Protein AF-A0AAQ3LAB8-F1 (afdb_monomer)

pLDDT: mean 76.79, std 22.67, range [28.64, 98.94]

Nearest PDB structures (foldseek):
  4gkl-assembly1_A  TM=6.215E-01  e=2.698E-09  Thermotoga neapolitana
  4gkl-assembly2_B  TM=5.982E-01  e=5.455E-09  Thermotoga neapolitana
  1qbk-assembly1_B  TM=2.022E-01  e=1.392E+00  Homo sapiens
  8i9v-assembly1_CT  TM=2.672E-01  e=2.960E+00  Thermochaetoides thermophila DSM 1495

Sequence (752 aa):
MKRIILLSISVLFCCATLQLNAELSAEHQEKLEAILEAHFTAIPFDRLNIEKLYHYARDNKIGKRDLKQLKGQWTMQNWKRIWQVRINSIEDTPLESSSDPLIASGKKLPPEFVENDMWIRFYTQNRMGFDEVKFSNDEMAVMNLISSLAYVGGLDELPEQLLPYSNNLPPTQRDLLIARASNWVITTMGPGVGYDKYPGSSVSVWEPLVHSKNPMYRCIALNGISDAIPKHLQHLYTPWPSEEKRSIRDLSAHQKYELYKLYFEEESEPILQALYSCLSNLPISEPLSFLKSEFDRRSNELSIKEIDQIEALQSKVYDPFAPAAAPSETIKISPKLYAIQRLSEKIPGGEARIKNIPNEYKERMRQSKQNASIHLKVSHNQKEPTAAERIDARDFPSIFQAWNPAENLKNESKLKTEARHDLIFHAPDFFGLLWDTKPYGKATGFTKDSLEAGKNRRDNLLELNPNMIILCEIRYRDAHRSFLEEDSDWWWRDDKGQPKVGWEEGDYLLLDFSNPDYRKHVAQRAKAAVDSGVFDGVFLDWWMEDEDRLLLLQEVRAAIGEDALILVNANDRHSPKSASYINGHFMECYRSQGKKDWKRIEDALVWAEAHLREPRINCLETWYAKSREDLSLMRATTTLGLTRSNGYLLFADPNPLPTSDHLHDWYSFWDADLGKPISQGEQRADGSVLREFTKGYAVYNPPGETTTVTFTTPHRRYSNDAIAQTHEIEPLDGDIFIAISEMTKQTNGSAH

Mean predicted aligned error: 17.95 Å

Foldseek 3Di:
DVVVVVLLVVVVCLLVLFADADDDDPVVVVVVLVVVLCDLQPDQPVPPPSVVSVCVCVVVVQDSHHGVVVNVVCDLVVLLVSLVSNLVSDDFAFDPCLVDVCLLQQQEADVLLVVQCLLVPLPPDDDDDPPPRDDDSSLVVLLSSLLVSCQSPNNLCVLVSLLVQLADGSHGPSNSSNLNSLLVSCSPVNRDDQCVPDLDEQLVSLQSQCPGSHVSSVVSSLSNNQSLVVVVVVVPVDDDDDDDHDYPVNDDLVRVCVSLVSLLVHPYPSSVVSSVNSLVPDDDDPSSVVVVVSSLVSLVVVVVVVVVVVVVVVVVVDDVPDDDDDDPDDPDDPVSVVVNVVVLVPDPCSVVVVVPPPVVVVVVVVVVVVVVVVVVVVVVPDDQDALQRLLQPDFPPAAEDEADFADVPVVDDPLLSHLSHQEYEDACVVLQWAFPDPPSLQGLATDPVSLVSSVVSLVSSCVNPVSHAYAHEQDQFKDAPRSDDLQDPQFDADPVRHFDADPPPHRITTTPLLDPVSLLSSLSNQLNVLVSVSHLGYEYEDDDDDDSVLVSLVSNCVSNDDRRAYEYAPALDAHQSCAARHQEYAHAQADDDDQVSLVSSLVSLLNNQVGHDPPHAYEFEYEDPPDLPPVQLQQQQSLSPVQRHSYHTAYAHDPPDPDDPRHHHDDVLRVDRQTAWPDHWDQDPQRKTWTHGPFFIKIHAEADAKDKAFAPAWWQWSVPRDTDRIDIAGHSGITTTGDVVVVVVVVVVVPD

InterPro domains:
  IPR017853 Glycoside hydrolase superfamily [SSF51445] (485-594)

Secondary structure (DSSP, 8-state):
-HHHHHHHHHHHHHHHS--------HHHHHHHHHHHHHHHHHS-GGG--HHHHHHHHHHTT--TTTSHHHHHHS-HHHHHHHHHHHHHTS--PBPGGGGSHHHHTTSS--HHHHTTSTTTTTTS-S---TTS----HHHHHHHHHHHHHHHHH-GGGHHHHHTTTTT-SS-BHHHHHHHHHHHHHHHHH-S-S-TTT--S-HHHHHHHHHT-SSHHHHHHHHHHHHHHHHHHHHGGGS----S----TTTS-HHHHHHHHHGGGG---HHHHHHHHHHHHTS---TTHHHHHHHHHHHHHHHHHHHHHHHHHHHHHH--TTS---------PPPHHHHHHHHHHTTSTTHHHHHTTS-HHHHHHHHHHHHHHHHHHHHHTTSPPPPHHHHHHH--BS-BEEESSPPSS-TTS-HHHHHHTSSEEEE-GGGGT--BSSSSGGG--SB-HHHHHHHHHHHHHHHTT-TT-EEEEE---SEEETTSS-TT-TTB-B-TTSPBPBSSTTTTEEEB-TTSHHHHHHHHHHHHHHHHTTS-SEEEE-S----HHHHHHHHHHHHHH-SSSEEEEE--S---TTTTTT-SEEEEEE---SSHHHHHHHHHHHHHHHHHSPSSP--EEEEE-SS-TT-HHHHHHHHHHHHHH-SSEEEEE--SSSSS-TT-B---GGGG---BSB-SPPEEPTTS-EEEEETTEEEEEE-SSS-EEEEEEEEEEETTT--EEEEEEE-TTEEEEEEEHHHHHHHHHHS--

Organism: NCBI:txid3080537

Solvent-accessible surface area (backbone atoms only — not comparable to full-atom values): 41806 Å² total; per-residue (Å²): 91,72,67,56,54,47,48,56,48,46,54,48,39,64,65,59,73,39,29,51,50,70,90,74,54,69,70,56,50,54,50,52,50,51,54,48,55,51,43,64,73,74,52,66,67,94,61,70,57,59,65,58,57,49,47,52,40,58,77,71,62,63,45,84,54,33,31,33,50,52,68,73,61,64,43,70,66,55,54,52,48,53,46,53,56,44,56,70,70,44,65,76,50,63,37,82,61,37,75,41,69,48,29,25,68,27,50,29,66,53,61,84,75,57,74,69,48,70,77,66,61,70,76,63,88,68,93,71,75,87,70,74,78,84,68,51,71,63,34,50,46,49,32,53,50,52,48,50,46,29,69,74,66,10,52,69,52,47,43,71,72,44,48,84,57,23,59,44,66,48,44,23,47,40,54,52,43,53,42,56,25,50,46,48,45,47,69,72,69,42,82,73,64,47,83,92,79,55,71,65,41,69,57,74,45,32,46,72,30,59,74,28,48,19,40,61,37,28,49,42,24,52,51,56,49,39,60,44,49,64,58,64,58,65,60,70,83,57,96,74,95,75,95,80,66,55,50,83,82,70,48,50,62,64,57,54,42,62,69,50,49,69,56,77,73,59,78,26,64,72,54,46,53,49,51,51,53,47,60,70,71,50,82,92,51,79,60,56,58,58,61,48,52,53,51,54,49,53,53,50,58,50,50,51,56,51,49,55,50,50,51,65,46,49,66,73,72,60,62,95,82,65,81,90,71,82,93,83,76,81,82,74,77,56,69,67,59,57,51,54,52,61,59,50,79,74,44,96,66,42,73,69,58,59,67,75,52,57,66,67,60,54,49,53,50,47,53,51,54,48,53,52,52,47,56,52,52,65,58,69,70,58,80,80,76,50,69,57,56,17,60,73,65,48,54,28,65,38,33,44,34,61,66,39,64,54,63,72,56,77,94,54,57,68,68,58,60,51,29,71,24,44,29,40,42,37,51,51,59,85,47,47,34,40,63,60,36,85,44,56,68,74,30,60,46,60,33,73,72,22,52,56,48,16,36,56,49,40,52,62,28,38,74,71,23,75,37,47,44,39,28,33,44,51,80,56,58,49,44,44,65,72,31,47,64,94,84,45,92,45,46,28,54,46,103,81,71,45,66,32,72,44,54,86,77,76,61,19,28,22,33,26,45,75,39,66,71,46,23,53,46,47,11,40,38,50,22,38,45,39,74,61,68,52,26,54,21,35,30,36,70,85,48,66,95,52,70,42,54,50,51,32,50,50,42,28,40,70,51,50,43,90,84,45,43,30,35,29,28,37,32,63,45,84,53,81,91,51,18,86,71,26,18,23,40,33,20,63,26,84,62,66,91,45,56,71,35,52,51,41,43,50,51,26,47,44,47,47,69,73,56,39,26,83,71,65,53,32,31,47,33,40,40,51,92,86,42,93,81,47,55,46,52,46,30,23,51,48,16,44,42,63,20,55,42,90,40,29,32,40,51,26,47,56,65,98,47,100,62,78,56,45,32,31,61,78,55,75,76,55,72,43,81,31,41,48,75,75,53,73,47,47,74,46,97,89,63,31,31,39,20,44,27,77,35,26,35,34,30,20,27,55,65,72,66,69,44,76,53,74,50,98,56,55,26,30,35,62,88,74,65,51,73,37,39,61,50,80,38,49,46,41,11,36,47,42,35,37,36,53,80,52,54,68,48,53,71,71,64,78,77,123

Structure (mmCIF, N/CA/C/O backbone):
data_AF-A0AAQ3LAB8-F1
#
_entry.id   AF-A0AAQ3LAB8-F1
#
loop_
_atom_site.group_PDB
_atom_site.id
_atom_site.type_symbol
_atom_site.label_atom_id
_atom_site.label_alt_id
_atom_site.label_comp_id
_atom_site.label_asym_id
_atom_site.label_entity_id
_atom_site.label_seq_id
_atom_site.pdbx_PDB_ins_code
_atom_site.Cartn_x
_atom_site.Cartn_y
_atom_site.Cartn_z
_atom_site.occupancy
_atom_site.B_iso_or_equiv
_atom_site.auth_seq_id
_atom_site.auth_comp_id
_atom_site.auth_asym_id
_atom_site.auth_atom_id
_atom_site.pdbx_PDB_model_num
ATOM 1 N N . MET A 1 1 ? 3.909 23.237 6.895 1.00 32.34 1 MET A N 1
ATOM 2 C CA . MET A 1 1 ? 3.310 23.962 8.029 1.00 32.34 1 MET A CA 1
ATOM 3 C C . MET A 1 1 ? 4.299 24.876 8.736 1.00 32.34 1 MET A C 1
ATOM 5 O O . MET A 1 1 ? 4.112 26.084 8.674 1.00 32.34 1 MET A O 1
ATOM 9 N N . LYS A 1 2 ? 5.360 24.360 9.389 1.00 29.30 2 LYS A N 1
ATOM 10 C CA . LYS A 1 2 ? 6.243 25.161 10.274 1.00 29.30 2 LYS A CA 1
ATOM 11 C C . LYS A 1 2 ? 6.790 26.452 9.641 1.00 29.30 2 LYS A C 1
ATOM 13 O O . LYS A 1 2 ? 6.832 27.458 10.333 1.00 29.30 2 LYS A O 1
ATOM 18 N N . ARG A 1 3 ? 7.145 26.465 8.346 1.00 33.16 3 ARG A N 1
ATOM 19 C CA . ARG A 1 3 ? 7.572 27.694 7.638 1.00 33.16 3 ARG A CA 1
ATOM 20 C C . ARG A 1 3 ? 6.446 28.704 7.401 1.00 33.16 3 ARG A C 1
ATOM 22 O O . ARG A 1 3 ? 6.719 29.888 7.496 1.00 33.16 3 ARG A O 1
ATOM 29 N N . ILE A 1 4 ? 5.213 28.266 7.137 1.00 40.53 4 ILE A N 1
ATOM 30 C CA . ILE A 1 4 ? 4.048 29.156 6.970 1.00 40.53 4 ILE A CA 1
ATOM 31 C C . ILE A 1 4 ? 3.659 29.737 8.327 1.00 40.53 4 ILE A C 1
ATOM 33 O O . ILE A 1 4 ? 3.547 30.947 8.460 1.00 40.53 4 ILE A O 1
ATOM 37 N N . ILE A 1 5 ? 3.580 28.891 9.361 1.00 38.50 5 ILE A N 1
ATOM 38 C CA . ILE A 1 5 ? 3.372 29.332 10.744 1.00 38.50 5 ILE A CA 1
ATOM 39 C C . ILE A 1 5 ? 4.480 30.305 11.160 1.00 38.50 5 ILE A C 1
ATOM 41 O O . ILE A 1 5 ? 4.162 31.344 11.718 1.00 38.50 5 ILE A O 1
ATOM 45 N N . LEU A 1 6 ? 5.752 30.045 10.833 1.00 36.25 6 LEU A N 1
ATOM 46 C CA . LEU A 1 6 ? 6.839 31.001 11.063 1.00 36.25 6 LEU A CA 1
ATOM 47 C C . LEU A 1 6 ? 6.711 32.274 10.224 1.00 36.25 6 LEU A C 1
ATOM 49 O O . LEU A 1 6 ? 7.004 33.326 10.762 1.00 36.25 6 LEU A O 1
ATOM 53 N N . LEU A 1 7 ? 6.258 32.235 8.966 1.00 41.66 7 LEU A N 1
ATOM 54 C CA . LEU A 1 7 ? 6.101 33.446 8.153 1.00 41.66 7 LEU A CA 1
ATOM 55 C C . LEU A 1 7 ? 4.943 34.310 8.662 1.00 41.66 7 LEU A C 1
ATOM 57 O O . LEU A 1 7 ? 5.126 35.504 8.872 1.00 41.66 7 LEU A O 1
ATOM 61 N N . SER A 1 8 ? 3.786 33.712 8.956 1.00 39.00 8 SER A N 1
ATOM 62 C CA . SER A 1 8 ? 2.656 34.392 9.592 1.00 39.00 8 SER A CA 1
ATOM 63 C C . SER A 1 8 ? 3.030 34.890 10.989 1.00 39.00 8 SER A C 1
ATOM 65 O O . SER A 1 8 ? 2.736 36.036 11.310 1.00 39.00 8 SER A O 1
ATOM 67 N N . ILE A 1 9 ? 3.756 34.101 11.795 1.00 38.84 9 ILE A N 1
ATOM 68 C CA . ILE A 1 9 ? 4.313 34.549 13.082 1.00 38.84 9 ILE A CA 1
ATOM 69 C C . ILE A 1 9 ? 5.376 35.629 12.886 1.00 38.84 9 ILE A C 1
ATOM 71 O O . ILE A 1 9 ? 5.455 36.479 13.753 1.00 38.84 9 ILE A O 1
ATOM 75 N N . SER A 1 10 ? 6.144 35.673 11.792 1.00 38.91 10 SER A N 1
ATOM 76 C CA . SER A 1 10 ? 7.139 36.719 11.500 1.00 38.91 10 SER A CA 1
ATOM 77 C C . SER A 1 10 ? 6.498 38.021 11.027 1.00 38.91 10 SER A C 1
ATOM 79 O O . SER A 1 10 ? 6.903 39.080 11.495 1.00 38.91 10 SER A O 1
ATOM 81 N N . VAL A 1 11 ? 5.459 37.966 10.189 1.00 44.41 11 VAL A N 1
ATOM 82 C CA . VAL A 1 11 ? 4.622 39.129 9.848 1.00 44.41 11 VAL A CA 1
ATOM 83 C C . VAL A 1 11 ? 3.927 39.637 11.114 1.00 44.41 11 VAL A C 1
ATOM 85 O O . VAL A 1 11 ? 4.039 40.816 11.445 1.00 44.41 11 VAL A O 1
ATOM 88 N N . LEU A 1 12 ? 3.319 38.745 11.904 1.00 43.28 12 LEU A N 1
ATOM 89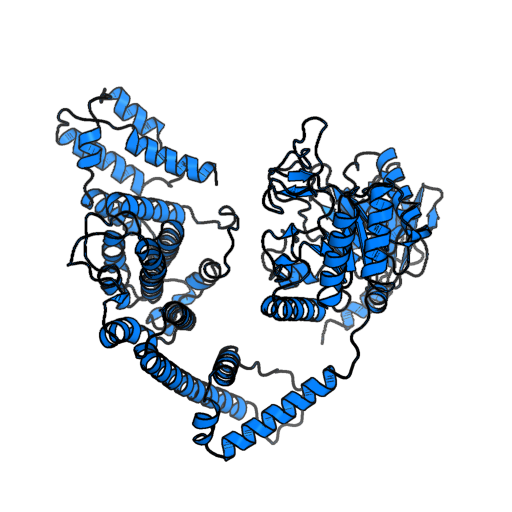 C CA . LEU A 1 12 ? 2.752 39.082 13.211 1.00 43.28 12 LEU A CA 1
ATOM 90 C C . LEU A 1 12 ? 3.822 39.542 14.215 1.00 43.28 12 LEU A C 1
ATOM 92 O O . LEU A 1 12 ? 3.509 40.389 15.041 1.00 43.28 12 LEU A O 1
ATOM 96 N N . PHE A 1 13 ? 5.076 39.079 14.143 1.00 38.94 13 PHE A N 1
ATOM 97 C CA . PHE A 1 13 ? 6.183 39.570 14.974 1.00 38.94 13 PHE A CA 1
ATOM 98 C C . PHE A 1 13 ? 6.560 40.981 14.554 1.00 38.94 13 PHE A C 1
ATOM 100 O O . PHE A 1 13 ? 6.732 41.829 15.422 1.00 38.94 13 PHE A O 1
ATOM 107 N N . CYS A 1 14 ? 6.632 41.279 13.258 1.00 38.91 14 CYS A N 1
ATOM 108 C CA . CYS A 1 14 ? 6.811 42.643 12.774 1.00 38.91 14 CYS A CA 1
ATOM 109 C C . CYS A 1 14 ? 5.654 43.544 13.221 1.00 38.91 14 CYS A C 1
ATOM 111 O O . CYS A 1 14 ? 5.909 44.641 13.699 1.00 38.91 14 CYS A O 1
ATOM 113 N N . CYS A 1 15 ? 4.407 43.069 13.200 1.00 40.59 15 CYS A N 1
ATOM 114 C CA . CYS A 1 15 ? 3.252 43.810 13.719 1.00 40.59 15 CYS A CA 1
ATOM 115 C C . CYS A 1 15 ? 3.149 43.842 15.266 1.00 40.59 15 CYS A C 1
ATOM 117 O O . CYS A 1 15 ? 2.421 44.674 15.809 1.00 40.59 15 CYS A O 1
ATOM 119 N N . ALA A 1 16 ? 3.849 42.969 16.002 1.00 37.81 16 ALA A N 1
ATOM 120 C CA . ALA A 1 16 ? 3.795 42.873 17.471 1.00 37.81 16 ALA A CA 1
ATOM 121 C C . ALA A 1 16 ? 5.036 43.429 18.194 1.00 37.81 16 ALA A C 1
ATOM 123 O O . ALA A 1 16 ? 4.929 43.839 19.349 1.00 37.81 16 ALA A O 1
ATOM 124 N N . THR A 1 17 ? 6.189 43.506 17.525 1.00 39.75 17 THR A N 1
ATOM 125 C CA . THR A 1 17 ? 7.450 44.073 18.054 1.00 39.75 17 THR A CA 1
ATOM 126 C C . THR A 1 17 ? 7.361 45.597 18.236 1.00 39.75 17 THR A C 1
ATOM 128 O O . THR A 1 17 ? 8.194 46.215 18.897 1.00 39.75 17 THR A O 1
ATOM 131 N N . LEU A 1 18 ? 6.305 46.207 17.705 1.00 51.03 18 LEU A N 1
ATOM 132 C CA . LEU A 1 18 ? 6.020 47.634 17.728 1.00 51.03 18 LEU A CA 1
ATOM 133 C C . LEU A 1 18 ? 5.148 47.977 18.995 1.00 51.03 18 LEU A C 1
ATOM 135 O O . LEU A 1 18 ? 3.948 47.699 18.997 1.00 51.03 18 LEU A O 1
ATOM 139 N N . GLN A 1 19 ? 5.739 48.512 20.108 1.00 45.41 19 GLN A N 1
ATOM 140 C CA . GLN A 1 19 ? 5.097 49.044 21.368 1.00 45.41 19 GLN A CA 1
ATOM 141 C C . GLN A 1 19 ? 5.638 50.444 21.898 1.00 45.41 19 GLN A C 1
ATOM 143 O O . GLN A 1 19 ? 6.845 50.554 21.742 1.00 45.41 19 GLN A O 1
ATOM 148 N N . LEU A 1 20 ? 5.064 51.569 22.490 1.00 39.12 20 LEU A N 1
ATOM 149 C CA . LEU A 1 20 ? 3.807 52.308 22.969 1.00 39.12 20 LEU A CA 1
ATOM 150 C C . LEU A 1 20 ? 3.877 53.931 23.040 1.00 39.12 20 LEU A C 1
ATOM 152 O O . LEU A 1 20 ? 3.709 54.486 24.123 1.00 39.12 20 LEU A O 1
ATOM 156 N N . ASN A 1 21 ? 4.129 54.699 21.954 1.00 38.75 21 ASN A N 1
ATOM 157 C CA . ASN A 1 21 ? 4.235 56.198 21.765 1.00 38.75 21 ASN A CA 1
ATOM 158 C C . ASN A 1 21 ? 5.260 57.156 22.459 1.00 38.75 21 ASN A C 1
ATOM 160 O O . ASN A 1 21 ? 5.361 57.220 23.686 1.00 38.75 21 ASN A O 1
ATOM 164 N N . ALA A 1 22 ? 5.797 58.088 21.643 1.00 33.91 22 ALA A N 1
ATOM 165 C CA . ALA A 1 22 ? 5.550 59.547 21.637 1.00 33.91 22 ALA A CA 1
ATOM 166 C C . ALA A 1 22 ? 5.433 60.103 20.179 1.00 33.91 22 ALA A C 1
ATOM 168 O O . ALA A 1 22 ? 5.844 59.458 19.227 1.00 33.91 22 ALA A O 1
ATOM 169 N N . GLU A 1 23 ? 4.812 61.272 19.981 1.00 42.75 23 GLU A N 1
ATOM 170 C CA . GLU A 1 23 ? 4.330 61.807 18.681 1.00 42.75 23 GLU A CA 1
ATOM 171 C C . GLU A 1 23 ? 5.275 61.695 17.456 1.00 42.75 23 GLU A C 1
ATOM 173 O O . GLU A 1 23 ? 6.257 62.428 17.323 1.00 42.75 23 GLU A O 1
ATOM 178 N N . LEU A 1 24 ? 4.887 60.865 16.477 1.00 50.88 24 LEU A N 1
ATOM 179 C CA . LEU A 1 24 ? 5.357 60.966 15.090 1.00 50.88 24 LEU A CA 1
ATOM 180 C C . LEU A 1 24 ? 4.750 62.216 14.434 1.00 50.88 24 LEU A C 1
ATOM 182 O O . LEU A 1 24 ? 3.534 62.408 14.471 1.00 50.88 24 LEU A O 1
ATOM 186 N N . SER A 1 25 ? 5.574 63.044 13.785 1.00 57.88 25 SER A N 1
ATOM 187 C CA . SER A 1 25 ? 5.064 64.132 12.942 1.00 57.88 25 SER A CA 1
ATOM 188 C C . SER A 1 25 ? 4.307 63.575 11.729 1.00 57.88 25 SER A C 1
ATOM 190 O O . SER A 1 25 ? 4.621 62.487 11.243 1.00 57.88 25 SER A O 1
ATOM 192 N N . ALA A 1 26 ? 3.345 64.342 11.198 1.00 55.00 26 ALA A N 1
ATOM 193 C CA . ALA A 1 26 ? 2.552 63.941 10.029 1.00 55.00 26 ALA A CA 1
ATOM 194 C C . ALA A 1 26 ? 3.429 63.507 8.836 1.00 55.00 26 ALA A C 1
ATOM 196 O O . ALA A 1 26 ? 3.139 62.508 8.192 1.00 55.00 26 ALA A O 1
ATOM 197 N N . GLU A 1 27 ? 4.563 64.183 8.631 1.00 59.94 27 GLU A N 1
ATOM 198 C CA . GLU A 1 27 ? 5.592 63.839 7.640 1.00 59.94 27 GLU A CA 1
ATOM 199 C C . GLU A 1 27 ? 6.152 62.410 7.803 1.00 59.94 27 GLU A C 1
ATOM 201 O O . GLU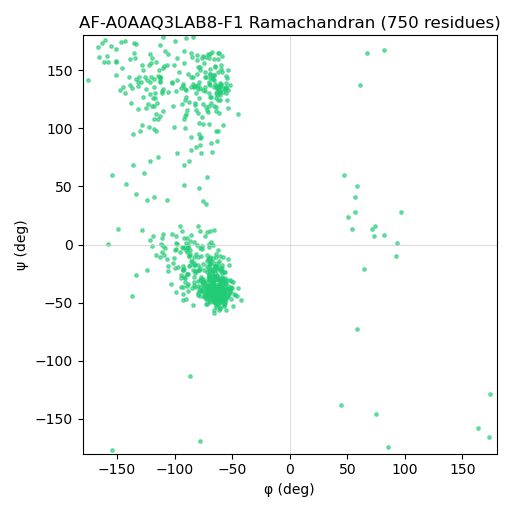 A 1 27 ? 6.402 61.721 6.816 1.00 59.94 27 GLU A O 1
ATOM 206 N N . HIS A 1 28 ? 6.356 61.933 9.037 1.00 60.06 28 HIS A N 1
ATOM 207 C CA . HIS A 1 28 ? 6.815 60.563 9.283 1.00 60.06 28 HIS A CA 1
ATOM 208 C C . HIS A 1 28 ? 5.695 59.537 9.105 1.00 60.06 28 HIS A C 1
ATOM 210 O O . HIS A 1 28 ? 5.972 58.431 8.644 1.00 60.06 28 HIS A O 1
ATOM 216 N N . GLN A 1 29 ? 4.445 59.888 9.426 1.00 57.16 29 GLN A N 1
ATOM 217 C CA . GLN A 1 29 ? 3.300 59.027 9.127 1.00 57.16 29 GLN A CA 1
ATOM 218 C C . GLN A 1 29 ? 3.115 58.884 7.608 1.00 57.16 29 GLN A C 1
ATOM 220 O O . GLN A 1 29 ? 3.073 57.762 7.113 1.00 57.16 29 GLN A O 1
ATOM 225 N N . GLU A 1 30 ? 3.107 59.994 6.868 1.00 61.38 30 GLU A N 1
ATOM 226 C CA . GLU A 1 30 ? 3.024 60.030 5.403 1.00 61.38 30 GLU A CA 1
ATOM 227 C C . GLU A 1 30 ? 4.159 59.222 4.754 1.00 61.38 30 GLU A C 1
ATOM 229 O O . GLU A 1 30 ? 3.914 58.405 3.868 1.00 61.38 30 GLU A O 1
ATOM 234 N N . LYS A 1 31 ? 5.397 59.355 5.251 1.00 63.19 31 LYS A N 1
ATOM 235 C CA . LYS A 1 31 ? 6.537 58.540 4.797 1.00 63.19 31 LYS A CA 1
ATOM 236 C C . LYS A 1 31 ? 6.378 57.052 5.111 1.00 63.19 31 LYS A C 1
ATOM 238 O O . LYS A 1 31 ? 6.758 56.233 4.278 1.00 63.19 31 LYS A O 1
ATOM 243 N N . LEU A 1 32 ? 5.845 56.680 6.276 1.00 58.22 32 LEU A N 1
ATOM 244 C CA . LEU A 1 32 ? 5.632 55.273 6.627 1.00 58.22 32 LEU A CA 1
ATOM 245 C C . LEU A 1 32 ? 4.509 54.652 5.783 1.00 58.22 32 LEU A C 1
ATOM 247 O O . LEU A 1 32 ? 4.671 53.541 5.282 1.00 58.22 32 LEU A O 1
ATOM 251 N N . GLU A 1 33 ? 3.411 55.384 5.574 1.00 60.59 33 GLU A N 1
ATOM 252 C CA . GLU A 1 33 ? 2.327 54.999 4.667 1.00 60.59 33 GLU A CA 1
ATOM 253 C C . GLU A 1 33 ? 2.848 54.836 3.234 1.00 60.59 33 GLU A C 1
ATOM 255 O O . GLU A 1 33 ? 2.652 53.775 2.649 1.00 60.59 33 GLU A O 1
ATOM 260 N N . ALA A 1 34 ? 3.606 55.802 2.705 1.00 63.88 34 ALA A N 1
ATOM 261 C CA . ALA A 1 34 ? 4.193 55.723 1.366 1.00 63.88 34 ALA A CA 1
ATOM 262 C C . ALA A 1 34 ? 5.195 54.562 1.208 1.00 63.88 34 ALA A C 1
ATOM 264 O O . ALA A 1 34 ? 5.213 53.906 0.168 1.00 63.88 34 ALA A O 1
ATOM 265 N N . ILE A 1 35 ? 6.009 54.258 2.230 1.00 61.88 35 ILE A N 1
ATOM 266 C CA . ILE A 1 35 ? 6.920 53.098 2.221 1.00 61.88 35 ILE A CA 1
ATOM 267 C C . ILE A 1 35 ? 6.136 51.782 2.152 1.00 61.88 35 ILE A C 1
ATOM 269 O O . ILE A 1 35 ? 6.531 50.877 1.415 1.00 61.88 35 ILE A O 1
ATOM 273 N N . LEU A 1 36 ? 5.042 51.664 2.907 1.00 58.91 36 LEU A N 1
ATOM 274 C CA . LEU A 1 36 ? 4.205 50.463 2.937 1.00 58.91 36 LEU A CA 1
ATOM 275 C C . LEU A 1 36 ? 3.382 50.312 1.656 1.00 58.91 36 LEU A C 1
ATOM 277 O O . LEU A 1 36 ? 3.360 49.230 1.077 1.00 58.91 36 LEU A O 1
ATOM 281 N N . GLU A 1 37 ? 2.768 51.390 1.173 1.00 59.31 37 GLU A N 1
ATOM 282 C CA . GLU A 1 37 ? 2.007 51.428 -0.079 1.00 59.31 37 GLU A CA 1
ATOM 283 C C . GLU A 1 37 ? 2.910 51.084 -1.276 1.00 59.31 37 GLU A C 1
ATOM 285 O O . GLU A 1 37 ? 2.537 50.255 -2.107 1.00 59.31 37 GLU A O 1
ATOM 290 N N . ALA A 1 38 ? 4.156 51.577 -1.301 1.00 60.06 38 ALA A N 1
ATOM 291 C CA . ALA A 1 38 ? 5.171 51.167 -2.276 1.00 60.06 38 ALA A CA 1
ATOM 292 C C . ALA A 1 38 ? 5.635 49.702 -2.116 1.00 60.06 38 ALA A C 1
ATOM 294 O O . ALA A 1 38 ? 5.969 49.059 -3.108 1.00 60.06 38 ALA A O 1
ATOM 295 N N . HIS A 1 39 ? 5.656 49.137 -0.901 1.00 57.34 39 HIS A N 1
ATOM 296 C CA . HIS A 1 39 ? 5.999 47.719 -0.698 1.00 57.34 39 HIS A CA 1
ATOM 297 C C . HIS A 1 39 ? 4.878 46.783 -1.170 1.00 57.34 39 HIS A C 1
ATOM 299 O O . HIS A 1 39 ? 5.150 45.824 -1.888 1.00 57.34 39 HIS A O 1
ATOM 305 N N . PHE A 1 40 ? 3.625 47.073 -0.802 1.00 54.00 40 PHE A N 1
ATOM 306 C CA . PHE A 1 40 ? 2.458 46.254 -1.150 1.00 54.00 40 PHE A CA 1
ATOM 307 C C . PHE A 1 40 ? 2.059 46.346 -2.633 1.00 54.00 40 PHE A C 1
ATOM 309 O O . PHE A 1 40 ? 1.354 45.462 -3.121 1.00 54.00 40 PHE A O 1
ATOM 316 N N . THR A 1 41 ? 2.505 47.379 -3.355 1.00 53.06 41 THR A N 1
ATOM 317 C CA . THR A 1 41 ? 2.288 47.515 -4.807 1.00 53.06 41 THR A CA 1
ATOM 318 C C . THR A 1 41 ? 3.405 46.919 -5.665 1.00 53.06 41 THR A C 1
ATOM 320 O O . THR A 1 41 ? 3.109 46.443 -6.756 1.00 53.06 41 THR A O 1
ATOM 323 N N . ALA A 1 42 ? 4.667 46.932 -5.213 1.00 48.38 42 ALA A N 1
ATOM 324 C CA . ALA A 1 42 ? 5.816 46.677 -6.093 1.00 48.38 42 ALA A CA 1
ATOM 325 C C . ALA A 1 42 ? 6.577 45.354 -5.866 1.00 48.38 42 ALA A C 1
ATOM 327 O O . ALA A 1 42 ? 7.505 45.070 -6.627 1.00 48.38 42 ALA A O 1
ATOM 328 N N . ILE A 1 43 ? 6.269 44.565 -4.826 1.00 45.41 43 ILE A N 1
ATOM 329 C CA . ILE A 1 43 ? 7.077 43.388 -4.447 1.00 45.41 43 ILE A CA 1
ATOM 330 C C . ILE A 1 43 ? 6.186 42.177 -4.096 1.00 45.41 43 ILE A C 1
ATOM 332 O O . ILE A 1 43 ? 5.241 42.329 -3.321 1.00 45.41 43 ILE A O 1
ATOM 336 N N . PRO A 1 44 ? 6.491 40.959 -4.596 1.00 46.78 44 PRO A N 1
ATOM 337 C CA . PRO A 1 44 ? 5.840 39.730 -4.143 1.00 46.78 44 PRO A CA 1
ATOM 338 C C . PRO A 1 44 ? 6.022 39.467 -2.636 1.00 46.78 44 PRO A C 1
ATOM 340 O O . PRO A 1 44 ? 7.028 39.830 -2.021 1.00 46.78 44 PRO A O 1
ATOM 343 N N . PHE A 1 45 ? 5.023 38.826 -2.024 1.00 41.34 45 PHE A N 1
ATOM 344 C CA . PHE A 1 45 ? 4.885 38.748 -0.561 1.00 41.34 45 PHE A CA 1
ATOM 345 C C . PHE A 1 45 ? 5.936 37.854 0.133 1.00 41.34 45 PHE A C 1
ATOM 347 O O . PHE A 1 45 ? 6.115 37.945 1.347 1.00 41.34 45 PHE A O 1
ATOM 354 N N . ASP A 1 46 ? 6.674 37.029 -0.622 1.00 44.25 46 ASP A N 1
ATOM 355 C CA . ASP A 1 46 ? 7.825 36.250 -0.133 1.00 44.25 46 ASP A CA 1
ATOM 356 C C . ASP A 1 46 ? 8.995 37.144 0.321 1.00 44.25 46 ASP A C 1
ATOM 358 O O . ASP A 1 46 ? 9.854 36.708 1.090 1.00 44.25 46 ASP A O 1
ATOM 362 N N . ARG A 1 47 ? 9.013 38.410 -0.120 1.00 41.78 47 ARG A N 1
ATOM 363 C CA . ARG A 1 47 ? 10.048 39.407 0.182 1.00 41.78 47 ARG A CA 1
ATOM 364 C C . ARG A 1 47 ? 9.519 40.615 0.949 1.00 41.78 47 ARG A C 1
ATOM 366 O O . ARG A 1 47 ? 9.989 41.731 0.718 1.00 41.78 47 ARG A O 1
ATOM 373 N N . LEU A 1 48 ? 8.628 40.407 1.923 1.00 44.69 48 LEU A N 1
ATOM 374 C CA . LEU A 1 48 ? 8.432 41.412 2.972 1.00 44.69 48 LEU A CA 1
ATOM 375 C C . LEU A 1 48 ? 9.784 41.640 3.668 1.00 44.69 48 LEU A C 1
ATOM 377 O O . LEU A 1 48 ? 10.248 40.801 4.441 1.00 44.69 48 LEU A O 1
ATOM 381 N N . ASN A 1 49 ? 10.467 42.742 3.350 1.00 47.03 49 ASN A N 1
ATOM 382 C CA . ASN A 1 49 ? 11.853 42.920 3.762 1.00 47.03 49 ASN A CA 1
ATOM 383 C C . ASN A 1 49 ? 11.916 43.421 5.215 1.00 47.03 49 ASN A C 1
ATOM 385 O O . ASN A 1 49 ? 12.023 44.619 5.493 1.00 47.03 49 ASN A O 1
ATOM 389 N N . ILE A 1 50 ? 11.832 42.460 6.137 1.00 45.25 50 ILE A N 1
ATOM 390 C CA . ILE A 1 50 ? 11.880 42.660 7.589 1.00 45.25 50 ILE A CA 1
ATOM 391 C C . ILE A 1 50 ? 13.138 43.440 7.993 1.00 45.25 50 ILE A C 1
ATOM 393 O O . ILE A 1 50 ? 13.038 44.334 8.830 1.00 45.25 50 ILE A O 1
ATOM 397 N N . GLU A 1 51 ? 14.290 43.185 7.360 1.00 42.00 51 GLU A N 1
ATOM 398 C CA . GLU A 1 51 ? 15.516 43.963 7.585 1.00 42.00 51 GLU A CA 1
ATOM 399 C C . GLU A 1 51 ? 15.345 45.446 7.245 1.00 42.00 51 GLU A C 1
ATOM 401 O O . GLU A 1 51 ? 15.748 46.284 8.041 1.00 42.00 51 GLU A O 1
ATOM 406 N N . LYS A 1 52 ? 14.711 45.816 6.125 1.00 50.59 52 LYS A N 1
ATOM 407 C CA . LYS A 1 52 ? 14.481 47.227 5.763 1.00 50.59 52 LYS A CA 1
ATOM 408 C C . LYS A 1 52 ? 13.532 47.930 6.731 1.00 50.59 52 LYS A C 1
ATOM 410 O O . LYS A 1 52 ? 13.814 49.062 7.116 1.00 50.59 52 LYS A O 1
ATOM 415 N N . LEU A 1 53 ? 12.455 47.271 7.163 1.00 48.72 53 LEU A N 1
ATOM 416 C CA . LEU A 1 53 ? 11.553 47.802 8.196 1.00 48.72 53 LEU A CA 1
ATOM 417 C C . LEU A 1 53 ? 12.271 47.958 9.548 1.00 48.72 53 LEU A C 1
ATOM 419 O O . LEU A 1 53 ? 12.142 48.988 10.211 1.00 48.72 53 LEU A O 1
ATOM 423 N N . TYR A 1 54 ? 13.086 46.972 9.924 1.00 47.19 54 TYR A N 1
ATOM 424 C CA . TYR A 1 54 ? 13.894 46.984 11.142 1.00 47.19 54 TYR A CA 1
ATOM 425 C C . TYR A 1 54 ? 14.999 48.051 11.106 1.00 47.19 54 TYR A C 1
ATOM 427 O O . TYR A 1 54 ? 15.186 48.771 12.084 1.00 47.19 54 TYR A O 1
ATOM 435 N N . HIS A 1 55 ? 15.694 48.211 9.978 1.00 52.78 55 HIS A N 1
ATOM 436 C CA . HIS A 1 55 ? 16.681 49.266 9.758 1.00 52.78 55 HIS A CA 1
ATOM 437 C C . HIS A 1 55 ? 16.031 50.648 9.779 1.00 52.78 55 HIS A C 1
ATOM 439 O O . HIS A 1 55 ? 16.523 51.510 10.494 1.00 52.78 55 HIS A O 1
ATOM 445 N N . TYR A 1 56 ? 14.888 50.853 9.116 1.00 57.69 56 TYR A N 1
ATOM 446 C CA . TYR A 1 56 ? 14.168 52.128 9.184 1.00 57.69 56 TYR A CA 1
ATOM 447 C C . TYR A 1 56 ? 13.776 52.489 10.627 1.00 57.69 56 TYR A C 1
ATOM 449 O O . TYR A 1 56 ? 14.027 53.611 11.066 1.00 57.69 56 TYR A O 1
ATOM 457 N N . ALA A 1 57 ? 13.231 51.543 11.401 1.00 54.41 57 ALA A N 1
ATOM 458 C CA . ALA A 1 57 ? 12.888 51.774 12.806 1.00 54.41 57 ALA A CA 1
ATOM 459 C C . ALA A 1 57 ? 14.127 52.039 13.689 1.00 54.41 57 ALA A C 1
ATOM 461 O O . ALA A 1 57 ? 14.104 52.938 14.532 1.00 54.41 57 ALA A O 1
ATOM 462 N N . ARG A 1 58 ? 15.223 51.297 13.470 1.00 54.59 58 ARG A N 1
ATOM 463 C CA . ARG A 1 58 ? 16.514 51.459 14.164 1.00 54.59 58 ARG A CA 1
ATOM 464 C C . ARG A 1 58 ? 17.151 52.819 13.874 1.00 54.59 58 ARG A C 1
ATOM 466 O O . ARG A 1 58 ? 17.576 53.505 14.801 1.00 54.59 58 ARG A O 1
ATOM 473 N N . ASP A 1 59 ? 17.212 53.203 12.605 1.00 61.62 59 ASP A N 1
ATOM 474 C CA . ASP A 1 59 ? 17.969 54.364 12.129 1.00 61.62 59 ASP A CA 1
ATOM 475 C C . ASP A 1 59 ? 17.233 55.677 12.443 1.00 61.62 59 ASP A C 1
ATOM 477 O O . ASP A 1 59 ? 17.872 56.672 12.784 1.00 61.62 59 ASP A O 1
ATOM 481 N N . ASN A 1 60 ? 15.895 55.644 12.488 1.00 59.12 60 ASN A N 1
ATOM 482 C CA . ASN A 1 60 ? 15.056 56.722 13.028 1.00 59.12 60 ASN A CA 1
ATOM 483 C C . ASN A 1 60 ? 14.851 56.637 14.561 1.00 59.12 60 ASN A C 1
ATOM 485 O O . ASN A 1 60 ? 14.076 57.408 15.121 1.00 59.12 60 ASN A O 1
ATOM 489 N N . LYS A 1 61 ? 15.562 55.734 15.257 1.00 58.38 61 LYS A N 1
ATOM 490 C CA . LYS A 1 61 ? 15.598 55.588 16.731 1.00 58.38 61 LYS A CA 1
ATOM 491 C C . LYS A 1 61 ? 14.236 55.369 17.409 1.00 58.38 61 LYS A C 1
ATOM 493 O O . LYS A 1 61 ? 14.074 55.712 18.581 1.00 58.38 61 LYS A O 1
ATOM 498 N N . ILE A 1 62 ? 13.272 54.779 16.707 1.00 52.97 62 ILE A N 1
ATOM 499 C CA . ILE A 1 62 ? 11.902 54.630 17.207 1.00 52.97 62 ILE A CA 1
ATOM 500 C C . ILE A 1 62 ? 11.891 53.589 18.341 1.00 52.97 62 ILE A C 1
ATOM 502 O O . ILE A 1 62 ? 12.234 52.421 18.149 1.00 52.97 62 ILE A O 1
ATOM 506 N N . GLY A 1 63 ? 11.589 54.030 19.563 1.00 47.59 63 GLY A N 1
ATOM 507 C CA . GLY A 1 63 ? 11.898 53.276 20.780 1.00 47.59 63 GLY A CA 1
ATOM 508 C C . GLY A 1 63 ? 10.994 52.068 21.065 1.00 47.59 63 GLY A C 1
ATOM 509 O O . GLY A 1 63 ? 9.846 51.993 20.642 1.00 47.59 63 GLY A O 1
ATOM 510 N N . LYS A 1 64 ? 11.457 51.161 21.940 1.00 42.47 64 LYS A N 1
ATOM 511 C CA . LYS A 1 64 ? 10.619 50.100 22.552 1.00 42.47 64 LYS A CA 1
ATOM 512 C C . LYS A 1 64 ? 9.488 50.623 23.450 1.00 42.47 64 LYS A C 1
ATOM 514 O O . LYS A 1 64 ? 8.648 49.836 23.885 1.00 42.47 64 LYS A O 1
ATOM 519 N N . ARG A 1 65 ? 9.499 51.921 23.774 1.00 39.31 65 ARG A N 1
ATOM 520 C CA . ARG A 1 65 ? 8.352 52.608 24.367 1.00 39.31 65 ARG A CA 1
ATOM 521 C C . ARG A 1 65 ? 7.460 53.254 23.308 1.00 39.31 65 ARG A C 1
ATOM 523 O O . ARG A 1 65 ? 6.411 53.686 23.704 1.00 39.31 65 ARG A O 1
ATOM 530 N N . ASP A 1 66 ? 7.727 53.244 22.003 1.00 44.44 66 ASP A N 1
ATOM 531 C CA . ASP A 1 66 ? 7.177 54.230 21.046 1.00 44.44 66 ASP A CA 1
ATOM 532 C C . ASP A 1 66 ? 6.093 53.766 20.029 1.00 44.44 66 ASP A C 1
ATOM 534 O O . ASP A 1 66 ? 5.405 54.544 19.391 1.00 44.44 66 ASP A O 1
ATOM 538 N N . LEU A 1 67 ? 5.826 52.476 19.916 1.00 47.28 67 LEU A N 1
ATOM 539 C CA . LEU A 1 67 ? 5.182 51.855 18.756 1.00 47.28 67 LEU A CA 1
ATOM 540 C C . LEU A 1 67 ? 3.794 51.124 18.962 1.00 47.28 67 LEU A C 1
ATOM 542 O O . LEU A 1 67 ? 3.321 50.478 18.036 1.00 47.28 67 LEU A O 1
ATOM 546 N N . LYS A 1 68 ? 3.107 51.175 20.131 1.00 39.72 68 LYS A N 1
ATOM 547 C CA . LYS A 1 68 ? 1.820 50.438 20.481 1.00 39.72 68 LYS A CA 1
ATOM 548 C C . LYS A 1 68 ? 0.564 51.289 20.531 1.00 39.72 68 LYS A C 1
ATOM 550 O O . LYS A 1 68 ? -0.522 50.715 20.522 1.00 39.72 68 LYS A O 1
ATOM 555 N N . GLN A 1 69 ? 0.679 52.613 20.520 1.00 40.44 69 GLN A N 1
ATOM 556 C CA . GLN A 1 69 ? -0.478 53.414 20.128 1.00 40.44 69 GLN A CA 1
ATOM 557 C C . GLN A 1 69 ? -0.745 53.185 18.629 1.00 40.44 69 GLN A C 1
ATOM 559 O O . GLN A 1 69 ? -1.889 52.927 18.284 1.00 40.44 69 GLN A O 1
ATOM 564 N N . LEU A 1 70 ? 0.296 53.008 17.794 1.00 42.38 70 LEU A N 1
ATOM 565 C CA . LEU A 1 70 ? 0.162 52.535 16.403 1.00 42.38 70 LEU A CA 1
ATOM 566 C C . LEU A 1 70 ? -0.621 51.216 16.256 1.00 42.38 70 LEU A C 1
ATOM 568 O O . LEU A 1 70 ? -1.495 51.143 15.401 1.00 42.38 70 LEU A O 1
ATOM 572 N N . LYS A 1 71 ? -0.416 50.199 17.111 1.00 40.22 71 LYS A N 1
ATOM 573 C CA . LYS A 1 71 ? -1.235 48.961 17.081 1.00 40.22 71 LYS A CA 1
ATOM 574 C C . LYS A 1 71 ? -2.727 49.206 17.398 1.00 40.22 71 LYS A C 1
ATOM 576 O O . LYS A 1 71 ? -3.564 48.393 17.026 1.00 40.22 71 LYS A O 1
ATOM 581 N N . GLY A 1 72 ? -3.061 50.312 18.068 1.00 42.41 72 GLY A N 1
ATOM 582 C CA . GLY A 1 72 ? -4.435 50.791 18.275 1.00 42.41 72 GLY A CA 1
ATOM 583 C C . GLY A 1 72 ? -4.887 51.895 17.304 1.00 42.41 72 GLY A C 1
ATOM 584 O O . GLY A 1 72 ? -6.039 52.310 17.371 1.00 42.41 72 GLY A O 1
ATOM 585 N N . GLN A 1 73 ? -4.001 52.378 16.426 1.00 43.31 73 GLN A N 1
ATOM 586 C CA . GLN A 1 73 ? -4.242 53.451 15.448 1.00 43.31 73 GLN A CA 1
ATOM 587 C C . GLN A 1 73 ? -4.138 52.971 13.993 1.00 43.31 73 GLN A C 1
ATOM 589 O O . GLN A 1 73 ? -4.550 53.691 13.089 1.00 43.31 73 GLN A O 1
ATOM 594 N N . TRP A 1 74 ? -3.676 51.741 13.751 1.00 54.91 74 TRP A N 1
ATOM 595 C CA . TRP A 1 74 ? -4.036 50.979 12.557 1.00 54.91 74 TRP A CA 1
ATOM 596 C C . TRP A 1 74 ? -5.514 50.621 12.649 1.00 54.91 74 TRP A C 1
ATOM 598 O O . TRP A 1 74 ? -5.906 49.530 13.065 1.00 54.91 74 TRP A O 1
ATOM 608 N N . THR A 1 75 ? -6.335 51.610 12.308 1.00 65.88 75 THR A N 1
ATOM 609 C CA . THR A 1 75 ? -7.776 51.470 12.179 1.00 65.88 75 THR A CA 1
ATOM 610 C C . THR A 1 75 ? -8.097 50.411 11.131 1.00 65.88 75 THR A C 1
ATOM 612 O O . THR A 1 75 ? -7.289 50.093 10.253 1.00 65.88 75 THR A O 1
ATOM 615 N N . MET A 1 76 ? -9.332 49.916 11.169 1.00 68.56 76 MET A N 1
ATOM 616 C CA . MET A 1 76 ? -9.871 49.099 10.086 1.00 68.56 76 MET A CA 1
ATOM 617 C C . MET A 1 76 ? -9.681 49.785 8.717 1.00 68.56 76 MET A C 1
ATOM 619 O O . MET A 1 76 ? -9.309 49.129 7.753 1.00 68.56 76 MET A O 1
ATOM 623 N N . GLN A 1 77 ? -9.799 51.117 8.643 1.00 74.38 77 GLN A N 1
ATOM 624 C CA . GLN A 1 77 ? -9.600 51.898 7.413 1.00 74.38 77 GLN A CA 1
ATOM 625 C C . GLN A 1 77 ? -8.206 51.708 6.785 1.00 74.38 77 GLN A C 1
ATOM 627 O O . GLN A 1 77 ? -8.108 51.660 5.561 1.00 74.38 77 GLN A O 1
ATOM 632 N N . ASN A 1 78 ? -7.142 51.534 7.580 1.00 76.06 78 ASN A N 1
ATOM 633 C CA . ASN A 1 78 ? -5.796 51.283 7.045 1.00 76.06 78 ASN A CA 1
ATOM 634 C C . ASN A 1 78 ? -5.710 49.903 6.376 1.00 76.06 78 ASN A C 1
ATOM 636 O O . ASN A 1 78 ? -5.159 49.778 5.282 1.00 76.06 78 ASN A O 1
ATOM 640 N N . TRP A 1 79 ? -6.311 48.876 6.984 1.00 75.75 79 TRP A N 1
ATOM 641 C CA . TRP A 1 79 ? -6.401 47.549 6.371 1.00 75.75 79 TRP A CA 1
ATOM 642 C C . TRP A 1 79 ? -7.339 47.532 5.159 1.00 75.75 79 TRP A C 1
ATOM 644 O O . TRP A 1 79 ? -6.985 46.922 4.154 1.00 75.75 79 TRP A O 1
ATOM 654 N N . LYS A 1 80 ? -8.460 48.268 5.191 1.00 78.94 80 LYS A N 1
ATOM 655 C CA . LYS A 1 80 ? -9.346 48.478 4.030 1.00 78.94 80 LYS A CA 1
ATOM 656 C C . LYS A 1 80 ? -8.627 49.211 2.879 1.00 78.94 80 LYS A C 1
ATOM 658 O O . LYS A 1 80 ? -8.809 48.841 1.724 1.00 78.94 80 LYS A O 1
ATOM 663 N N . ARG A 1 81 ? -7.729 50.172 3.158 1.00 79.19 81 ARG A N 1
ATOM 664 C CA . ARG A 1 81 ? -6.863 50.809 2.137 1.00 79.19 81 ARG A CA 1
ATOM 665 C C . ARG A 1 81 ? -5.854 49.824 1.546 1.00 79.19 81 ARG A C 1
ATOM 667 O O . ARG A 1 81 ? -5.746 49.752 0.327 1.00 79.19 81 ARG A O 1
ATOM 674 N N . ILE A 1 82 ? -5.150 49.041 2.369 1.00 78.06 82 ILE A N 1
ATOM 675 C CA . ILE A 1 82 ? -4.186 48.034 1.879 1.00 78.06 82 ILE A CA 1
ATOM 676 C C . ILE A 1 82 ? -4.902 46.944 1.066 1.00 78.06 82 ILE A C 1
ATOM 678 O O . ILE A 1 82 ? -4.403 46.552 0.013 1.00 78.06 82 ILE A O 1
ATOM 682 N N . TRP A 1 83 ? -6.092 46.512 1.498 1.00 83.75 83 TRP A N 1
ATOM 683 C CA . TRP A 1 83 ? -7.000 45.653 0.731 1.00 83.75 83 TRP A CA 1
ATOM 684 C C . TRP A 1 83 ? -7.327 46.258 -0.632 1.00 83.75 83 TRP A C 1
ATOM 686 O O . TRP A 1 83 ? -7.020 45.646 -1.651 1.00 83.75 83 TRP A O 1
ATOM 696 N N . GLN A 1 84 ? -7.852 47.484 -0.671 1.00 83.69 84 GLN A N 1
ATOM 697 C CA . GLN A 1 84 ? -8.213 48.145 -1.923 1.00 83.69 84 GLN A CA 1
ATOM 698 C C . GLN A 1 84 ? -7.013 48.294 -2.871 1.00 83.69 84 GLN A C 1
ATOM 700 O O . GLN A 1 84 ? -7.129 47.983 -4.052 1.00 83.69 84 GLN A O 1
ATOM 705 N N . VAL A 1 85 ? -5.851 48.720 -2.366 1.00 83.38 85 VAL A N 1
ATOM 706 C CA . VAL A 1 85 ? -4.621 48.878 -3.161 1.00 83.38 85 VAL A CA 1
ATOM 707 C C . VAL A 1 85 ? -4.128 47.535 -3.705 1.00 83.38 85 VAL A C 1
ATOM 709 O O . VAL A 1 85 ? -3.804 47.439 -4.889 1.00 83.38 85 VAL A O 1
ATOM 712 N N . ARG A 1 86 ? -4.087 46.487 -2.872 1.00 83.69 86 ARG A N 1
ATOM 713 C CA . ARG A 1 86 ? -3.574 45.168 -3.269 1.00 83.69 86 ARG A CA 1
ATOM 714 C C . ARG A 1 86 ? -4.526 44.423 -4.198 1.00 83.69 86 ARG A C 1
ATOM 716 O O . ARG A 1 86 ? -4.056 43.760 -5.112 1.00 83.69 86 ARG A O 1
ATOM 723 N N . ILE A 1 87 ? -5.836 44.528 -3.999 1.00 85.75 87 ILE A N 1
ATOM 724 C CA . ILE A 1 87 ? -6.813 43.911 -4.900 1.00 85.75 87 ILE A CA 1
ATOM 725 C C . ILE A 1 87 ? -6.862 44.649 -6.243 1.00 85.75 87 ILE A C 1
ATOM 727 O O . ILE A 1 87 ? -6.876 44.001 -7.288 1.00 85.75 87 ILE A O 1
ATOM 731 N N . ASN A 1 88 ? -6.777 45.983 -6.248 1.00 86.12 88 ASN A N 1
ATOM 732 C CA . ASN A 1 88 ? -6.718 46.758 -7.490 1.00 86.12 88 ASN A CA 1
ATOM 733 C C . ASN A 1 88 ? -5.435 46.504 -8.307 1.00 86.12 88 ASN A C 1
ATOM 735 O O . ASN A 1 88 ? -5.444 46.769 -9.507 1.00 86.12 88 ASN A O 1
ATOM 739 N N . SER A 1 89 ? -4.352 45.996 -7.697 1.00 83.81 89 SER A N 1
ATOM 740 C CA . SER A 1 89 ? -3.128 45.600 -8.417 1.00 83.81 89 SER A CA 1
ATOM 741 C C . SER A 1 89 ? -3.139 44.164 -8.958 1.00 83.81 89 SER A C 1
ATOM 743 O O . SER A 1 89 ? -2.215 43.788 -9.674 1.00 83.81 89 SER A O 1
ATOM 745 N N . ILE A 1 90 ? -4.180 43.375 -8.668 1.00 85.94 90 ILE A N 1
ATOM 746 C CA . ILE A 1 90 ? -4.424 42.081 -9.321 1.00 85.94 90 ILE A CA 1
ATOM 747 C C . ILE A 1 90 ? -5.062 42.332 -10.691 1.00 85.94 90 ILE A C 1
ATOM 749 O O . ILE A 1 90 ? -5.963 43.169 -10.811 1.00 85.94 90 ILE A O 1
ATOM 753 N N . GLU A 1 91 ? -4.610 41.603 -11.712 1.00 85.50 91 GLU A N 1
ATOM 754 C CA . GLU A 1 91 ? -5.144 41.689 -13.074 1.00 85.50 91 GLU A CA 1
ATOM 755 C C . GLU A 1 91 ? -6.624 41.268 -13.138 1.00 85.50 91 GLU A C 1
ATOM 757 O O . GLU A 1 91 ? -7.042 40.284 -12.527 1.00 85.50 91 GLU A O 1
ATOM 762 N N . ASP A 1 92 ? -7.425 42.043 -13.871 1.00 92.25 92 ASP A N 1
ATOM 763 C CA . ASP A 1 92 ? -8.892 41.946 -13.901 1.00 92.25 92 ASP A CA 1
ATOM 764 C C . ASP A 1 92 ? -9.405 41.317 -15.207 1.00 92.25 92 ASP A C 1
ATOM 766 O O . ASP A 1 92 ? -10.388 41.752 -15.806 1.00 92.25 92 ASP A O 1
ATOM 770 N N . THR A 1 93 ? -8.676 40.321 -15.704 1.00 94.88 93 THR A N 1
ATOM 771 C CA . THR A 1 93 ? -9.019 39.575 -16.917 1.00 94.88 93 THR A CA 1
ATOM 772 C C . THR A 1 93 ? -10.194 38.627 -16.656 1.00 94.88 93 THR A C 1
ATOM 774 O O . THR A 1 93 ? -10.201 37.946 -15.629 1.00 94.88 93 THR A O 1
ATOM 777 N N . PRO A 1 94 ? -11.198 38.541 -17.553 1.00 96.06 94 PRO A N 1
ATOM 778 C CA . PRO A 1 94 ? -12.243 37.521 -17.466 1.00 96.06 94 PRO A CA 1
ATOM 779 C C . PRO A 1 94 ? -11.655 36.105 -17.423 1.00 96.06 94 PRO A C 1
ATOM 781 O O . PRO A 1 94 ? -10.660 35.833 -18.094 1.00 96.06 94 PRO A O 1
ATOM 784 N N . LEU A 1 95 ? -12.291 35.205 -16.668 1.00 94.56 95 LEU A N 1
ATOM 785 C CA . LEU A 1 95 ? -11.944 33.779 -16.660 1.00 94.56 95 LEU A CA 1
ATOM 786 C C . LEU A 1 95 ? -12.099 33.149 -18.054 1.00 94.56 95 LEU A C 1
ATOM 788 O O . LEU A 1 95 ? -12.918 33.597 -18.858 1.00 94.56 95 LEU A O 1
ATOM 792 N N . GLU A 1 96 ? -11.368 32.070 -18.333 1.00 92.75 96 GLU A N 1
ATOM 793 C CA . GLU A 1 96 ? -11.477 31.351 -19.611 1.00 92.75 96 GLU A CA 1
ATOM 794 C C . GLU A 1 96 ? -12.883 30.749 -19.785 1.00 92.75 96 GLU A C 1
ATOM 796 O O . GLU A 1 96 ? -13.502 30.859 -20.851 1.00 92.75 96 GLU A O 1
ATOM 801 N N . SER A 1 97 ? -13.459 30.227 -18.697 1.00 91.81 97 SER A N 1
ATOM 802 C CA . SER A 1 97 ? -14.839 29.738 -18.667 1.00 91.81 97 SER A CA 1
ATOM 803 C C . SER A 1 97 ? -15.910 30.829 -18.770 1.00 91.81 97 SER A C 1
ATOM 805 O O . SER A 1 97 ? -17.057 30.514 -19.088 1.00 91.81 97 SER A O 1
ATOM 807 N N . SER A 1 98 ? -15.567 32.114 -18.611 1.00 94.12 98 SER A N 1
ATOM 808 C CA . SER A 1 98 ? -16.490 33.235 -18.866 1.00 94.12 98 SER A CA 1
ATOM 809 C C . SER A 1 98 ? -16.842 33.411 -20.354 1.00 94.12 98 SER A C 1
ATOM 811 O O . SER A 1 98 ? -17.604 34.308 -20.711 1.00 94.12 98 SER A O 1
ATOM 813 N N . SER A 1 99 ? -16.326 32.541 -21.227 1.00 91.75 99 SER A N 1
ATOM 814 C CA . SER A 1 99 ? -16.844 32.309 -22.579 1.00 91.75 99 SER A CA 1
ATOM 815 C C . SER A 1 99 ? -18.210 31.593 -22.602 1.00 91.75 99 SER A C 1
ATOM 817 O O . SER A 1 99 ? -18.959 31.749 -23.568 1.00 91.75 99 SER A O 1
ATOM 819 N N . ASP A 1 100 ? -18.583 30.860 -21.544 1.00 90.31 100 ASP A N 1
ATOM 820 C CA . ASP A 1 100 ? -19.920 30.280 -21.355 1.00 90.31 100 ASP A CA 1
ATOM 821 C C . ASP A 1 100 ? -20.926 31.382 -20.953 1.00 90.31 100 ASP A C 1
ATOM 823 O O . ASP A 1 100 ? -20.762 32.003 -19.895 1.00 90.31 100 ASP A O 1
ATOM 827 N N . PRO A 1 101 ? -22.013 31.614 -21.720 1.00 89.56 101 PRO A N 1
ATOM 828 C CA . PRO A 1 101 ? -23.023 32.622 -21.391 1.00 89.56 101 PRO A CA 1
ATOM 829 C C . PRO A 1 101 ? -23.657 32.464 -19.998 1.00 89.56 101 PRO A C 1
ATOM 831 O O . PRO A 1 101 ? -24.060 33.458 -19.389 1.00 89.56 101 PRO A O 1
ATOM 834 N N . LEU A 1 102 ? -23.745 31.244 -19.458 1.00 85.69 102 LEU A N 1
ATOM 835 C CA . LEU A 1 102 ? -24.285 30.991 -18.120 1.00 85.69 102 LEU A CA 1
ATOM 836 C C . LEU A 1 102 ? -23.304 31.419 -17.021 1.00 85.69 102 LEU A C 1
ATOM 838 O O . LEU A 1 102 ? -23.740 31.949 -16.000 1.00 85.69 102 LEU A O 1
ATOM 842 N N . ILE A 1 103 ? -21.997 31.260 -17.242 1.00 87.38 103 ILE A N 1
ATOM 843 C CA . ILE A 1 103 ? -20.948 31.725 -16.321 1.00 87.38 103 ILE A CA 1
ATOM 844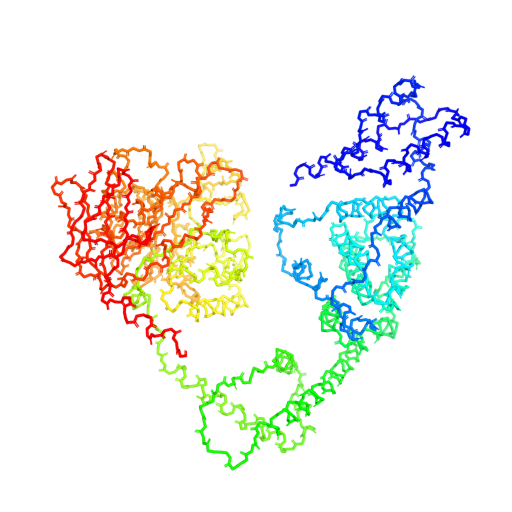 C C . ILE A 1 103 ? -20.815 33.250 -16.426 1.00 87.38 103 ILE A C 1
ATOM 846 O O . ILE A 1 103 ? -20.874 33.944 -15.411 1.00 87.38 103 ILE A O 1
ATOM 850 N N . ALA A 1 104 ? -20.785 33.791 -17.648 1.00 90.25 104 ALA A N 1
ATOM 851 C CA . ALA A 1 104 ? -20.767 35.231 -17.910 1.00 90.25 104 ALA A CA 1
ATOM 852 C C . ALA A 1 104 ? -21.970 35.979 -17.302 1.00 90.25 104 ALA A C 1
ATOM 854 O O . ALA A 1 104 ? -21.831 37.115 -16.859 1.00 90.25 104 ALA A O 1
ATOM 855 N N . SER A 1 105 ? -23.147 35.343 -17.251 1.00 90.50 105 SER A N 1
ATOM 856 C CA . SER A 1 105 ? -24.356 35.883 -16.605 1.00 90.50 105 SER A CA 1
ATOM 857 C C . SER A 1 105 ? -24.499 35.555 -15.108 1.00 90.50 105 SER A C 1
ATOM 859 O O . SER A 1 105 ? -25.478 35.969 -14.489 1.00 90.50 105 SER A O 1
ATOM 861 N N . GLY A 1 106 ? -23.552 34.819 -14.516 1.00 86.31 106 GLY A N 1
ATOM 862 C CA . GLY A 1 106 ? -23.553 34.470 -13.092 1.00 86.31 106 GLY A CA 1
ATOM 863 C C . GLY A 1 106 ? -24.573 33.406 -12.664 1.00 86.31 106 GLY A C 1
ATOM 864 O O . GLY A 1 106 ? -24.839 33.272 -11.469 1.00 86.31 106 GLY A O 1
ATOM 865 N N . LYS A 1 107 ? -25.140 32.649 -13.611 1.00 84.94 107 LYS A N 1
ATOM 866 C CA . LYS A 1 107 ? -26.086 31.534 -13.384 1.00 84.94 107 LYS A CA 1
ATOM 867 C C . LYS A 1 107 ? -25.399 30.207 -13.039 1.00 84.94 107 LYS A C 1
ATOM 869 O O . LYS A 1 107 ? -26.004 29.331 -12.427 1.00 84.94 107 LYS A O 1
ATOM 874 N N . LYS A 1 108 ? -24.141 30.051 -13.454 1.00 84.56 108 LYS A N 1
ATOM 875 C CA . LYS A 1 108 ? -23.331 28.833 -13.329 1.00 84.56 108 LYS A CA 1
ATOM 876 C C . LYS A 1 108 ? -21.979 29.183 -12.706 1.00 84.56 108 LYS A C 1
ATOM 878 O O . LYS A 1 108 ? -21.411 30.223 -13.032 1.00 84.56 108 LYS A O 1
ATOM 883 N N . LEU A 1 109 ? -21.471 28.337 -11.808 1.00 86.88 109 LEU A N 1
ATOM 884 C CA . LEU A 1 109 ? -20.125 28.510 -11.249 1.00 86.88 109 LEU A CA 1
ATOM 885 C C . LEU A 1 109 ? -19.035 28.297 -12.320 1.00 86.88 109 LEU A C 1
ATOM 887 O O . LEU A 1 109 ? -19.172 27.375 -13.129 1.00 86.88 109 LEU A O 1
ATOM 891 N N . PRO A 1 110 ? -17.935 29.072 -12.282 1.00 89.81 110 PRO A N 1
ATOM 892 C CA . PRO A 1 110 ? -16.723 28.756 -13.033 1.00 89.81 110 PRO A CA 1
ATOM 893 C C . PRO A 1 110 ? -16.142 27.393 -12.604 1.00 89.81 110 PRO A C 1
ATOM 895 O O . PRO A 1 110 ? -15.989 27.177 -11.395 1.00 89.81 110 PRO A O 1
ATOM 898 N N . PRO A 1 111 ? -15.793 26.470 -13.525 1.00 86.75 111 PRO A N 1
ATOM 899 C CA . PRO A 1 111 ? -15.077 25.239 -13.184 1.00 86.75 111 PRO A CA 1
ATOM 900 C C . PRO A 1 111 ? -13.758 25.516 -12.450 1.00 86.75 111 PRO A C 1
ATOM 902 O O . PRO A 1 111 ? -13.438 24.799 -11.508 1.00 86.75 111 PRO A O 1
ATOM 905 N N . GLU A 1 112 ? -13.070 26.623 -12.747 1.00 90.12 112 GLU A N 1
ATOM 906 C CA . GLU A 1 112 ? -11.823 27.044 -12.091 1.00 90.12 112 GLU A CA 1
ATOM 907 C C . GLU A 1 112 ? -11.982 27.274 -10.568 1.00 90.12 112 GLU A C 1
ATOM 909 O O . GLU A 1 112 ? -11.006 27.235 -9.814 1.00 90.12 112 GLU A O 1
ATOM 914 N N . PHE A 1 113 ? -13.214 27.493 -10.090 1.00 85.56 113 PHE A N 1
ATOM 915 C CA . PHE A 1 113 ? -13.554 27.586 -8.664 1.00 85.56 113 PHE A CA 1
ATOM 916 C C . PHE A 1 113 ? -13.906 26.226 -8.033 1.00 85.56 113 PHE A C 1
ATOM 918 O O . PHE A 1 113 ? -13.752 26.051 -6.823 1.00 85.56 113 PHE A O 1
ATOM 925 N N . VAL A 1 114 ? -14.375 25.267 -8.838 1.00 79.31 114 VAL A N 1
ATOM 926 C CA . VAL A 1 114 ? -14.864 23.947 -8.399 1.00 79.31 114 VAL A CA 1
ATOM 927 C C . VAL A 1 114 ? -13.750 22.896 -8.421 1.00 79.31 114 VAL A C 1
ATOM 929 O O . VAL A 1 114 ? -13.604 22.137 -7.466 1.00 79.31 114 VAL A O 1
ATOM 932 N N . GLU A 1 115 ? -12.925 22.884 -9.470 1.00 70.25 115 GLU A N 1
ATOM 933 C CA . GLU A 1 115 ? -11.856 21.899 -9.707 1.00 70.25 115 GLU A CA 1
ATOM 934 C C . GLU A 1 115 ? -10.714 21.964 -8.682 1.00 70.25 115 GLU A C 1
ATOM 936 O O . GLU A 1 115 ? -9.938 21.023 -8.551 1.00 70.25 115 GLU A O 1
ATOM 941 N N . ASN A 1 116 ? -10.608 23.049 -7.908 1.00 59.53 116 ASN A N 1
ATOM 942 C CA . ASN A 1 116 ? -9.515 23.251 -6.953 1.00 59.53 116 ASN A CA 1
ATOM 943 C C . ASN A 1 116 ? -9.654 22.451 -5.636 1.00 59.53 116 ASN A C 1
ATOM 945 O O . ASN A 1 116 ? -8.919 22.718 -4.687 1.00 59.53 116 ASN A O 1
ATOM 949 N N . ASP A 1 117 ? -10.587 21.494 -5.571 1.00 52.44 117 ASP A N 1
ATOM 950 C CA . ASP A 1 117 ? -10.749 20.431 -4.555 1.00 52.44 117 ASP A CA 1
ATOM 951 C C . ASP A 1 117 ? -11.074 20.887 -3.107 1.00 52.44 117 ASP A C 1
ATOM 953 O O . ASP A 1 117 ? -11.697 20.159 -2.330 1.00 52.44 117 ASP A O 1
ATOM 957 N N . MET A 1 118 ? -10.772 22.142 -2.747 1.00 54.50 118 MET A N 1
ATOM 958 C CA . MET A 1 118 ? -11.072 22.765 -1.447 1.00 54.50 118 MET A CA 1
ATOM 959 C C . MET A 1 118 ? -12.561 22.732 -1.067 1.00 54.50 118 MET A C 1
ATOM 961 O O . MET A 1 118 ? -12.886 22.809 0.116 1.00 54.50 118 MET A O 1
ATOM 965 N N . TRP A 1 119 ? -13.462 22.632 -2.049 1.00 53.75 119 TRP A N 1
ATOM 966 C CA . TRP A 1 119 ? -14.907 22.539 -1.820 1.00 53.75 119 TRP A CA 1
ATOM 967 C C . TRP A 1 119 ? -15.360 21.141 -1.379 1.00 53.75 119 TRP A C 1
ATOM 969 O O . TRP A 1 119 ? -16.243 21.022 -0.532 1.00 53.75 119 TRP A O 1
ATOM 979 N N . ILE A 1 120 ? -14.742 20.086 -1.916 1.00 48.78 120 ILE A N 1
ATOM 980 C CA . ILE A 1 120 ? -15.099 18.692 -1.615 1.00 48.78 120 ILE A CA 1
ATOM 981 C C . ILE A 1 120 ? -14.503 18.274 -0.262 1.00 48.78 120 ILE A C 1
ATOM 983 O O . ILE A 1 120 ? -15.175 17.636 0.552 1.00 48.78 120 ILE A O 1
ATOM 987 N N . ARG A 1 121 ? -13.267 18.706 0.028 1.00 50.22 121 ARG A N 1
ATOM 988 C CA . ARG A 1 121 ? -12.505 18.326 1.235 1.00 50.22 121 ARG A CA 1
ATOM 989 C C . ARG A 1 121 ? -13.109 18.787 2.578 1.00 50.22 121 ARG A C 1
ATOM 991 O O . ARG A 1 121 ? -12.616 18.361 3.618 1.00 50.22 121 ARG A O 1
ATOM 998 N N . PHE A 1 122 ? -14.156 19.622 2.603 1.00 47.69 122 PHE A N 1
ATOM 999 C CA . PHE A 1 122 ? -14.710 20.171 3.856 1.00 47.69 122 PHE A CA 1
ATOM 1000 C C . PHE A 1 122 ? -15.559 19.176 4.676 1.00 47.69 122 PHE A C 1
ATOM 1002 O O . PHE A 1 122 ? -15.590 19.272 5.902 1.00 47.69 122 PHE A O 1
ATOM 1009 N N . TYR A 1 123 ? -16.232 18.207 4.038 1.00 45.31 123 TYR A N 1
ATOM 1010 C CA . TYR A 1 123 ? -17.159 17.294 4.737 1.00 45.31 123 TYR A CA 1
ATOM 1011 C C . TYR A 1 123 ? -16.590 15.897 5.040 1.00 45.31 123 TYR A C 1
ATOM 1013 O O . TYR A 1 123 ? -17.110 15.202 5.914 1.00 45.31 123 TYR A O 1
ATOM 1021 N N . THR A 1 124 ? -15.488 15.492 4.404 1.00 38.75 124 THR A N 1
ATOM 1022 C CA . THR A 1 124 ? -14.726 14.292 4.790 1.00 38.75 124 THR A CA 1
ATOM 1023 C C . THR A 1 124 ? -13.855 14.597 6.012 1.00 38.75 124 THR A C 1
ATOM 1025 O O . THR A 1 124 ? -12.692 14.973 5.878 1.00 38.75 124 THR A O 1
ATOM 1028 N N . GLN A 1 125 ? -14.423 14.471 7.215 1.00 37.44 125 GLN A N 1
ATOM 1029 C CA . GLN A 1 125 ? -13.731 14.790 8.468 1.00 37.44 125 GLN A CA 1
ATOM 1030 C C . GLN A 1 125 ? -12.500 13.902 8.722 1.00 37.44 125 GLN A C 1
ATOM 1032 O O . GLN A 1 125 ? -12.615 12.830 9.310 1.00 37.44 125 GLN A O 1
ATOM 1037 N N . ASN A 1 126 ? -11.308 14.398 8.381 1.00 34.31 126 ASN A N 1
ATOM 1038 C CA . ASN A 1 126 ? -10.083 14.152 9.144 1.00 34.31 126 ASN A CA 1
ATOM 1039 C C . ASN A 1 126 ? -8.992 15.183 8.810 1.00 34.31 126 ASN A C 1
ATOM 1041 O O . ASN A 1 126 ? -9.003 15.814 7.755 1.00 34.31 126 ASN A O 1
ATOM 1045 N N . ARG A 1 127 ? -8.044 15.379 9.736 1.00 41.25 127 ARG A N 1
ATOM 1046 C CA . ARG A 1 127 ? -6.950 16.360 9.604 1.00 41.25 127 ARG A CA 1
ATOM 1047 C C . ARG A 1 127 ? -5.846 15.857 8.663 1.00 41.25 127 ARG A C 1
ATOM 1049 O O . ARG A 1 127 ? -4.805 15.406 9.132 1.00 41.25 127 ARG A O 1
ATOM 1056 N N . MET A 1 128 ? -6.061 15.953 7.353 1.00 35.22 128 MET A N 1
ATOM 1057 C CA . MET A 1 128 ? -4.991 15.768 6.362 1.00 35.22 128 MET A CA 1
ATOM 1058 C C . MET A 1 128 ? -4.024 16.969 6.342 1.00 35.22 128 MET A C 1
ATOM 1060 O O . MET A 1 128 ? -4.322 18.039 6.881 1.00 35.22 128 MET A O 1
ATOM 1064 N N . GLY A 1 129 ? -2.827 16.778 5.782 1.00 41.03 129 GLY A N 1
ATOM 1065 C CA . GLY A 1 129 ? -1.726 17.739 5.879 1.00 41.03 129 GLY A CA 1
ATOM 1066 C C . GLY A 1 129 ? -1.962 19.038 5.099 1.00 41.03 129 GLY A C 1
ATOM 1067 O O . GLY A 1 129 ? -2.159 19.024 3.889 1.00 41.03 129 GLY A O 1
ATOM 1068 N N . PHE A 1 130 ? -1.829 20.188 5.769 1.00 46.69 130 PHE A N 1
ATOM 1069 C CA . PHE A 1 130 ? -1.935 21.535 5.174 1.00 46.69 130 PHE A CA 1
ATOM 1070 C C . PHE A 1 130 ? -0.820 21.897 4.156 1.00 46.69 130 PHE A C 1
ATOM 1072 O O . PHE A 1 130 ? -0.649 23.071 3.836 1.00 46.69 130 PHE A O 1
ATOM 1079 N N . ASP A 1 131 ? -0.020 20.936 3.690 1.00 45.31 131 ASP A N 1
ATOM 1080 C CA . ASP A 1 131 ? 1.178 21.161 2.865 1.00 45.31 131 ASP A CA 1
ATOM 1081 C C . ASP A 1 131 ? 1.018 20.743 1.386 1.00 45.31 131 ASP A C 1
ATOM 1083 O O . ASP A 1 131 ? 1.917 20.989 0.584 1.00 45.31 131 ASP A O 1
ATOM 1087 N N . GLU A 1 132 ? -0.129 20.170 0.998 1.00 47.12 132 GLU A N 1
ATOM 1088 C CA . GLU A 1 132 ? -0.410 19.740 -0.386 1.00 47.12 132 GLU A CA 1
ATOM 1089 C C . GLU A 1 132 ? -0.893 20.870 -1.313 1.00 47.12 132 GLU A C 1
ATOM 1091 O O . GLU A 1 132 ? -0.566 20.886 -2.503 1.00 47.12 132 GLU A O 1
ATOM 1096 N N . VAL A 1 133 ? -1.695 21.812 -0.799 1.00 54.19 133 VAL A N 1
ATOM 1097 C CA . VAL A 1 133 ? -2.375 22.818 -1.633 1.00 54.19 133 VAL A CA 1
ATOM 1098 C C . VAL A 1 133 ? -1.404 23.935 -2.018 1.00 54.19 133 VAL A C 1
ATOM 1100 O O . VAL A 1 133 ? -1.075 24.813 -1.218 1.00 54.19 133 VAL A O 1
ATOM 1103 N N . LYS A 1 134 ? -0.952 23.915 -3.275 1.00 61.47 134 LYS A N 1
ATOM 1104 C CA . LYS A 1 134 ? -0.107 24.965 -3.855 1.00 61.47 134 LYS A CA 1
ATOM 1105 C C . LYS A 1 134 ? -0.941 26.181 -4.251 1.00 61.47 134 LYS A C 1
ATOM 1107 O O . LYS A 1 134 ? -1.467 26.247 -5.358 1.00 61.47 134 LYS A O 1
ATOM 1112 N N . PHE A 1 135 ? -1.005 27.151 -3.350 1.00 70.25 135 PHE A N 1
ATOM 1113 C CA . PHE A 1 135 ? -1.515 28.486 -3.646 1.00 70.25 135 PHE A CA 1
ATOM 1114 C C . PHE A 1 135 ? -0.520 29.294 -4.491 1.00 70.25 135 PHE A C 1
ATOM 1116 O O . PHE A 1 135 ? 0.698 29.147 -4.344 1.00 70.25 135 PHE A O 1
ATOM 1123 N N . SER A 1 136 ? -1.024 30.182 -5.349 1.00 79.12 136 SER A N 1
ATOM 1124 C CA . SER A 1 136 ? -0.184 31.168 -6.044 1.00 79.12 136 SER A CA 1
ATOM 1125 C C . SER A 1 136 ? 0.371 32.230 -5.077 1.00 79.12 136 SER A C 1
ATOM 1127 O O . SER A 1 136 ? -0.129 32.411 -3.964 1.00 79.12 136 SER A O 1
ATOM 1129 N N . ASN A 1 137 ? 1.399 32.980 -5.494 1.00 76.88 137 ASN A N 1
ATOM 1130 C CA . ASN A 1 137 ? 1.938 34.081 -4.681 1.00 76.88 137 ASN A CA 1
ATOM 1131 C C . ASN A 1 137 ? 0.887 35.172 -4.404 1.00 76.88 137 ASN A C 1
ATOM 1133 O O . ASN A 1 137 ? 0.901 35.788 -3.335 1.00 76.88 137 ASN A O 1
ATOM 1137 N N . ASP A 1 138 ? -0.033 35.399 -5.344 1.00 77.94 138 ASP A N 1
ATOM 1138 C CA . ASP A 1 138 ? -1.118 36.363 -5.188 1.00 77.94 138 ASP A CA 1
ATOM 1139 C C . ASP A 1 138 ? -2.238 35.810 -4.298 1.00 77.94 138 ASP A C 1
ATOM 1141 O O . ASP A 1 138 ? -2.702 36.531 -3.417 1.00 77.94 138 ASP A O 1
ATOM 1145 N N . GLU A 1 139 ? -2.577 34.520 -4.409 1.00 76.75 139 GLU A N 1
ATOM 1146 C CA . GLU A 1 139 ? -3.483 33.831 -3.473 1.00 76.75 139 GLU A CA 1
ATOM 1147 C C . GLU A 1 139 ? -2.961 33.931 -2.040 1.00 76.75 139 GLU A C 1
ATOM 1149 O O . GLU A 1 139 ? -3.668 34.431 -1.170 1.00 76.75 139 GLU A O 1
ATOM 1154 N N . MET A 1 140 ? -1.696 33.569 -1.800 1.00 76.38 140 MET A N 1
ATOM 1155 C CA . MET A 1 140 ? -1.066 33.681 -0.480 1.00 76.38 140 MET A CA 1
ATOM 1156 C C . MET A 1 140 ? -1.069 35.120 0.052 1.00 76.38 140 MET A C 1
ATOM 1158 O O . MET A 1 140 ? -1.299 35.337 1.244 1.00 76.38 140 MET A O 1
ATOM 1162 N N . ALA A 1 141 ? -0.840 36.121 -0.803 1.00 77.81 141 ALA A N 1
ATOM 1163 C CA . ALA A 1 141 ? -0.903 37.527 -0.406 1.00 77.81 141 ALA A CA 1
ATOM 1164 C C . ALA A 1 141 ? -2.327 37.947 0.005 1.00 77.81 141 ALA A C 1
ATOM 1166 O O . ALA A 1 141 ? -2.499 38.604 1.033 1.00 77.81 141 ALA A O 1
ATOM 1167 N N . VAL A 1 142 ? -3.344 37.542 -0.763 1.00 82.50 142 VAL A N 1
ATOM 1168 C CA . VAL A 1 142 ? -4.760 37.818 -0.475 1.00 82.50 142 VAL A CA 1
ATOM 1169 C C . VAL A 1 142 ? -5.215 37.068 0.783 1.00 82.50 142 VAL A C 1
ATOM 1171 O O . VAL A 1 142 ? -5.815 37.678 1.662 1.00 82.50 142 VAL A O 1
ATOM 1174 N N . MET A 1 143 ? -4.857 35.791 0.949 1.00 80.62 143 MET A N 1
ATOM 1175 C CA . MET A 1 143 ? -5.151 34.986 2.145 1.00 80.62 143 MET A CA 1
ATOM 1176 C C . MET A 1 143 ? -4.550 35.601 3.414 1.00 80.62 143 MET A C 1
ATOM 1178 O O . MET A 1 143 ? -5.244 35.717 4.425 1.00 80.62 143 MET A O 1
ATOM 1182 N N . ASN A 1 144 ? -3.287 36.043 3.373 1.00 77.44 144 ASN A N 1
ATOM 1183 C CA . ASN A 1 144 ? -2.638 36.732 4.496 1.00 77.44 144 ASN A CA 1
ATOM 1184 C C . ASN A 1 144 ? -3.361 38.041 4.860 1.00 77.44 144 ASN A C 1
ATOM 1186 O O . ASN A 1 144 ? -3.529 38.356 6.043 1.00 77.44 144 ASN A O 1
ATOM 1190 N N . LEU A 1 145 ? -3.810 38.792 3.851 1.00 79.88 145 LEU A N 1
ATOM 1191 C CA . LEU A 1 145 ? -4.498 40.071 4.021 1.00 79.88 145 LEU A CA 1
ATOM 1192 C C . LEU A 1 145 ? -5.924 39.899 4.571 1.00 79.88 145 LEU A C 1
ATOM 1194 O O . LEU A 1 145 ? -6.293 40.594 5.517 1.00 79.88 145 LEU A O 1
ATOM 1198 N N . ILE A 1 146 ? -6.679 38.913 4.077 1.00 80.19 146 ILE A N 1
ATOM 1199 C CA . ILE A 1 146 ? -7.987 38.516 4.628 1.00 80.19 146 ILE A CA 1
ATOM 1200 C C . ILE A 1 146 ? -7.830 37.998 6.063 1.00 80.19 146 ILE A C 1
ATOM 1202 O O . ILE A 1 146 ? -8.603 38.386 6.934 1.00 80.19 146 ILE A O 1
ATOM 1206 N N . SER A 1 147 ? -6.798 37.196 6.349 1.00 75.31 147 SER A N 1
ATOM 1207 C CA . SER A 1 147 ? -6.509 36.720 7.713 1.00 75.31 147 SER A CA 1
ATOM 1208 C C . SER A 1 147 ? -6.186 37.874 8.671 1.00 75.31 147 SER A C 1
ATOM 1210 O O . SER A 1 147 ? -6.582 37.849 9.834 1.00 75.31 147 SER A O 1
ATOM 1212 N N . SER A 1 148 ? -5.505 38.919 8.189 1.00 76.81 148 SER A N 1
ATOM 1213 C CA . SER A 1 148 ? -5.219 40.130 8.971 1.00 76.81 148 SER A CA 1
ATOM 1214 C C . SER A 1 148 ? -6.462 40.995 9.200 1.00 76.81 148 SER A C 1
ATOM 1216 O O . SER A 1 148 ? -6.683 41.434 10.328 1.00 76.81 148 SER A O 1
ATOM 1218 N N . LEU A 1 149 ? -7.314 41.177 8.184 1.00 73.12 149 LEU A N 1
ATOM 1219 C CA . LEU A 1 149 ? -8.632 41.812 8.326 1.00 73.12 149 LEU A CA 1
ATOM 1220 C C . LEU A 1 149 ? -9.486 41.074 9.370 1.00 73.12 149 LEU A C 1
ATOM 1222 O O . LEU A 1 149 ? -9.923 41.683 10.346 1.00 73.12 149 LEU A O 1
ATOM 1226 N N . ALA A 1 150 ? -9.630 39.755 9.214 1.00 71.25 150 ALA A N 1
ATOM 1227 C CA . ALA A 1 150 ? -10.365 38.866 10.112 1.00 71.25 150 ALA A CA 1
ATOM 1228 C C . ALA A 1 150 ? -9.867 38.926 11.566 1.00 71.25 150 ALA A C 1
ATOM 1230 O O . ALA A 1 150 ? -10.665 38.882 12.499 1.00 71.25 150 ALA A O 1
ATOM 1231 N N . TYR A 1 151 ? -8.553 39.050 11.773 1.00 69.81 151 TYR A N 1
ATOM 1232 C CA . TYR A 1 151 ? -7.949 39.137 13.105 1.00 69.81 151 TYR A CA 1
ATOM 1233 C C . TYR A 1 151 ? -8.111 40.520 13.767 1.00 69.81 151 TYR A C 1
ATOM 1235 O O . TYR A 1 151 ? -8.122 40.619 14.994 1.00 69.81 151 TYR A O 1
ATOM 1243 N N . VAL A 1 152 ? -8.217 41.601 12.984 1.00 69.50 152 VAL A N 1
ATOM 1244 C CA . VAL A 1 152 ? -8.290 42.984 13.499 1.00 69.50 152 VAL A CA 1
ATOM 1245 C C . VAL A 1 152 ? -9.732 43.479 13.653 1.00 69.50 152 VAL A C 1
ATOM 1247 O O . VAL A 1 152 ? -10.028 44.201 14.607 1.00 69.50 152 VAL A O 1
ATOM 1250 N N . GLY A 1 153 ? -10.624 43.097 12.738 1.00 66.94 153 GLY A N 1
ATOM 1251 C CA . GLY A 1 153 ? -12.043 43.465 12.752 1.00 66.94 153 GLY A CA 1
ATOM 1252 C C . GLY A 1 153 ? -12.984 42.419 13.348 1.00 66.94 153 GLY A C 1
ATOM 1253 O O . GLY A 1 153 ? -14.103 42.759 13.721 1.00 66.94 153 GLY A O 1
ATOM 1254 N N . GLY A 1 154 ? -12.540 41.163 13.436 1.00 72.88 154 GLY A N 1
ATOM 1255 C CA . GLY A 1 154 ? -13.443 40.019 13.324 1.00 72.88 154 GLY A CA 1
ATOM 1256 C C . GLY A 1 154 ? -13.729 39.706 11.848 1.00 72.88 154 GLY A C 1
ATOM 1257 O O . GLY A 1 154 ? -13.431 40.502 10.955 1.00 72.88 154 GLY A O 1
ATOM 1258 N N . LEU A 1 155 ? -14.324 38.543 11.571 1.00 70.81 155 LEU A N 1
ATOM 1259 C CA . LEU A 1 155 ? -14.752 38.189 10.208 1.00 70.81 155 LEU A CA 1
ATOM 1260 C C . LEU A 1 155 ? -15.973 38.988 9.733 1.00 70.81 155 LEU A C 1
ATOM 1262 O O . LEU A 1 155 ? -16.287 38.957 8.548 1.00 70.81 155 LEU A O 1
ATOM 1266 N N . ASP A 1 156 ? -16.613 39.744 10.625 1.00 71.69 156 ASP A N 1
ATOM 1267 C CA . ASP A 1 156 ? -17.803 40.542 10.327 1.00 71.69 156 ASP A CA 1
ATOM 1268 C C . ASP A 1 156 ? -17.518 41.719 9.367 1.00 71.69 156 ASP A C 1
ATOM 1270 O O . ASP A 1 156 ? -18.401 42.205 8.667 1.00 71.69 156 ASP A O 1
ATOM 1274 N N . GLU A 1 157 ? -16.261 42.151 9.264 1.00 79.56 157 GLU A N 1
ATOM 1275 C CA . GLU A 1 157 ? -15.831 43.190 8.315 1.00 79.56 157 GLU A CA 1
ATOM 1276 C C . GLU A 1 157 ? -15.563 42.622 6.904 1.00 79.56 157 GLU A C 1
ATOM 1278 O O . GLU A 1 157 ? -15.494 43.376 5.930 1.00 79.56 157 GLU A O 1
ATOM 1283 N N . LEU A 1 158 ? -15.414 41.296 6.758 1.00 83.06 158 LEU A N 1
ATOM 1284 C CA . LEU A 1 158 ? -15.042 40.667 5.486 1.00 83.06 158 LEU A CA 1
ATOM 1285 C C . LEU A 1 158 ? -16.140 40.786 4.410 1.00 83.06 158 LEU A C 1
ATOM 1287 O O . LEU A 1 158 ? -15.793 41.157 3.288 1.00 83.06 158 LEU A O 1
ATOM 1291 N N . PRO A 1 159 ? -17.442 40.562 4.683 1.00 87.38 159 PRO A N 1
ATOM 1292 C CA . PRO A 1 159 ? -18.479 40.722 3.662 1.00 87.38 159 PRO A CA 1
ATOM 1293 C C . PRO A 1 159 ? -18.541 42.126 3.054 1.00 87.38 159 PRO A C 1
ATOM 1295 O O . PRO A 1 159 ? -18.696 42.250 1.840 1.00 87.38 159 PRO A O 1
ATOM 1298 N N . GLU A 1 160 ? -18.322 43.177 3.853 1.00 86.88 160 GLU A N 1
ATOM 1299 C CA . GLU A 1 160 ? -18.231 44.559 3.359 1.00 86.88 160 GLU A CA 1
ATOM 1300 C C . GLU A 1 160 ? -17.054 44.737 2.383 1.00 86.88 160 GLU A C 1
ATOM 1302 O O . GLU A 1 160 ? -17.171 45.445 1.387 1.00 86.88 160 GLU A O 1
ATOM 1307 N N . GLN A 1 161 ? -15.927 44.059 2.633 1.00 87.88 161 GLN A N 1
ATOM 1308 C CA . GLN A 1 161 ? -14.739 44.106 1.773 1.00 87.88 161 GLN A CA 1
ATOM 1309 C C . GLN A 1 161 ? -14.847 43.256 0.501 1.00 87.88 161 GLN A C 1
ATOM 1311 O O . GLN A 1 161 ? -14.128 43.516 -0.465 1.00 87.88 161 GLN A O 1
ATOM 1316 N N . LEU A 1 162 ? -15.753 42.278 0.474 1.00 91.00 162 LEU A N 1
ATOM 1317 C CA . LEU A 1 162 ? -16.037 41.435 -0.691 1.00 91.00 162 LEU A CA 1
ATOM 1318 C C . LEU A 1 162 ? -17.161 41.998 -1.575 1.00 91.00 162 LEU A C 1
ATOM 1320 O O . LEU A 1 162 ? -17.148 41.787 -2.790 1.00 91.00 162 LEU A O 1
ATOM 1324 N N . LEU A 1 163 ? -18.109 42.737 -0.989 1.00 91.81 163 LEU A N 1
ATOM 1325 C CA . LEU A 1 163 ? -19.289 43.282 -1.666 1.00 91.81 163 LEU A CA 1
ATOM 1326 C C . LEU A 1 163 ? -18.985 44.076 -2.962 1.00 91.81 163 LEU A C 1
ATOM 1328 O O . LEU A 1 163 ? -19.723 43.856 -3.929 1.00 91.81 163 LEU A O 1
ATOM 1332 N N . PRO A 1 164 ? -17.918 44.909 -3.057 1.00 94.00 164 PRO A N 1
ATOM 1333 C CA . PRO A 1 164 ? -17.580 45.637 -4.287 1.00 94.00 164 PRO A CA 1
ATOM 1334 C C . PRO A 1 164 ? -17.295 44.736 -5.494 1.00 94.00 164 PRO A C 1
ATOM 1336 O O . PRO A 1 164 ? -17.611 45.114 -6.616 1.00 94.00 164 PRO A O 1
ATOM 1339 N N . TYR A 1 165 ? -16.741 43.544 -5.261 1.00 92.44 165 TYR A N 1
ATOM 1340 C CA . TYR A 1 165 ? -16.353 42.583 -6.304 1.00 92.44 165 TYR A CA 1
ATOM 1341 C C . TYR A 1 165 ? -17.452 41.553 -6.576 1.00 92.44 165 TYR A C 1
ATOM 1343 O O . TYR A 1 165 ? -17.593 41.038 -7.678 1.00 92.44 165 TYR A O 1
ATOM 1351 N N . SER A 1 166 ? -18.300 41.288 -5.581 1.00 93.25 166 SER A N 1
ATOM 1352 C CA . SER A 1 166 ? -19.325 40.238 -5.631 1.00 93.25 166 SER A CA 1
ATOM 1353 C C . SER A 1 166 ? -20.385 40.388 -6.737 1.00 93.25 166 SER A C 1
ATOM 1355 O O . SER A 1 166 ? -21.168 39.473 -6.996 1.00 93.25 166 SER A O 1
ATOM 1357 N N . ASN A 1 167 ? -20.420 41.536 -7.417 1.00 94.25 167 ASN A N 1
ATOM 1358 C CA . ASN A 1 167 ? -21.336 41.817 -8.520 1.00 94.25 167 ASN A CA 1
ATOM 1359 C C . ASN A 1 167 ? -20.656 41.914 -9.897 1.00 94.25 167 ASN A C 1
ATOM 1361 O O . ASN A 1 167 ? -21.342 42.212 -10.879 1.00 94.25 167 ASN A O 1
ATOM 1365 N N . ASN A 1 168 ? -19.352 41.630 -9.974 1.00 93.75 168 ASN A N 1
ATOM 1366 C CA . ASN A 1 168 ? -18.589 41.549 -11.215 1.00 93.75 168 ASN A CA 1
ATOM 1367 C C . ASN A 1 168 ? -19.098 40.394 -12.088 1.00 93.75 168 ASN A C 1
ATOM 1369 O O . ASN A 1 168 ? -19.193 39.253 -11.634 1.00 93.75 168 ASN A O 1
ATOM 1373 N N . LEU A 1 169 ? -19.443 40.714 -13.336 1.00 92.50 169 LEU A N 1
ATOM 1374 C CA . LEU A 1 169 ? -19.838 39.773 -14.381 1.00 92.50 169 LEU A CA 1
ATOM 1375 C C . LEU A 1 169 ? -19.382 40.322 -15.751 1.00 92.50 169 LEU A C 1
ATOM 1377 O O . LEU A 1 169 ? -19.663 41.493 -16.028 1.00 92.50 169 LEU A O 1
ATOM 1381 N N . PRO A 1 170 ? -18.740 39.519 -16.623 1.00 95.50 170 PRO A N 1
ATOM 1382 C CA . PRO A 1 170 ? -18.296 38.141 -16.387 1.00 95.50 170 PRO A CA 1
ATOM 1383 C C . PRO A 1 170 ? -17.298 38.027 -15.218 1.00 95.50 170 PRO A C 1
ATOM 1385 O O . PRO A 1 170 ? -16.563 38.983 -14.976 1.00 95.50 170 PRO A O 1
ATOM 1388 N N . PRO A 1 171 ? -17.249 36.885 -14.503 1.00 95.00 171 PRO A N 1
ATOM 1389 C CA . PRO A 1 171 ? -16.255 36.659 -13.457 1.00 95.00 171 PRO A CA 1
ATOM 1390 C C . PRO A 1 171 ? -14.818 36.825 -13.967 1.00 95.00 171 PRO A C 1
ATOM 1392 O O . PRO A 1 171 ? -14.493 36.359 -15.069 1.00 95.00 171 PRO A O 1
ATOM 1395 N N . THR A 1 172 ? -13.963 37.456 -13.157 1.00 95.88 172 THR A N 1
ATOM 1396 C CA . THR A 1 172 ? -12.545 37.705 -13.473 1.00 95.88 172 THR A CA 1
ATOM 1397 C C . THR A 1 172 ? -11.583 36.841 -12.655 1.00 95.88 172 THR A C 1
ATOM 1399 O O . THR A 1 172 ? -11.948 36.234 -11.644 1.00 95.88 172 THR A O 1
ATOM 1402 N N . GLN A 1 173 ? -10.317 36.795 -13.071 1.00 92.19 173 GLN A N 1
ATOM 1403 C CA . GLN A 1 173 ? -9.248 36.131 -12.326 1.00 92.19 173 GLN A CA 1
ATOM 1404 C C . GLN A 1 173 ? -9.078 36.750 -10.931 1.00 92.19 173 GLN A C 1
ATOM 1406 O O . GLN A 1 173 ? -8.889 36.024 -9.956 1.00 92.19 173 GLN A O 1
ATOM 1411 N N . ARG A 1 174 ? -9.241 38.075 -10.800 1.00 94.25 174 ARG A N 1
ATOM 1412 C CA . ARG A 1 174 ? -9.314 38.762 -9.503 1.00 94.25 174 ARG A CA 1
ATOM 1413 C C . ARG A 1 174 ? -10.445 38.208 -8.632 1.00 94.25 174 ARG A C 1
ATOM 1415 O O . ARG A 1 174 ? -10.192 37.895 -7.468 1.00 94.25 174 ARG A O 1
ATOM 1422 N N . ASP A 1 175 ? -11.653 38.051 -9.176 1.00 94.25 175 ASP A N 1
ATOM 1423 C CA . ASP A 1 175 ? -12.790 37.490 -8.433 1.00 94.25 175 ASP A CA 1
ATOM 1424 C C . ASP A 1 175 ? -12.488 36.069 -7.929 1.00 94.25 175 ASP A C 1
ATOM 1426 O O . ASP A 1 175 ? -12.739 35.753 -6.766 1.00 94.25 175 ASP A O 1
ATOM 1430 N N . LEU A 1 176 ? -11.906 35.217 -8.782 1.00 92.00 176 LEU A N 1
ATOM 1431 C CA . LEU A 1 176 ? -11.536 33.838 -8.444 1.00 92.00 176 LEU A CA 1
ATOM 1432 C C . LEU A 1 176 ? -10.487 33.776 -7.321 1.00 92.00 176 LEU A C 1
ATOM 1434 O O . LEU A 1 176 ? -10.628 32.987 -6.381 1.00 92.00 176 LEU A O 1
ATOM 1438 N N . LEU A 1 177 ? -9.457 34.625 -7.399 1.00 90.06 177 LEU A N 1
ATOM 1439 C CA . LEU A 1 177 ? -8.396 34.746 -6.394 1.00 90.06 177 LEU A CA 1
ATOM 1440 C C . LEU A 1 177 ? -8.964 35.193 -5.038 1.00 90.06 177 LEU A C 1
ATOM 1442 O O . LEU A 1 177 ? -8.693 34.562 -4.012 1.00 90.06 177 LEU A O 1
ATOM 1446 N N . ILE A 1 178 ? -9.806 36.234 -5.033 1.00 91.38 178 ILE A N 1
ATOM 1447 C CA . ILE A 1 178 ? -10.528 36.705 -3.842 1.00 91.38 178 ILE A CA 1
ATOM 1448 C C . ILE A 1 178 ? -11.405 35.590 -3.267 1.00 91.38 178 ILE A C 1
ATOM 1450 O O . ILE A 1 178 ? -11.400 35.362 -2.054 1.00 91.38 178 ILE A O 1
ATOM 1454 N N . ALA A 1 179 ? -12.159 34.895 -4.119 1.00 89.81 179 ALA A N 1
ATOM 1455 C CA . ALA A 1 179 ? -13.139 33.910 -3.695 1.00 89.81 179 ALA A CA 1
ATOM 1456 C C . ALA A 1 179 ? -12.492 32.674 -3.058 1.00 89.81 179 ALA A C 1
ATOM 1458 O O . ALA A 1 179 ? -12.893 32.265 -1.964 1.00 89.81 179 ALA A O 1
ATOM 1459 N N . ARG A 1 180 ? -11.450 32.115 -3.689 1.00 87.12 180 ARG A N 1
ATOM 1460 C CA . ARG A 1 180 ? -10.690 30.974 -3.150 1.00 87.12 180 ARG A CA 1
ATOM 1461 C C . ARG A 1 180 ? -9.979 31.342 -1.842 1.00 87.12 180 ARG A C 1
ATOM 1463 O O . ARG A 1 180 ? -10.078 30.585 -0.875 1.00 87.12 180 ARG A O 1
ATOM 1470 N N . ALA A 1 181 ? -9.363 32.524 -1.763 1.00 85.75 181 ALA A N 1
ATOM 1471 C CA . ALA A 1 181 ? -8.720 33.008 -0.541 1.00 85.75 181 ALA A CA 1
ATOM 1472 C C . ALA A 1 181 ? -9.714 33.230 0.617 1.00 85.75 181 ALA A C 1
ATOM 1474 O O . ALA A 1 181 ? -9.455 32.809 1.745 1.00 85.75 181 ALA A O 1
ATOM 1475 N N . SER A 1 182 ? -10.872 33.837 0.341 1.00 86.56 182 SER A N 1
ATOM 1476 C CA . SER A 1 182 ? -11.931 34.071 1.338 1.00 86.56 182 SER A CA 1
ATOM 1477 C C . SER A 1 182 ? -12.493 32.760 1.878 1.00 86.56 182 SER A C 1
ATOM 1479 O O . SER A 1 182 ? -12.589 32.582 3.092 1.00 86.56 182 SER A O 1
ATOM 1481 N N . ASN A 1 183 ? -12.803 31.815 0.984 1.00 83.75 183 ASN A N 1
ATOM 1482 C CA . ASN A 1 183 ? -13.314 30.500 1.357 1.00 83.75 183 ASN A CA 1
ATOM 1483 C C . ASN A 1 183 ? -12.327 29.741 2.259 1.00 83.75 183 ASN A C 1
ATOM 1485 O O . ASN A 1 183 ? -12.739 29.140 3.252 1.00 83.75 183 ASN A O 1
ATOM 1489 N N . TRP A 1 184 ? -11.022 29.819 1.968 1.00 81.62 184 TRP A N 1
ATOM 1490 C CA . TRP A 1 184 ? -9.986 29.213 2.805 1.00 81.62 184 TRP A CA 1
ATOM 1491 C C . TRP A 1 184 ? -9.884 29.855 4.195 1.00 81.62 184 TRP A C 1
ATOM 1493 O O . TRP A 1 184 ? -9.782 29.127 5.183 1.00 81.62 184 TRP A O 1
ATOM 1503 N N . VAL A 1 185 ? -9.946 31.190 4.312 1.00 78.12 185 VAL A N 1
ATOM 1504 C CA . VAL A 1 185 ? -9.863 31.856 5.629 1.00 78.12 185 VAL A CA 1
ATOM 1505 C C . VAL A 1 185 ? -11.091 31.542 6.487 1.00 78.12 185 VAL A C 1
ATOM 1507 O O . VAL A 1 185 ? -10.931 31.200 7.659 1.00 78.12 185 VAL A O 1
ATOM 1510 N N . ILE A 1 186 ? -12.296 31.574 5.905 1.00 78.38 186 ILE A N 1
ATOM 1511 C CA . ILE A 1 186 ? -13.537 31.166 6.587 1.00 78.38 186 ILE A CA 1
ATOM 1512 C C . ILE A 1 186 ? -13.417 29.719 7.076 1.00 78.38 186 ILE A C 1
ATOM 1514 O O . ILE A 1 186 ? -13.662 29.452 8.247 1.00 78.38 186 ILE A O 1
ATOM 1518 N N . THR A 1 187 ? -12.957 28.808 6.214 1.00 70.56 187 THR A N 1
ATOM 1519 C CA . THR A 1 187 ? -12.749 27.386 6.540 1.00 70.56 187 THR A CA 1
ATOM 1520 C C . THR A 1 187 ? -11.724 27.177 7.661 1.00 70.56 187 THR A C 1
ATOM 1522 O O . THR A 1 187 ? -11.927 26.344 8.543 1.00 70.56 187 THR A O 1
ATOM 1525 N N . THR A 1 188 ? -10.613 27.917 7.635 1.00 70.62 188 THR A N 1
ATOM 1526 C CA . THR A 1 188 ? -9.442 27.649 8.490 1.00 70.62 188 THR A CA 1
ATOM 1527 C C . THR A 1 188 ? -9.522 28.345 9.847 1.00 70.62 188 THR A C 1
ATOM 1529 O O . THR A 1 188 ? -9.143 27.758 10.859 1.00 70.62 188 THR A O 1
ATOM 1532 N N . MET A 1 189 ? -10.010 29.588 9.892 1.00 66.81 189 MET A N 1
ATOM 1533 C CA . MET A 1 189 ? -10.184 30.335 11.144 1.00 66.81 189 MET A CA 1
ATOM 1534 C C . MET A 1 189 ? -11.563 30.079 11.770 1.00 66.81 189 MET A C 1
ATOM 1536 O O . MET A 1 189 ? -11.685 30.004 12.994 1.00 66.81 189 MET A O 1
ATOM 1540 N N . GLY A 1 190 ? -12.601 29.919 10.945 1.00 65.44 190 GLY A N 1
ATOM 1541 C CA . GLY A 1 190 ? -13.998 29.958 11.375 1.00 65.44 190 GLY A CA 1
ATOM 1542 C C . GLY A 1 190 ? -14.446 31.348 11.854 1.00 65.44 190 GLY A C 1
ATOM 1543 O O . GLY A 1 190 ? -13.608 32.195 12.162 1.00 65.44 190 GLY A O 1
ATOM 1544 N N . PRO A 1 191 ? -15.762 31.604 11.975 1.00 57.34 191 PRO A N 1
ATOM 1545 C CA . PRO A 1 191 ? -16.350 32.931 12.204 1.00 57.34 191 PRO A CA 1
ATOM 1546 C C . PRO A 1 191 ? -16.198 33.464 13.647 1.00 57.34 191 PRO A C 1
ATOM 1548 O O . PRO A 1 191 ? -17.121 34.066 14.186 1.00 57.34 191 PRO A O 1
ATOM 1551 N N . GLY A 1 192 ? -15.067 33.223 14.322 1.00 48.88 192 GLY A N 1
ATOM 1552 C CA . GLY A 1 192 ? -14.964 33.348 15.780 1.00 48.88 192 GLY A CA 1
ATOM 1553 C C . GLY A 1 192 ? -13.723 34.047 16.337 1.00 48.88 192 GLY A C 1
ATOM 1554 O O . GLY A 1 192 ? -12.961 33.404 17.051 1.00 48.88 192 GLY A O 1
ATOM 1555 N N . VAL A 1 193 ? -13.576 35.364 16.127 1.00 43.56 193 VAL A N 1
ATOM 1556 C CA . VAL A 1 193 ? -12.716 36.227 16.979 1.00 43.56 193 VAL A CA 1
ATOM 1557 C C . VAL A 1 193 ? -13.334 37.628 17.209 1.00 43.56 193 VAL A C 1
ATOM 1559 O O . VAL A 1 193 ? -12.693 38.645 16.965 1.00 43.56 193 VAL A O 1
ATOM 1562 N N . GLY A 1 194 ? -14.598 37.712 17.656 1.00 46.41 194 GLY A N 1
ATOM 1563 C CA . GLY A 1 194 ? -15.281 39.019 17.813 1.00 46.41 194 GLY A CA 1
ATOM 1564 C C . GLY A 1 194 ? -16.472 39.117 18.784 1.00 46.41 194 GLY A C 1
ATOM 1565 O O . GLY A 1 194 ? -17.034 40.202 18.932 1.00 46.41 194 GLY A O 1
ATOM 1566 N N . TYR A 1 195 ? -16.849 38.030 19.468 1.00 49.34 195 TYR A N 1
ATOM 1567 C CA . TYR A 1 195 ? -18.155 37.874 20.141 1.00 49.34 195 TYR A CA 1
ATOM 1568 C C . TYR A 1 195 ? -18.524 38.910 21.225 1.00 49.34 195 TYR A C 1
ATOM 1570 O O . TYR A 1 195 ? -19.703 39.037 21.560 1.00 49.34 195 TYR A O 1
ATOM 1578 N N . ASP A 1 196 ? -17.556 39.661 21.754 1.00 51.19 196 ASP A N 1
ATOM 1579 C CA . ASP A 1 196 ? -17.786 40.688 22.780 1.00 51.19 196 ASP A CA 1
ATOM 1580 C C . ASP A 1 196 ? -18.172 42.067 22.207 1.00 51.19 196 ASP A C 1
ATOM 1582 O O . ASP A 1 196 ? -18.612 42.936 22.960 1.00 51.19 196 ASP A O 1
ATOM 1586 N N . LYS A 1 197 ? -17.994 42.305 20.896 1.00 49.62 197 LYS A N 1
ATOM 1587 C CA . LYS A 1 197 ? -18.196 43.631 20.273 1.00 49.62 197 LYS A CA 1
ATOM 1588 C C . LYS A 1 197 ? -19.494 43.798 19.488 1.00 49.62 197 LYS A C 1
ATOM 1590 O O . LYS A 1 197 ? -20.034 44.901 19.485 1.00 49.62 197 LYS A O 1
ATOM 1595 N N . TYR A 1 198 ? -19.991 42.747 18.836 1.00 51.44 198 TYR A N 1
ATOM 1596 C CA . TYR A 1 198 ? -21.139 42.843 17.930 1.00 51.44 198 TYR A CA 1
ATOM 1597 C C . TYR A 1 198 ? -22.203 41.777 18.252 1.00 51.44 198 TYR A C 1
ATOM 1599 O O . TYR A 1 198 ? -22.094 40.645 17.794 1.00 51.44 198 TYR A O 1
ATOM 1607 N N . PRO A 1 199 ? -23.266 42.117 19.013 1.00 46.31 199 PRO A N 1
ATOM 1608 C CA . PRO A 1 199 ? -24.373 41.199 19.329 1.00 46.31 199 PRO A CA 1
ATOM 1609 C C . PRO A 1 199 ? -25.329 40.884 18.157 1.00 46.31 199 PRO A C 1
ATOM 1611 O O . PRO A 1 199 ? -26.412 40.340 18.379 1.00 46.31 199 PRO A O 1
ATOM 1614 N N . GLY A 1 200 ? -24.972 41.262 16.926 1.00 51.44 200 GLY A N 1
ATOM 1615 C CA . GLY A 1 200 ? -25.759 40.992 15.723 1.00 51.44 200 GLY A CA 1
ATOM 1616 C C . GLY A 1 200 ? -25.589 39.552 15.240 1.00 51.44 200 GLY A C 1
ATOM 1617 O O . GLY A 1 200 ? -24.538 38.943 15.417 1.00 51.44 200 GLY A O 1
ATOM 1618 N N . SER A 1 201 ? -26.620 38.993 14.608 1.00 55.66 201 SER A N 1
ATOM 1619 C CA . SER A 1 201 ? -26.539 37.656 14.014 1.00 55.66 201 SER A CA 1
ATOM 1620 C C . SER A 1 201 ? -25.522 37.624 12.871 1.00 55.66 201 SER A C 1
ATOM 1622 O O . SER A 1 201 ? -25.644 38.416 11.939 1.00 55.66 201 SER A O 1
ATOM 1624 N N . SER A 1 202 ? -24.604 36.653 12.865 1.00 61.69 202 SER A N 1
ATOM 1625 C CA . SER A 1 202 ? -23.641 36.445 11.765 1.00 61.69 202 SER A CA 1
ATOM 1626 C C . SER A 1 202 ? -24.306 36.384 10.380 1.00 61.69 202 SER A C 1
ATOM 1628 O O . SER A 1 202 ? -23.744 36.846 9.394 1.00 61.69 202 SER A O 1
ATOM 1630 N N . VAL A 1 203 ? -25.545 35.886 10.312 1.00 65.00 203 VAL A N 1
ATOM 1631 C CA . VAL A 1 203 ? -26.399 35.872 9.114 1.00 65.00 203 VAL A CA 1
ATOM 1632 C C . VAL A 1 203 ? -26.486 37.237 8.421 1.00 65.00 203 VAL A C 1
ATOM 1634 O O . VAL A 1 203 ? -26.202 37.318 7.231 1.00 65.00 203 VAL A O 1
ATOM 1637 N N . SER A 1 204 ? -26.831 38.306 9.148 1.00 69.44 204 SER A N 1
ATOM 1638 C CA . SER A 1 204 ? -27.017 39.651 8.570 1.00 69.44 204 SER A CA 1
ATOM 1639 C C . SER A 1 204 ? -25.707 40.304 8.121 1.00 69.44 204 SER A C 1
ATOM 1641 O O . SER A 1 204 ? -25.721 41.313 7.424 1.00 69.44 204 SER A O 1
ATOM 1643 N N . VAL A 1 205 ? -24.566 39.728 8.508 1.00 73.69 205 VAL A N 1
ATOM 1644 C CA . VAL A 1 205 ? -23.246 40.141 8.025 1.00 73.69 205 VAL A CA 1
ATOM 1645 C C . VAL A 1 205 ? -22.973 39.544 6.641 1.00 73.69 205 VAL A C 1
ATOM 1647 O O . VAL A 1 205 ? -22.487 40.240 5.756 1.00 73.69 205 VAL A O 1
ATOM 1650 N N . TRP A 1 206 ? -23.334 38.275 6.421 1.00 82.44 206 TRP A N 1
ATOM 1651 C CA . TRP A 1 206 ? -23.190 37.598 5.124 1.00 82.44 206 TRP A CA 1
ATOM 1652 C C . TRP A 1 206 ? -24.332 37.902 4.139 1.00 82.44 206 TRP A C 1
ATOM 1654 O O . TRP A 1 206 ? -24.154 37.719 2.937 1.00 82.44 206 TRP A O 1
ATOM 1664 N N . GLU A 1 207 ? -25.473 38.408 4.617 1.00 81.88 207 GLU A N 1
ATOM 1665 C CA . GLU A 1 207 ? -26.666 38.770 3.831 1.00 81.88 207 GLU A CA 1
ATOM 1666 C C . GLU A 1 207 ? -26.383 39.611 2.563 1.00 81.88 207 GLU A C 1
ATOM 1668 O O . GLU A 1 207 ? -26.882 39.232 1.501 1.00 81.88 207 GLU A O 1
ATOM 1673 N N . PRO A 1 208 ? -25.521 40.653 2.565 1.00 85.44 208 PRO A N 1
ATOM 1674 C CA . PRO A 1 208 ? -25.182 41.388 1.341 1.00 85.44 208 PRO A CA 1
ATOM 1675 C C . PRO A 1 208 ? -24.543 40.517 0.249 1.00 85.44 208 PRO A C 1
ATOM 1677 O O . PRO A 1 208 ? -24.722 40.795 -0.935 1.00 85.44 208 PRO A O 1
ATOM 1680 N N . LEU A 1 209 ? -23.830 39.449 0.631 1.00 86.94 209 LEU A N 1
ATOM 1681 C CA . LEU A 1 209 ? -23.216 38.509 -0.308 1.00 86.94 209 LEU A CA 1
ATOM 1682 C C . LEU A 1 209 ? -24.162 37.383 -0.757 1.00 86.94 209 LEU A C 1
ATOM 1684 O O . LEU A 1 209 ? -23.919 36.783 -1.804 1.00 86.94 209 LEU A O 1
ATOM 1688 N N . VAL A 1 210 ? -25.263 37.126 -0.045 1.00 84.50 210 VAL A N 1
ATOM 1689 C CA . VAL A 1 210 ? -26.324 36.202 -0.498 1.00 84.50 210 VAL A CA 1
ATOM 1690 C C . VAL A 1 210 ? -26.908 36.671 -1.840 1.00 84.50 210 VAL A C 1
ATOM 1692 O O . VAL A 1 210 ? -27.188 35.866 -2.724 1.00 84.50 210 VAL A O 1
ATOM 1695 N N . HIS A 1 211 ? -27.032 37.990 -2.016 1.00 85.31 211 HIS A N 1
ATOM 1696 C CA . HIS A 1 211 ? -27.596 38.634 -3.206 1.00 85.31 211 HIS A CA 1
ATOM 1697 C C . HIS A 1 211 ? -26.572 38.942 -4.321 1.00 85.31 211 HIS A C 1
ATOM 1699 O O . HIS A 1 211 ? -26.923 39.583 -5.314 1.00 85.31 211 HIS A O 1
ATOM 1705 N N . SER A 1 212 ? -25.318 38.501 -4.176 1.00 90.31 212 SER A N 1
ATOM 1706 C CA . SER A 1 212 ? -24.234 38.707 -5.152 1.00 90.31 212 SER A CA 1
ATOM 1707 C C . SER A 1 212 ? -24.602 38.201 -6.546 1.00 90.31 212 SER A C 1
ATOM 1709 O O . SER A 1 212 ? -25.039 37.060 -6.680 1.00 90.31 212 SER A O 1
ATOM 1711 N N . LYS A 1 213 ? -24.346 38.966 -7.615 1.00 91.50 213 LYS A N 1
ATOM 1712 C CA . LYS A 1 213 ? -24.505 38.452 -8.993 1.00 91.50 213 LYS A CA 1
ATOM 1713 C C . LYS A 1 213 ? -23.474 37.383 -9.366 1.00 91.50 213 LYS A C 1
ATOM 1715 O O . LYS A 1 213 ? -23.798 36.490 -10.146 1.00 91.50 213 LYS A O 1
ATOM 1720 N N . ASN A 1 214 ? -22.266 37.439 -8.807 1.00 92.75 214 ASN A N 1
ATOM 1721 C CA . ASN A 1 214 ? -21.227 36.444 -9.048 1.00 92.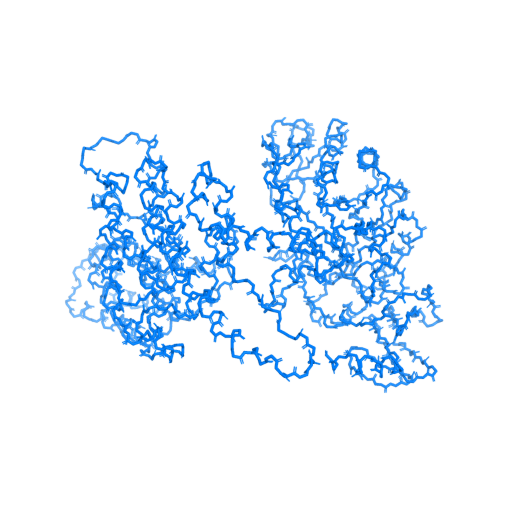75 214 ASN A CA 1
ATOM 1722 C C . ASN A 1 214 ? -21.448 35.210 -8.134 1.00 92.75 214 ASN A C 1
ATOM 1724 O O . ASN A 1 214 ? -21.433 35.350 -6.904 1.00 92.75 214 ASN A O 1
ATOM 1728 N N . PRO A 1 215 ? -21.651 33.998 -8.693 1.00 89.00 215 PRO A N 1
ATOM 1729 C CA . PRO A 1 215 ? -22.021 32.804 -7.927 1.00 89.00 215 PRO A CA 1
ATOM 1730 C C . PRO A 1 215 ? -20.937 32.347 -6.943 1.00 89.00 215 PRO A C 1
ATOM 1732 O O . PRO A 1 215 ? -21.261 31.743 -5.922 1.00 89.00 215 PRO A O 1
ATOM 1735 N N . MET A 1 216 ? -19.662 32.682 -7.181 1.00 92.06 216 MET A N 1
ATOM 1736 C CA . MET A 1 216 ? -18.583 32.352 -6.244 1.00 92.06 216 MET A CA 1
ATOM 1737 C C . MET A 1 216 ? -18.797 33.028 -4.882 1.00 92.06 216 MET A C 1
ATOM 1739 O O . MET A 1 216 ? -18.566 32.414 -3.845 1.00 92.06 216 MET A O 1
ATOM 1743 N N . TYR A 1 217 ? -19.324 34.256 -4.860 1.00 91.94 217 TYR A N 1
ATOM 1744 C CA . TYR A 1 217 ? -19.578 34.998 -3.621 1.00 91.94 217 TYR A CA 1
ATOM 1745 C C . TYR A 1 217 ? -20.842 34.528 -2.896 1.00 91.94 217 TYR A C 1
ATOM 1747 O O . TYR A 1 217 ? -20.859 34.501 -1.665 1.00 91.94 217 TYR A O 1
ATOM 1755 N N . ARG A 1 218 ? -21.848 34.046 -3.640 1.00 89.31 218 ARG A N 1
ATOM 1756 C CA . ARG A 1 218 ? -23.000 33.322 -3.075 1.00 89.31 218 ARG A CA 1
ATOM 1757 C C . ARG A 1 218 ? -22.549 32.022 -2.386 1.00 89.31 218 ARG A C 1
ATOM 1759 O O . ARG A 1 218 ? -22.965 31.737 -1.266 1.00 89.31 218 ARG A O 1
ATOM 1766 N N . CYS A 1 219 ? -21.603 31.294 -2.988 1.00 84.75 219 CYS A N 1
ATOM 1767 C CA . CYS A 1 219 ? -20.914 30.151 -2.371 1.00 84.75 219 CYS A CA 1
ATOM 1768 C C . CYS A 1 219 ? -20.193 30.513 -1.055 1.00 84.75 219 CYS A C 1
ATOM 1770 O O . CYS A 1 219 ? -20.340 29.807 -0.057 1.00 84.75 219 CYS A O 1
ATOM 1772 N N . ILE A 1 220 ? -19.428 31.612 -1.032 1.00 86.25 220 ILE A N 1
ATOM 1773 C CA . ILE A 1 220 ? -18.721 32.090 0.173 1.00 86.25 220 ILE A CA 1
ATOM 1774 C C . ILE A 1 220 ? -19.722 32.434 1.287 1.00 86.25 220 ILE A C 1
ATOM 1776 O O . ILE A 1 220 ? -19.507 32.057 2.440 1.00 86.25 220 ILE A O 1
ATOM 1780 N N . ALA A 1 221 ? -20.828 33.105 0.948 1.00 86.00 221 ALA A N 1
ATOM 1781 C CA . ALA A 1 221 ? -21.879 33.463 1.898 1.00 86.00 221 ALA A CA 1
ATOM 1782 C C . ALA A 1 221 ? -22.531 32.226 2.539 1.00 86.00 221 ALA A C 1
ATOM 1784 O O . ALA A 1 221 ? -22.684 32.194 3.761 1.00 86.00 221 ALA A O 1
ATOM 1785 N N . LEU A 1 222 ? -22.836 31.180 1.757 1.00 83.25 222 LEU A N 1
ATOM 1786 C CA . LEU A 1 222 ? -23.301 29.896 2.302 1.00 83.25 222 LEU A CA 1
ATOM 1787 C C . LEU A 1 222 ? -22.307 29.306 3.304 1.00 83.25 222 LEU A C 1
ATOM 1789 O O . LEU A 1 222 ? -22.719 28.914 4.392 1.00 83.25 222 LEU A O 1
ATOM 1793 N N . ASN A 1 223 ? -21.012 29.275 2.986 1.00 78.25 223 ASN A N 1
ATOM 1794 C CA . ASN A 1 223 ? -20.011 28.678 3.876 1.00 78.25 223 ASN A CA 1
ATOM 1795 C C . ASN A 1 223 ? -19.794 29.500 5.159 1.00 78.25 223 ASN A C 1
ATOM 1797 O O . ASN A 1 223 ? -19.692 28.916 6.240 1.00 78.25 223 ASN A O 1
ATOM 1801 N N . GLY A 1 224 ? -19.817 30.835 5.073 1.00 78.81 224 GLY A N 1
ATOM 1802 C CA . GLY A 1 224 ? -19.778 31.729 6.237 1.00 78.81 224 GLY A CA 1
ATOM 1803 C C . GLY A 1 224 ? -20.994 31.578 7.161 1.00 78.81 224 GLY A C 1
ATOM 1804 O O . GLY A 1 224 ? -20.847 31.569 8.385 1.00 78.81 224 GLY A O 1
ATOM 1805 N N . ILE A 1 225 ? -22.188 31.383 6.590 1.00 76.94 225 ILE A N 1
ATOM 1806 C CA . ILE A 1 225 ? -23.417 31.069 7.338 1.00 76.94 225 ILE A CA 1
ATOM 1807 C C . ILE A 1 225 ? -23.357 29.645 7.922 1.00 76.94 225 ILE A C 1
ATOM 1809 O O . ILE A 1 225 ? -23.776 29.436 9.062 1.00 76.94 225 ILE A O 1
ATOM 1813 N N . SER A 1 226 ? -22.810 28.678 7.177 1.00 71.19 226 SER A N 1
ATOM 1814 C CA . SER A 1 226 ? -22.742 27.265 7.564 1.00 71.19 226 SER A CA 1
ATOM 1815 C C . SER A 1 226 ? -21.846 27.035 8.781 1.00 71.19 226 SER A C 1
ATOM 1817 O O . SER A 1 226 ? -22.327 26.540 9.797 1.00 71.19 226 SER A O 1
ATOM 1819 N N . ASP A 1 227 ? -20.575 27.453 8.752 1.00 67.62 227 ASP A N 1
ATOM 1820 C CA . ASP A 1 227 ? -19.638 27.202 9.864 1.00 67.62 227 ASP A CA 1
ATOM 1821 C C . ASP A 1 227 ? -19.981 28.009 11.139 1.00 67.62 227 ASP A C 1
ATOM 1823 O O . ASP A 1 227 ? -19.598 27.640 12.255 1.00 67.62 227 ASP A O 1
ATOM 1827 N N . ALA A 1 228 ? -20.798 29.062 11.015 1.00 63.34 228 ALA A N 1
ATOM 1828 C CA . ALA A 1 228 ? -21.363 29.764 12.166 1.00 63.34 228 ALA A CA 1
ATOM 1829 C C . ALA A 1 228 ? -22.386 28.912 12.942 1.00 63.34 228 ALA A C 1
ATOM 1831 O O . ALA A 1 228 ? -22.505 29.071 14.162 1.00 63.34 228 ALA A O 1
ATOM 1832 N N . ILE A 1 229 ? -23.100 27.991 12.276 1.00 58.47 229 ILE A N 1
ATOM 1833 C CA . ILE A 1 229 ? -24.143 27.165 12.899 1.00 58.47 229 ILE A CA 1
ATOM 1834 C C . ILE A 1 229 ? -23.546 26.212 13.958 1.00 58.47 229 ILE A C 1
ATOM 1836 O O . ILE A 1 229 ? -23.931 26.363 15.120 1.00 58.47 229 ILE A O 1
ATOM 1840 N N . PRO A 1 230 ? -22.601 25.286 13.659 1.00 53.66 230 PRO A N 1
ATOM 1841 C CA . PRO A 1 230 ? -22.078 24.329 14.643 1.00 53.66 230 PRO A CA 1
ATOM 1842 C C . PRO A 1 230 ? -21.437 24.979 15.872 1.00 53.66 230 PRO A C 1
ATOM 1844 O O . PRO A 1 230 ? -21.633 24.513 16.997 1.00 53.66 230 PRO A O 1
ATOM 1847 N N . LYS A 1 231 ? -20.699 26.078 15.682 1.00 55.75 231 LYS A N 1
ATOM 1848 C CA . LYS A 1 231 ? -19.953 26.751 16.759 1.00 55.75 231 LYS A CA 1
ATOM 1849 C C . LYS A 1 231 ? -20.895 27.460 17.738 1.00 55.75 231 LYS A C 1
ATOM 1851 O O . LYS A 1 231 ? -20.698 27.371 18.949 1.00 55.75 231 LYS A O 1
ATOM 1856 N N . HIS A 1 232 ? -22.008 28.016 17.249 1.00 48.09 232 HIS A N 1
ATOM 1857 C CA . HIS A 1 232 ? -23.118 28.454 18.104 1.00 48.09 232 HIS A CA 1
ATOM 1858 C C . HIS A 1 232 ? -23.812 27.306 18.864 1.00 48.09 232 HIS A C 1
ATOM 1860 O O . HIS A 1 232 ? -24.488 27.574 19.854 1.00 48.09 232 HIS A O 1
ATOM 1866 N N . LEU A 1 233 ? -23.666 26.038 18.452 1.00 44.94 233 LEU A N 1
ATOM 1867 C CA . LEU A 1 233 ? -24.254 24.905 19.180 1.00 44.94 233 LEU A CA 1
ATOM 1868 C C . LEU A 1 233 ? -23.377 24.446 20.352 1.00 44.94 233 LEU A C 1
ATOM 1870 O O . LEU A 1 233 ? -23.914 24.055 21.386 1.00 44.94 233 LEU A O 1
ATOM 1874 N N . GLN A 1 234 ? -22.048 24.511 20.218 1.00 47.91 234 GLN A N 1
ATOM 1875 C CA . GLN A 1 234 ? -21.118 24.072 21.268 1.00 47.91 234 GLN A CA 1
ATOM 1876 C C . GLN A 1 234 ? -21.146 24.976 22.509 1.00 47.91 234 GLN A C 1
ATOM 1878 O O . GLN A 1 234 ? -21.085 24.477 23.632 1.00 47.91 234 GLN A O 1
ATOM 1883 N N . HIS A 1 235 ? -21.300 26.292 22.337 1.00 46.56 235 HIS A N 1
ATOM 1884 C CA . HIS A 1 235 ? -21.306 27.243 23.456 1.00 46.56 235 HIS A CA 1
ATOM 1885 C C . HIS A 1 235 ? -22.608 27.264 24.284 1.00 46.56 235 HIS A C 1
ATOM 1887 O O . HIS A 1 235 ? -22.658 27.932 25.313 1.00 46.56 235 HIS A O 1
ATOM 1893 N N . LEU A 1 236 ? -23.644 26.505 23.900 1.00 42.91 236 LEU A N 1
ATOM 1894 C CA . LEU A 1 236 ? -24.924 26.441 24.627 1.00 42.91 236 LEU A CA 1
ATOM 1895 C C . LEU A 1 236 ? -24.899 25.573 25.900 1.00 42.91 236 LEU A C 1
ATOM 1897 O O . LEU A 1 236 ? -25.899 25.518 26.612 1.00 42.91 236 LEU A O 1
ATOM 1901 N N . TYR A 1 237 ? -23.776 24.919 26.212 1.00 44.56 237 TYR A N 1
ATOM 1902 C CA . TYR A 1 237 ? -23.605 24.144 27.450 1.00 44.56 237 TYR A CA 1
ATOM 1903 C C . TYR A 1 237 ? -23.039 24.958 28.629 1.00 44.56 237 TYR A C 1
ATOM 1905 O O . TYR A 1 237 ? -22.878 24.412 29.721 1.00 44.56 237 TYR A O 1
ATOM 1913 N N . THR A 1 238 ? -22.786 26.260 28.451 1.00 39.47 238 THR A N 1
ATOM 1914 C CA . THR A 1 238 ? -22.329 27.167 29.517 1.00 39.47 238 THR A CA 1
ATOM 1915 C C . THR A 1 238 ? -23.361 28.281 29.742 1.00 39.47 238 THR A C 1
ATOM 1917 O O . THR A 1 238 ? -23.616 29.052 28.815 1.00 39.47 238 THR A O 1
ATOM 1920 N N . PRO A 1 239 ? -23.967 28.418 30.938 1.00 40.47 239 PRO A N 1
ATOM 1921 C CA . PRO A 1 239 ? -25.013 29.413 31.170 1.00 40.47 239 PRO A CA 1
ATOM 1922 C C . PRO A 1 239 ? -24.442 30.840 31.206 1.00 40.47 239 PRO A C 1
ATOM 1924 O O . PRO A 1 239 ? -23.682 31.191 32.108 1.00 40.47 239 PRO A O 1
ATOM 1927 N N . TRP A 1 240 ? -24.848 31.673 30.244 1.00 41.94 240 TRP A N 1
ATOM 1928 C CA . TRP A 1 240 ? -24.503 33.097 30.160 1.00 41.94 240 TRP A CA 1
ATOM 1929 C C . TRP A 1 240 ? -25.732 33.989 30.417 1.00 41.94 240 TRP A C 1
ATOM 1931 O O . TRP A 1 240 ? -26.771 33.762 29.797 1.00 41.94 240 TRP A O 1
ATOM 1941 N N . PRO A 1 241 ? -25.641 35.024 31.275 1.00 46.16 241 PRO A N 1
ATOM 1942 C CA . PRO A 1 241 ? -26.758 35.925 31.552 1.00 46.16 241 PRO A CA 1
ATOM 1943 C C . PRO A 1 241 ? -26.772 37.156 30.623 1.00 46.16 241 PRO A C 1
ATOM 1945 O O . PRO A 1 241 ? -25.945 38.057 30.762 1.00 46.16 241 PRO A O 1
ATOM 1948 N N . SER A 1 242 ? -27.711 37.221 29.674 1.00 46.41 242 SER A N 1
ATOM 1949 C CA . SER A 1 242 ? -28.254 38.463 29.069 1.00 46.41 242 SER A CA 1
ATOM 1950 C C . SER A 1 242 ? -29.394 38.129 28.095 1.00 46.41 242 SER A C 1
ATOM 1952 O O . SER A 1 242 ? -29.308 37.144 27.369 1.00 46.41 242 SER A O 1
ATOM 1954 N N . GLU A 1 243 ? -30.455 38.942 28.065 1.00 44.94 243 GLU A N 1
ATOM 1955 C CA . GLU A 1 243 ? -31.719 38.606 27.375 1.00 44.94 243 GLU A CA 1
ATOM 1956 C C . GLU A 1 243 ? -31.806 39.061 25.899 1.00 44.94 243 GLU A C 1
ATOM 1958 O O . GLU A 1 243 ? -32.782 38.753 25.221 1.00 44.94 243 GLU A O 1
ATOM 1963 N N . GLU A 1 244 ? -30.788 39.749 25.364 1.00 47.25 244 GLU A N 1
ATOM 1964 C CA . GLU A 1 244 ? -30.797 40.298 23.994 1.00 47.25 244 GLU A CA 1
ATOM 1965 C C . GLU A 1 244 ? -29.646 39.773 23.116 1.00 47.25 244 GLU A C 1
ATOM 1967 O O . GLU A 1 244 ? -28.713 40.498 22.772 1.00 47.25 244 GLU A O 1
ATOM 1972 N N . LYS A 1 245 ? -29.714 38.497 22.713 1.00 45.22 245 LYS A N 1
ATOM 1973 C CA . LYS A 1 245 ? -28.870 37.930 21.642 1.00 45.22 245 LYS A CA 1
ATOM 1974 C C . LYS A 1 245 ? -29.716 37.027 20.744 1.00 45.22 245 LYS A C 1
ATOM 1976 O O . LYS A 1 245 ? -30.309 36.077 21.238 1.00 45.22 245 LYS A O 1
ATOM 1981 N N . ARG A 1 246 ? -29.780 37.319 19.437 1.00 48.91 246 ARG A N 1
ATOM 1982 C CA . ARG A 1 246 ? -30.514 36.504 18.448 1.00 48.91 246 ARG A CA 1
ATOM 1983 C C . ARG A 1 246 ? -29.554 35.606 17.672 1.00 48.91 246 ARG A C 1
ATOM 1985 O O . ARG A 1 246 ? -28.899 36.046 16.729 1.00 48.91 246 ARG A O 1
ATOM 1992 N N . SER A 1 247 ? -29.501 34.339 18.057 1.00 55.66 247 SER A N 1
ATOM 1993 C CA . SER A 1 247 ? -28.870 33.264 17.296 1.00 55.66 247 SER A CA 1
ATOM 1994 C C . SER A 1 247 ? -29.620 33.012 15.983 1.00 55.66 247 SER A C 1
ATOM 1996 O O . SER A 1 247 ? -30.820 33.269 15.870 1.00 55.66 247 SER A O 1
ATOM 1998 N N . ILE A 1 248 ? -28.960 32.374 15.011 1.00 54.09 248 ILE A N 1
ATOM 1999 C CA . ILE A 1 248 ? -29.654 31.770 13.862 1.00 54.09 248 ILE A CA 1
ATOM 2000 C C . ILE A 1 248 ? -30.712 30.741 14.306 1.00 54.09 248 ILE A C 1
ATOM 2002 O O . ILE A 1 248 ? -31.686 30.515 13.591 1.00 54.09 248 ILE A O 1
ATOM 2006 N N . ARG A 1 249 ? -30.594 30.154 15.510 1.00 51.50 249 ARG A N 1
ATOM 2007 C CA . ARG A 1 249 ? -31.666 29.336 16.105 1.00 51.50 249 ARG A CA 1
ATOM 2008 C C . ARG A 1 249 ? -32.960 30.124 16.316 1.00 51.50 249 ARG A C 1
ATOM 2010 O O . ARG A 1 249 ? -34.019 29.563 16.042 1.00 51.50 249 ARG A O 1
ATOM 2017 N N . ASP A 1 250 ? -32.864 31.397 16.684 1.00 56.72 250 ASP A N 1
ATOM 2018 C CA . ASP A 1 250 ? -33.987 32.239 17.119 1.00 56.72 250 ASP A CA 1
ATOM 2019 C C . ASP A 1 250 ? -34.690 32.944 15.947 1.00 56.72 250 ASP A C 1
ATOM 2021 O O . ASP A 1 250 ? -35.784 33.487 16.103 1.00 56.72 250 ASP A O 1
ATOM 2025 N N . LEU A 1 251 ? -34.104 32.891 14.744 1.00 60.31 251 LEU A N 1
ATOM 2026 C CA . LEU A 1 251 ? -34.821 33.216 13.512 1.00 60.31 251 LEU A CA 1
ATOM 2027 C C . LEU A 1 251 ? -36.011 32.265 13.335 1.00 60.31 251 LEU A C 1
ATOM 2029 O O . LEU A 1 251 ? -35.877 31.041 13.430 1.00 60.31 251 LEU A O 1
ATOM 2033 N N . SER A 1 252 ? -37.178 32.816 13.019 1.00 64.50 252 SER A N 1
ATOM 2034 C CA . SER A 1 252 ? -38.373 32.021 12.733 1.00 64.50 252 SER A CA 1
ATOM 2035 C C . SER A 1 252 ? -38.190 31.104 11.515 1.00 64.50 252 SER A C 1
ATOM 2037 O O . SER A 1 252 ? -37.304 31.295 10.679 1.00 64.50 252 SER A O 1
ATOM 2039 N N . ALA A 1 253 ? -39.098 30.133 11.386 1.00 59.91 253 ALA A N 1
ATOM 2040 C CA . ALA A 1 253 ? -39.277 29.305 10.193 1.00 59.91 253 ALA A CA 1
ATOM 2041 C C . ALA A 1 253 ? -39.196 30.113 8.887 1.00 59.91 253 ALA A C 1
ATOM 2043 O O . ALA A 1 253 ? -38.472 29.754 7.962 1.00 59.91 253 ALA A O 1
ATOM 2044 N N . HIS A 1 254 ? -39.923 31.230 8.854 1.00 62.31 254 HIS A N 1
ATOM 2045 C CA . HIS A 1 254 ? -40.055 32.091 7.690 1.00 62.31 254 HIS A CA 1
ATOM 2046 C C . HIS A 1 254 ? -38.780 32.898 7.415 1.00 62.31 254 HIS A C 1
ATOM 2048 O O . HIS A 1 254 ? -38.374 32.990 6.266 1.00 62.31 254 HIS A O 1
ATOM 2054 N N . GLN A 1 255 ? -38.090 33.400 8.444 1.00 65.00 255 GLN A N 1
ATOM 2055 C CA . GLN A 1 255 ? -36.816 34.114 8.265 1.00 65.00 255 GLN A CA 1
ATOM 2056 C C . GLN A 1 255 ? -35.696 33.187 7.773 1.00 65.00 255 GLN A C 1
ATOM 2058 O O . GLN A 1 255 ? -34.933 33.566 6.890 1.00 65.00 255 GLN A O 1
ATOM 2063 N N . LYS A 1 256 ? -35.632 31.949 8.283 1.00 67.94 256 LYS A N 1
ATOM 2064 C CA . LYS A 1 256 ? -34.744 30.907 7.738 1.00 67.94 256 LYS A CA 1
ATOM 2065 C C . LYS A 1 256 ? -35.115 30.564 6.296 1.00 67.94 256 LYS A C 1
ATOM 2067 O O . LYS A 1 256 ? -34.225 30.406 5.469 1.00 67.94 256 LYS A O 1
ATOM 2072 N N . TYR A 1 257 ? -36.411 30.466 5.991 1.00 68.12 257 TYR A N 1
ATOM 2073 C CA . TYR A 1 257 ? -36.878 30.234 4.628 1.00 68.12 257 TYR A CA 1
ATOM 2074 C C . TYR A 1 257 ? -36.454 31.363 3.687 1.00 68.12 257 TYR A C 1
ATOM 2076 O O . TYR A 1 257 ? -35.761 31.064 2.730 1.00 68.12 257 TYR A O 1
ATOM 2084 N N . GLU A 1 258 ? -36.782 32.630 3.959 1.00 65.19 258 GLU A N 1
ATOM 2085 C CA . GLU A 1 258 ? -36.448 33.759 3.071 1.00 65.19 258 GLU A CA 1
ATOM 2086 C C . GLU A 1 258 ? -34.929 33.937 2.879 1.00 65.19 258 GLU A C 1
ATOM 2088 O O . GLU A 1 258 ? -34.502 34.216 1.762 1.00 65.19 258 GLU A O 1
ATOM 2093 N N . LEU A 1 259 ? -34.106 33.672 3.906 1.00 68.00 259 LEU A N 1
ATOM 2094 C CA . LEU A 1 259 ? -32.640 33.637 3.781 1.00 68.00 259 LEU A CA 1
ATOM 2095 C C . LEU A 1 259 ? -32.163 32.575 2.776 1.00 68.00 259 LEU A C 1
ATOM 2097 O O . LEU A 1 259 ? -31.311 32.846 1.933 1.00 68.00 259 LEU A O 1
ATOM 2101 N N . TYR A 1 260 ? -32.693 31.351 2.871 1.00 71.62 260 TYR A N 1
ATOM 2102 C CA . TYR A 1 260 ? -32.275 30.242 2.008 1.00 71.62 260 TYR A CA 1
ATOM 2103 C C . TYR A 1 260 ? -32.987 30.225 0.643 1.00 71.62 260 TYR A C 1
ATOM 2105 O O . TYR A 1 260 ? -32.452 29.666 -0.311 1.00 71.62 260 TYR A O 1
ATOM 2113 N N . LYS A 1 261 ? -34.158 30.868 0.527 1.00 72.00 261 LYS A N 1
ATOM 2114 C CA . LYS A 1 261 ? -35.043 30.964 -0.652 1.00 72.00 261 LYS A CA 1
ATOM 2115 C C . LYS A 1 261 ? -34.293 31.282 -1.940 1.00 72.00 261 LYS A C 1
ATOM 2117 O O . LYS A 1 261 ? -34.514 30.639 -2.960 1.00 72.00 261 LYS A O 1
ATOM 2122 N N . LEU A 1 262 ? -33.379 32.241 -1.843 1.00 64.81 262 LEU A N 1
ATOM 2123 C CA . LEU A 1 262 ? -32.580 32.790 -2.937 1.00 64.81 262 LEU A CA 1
ATOM 2124 C C . LEU A 1 262 ? -31.676 31.724 -3.583 1.00 64.81 262 LEU A C 1
ATOM 2126 O O . LEU A 1 262 ? -31.457 31.751 -4.789 1.00 64.81 262 LEU A O 1
ATOM 2130 N N . TYR A 1 263 ? -31.231 30.732 -2.808 1.00 72.00 263 TYR A N 1
ATOM 2131 C CA . TYR A 1 263 ? -30.414 29.619 -3.294 1.00 72.00 263 TYR A CA 1
ATOM 2132 C C . TYR A 1 263 ? -31.237 28.464 -3.893 1.00 72.00 263 TYR A C 1
ATOM 2134 O O . TYR A 1 263 ? -30.679 27.628 -4.595 1.00 72.00 263 TYR A O 1
ATOM 2142 N N . PHE A 1 264 ? -32.559 28.408 -3.680 1.00 65.75 264 PHE A N 1
ATOM 2143 C CA . PHE A 1 264 ? -33.445 27.469 -4.396 1.00 65.75 264 PHE A CA 1
ATOM 2144 C C . PHE A 1 264 ? -33.825 27.968 -5.804 1.00 65.75 264 PHE A C 1
ATOM 2146 O O . PHE A 1 264 ? -34.578 27.309 -6.527 1.00 65.75 264 PHE A O 1
ATOM 2153 N N . GLU A 1 265 ? -33.335 29.145 -6.198 1.00 64.94 265 GLU A N 1
ATOM 2154 C CA . GLU A 1 265 ? -33.477 29.713 -7.544 1.00 64.94 265 GLU A CA 1
ATOM 2155 C C . GLU A 1 265 ? -32.217 29.489 -8.401 1.00 64.94 265 GLU A C 1
ATOM 2157 O O . GLU A 1 265 ? -32.178 29.901 -9.557 1.00 64.94 265 GLU A O 1
ATOM 2162 N N . GLU A 1 266 ? -31.205 28.812 -7.850 1.00 72.88 266 GLU A N 1
ATOM 2163 C CA . GLU A 1 266 ? -29.915 28.577 -8.496 1.00 72.88 266 GLU A CA 1
ATOM 2164 C C . GLU A 1 266 ? -29.931 27.403 -9.476 1.00 72.88 266 GLU A C 1
ATOM 2166 O O . GLU A 1 266 ? -30.415 26.311 -9.178 1.00 72.88 266 GLU A O 1
ATOM 2171 N N . GLU A 1 267 ? -29.303 27.614 -10.632 1.00 67.25 267 GLU A N 1
ATOM 2172 C CA . GLU A 1 267 ? -29.073 26.586 -11.658 1.00 67.25 267 GLU A CA 1
ATOM 2173 C C . GLU A 1 267 ? -27.731 25.844 -11.437 1.00 67.25 267 GLU A C 1
ATOM 2175 O O . GLU A 1 267 ? -27.421 24.880 -12.136 1.00 67.25 267 GLU A O 1
ATOM 2180 N N . SER A 1 268 ? -26.937 26.271 -10.446 1.00 69.00 268 SER A N 1
ATOM 2181 C CA . SER A 1 268 ? -25.587 25.776 -10.151 1.00 69.00 268 SER A CA 1
ATOM 2182 C C . SER A 1 268 ? -25.587 24.612 -9.148 1.00 69.00 268 SER A C 1
ATOM 2184 O O . SER A 1 268 ? -25.838 24.800 -7.955 1.00 69.00 268 SER A O 1
ATOM 2186 N N . GLU A 1 269 ? -25.256 23.401 -9.608 1.00 67.19 269 GLU A N 1
ATOM 2187 C CA . GLU A 1 269 ? -25.287 22.185 -8.779 1.00 67.19 269 GLU A CA 1
ATOM 2188 C C . GLU A 1 269 ? -24.455 22.267 -7.477 1.00 67.19 269 GLU A C 1
ATOM 2190 O O . GLU A 1 269 ? -25.015 21.936 -6.428 1.00 67.19 269 GLU A O 1
ATOM 2195 N N . PRO A 1 270 ? -23.194 22.753 -7.452 1.00 64.94 270 PRO A N 1
ATOM 2196 C CA . PRO A 1 270 ? -22.434 22.835 -6.201 1.00 64.94 270 PRO A CA 1
ATOM 2197 C C . PRO A 1 270 ? -23.074 23.770 -5.163 1.00 64.94 270 PRO A C 1
ATOM 2199 O O . PRO A 1 270 ? -22.961 23.524 -3.965 1.00 64.94 270 PRO A O 1
ATOM 2202 N N . ILE A 1 271 ? -23.810 24.802 -5.600 1.00 69.31 271 ILE A N 1
ATOM 2203 C CA . ILE A 1 271 ? -24.547 25.708 -4.702 1.00 69.31 271 ILE A CA 1
ATOM 2204 C C . ILE A 1 271 ? -25.758 24.990 -4.095 1.00 69.31 271 ILE A C 1
ATOM 2206 O O . ILE A 1 271 ? -26.016 25.121 -2.899 1.00 69.31 271 ILE A O 1
ATOM 2210 N N . LEU A 1 272 ? -26.453 24.156 -4.874 1.00 72.44 272 LEU A N 1
ATOM 2211 C CA . LEU A 1 272 ? -27.545 23.315 -4.374 1.00 72.44 272 LEU A CA 1
ATOM 2212 C C . LEU A 1 272 ? -27.041 22.218 -3.414 1.00 72.44 272 LEU A C 1
ATOM 2214 O O . LEU A 1 272 ? -27.689 21.951 -2.401 1.00 72.44 272 LEU A O 1
ATOM 2218 N N . GLN A 1 273 ? -25.871 21.624 -3.675 1.00 64.00 273 GLN A N 1
ATOM 2219 C CA . GLN A 1 273 ? -25.220 20.667 -2.767 1.00 64.00 273 GLN A CA 1
ATOM 2220 C C . GLN A 1 273 ? -24.752 21.343 -1.459 1.00 64.00 273 GLN A C 1
ATOM 2222 O O . GLN A 1 273 ? -24.950 20.799 -0.366 1.00 64.00 273 GLN A O 1
ATOM 2227 N N . ALA A 1 274 ? -24.205 22.560 -1.542 1.00 64.25 274 ALA A N 1
ATOM 2228 C CA . ALA A 1 274 ? -23.854 23.381 -0.384 1.00 64.25 274 ALA A CA 1
ATOM 2229 C C . ALA A 1 274 ? -25.087 23.725 0.465 1.00 64.25 274 ALA A C 1
ATOM 2231 O O . ALA A 1 274 ? -25.095 23.496 1.676 1.00 64.25 274 ALA A O 1
ATOM 2232 N N . LEU A 1 275 ? -26.156 24.204 -0.176 1.00 71.81 275 LEU A N 1
ATOM 2233 C CA . LEU A 1 275 ? -27.440 24.520 0.448 1.00 71.81 275 LEU A CA 1
ATOM 2234 C C . LEU A 1 275 ? -28.039 23.298 1.158 1.00 71.81 275 LEU A C 1
ATOM 2236 O O . LEU A 1 275 ? -28.418 23.387 2.326 1.00 71.81 275 LEU A O 1
ATOM 2240 N N . TYR A 1 276 ? -28.070 22.141 0.489 1.00 65.00 276 TYR A N 1
ATOM 2241 C CA . TYR A 1 276 ? -28.513 20.875 1.076 1.00 65.00 276 TYR A CA 1
ATOM 2242 C C . TYR A 1 276 ? -27.709 20.514 2.335 1.00 65.00 276 TYR A C 1
ATOM 2244 O O . TYR A 1 276 ? -28.287 20.100 3.344 1.00 65.00 276 TYR A O 1
ATOM 2252 N N . SER A 1 277 ? -26.392 20.722 2.308 1.00 61.50 277 SER A N 1
ATOM 2253 C CA . SER A 1 277 ? -25.500 20.456 3.444 1.00 61.50 277 SER A CA 1
ATOM 2254 C C . SER A 1 277 ? -25.746 21.422 4.611 1.00 61.50 277 SER A C 1
ATOM 2256 O O . SER A 1 277 ? -25.814 20.991 5.762 1.00 61.50 277 SER A O 1
ATOM 2258 N N . CYS A 1 278 ? -25.980 22.710 4.334 1.00 64.56 278 CYS A N 1
ATOM 2259 C CA . CYS A 1 278 ? -26.369 23.702 5.344 1.00 64.56 278 CYS A CA 1
ATOM 2260 C C . CYS A 1 278 ? -27.695 23.317 6.023 1.00 64.56 278 CYS A C 1
ATOM 2262 O O . CYS A 1 278 ? -27.792 23.292 7.250 1.00 64.56 278 CYS A O 1
ATOM 2264 N N . LEU A 1 279 ? -28.708 22.963 5.225 1.00 66.38 279 LEU A N 1
ATOM 2265 C CA . LEU A 1 279 ? -30.043 22.591 5.704 1.00 66.38 279 LEU A CA 1
ATOM 2266 C C . LEU A 1 279 ? -30.043 21.271 6.488 1.00 66.38 279 LEU A C 1
ATOM 2268 O O . LEU A 1 279 ? -30.770 21.152 7.472 1.00 66.38 279 LEU A O 1
ATOM 2272 N N . SER A 1 280 ? -29.209 20.305 6.093 1.00 60.94 280 SER A N 1
ATOM 2273 C CA . SER A 1 280 ? -29.078 19.004 6.768 1.00 60.94 280 SER A CA 1
ATOM 2274 C C . SER A 1 280 ? -28.464 19.106 8.169 1.00 60.94 280 SER A C 1
ATOM 2276 O O . SER A 1 280 ? -28.724 18.250 9.011 1.00 60.94 280 SER A O 1
ATOM 2278 N N . ASN A 1 281 ? -27.688 20.162 8.440 1.00 56.47 281 ASN A N 1
ATOM 2279 C CA . ASN A 1 281 ? -27.079 20.430 9.747 1.00 56.47 281 ASN A CA 1
ATOM 2280 C C . ASN A 1 281 ? -27.977 21.255 10.696 1.00 56.47 281 ASN A C 1
ATOM 2282 O O . ASN A 1 281 ? -27.598 21.512 11.842 1.00 56.47 281 ASN A O 1
ATOM 2286 N N . LEU A 1 282 ? -29.172 21.675 10.260 1.00 57.28 282 LEU A N 1
ATOM 2287 C CA . LEU A 1 282 ? -30.130 22.367 11.125 1.00 57.28 282 LEU A CA 1
ATOM 2288 C C . LEU A 1 282 ? -30.897 21.362 12.010 1.00 57.28 282 LEU A C 1
ATOM 2290 O O . LEU A 1 282 ? -31.414 20.367 11.501 1.00 57.28 282 LEU A O 1
ATOM 2294 N N . PRO A 1 283 ? -31.040 21.614 13.328 1.00 55.81 283 PRO A N 1
ATOM 2295 C CA . PRO A 1 283 ? -31.769 20.714 14.217 1.00 55.81 283 PRO A CA 1
ATOM 2296 C C . PRO A 1 283 ? -33.247 20.613 13.815 1.00 55.81 283 PRO A C 1
ATOM 2298 O O . PRO A 1 283 ? -33.937 21.625 13.653 1.00 55.81 283 PRO A O 1
ATOM 2301 N N . ILE A 1 284 ? -33.726 19.374 13.668 1.00 49.00 284 ILE A N 1
ATOM 2302 C CA . ILE A 1 284 ? -35.049 19.075 13.117 1.00 49.00 284 ILE A CA 1
ATOM 2303 C C . ILE A 1 284 ? -36.148 19.633 14.026 1.00 49.00 284 ILE A C 1
ATOM 2305 O O . ILE A 1 284 ? -36.362 19.184 15.148 1.00 49.00 284 ILE A O 1
ATOM 2309 N N . SER A 1 285 ? -36.883 20.593 13.479 1.00 50.81 285 SER A N 1
ATOM 2310 C CA . SER A 1 285 ? -38.161 21.094 13.977 1.00 50.81 285 SER A CA 1
ATOM 2311 C C . SER A 1 285 ? -39.118 21.202 12.785 1.00 50.81 285 SER A C 1
ATOM 2313 O O . SER A 1 285 ? -38.669 21.246 11.635 1.00 50.81 285 SER A O 1
ATOM 2315 N N . GLU A 1 286 ? -40.429 21.247 13.038 1.00 45.03 286 GLU A N 1
ATOM 2316 C CA . GLU A 1 286 ? -41.475 21.251 11.996 1.00 45.03 286 GLU A CA 1
ATOM 2317 C C . GLU A 1 286 ? -41.224 22.199 10.796 1.00 45.03 286 GLU A C 1
ATOM 2319 O O . GLU A 1 286 ? -41.487 21.770 9.666 1.00 45.03 286 GLU A O 1
ATOM 2324 N N . PRO A 1 287 ? -40.647 23.414 10.959 1.00 47.41 287 PRO A N 1
ATOM 2325 C CA . PRO A 1 287 ? -40.286 24.310 9.853 1.00 47.41 287 PRO A CA 1
ATOM 2326 C C . PRO A 1 287 ? -39.495 23.702 8.686 1.00 47.41 287 PRO A C 1
ATOM 2328 O O . PRO A 1 287 ? -39.666 24.132 7.544 1.00 47.41 287 PRO A O 1
ATOM 2331 N N . LEU A 1 288 ? -38.643 22.701 8.935 1.00 51.69 288 LEU A N 1
ATOM 2332 C CA . LEU A 1 288 ? -37.827 22.072 7.888 1.00 51.69 288 LEU A CA 1
ATOM 2333 C C . LEU A 1 288 ? -38.657 21.252 6.886 1.00 51.69 288 LEU A C 1
ATOM 2335 O O . LEU A 1 288 ? -38.213 21.039 5.759 1.00 51.69 288 LEU A O 1
ATOM 2339 N N . SER A 1 289 ? -39.873 20.833 7.255 1.00 53.25 289 SER A N 1
ATOM 2340 C CA . SER A 1 289 ? -40.763 20.069 6.369 1.00 53.25 289 SER A CA 1
ATOM 2341 C C . SER A 1 289 ? -41.209 20.864 5.133 1.00 53.25 289 SER A C 1
ATOM 2343 O O . SER A 1 289 ? -41.266 20.307 4.036 1.00 53.25 289 SER A O 1
ATOM 2345 N N . PHE A 1 290 ? -41.457 22.169 5.291 1.00 54.12 290 PHE A N 1
ATOM 2346 C CA . PHE A 1 290 ? -41.865 23.065 4.207 1.00 54.12 290 PHE A CA 1
ATOM 2347 C C . PHE A 1 290 ? -40.705 23.353 3.244 1.00 54.12 290 PHE A C 1
ATOM 2349 O O . PHE A 1 290 ? -40.834 23.108 2.045 1.00 54.12 290 PHE A O 1
ATOM 2356 N N . LEU A 1 291 ? -39.552 23.771 3.786 1.00 51.56 291 LEU A N 1
ATOM 2357 C CA . LEU A 1 291 ? -38.300 23.972 3.038 1.00 51.56 291 LEU A CA 1
ATOM 2358 C C . LEU A 1 291 ? -37.945 22.745 2.187 1.00 51.56 291 LEU A C 1
ATOM 2360 O O . LEU A 1 291 ? -37.675 22.869 0.994 1.00 51.56 291 LEU A O 1
ATOM 2364 N N . LYS A 1 292 ? -38.026 21.552 2.787 1.00 57.22 292 LYS A N 1
ATOM 2365 C CA . LYS A 1 292 ? -37.801 20.286 2.087 1.00 57.22 292 LYS A CA 1
ATOM 2366 C C . LYS A 1 292 ? -38.818 20.050 0.968 1.00 57.22 292 LYS A C 1
ATOM 2368 O O . LYS A 1 292 ? -38.419 19.692 -0.129 1.00 57.22 292 LYS A O 1
ATOM 2373 N N . SER A 1 293 ? -40.107 20.307 1.201 1.00 56.81 293 SER A N 1
ATOM 2374 C CA . SER A 1 293 ? -41.139 20.093 0.175 1.00 56.81 293 SER A CA 1
ATOM 2375 C C . SER A 1 293 ? -41.017 21.006 -1.054 1.00 56.81 293 SER A C 1
ATOM 2377 O O . SER A 1 293 ? -41.378 20.584 -2.150 1.00 56.81 293 SER A O 1
ATOM 2379 N N . GLU A 1 294 ? -40.476 22.219 -0.901 1.00 55.38 294 GLU A N 1
ATOM 2380 C CA . GLU A 1 294 ? -40.232 23.142 -2.021 1.00 55.38 294 GLU A CA 1
ATOM 2381 C C . GLU A 1 294 ? -38.945 22.784 -2.791 1.00 55.38 294 GLU A C 1
ATOM 2383 O O . GLU A 1 294 ? -38.930 22.848 -4.022 1.00 55.38 294 GLU A O 1
ATOM 2388 N N . PHE A 1 295 ? -37.902 22.308 -2.094 1.00 53.72 295 PHE A N 1
ATOM 2389 C CA . PHE A 1 295 ? -36.733 21.679 -2.726 1.00 53.72 295 PHE A CA 1
ATOM 2390 C C . PHE A 1 295 ? -37.140 20.445 -3.539 1.00 53.72 295 PHE A C 1
ATOM 2392 O O . PHE A 1 295 ? -36.812 20.353 -4.721 1.00 53.72 295 PHE A O 1
ATOM 2399 N N . ASP A 1 296 ? -37.922 19.541 -2.936 1.00 56.94 296 ASP A N 1
ATOM 2400 C CA . ASP A 1 296 ? -38.475 18.362 -3.605 1.00 56.94 296 ASP A CA 1
ATOM 2401 C C . ASP A 1 296 ? -39.270 18.786 -4.858 1.00 56.94 296 ASP A C 1
ATOM 2403 O O . ASP A 1 296 ? -39.095 18.199 -5.927 1.00 56.94 296 ASP A O 1
ATOM 2407 N N . ARG A 1 297 ? -40.108 19.835 -4.778 1.00 66.19 297 ARG A N 1
ATOM 2408 C CA . ARG A 1 297 ? -40.889 20.345 -5.922 1.00 66.19 297 ARG A CA 1
ATOM 2409 C C . ARG A 1 297 ? -39.993 20.815 -7.072 1.00 66.19 297 ARG A C 1
ATOM 2411 O O . ARG A 1 297 ? -40.144 20.321 -8.189 1.00 66.19 297 ARG A O 1
ATOM 2418 N N . ARG A 1 298 ? -39.039 21.720 -6.817 1.00 55.34 298 ARG A N 1
ATOM 2419 C CA . ARG A 1 298 ? -38.143 22.243 -7.868 1.00 55.34 298 ARG A CA 1
ATOM 2420 C C . ARG A 1 298 ? -37.190 21.184 -8.420 1.00 55.34 298 ARG A C 1
ATOM 2422 O O . ARG A 1 298 ? -36.915 21.183 -9.615 1.00 55.34 298 ARG A O 1
ATOM 2429 N N . SER A 1 299 ? -36.740 20.245 -7.587 1.00 51.66 299 SER A N 1
ATOM 2430 C CA . SER A 1 299 ? -35.929 19.101 -8.016 1.00 51.66 299 SER A CA 1
ATOM 2431 C C . SER A 1 299 ? -36.678 18.222 -9.031 1.00 51.66 299 SER A C 1
ATOM 2433 O O . SER A 1 299 ? -36.119 17.865 -10.071 1.00 51.66 299 SER A O 1
ATOM 2435 N N . ASN A 1 300 ? -37.972 17.962 -8.803 1.00 53.22 300 ASN A N 1
ATOM 2436 C CA . ASN A 1 300 ? -38.830 17.271 -9.771 1.00 53.22 300 ASN A CA 1
ATOM 2437 C C . ASN A 1 300 ? -39.060 18.102 -11.052 1.00 53.22 300 ASN A C 1
ATOM 2439 O O . ASN A 1 300 ? -38.987 17.555 -12.149 1.00 53.22 300 ASN A O 1
ATOM 2443 N N . GLU A 1 301 ? -39.288 19.415 -10.948 1.00 52.19 301 GLU A N 1
ATOM 2444 C CA . GLU A 1 301 ? -39.510 20.294 -12.114 1.00 52.19 301 GLU A CA 1
ATOM 2445 C C . GLU A 1 301 ? -38.268 20.455 -13.008 1.00 52.19 301 GLU A C 1
ATOM 2447 O O . GLU A 1 301 ? -38.397 20.544 -14.231 1.00 52.19 301 GLU A O 1
ATOM 2452 N N . LEU A 1 302 ? -37.064 20.442 -12.426 1.00 47.25 302 LEU A N 1
ATOM 2453 C CA . LEU A 1 302 ? -35.805 20.363 -13.175 1.00 47.25 302 LEU A CA 1
ATOM 2454 C C . LEU A 1 302 ? -35.637 18.989 -13.838 1.00 47.25 302 LEU A C 1
ATOM 2456 O O . LEU A 1 302 ? -35.343 18.926 -15.029 1.00 47.25 302 LEU A O 1
ATOM 2460 N N . SER A 1 303 ? -35.914 17.908 -13.101 1.00 50.91 303 SER A N 1
ATOM 2461 C CA . SER A 1 303 ? -35.808 16.536 -13.617 1.00 50.91 303 SER A CA 1
ATOM 2462 C C . SER A 1 303 ? -36.713 16.290 -14.827 1.00 50.91 303 SER A C 1
ATOM 2464 O O . SER A 1 303 ? -36.303 15.611 -15.762 1.00 50.91 303 SER A O 1
ATOM 2466 N N . ILE A 1 304 ? -37.924 16.863 -14.845 1.00 49.56 304 ILE A N 1
ATOM 2467 C CA . ILE A 1 304 ? -38.841 16.771 -15.993 1.00 49.56 304 ILE A CA 1
ATOM 2468 C C . ILE A 1 304 ? -38.230 17.446 -17.229 1.00 49.56 304 ILE A C 1
ATOM 2470 O O . ILE A 1 304 ? -38.138 16.810 -18.272 1.00 49.56 304 ILE A O 1
ATOM 2474 N N . LYS A 1 305 ? -37.709 18.676 -17.104 1.00 50.06 305 LYS A N 1
ATOM 2475 C CA . LYS A 1 305 ? -37.048 19.374 -18.225 1.00 50.06 305 LYS A CA 1
ATOM 2476 C C . LYS A 1 305 ? -35.815 18.635 -18.749 1.00 50.06 305 LYS A C 1
ATOM 2478 O O . LYS A 1 305 ? -35.530 18.695 -19.941 1.00 50.06 305 LYS A O 1
ATOM 2483 N N . GLU A 1 306 ? -35.067 17.971 -17.873 1.00 46.91 306 GLU A N 1
ATOM 2484 C CA . GLU A 1 306 ? -33.894 17.180 -18.260 1.00 46.91 306 GLU A CA 1
ATOM 2485 C C . GLU A 1 306 ? -34.297 15.867 -18.950 1.00 46.91 306 GLU A C 1
ATOM 2487 O O . GLU A 1 306 ? -33.645 15.466 -19.911 1.00 46.91 306 GLU A O 1
ATOM 2492 N N . ILE A 1 307 ? -35.412 15.245 -18.549 1.00 45.28 307 ILE A N 1
ATOM 2493 C CA . ILE A 1 307 ? -36.024 14.118 -19.274 1.00 45.28 307 ILE A CA 1
ATOM 2494 C C . ILE A 1 307 ? -36.504 14.569 -20.662 1.00 45.28 307 ILE A C 1
ATOM 2496 O O . ILE A 1 307 ? -36.127 13.941 -21.648 1.00 45.28 307 ILE A O 1
ATOM 2500 N N . ASP A 1 308 ? -37.228 15.690 -20.764 1.00 49.59 308 ASP A N 1
ATOM 2501 C CA . ASP A 1 308 ? -37.680 16.256 -22.045 1.00 49.59 308 ASP A CA 1
ATOM 2502 C C . ASP A 1 308 ? -36.492 16.531 -22.994 1.00 49.59 308 ASP A C 1
ATOM 2504 O O . ASP A 1 308 ? -36.574 16.298 -24.201 1.00 49.59 308 ASP A O 1
ATOM 2508 N N . GLN A 1 309 ? -35.355 16.997 -22.459 1.00 47.66 309 GLN A N 1
ATOM 2509 C CA . GLN A 1 309 ? -34.123 17.209 -23.229 1.00 47.66 309 GLN A CA 1
ATOM 2510 C C . GLN A 1 309 ? -33.451 15.900 -23.664 1.00 47.66 309 GLN A C 1
ATOM 2512 O O . GLN A 1 309 ? -32.953 15.825 -24.787 1.00 47.66 309 GLN A O 1
ATOM 2517 N N . ILE A 1 310 ? -33.455 14.863 -22.821 1.00 43.47 310 ILE A N 1
ATOM 2518 C CA . ILE A 1 310 ? -32.940 13.532 -23.173 1.00 43.47 310 ILE A CA 1
ATOM 2519 C C . ILE A 1 310 ? -33.818 12.887 -24.256 1.00 43.47 310 ILE A C 1
ATOM 2521 O O . ILE A 1 310 ? -33.280 12.358 -25.228 1.00 43.47 310 ILE A O 1
ATOM 2525 N N . GLU A 1 311 ? -35.146 12.997 -24.177 1.00 46.69 311 GLU A N 1
ATOM 2526 C CA . GLU A 1 311 ? -36.054 12.523 -25.234 1.00 46.69 311 GLU A CA 1
ATOM 2527 C C . GLU A 1 311 ? -35.899 13.347 -26.534 1.00 46.69 311 GLU A C 1
ATOM 2529 O O . GLU A 1 311 ? -35.905 12.786 -27.634 1.00 46.69 311 GLU A O 1
ATOM 2534 N N . ALA A 1 312 ? -35.635 14.658 -26.443 1.00 49.31 312 ALA A N 1
ATOM 2535 C CA . ALA A 1 312 ? -35.297 15.524 -27.584 1.00 49.31 312 ALA A CA 1
ATOM 2536 C C . ALA A 1 312 ? -33.898 15.269 -28.197 1.00 49.31 312 ALA A C 1
ATOM 2538 O O . ALA A 1 312 ? -33.595 15.780 -29.282 1.00 49.31 312 ALA A O 1
ATOM 2539 N N . LEU A 1 313 ? -33.042 14.497 -27.520 1.00 42.88 313 LEU A N 1
ATOM 2540 C CA . LEU A 1 313 ? -31.790 13.958 -28.060 1.00 42.88 313 LEU A CA 1
ATOM 2541 C C . LEU A 1 313 ? -32.015 12.563 -28.658 1.00 42.88 313 LEU A C 1
ATOM 2543 O O . LEU A 1 313 ? -31.660 12.337 -29.812 1.00 42.88 313 LEU A O 1
ATOM 2547 N N . GLN A 1 314 ? -32.690 11.659 -27.941 1.00 43.19 314 GLN A N 1
ATOM 2548 C CA . GLN A 1 314 ? -33.020 10.310 -28.425 1.00 43.19 314 GLN A CA 1
ATOM 2549 C C . GLN A 1 314 ? -33.822 10.343 -29.736 1.00 43.19 314 GLN A C 1
ATOM 2551 O O . GLN A 1 314 ? -33.496 9.623 -30.676 1.00 43.19 314 GLN A O 1
ATOM 2556 N N . SER A 1 315 ? -34.802 11.242 -29.855 1.00 47.53 315 SER A N 1
ATOM 2557 C CA . SER A 1 315 ? -35.592 11.439 -31.084 1.00 47.53 315 SER A CA 1
ATOM 2558 C C . SER A 1 315 ? -34.802 11.993 -32.282 1.00 47.53 315 SER A C 1
ATOM 2560 O O . SER A 1 315 ? -35.302 11.942 -33.403 1.00 47.53 315 SER A O 1
ATOM 2562 N N . LYS A 1 316 ? -33.566 12.479 -32.086 1.00 44.66 316 LYS A N 1
ATOM 2563 C CA . LYS A 1 316 ? -32.629 12.831 -33.173 1.00 44.66 316 LYS A CA 1
ATOM 2564 C C . LYS A 1 316 ? -31.687 11.688 -33.552 1.00 44.66 316 LYS A C 1
ATOM 2566 O O . LYS A 1 316 ? -31.134 11.709 -34.645 1.00 44.66 316 LYS A O 1
ATOM 2571 N N . VAL A 1 317 ? -31.492 10.723 -32.654 1.00 43.84 317 VAL A N 1
ATOM 2572 C CA . VAL A 1 317 ? -30.657 9.529 -32.867 1.00 43.84 317 VAL A CA 1
ATOM 2573 C C . VAL A 1 317 ? -31.471 8.387 -33.493 1.00 43.84 317 VAL A C 1
ATOM 2575 O O . VAL A 1 317 ? -30.916 7.539 -34.185 1.00 43.84 317 VAL A O 1
ATOM 2578 N N . TYR A 1 318 ? -32.792 8.369 -33.289 1.00 37.47 318 TYR A N 1
ATOM 2579 C CA . TYR A 1 318 ? -33.664 7.263 -33.688 1.00 37.47 318 TYR A CA 1
ATOM 2580 C C . TYR A 1 318 ? -34.390 7.496 -35.029 1.00 37.47 318 TYR A C 1
ATOM 2582 O O . TYR A 1 318 ? -35.584 7.796 -35.057 1.00 37.47 318 TYR A O 1
ATOM 2590 N N . ASP A 1 319 ? -33.688 7.304 -36.152 1.00 46.16 319 ASP A N 1
ATOM 2591 C CA . ASP A 1 319 ? -34.345 7.032 -37.443 1.00 46.16 319 ASP A CA 1
ATOM 2592 C C . ASP A 1 319 ? -34.759 5.544 -37.490 1.00 46.16 319 ASP A C 1
ATOM 2594 O O . ASP A 1 319 ? -33.883 4.672 -37.528 1.00 46.16 319 ASP A O 1
ATOM 2598 N N . PRO A 1 320 ? -36.066 5.211 -37.502 1.00 40.34 320 PRO A N 1
ATOM 2599 C CA . PRO A 1 320 ? -36.537 3.826 -37.487 1.00 40.34 320 PRO A CA 1
ATOM 2600 C C . PRO A 1 320 ? -36.278 3.047 -38.793 1.00 40.34 320 PRO A C 1
ATOM 2602 O O . PRO A 1 320 ? -36.659 1.879 -38.873 1.00 40.34 320 PRO A O 1
ATOM 2605 N N . PHE A 1 321 ? -35.654 3.654 -39.810 1.00 42.53 321 PHE A N 1
ATOM 2606 C CA . PHE A 1 321 ? -35.305 3.006 -41.081 1.00 42.53 321 PHE A CA 1
ATOM 2607 C C . PHE A 1 321 ? -33.793 2.819 -41.306 1.00 42.53 321 PHE A C 1
ATOM 2609 O O . PHE A 1 321 ? -33.400 2.245 -42.326 1.00 42.53 321 PHE A O 1
ATOM 2616 N N . ALA A 1 322 ? -32.937 3.240 -40.369 1.00 39.28 322 ALA A N 1
ATOM 2617 C CA . ALA A 1 322 ? -31.498 2.997 -40.450 1.00 39.28 322 ALA A CA 1
ATOM 2618 C C . ALA A 1 322 ? -31.150 1.513 -40.159 1.00 39.28 322 ALA A C 1
ATOM 2620 O O . ALA A 1 322 ? -31.621 0.956 -39.163 1.00 39.28 322 ALA A O 1
ATOM 2621 N N . PRO A 1 323 ? -30.322 0.839 -40.985 1.00 37.53 323 PRO A N 1
ATOM 2622 C CA . PRO A 1 323 ? -29.890 -0.532 -40.715 1.00 37.53 323 PRO A CA 1
ATOM 2623 C C . PRO A 1 323 ? -28.933 -0.590 -39.513 1.00 37.53 323 PRO A C 1
ATOM 2625 O O . PRO A 1 323 ? -28.108 0.300 -39.318 1.00 37.53 323 PRO A O 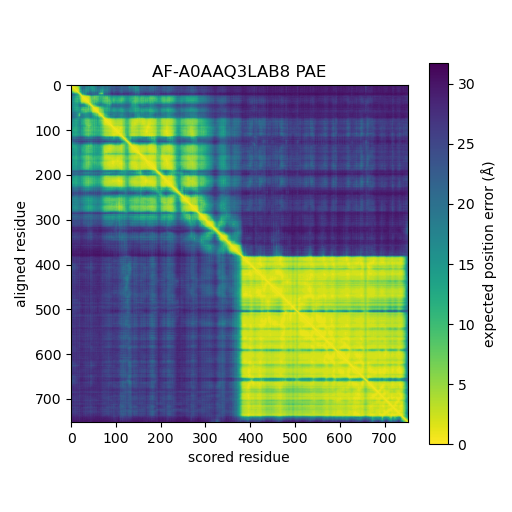1
ATOM 2628 N N . ALA A 1 324 ? -29.040 -1.654 -38.714 1.00 40.66 324 ALA A N 1
ATOM 2629 C CA . ALA A 1 324 ? -28.414 -1.740 -37.396 1.00 40.66 324 ALA A CA 1
ATOM 2630 C C . ALA A 1 324 ? -26.872 -1.653 -37.417 1.00 40.66 324 ALA A C 1
ATOM 2632 O O . ALA A 1 324 ? -26.188 -2.583 -37.850 1.00 40.66 324 ALA A O 1
ATOM 2633 N N . ALA A 1 325 ? -26.344 -0.562 -36.858 1.00 35.03 325 ALA A N 1
ATOM 2634 C CA . ALA A 1 325 ? -24.971 -0.454 -36.369 1.00 35.03 325 ALA A CA 1
ATOM 2635 C C . ALA A 1 325 ? -24.897 -0.828 -34.871 1.00 35.03 325 ALA A C 1
ATOM 2637 O O . ALA A 1 325 ? -25.923 -0.947 -34.198 1.00 35.03 325 ALA A O 1
ATOM 2638 N N . ALA A 1 326 ? -23.687 -1.040 -34.347 1.00 38.81 326 ALA A N 1
ATOM 2639 C CA . ALA A 1 326 ? -23.482 -1.454 -32.957 1.00 38.81 326 ALA A CA 1
ATOM 2640 C C . ALA A 1 326 ? -23.838 -0.337 -31.942 1.00 38.81 326 ALA A C 1
ATOM 2642 O O . ALA A 1 326 ? -23.615 0.840 -32.229 1.00 38.81 326 ALA A O 1
ATOM 2643 N N . PRO A 1 327 ? -24.356 -0.676 -30.744 1.00 37.75 327 PRO A N 1
ATOM 2644 C CA . PRO A 1 327 ? -24.725 0.308 -29.726 1.00 37.75 327 PRO A CA 1
ATOM 2645 C C . PRO A 1 327 ? -23.486 0.834 -28.978 1.00 37.75 327 PRO A C 1
ATOM 2647 O O . PRO A 1 327 ? -23.065 0.251 -27.982 1.00 37.75 327 PRO A O 1
ATOM 2650 N N . SER A 1 328 ? -22.903 1.938 -29.454 1.00 36.19 328 SER A N 1
ATOM 2651 C CA . SER A 1 328 ? -21.666 2.520 -28.901 1.00 36.19 328 SER A CA 1
ATOM 2652 C C . SER A 1 328 ? -21.859 3.688 -27.920 1.00 36.19 328 SER A C 1
ATOM 2654 O O . SER A 1 328 ? -20.870 4.217 -27.422 1.00 36.19 328 SER A O 1
ATOM 2656 N N . GLU A 1 329 ? -23.096 4.101 -27.616 1.00 35.12 329 GLU A N 1
ATOM 2657 C CA . GLU A 1 329 ? -23.374 5.158 -26.628 1.00 35.12 329 GLU A CA 1
ATOM 2658 C C . GLU A 1 329 ? -24.170 4.632 -25.427 1.00 35.12 329 GLU A C 1
ATOM 2660 O O . GLU A 1 329 ? -25.399 4.540 -25.430 1.00 35.12 329 GLU A O 1
ATOM 2665 N N . THR A 1 330 ? -23.450 4.319 -24.349 1.00 34.75 330 THR A N 1
ATOM 2666 C CA . THR A 1 330 ? -24.042 4.011 -23.045 1.00 34.75 330 THR A CA 1
ATOM 2667 C C . THR A 1 330 ? -24.636 5.284 -22.442 1.00 34.75 330 THR A C 1
ATOM 2669 O O . THR A 1 330 ? -23.903 6.122 -21.912 1.00 34.75 330 THR A O 1
ATOM 2672 N N . ILE A 1 331 ? -25.965 5.433 -22.488 1.00 36.81 331 ILE A N 1
ATOM 2673 C CA . ILE A 1 331 ? -26.667 6.573 -21.876 1.00 36.81 331 ILE A CA 1
ATOM 2674 C C . ILE A 1 331 ? -26.460 6.536 -20.355 1.00 36.81 331 ILE A C 1
ATOM 2676 O O . ILE A 1 331 ? -27.151 5.820 -19.627 1.00 36.81 331 ILE A O 1
ATOM 2680 N N . LYS A 1 332 ? -25.493 7.319 -19.866 1.00 36.25 332 LYS A N 1
ATOM 2681 C CA . LYS A 1 332 ? -25.226 7.478 -18.434 1.00 36.25 332 LYS A CA 1
ATOM 2682 C C . LYS A 1 332 ? -26.431 8.139 -17.770 1.00 36.25 332 LYS A C 1
ATOM 2684 O O . LYS A 1 332 ? -26.766 9.282 -18.075 1.00 36.25 332 LYS A O 1
ATOM 2689 N N . ILE A 1 333 ? -27.058 7.435 -16.827 1.00 36.28 333 ILE A N 1
ATOM 2690 C CA . ILE A 1 333 ? -28.059 8.033 -15.937 1.00 36.28 333 ILE A CA 1
ATOM 2691 C C . ILE A 1 333 ? -27.364 9.155 -15.160 1.00 36.28 333 ILE A C 1
ATOM 2693 O O . ILE A 1 333 ? -26.343 8.918 -14.514 1.00 36.28 333 ILE A O 1
ATOM 2697 N N . SER A 1 334 ? -27.906 10.373 -15.227 1.00 40.47 334 SER A N 1
ATOM 2698 C CA . SER A 1 334 ? -27.350 11.516 -14.499 1.00 40.47 334 SER A CA 1
ATOM 2699 C C . SER A 1 334 ? -27.260 11.206 -12.993 1.00 40.47 334 SER A C 1
ATOM 2701 O O . SER A 1 334 ? -28.258 10.744 -12.424 1.00 40.47 334 SER A O 1
ATOM 2703 N N . PRO A 1 335 ? -26.130 11.489 -12.308 1.00 38.31 335 PRO A N 1
ATOM 2704 C CA . PRO A 1 335 ? -25.998 11.301 -10.857 1.00 38.31 335 PRO A CA 1
ATOM 2705 C C . PRO A 1 335 ? -27.128 11.964 -10.053 1.00 38.31 335 PRO A C 1
ATOM 2707 O O . PRO A 1 335 ? -27.572 11.436 -9.033 1.00 38.31 335 PRO A O 1
ATOM 2710 N N . LYS A 1 336 ? -27.665 13.068 -10.583 1.00 40.41 336 LYS A N 1
ATOM 2711 C CA . LYS A 1 336 ? -28.837 13.806 -10.098 1.00 40.41 336 LYS A CA 1
ATOM 2712 C C . LYS A 1 336 ? -30.082 12.917 -9.945 1.00 40.41 336 LYS A C 1
ATOM 2714 O O . LYS A 1 336 ? -30.732 12.941 -8.903 1.00 40.41 336 LYS A O 1
ATOM 2719 N N . LEU A 1 337 ? -30.370 12.064 -10.933 1.00 39.28 337 LEU A N 1
ATOM 2720 C CA . LEU A 1 337 ? -31.491 11.110 -10.910 1.00 39.28 337 LEU A CA 1
ATOM 2721 C C . LEU A 1 337 ? -31.291 10.017 -9.845 1.00 39.28 337 LEU A C 1
ATOM 2723 O O . LEU A 1 337 ? -32.224 9.675 -9.117 1.00 39.28 337 LEU A O 1
ATOM 2727 N N . TYR A 1 338 ? -30.063 9.510 -9.706 1.00 39.69 338 TYR A N 1
ATOM 2728 C CA . TYR A 1 338 ? -29.712 8.507 -8.695 1.00 39.69 338 TYR A CA 1
ATOM 2729 C C . TYR A 1 338 ? -29.813 9.064 -7.262 1.00 39.69 338 TYR A C 1
ATOM 2731 O O . TYR A 1 338 ? -30.347 8.395 -6.371 1.00 39.69 338 TYR A O 1
ATOM 2739 N N . ALA A 1 339 ? -29.394 10.317 -7.048 1.00 40.31 339 ALA A N 1
ATOM 2740 C CA . ALA A 1 339 ? -29.563 11.025 -5.779 1.00 40.31 339 ALA A CA 1
ATOM 2741 C C . ALA A 1 339 ? -31.049 11.210 -5.413 1.00 40.31 339 ALA A C 1
ATOM 2743 O O . ALA A 1 339 ? -31.454 10.882 -4.295 1.00 40.31 339 ALA A O 1
ATOM 2744 N N . ILE A 1 340 ? -31.881 11.654 -6.363 1.00 41.62 340 ILE A N 1
ATOM 2745 C CA . ILE A 1 340 ? -33.331 11.835 -6.172 1.00 41.62 340 ILE A CA 1
ATOM 2746 C C . ILE A 1 340 ? -34.022 10.503 -5.833 1.00 41.62 340 ILE A C 1
ATOM 2748 O O . ILE A 1 340 ? -34.850 10.452 -4.919 1.00 41.62 340 ILE A O 1
ATOM 2752 N N . GLN A 1 341 ? -33.641 9.396 -6.481 1.00 43.34 341 GLN A N 1
ATOM 2753 C CA . GLN A 1 341 ? -34.185 8.080 -6.136 1.00 43.34 341 GLN A CA 1
ATOM 2754 C C . GLN A 1 341 ? -33.796 7.657 -4.706 1.00 43.34 341 GLN A C 1
ATOM 2756 O O . GLN A 1 341 ? -34.684 7.320 -3.915 1.00 43.34 341 GLN A O 1
ATOM 2761 N N . ARG A 1 342 ? -32.504 7.735 -4.340 1.00 43.16 342 ARG A N 1
ATOM 2762 C CA . ARG A 1 342 ? -32.001 7.408 -2.985 1.00 43.16 342 ARG A CA 1
ATOM 2763 C C . ARG A 1 342 ? -32.650 8.267 -1.885 1.00 43.16 342 ARG A C 1
ATOM 2765 O O . ARG A 1 342 ? -32.815 7.775 -0.769 1.00 43.16 342 ARG A O 1
ATOM 2772 N N . LEU A 1 343 ? -33.040 9.511 -2.184 1.00 40.34 343 LEU A N 1
ATOM 2773 C CA . LEU A 1 343 ? -33.792 10.385 -1.271 1.00 40.34 343 LEU A CA 1
ATOM 2774 C C . LEU A 1 343 ? -35.223 9.882 -1.018 1.00 40.34 343 LEU A C 1
ATOM 2776 O O . LEU A 1 343 ? -35.701 9.954 0.114 1.00 40.34 343 LEU A O 1
ATOM 2780 N N . SER A 1 344 ? -35.900 9.350 -2.040 1.00 41.00 344 SER A N 1
ATOM 2781 C CA . SER A 1 344 ? -37.298 8.902 -1.936 1.00 41.00 344 SER A CA 1
ATOM 2782 C C . SER A 1 344 ? -37.483 7.619 -1.111 1.00 41.00 344 SER A C 1
ATOM 2784 O O . SER A 1 344 ? -38.455 7.501 -0.364 1.00 41.00 344 SER A O 1
ATOM 2786 N N . GLU A 1 345 ? -36.537 6.677 -1.197 1.00 40.38 345 GLU A N 1
ATOM 2787 C CA . GLU A 1 345 ? -36.637 5.348 -0.571 1.00 40.38 345 GLU A CA 1
ATOM 2788 C C . GLU A 1 345 ? -36.301 5.358 0.941 1.00 40.38 345 GLU A C 1
ATOM 2790 O O . GLU A 1 345 ? -36.577 4.382 1.636 1.00 40.38 345 GLU A O 1
ATOM 2795 N N . LYS A 1 346 ? -35.753 6.460 1.485 1.00 36.38 346 LYS A N 1
ATOM 2796 C CA . LYS A 1 346 ? -35.306 6.578 2.894 1.00 36.38 346 LYS A CA 1
ATOM 2797 C C . LYS A 1 346 ? -36.253 7.358 3.831 1.00 36.38 346 LYS A C 1
ATOM 2799 O O . LYS A 1 346 ? -35.866 7.658 4.959 1.00 36.38 346 LYS A O 1
ATOM 2804 N N . ILE A 1 347 ? -37.473 7.713 3.407 1.00 37.97 347 ILE A N 1
ATOM 2805 C CA . ILE A 1 347 ? -38.379 8.598 4.176 1.00 37.97 347 ILE A CA 1
ATOM 2806 C C . ILE A 1 347 ? -39.697 7.888 4.558 1.00 37.97 347 ILE A C 1
ATOM 2808 O O . ILE A 1 347 ? -40.425 7.438 3.666 1.00 37.97 347 ILE A O 1
ATOM 2812 N N . PRO A 1 348 ? -40.082 7.851 5.854 1.00 31.47 348 PRO A N 1
ATOM 2813 C CA . PRO A 1 348 ? -41.392 7.361 6.282 1.00 31.47 348 PRO A CA 1
ATOM 2814 C C . PRO A 1 348 ? -42.543 8.087 5.570 1.00 31.47 348 PRO A C 1
ATOM 2816 O O . PRO A 1 348 ? -42.646 9.312 5.614 1.00 31.47 348 PRO A O 1
ATOM 2819 N N . GLY A 1 349 ? -43.418 7.325 4.909 1.00 45.31 349 GLY A N 1
ATOM 2820 C CA . GLY A 1 349 ? -44.561 7.857 4.157 1.00 45.31 349 GLY A CA 1
ATOM 2821 C C . GLY A 1 349 ? -44.320 8.120 2.663 1.00 45.31 349 GLY A C 1
ATOM 2822 O O . GLY A 1 349 ? -45.261 8.534 1.984 1.00 45.31 349 GLY A O 1
ATOM 2823 N N . GLY A 1 350 ? -43.130 7.837 2.112 1.00 41.12 350 GLY A N 1
ATOM 2824 C CA . GLY A 1 350 ? -42.848 7.985 0.672 1.00 41.12 350 GLY A CA 1
ATOM 2825 C C . GLY A 1 350 ? -43.864 7.272 -0.239 1.00 41.12 350 GLY A C 1
ATOM 2826 O O . GLY A 1 350 ? -44.351 7.852 -1.213 1.00 41.12 350 GLY A O 1
ATOM 2827 N N . GLU A 1 351 ? -44.299 6.067 0.145 1.00 45.91 351 GLU A N 1
ATOM 2828 C CA . GLU A 1 351 ? -45.326 5.282 -0.563 1.00 45.91 351 GLU A CA 1
ATOM 2829 C C . GLU A 1 351 ? -46.660 6.023 -0.755 1.00 45.91 351 GLU A C 1
ATOM 2831 O O . GLU A 1 351 ? -47.354 5.818 -1.754 1.00 45.91 351 GLU A O 1
ATOM 2836 N N . ALA A 1 352 ? -47.031 6.911 0.175 1.00 43.28 352 ALA A N 1
ATOM 2837 C CA . ALA A 1 352 ? -48.269 7.678 0.079 1.00 43.28 352 ALA A CA 1
ATOM 2838 C C . ALA A 1 352 ? -48.210 8.736 -1.034 1.00 43.28 352 ALA A C 1
ATOM 2840 O O . ALA A 1 352 ? -49.238 9.022 -1.646 1.00 43.28 352 ALA A O 1
ATOM 2841 N N . ARG A 1 353 ? -47.021 9.278 -1.340 1.00 44.16 353 ARG A N 1
ATOM 2842 C CA . ARG A 1 353 ? -46.820 10.267 -2.415 1.00 44.16 353 ARG A CA 1
ATOM 2843 C C . ARG A 1 353 ? -46.664 9.614 -3.790 1.00 44.16 353 ARG A C 1
ATOM 2845 O O . ARG A 1 353 ? -47.190 10.149 -4.764 1.00 44.16 353 ARG A O 1
ATOM 2852 N N . ILE A 1 354 ? -46.081 8.411 -3.861 1.00 45.25 354 ILE A N 1
ATOM 2853 C CA . ILE A 1 354 ? -46.021 7.600 -5.096 1.00 45.25 354 ILE A CA 1
ATOM 2854 C C . ILE A 1 354 ? -47.422 7.384 -5.700 1.00 45.25 354 ILE A C 1
ATOM 2856 O O . ILE A 1 354 ? -47.560 7.317 -6.921 1.00 45.25 354 ILE A O 1
ATOM 2860 N N . LYS A 1 355 ? -48.488 7.336 -4.884 1.00 43.44 355 LYS A N 1
ATOM 2861 C CA . LYS A 1 355 ? -49.873 7.157 -5.363 1.00 43.44 355 LYS A CA 1
ATOM 2862 C C . LYS A 1 355 ? -50.318 8.194 -6.403 1.00 43.44 355 LYS A C 1
ATOM 2864 O O . LYS A 1 355 ? -51.054 7.801 -7.309 1.00 43.44 355 LYS A O 1
ATOM 2869 N N . ASN A 1 356 ? -49.837 9.438 -6.335 1.00 46.34 356 ASN A N 1
ATOM 2870 C CA . ASN A 1 356 ? -50.259 10.524 -7.232 1.00 46.34 356 ASN A CA 1
ATOM 2871 C C . ASN A 1 356 ? -49.526 10.554 -8.586 1.00 46.34 356 ASN A C 1
ATOM 2873 O O . ASN A 1 356 ? -49.955 11.268 -9.488 1.00 46.34 356 ASN A O 1
ATOM 2877 N N . ILE A 1 357 ? -48.457 9.771 -8.762 1.00 47.66 357 ILE A N 1
ATOM 2878 C CA . ILE A 1 357 ? -47.788 9.608 -10.063 1.00 47.66 357 ILE A CA 1
ATOM 2879 C C . ILE A 1 357 ? -48.772 8.930 -11.039 1.00 47.66 357 ILE A C 1
ATOM 2881 O O . ILE A 1 357 ? -49.401 7.949 -10.636 1.00 47.66 357 ILE A O 1
ATOM 2885 N N . PRO A 1 358 ? -48.930 9.364 -12.305 1.00 64.00 358 PRO A N 1
ATOM 2886 C CA . PRO A 1 358 ? -49.789 8.675 -13.271 1.00 64.00 358 PRO A CA 1
ATOM 2887 C C . PRO A 1 358 ? -49.467 7.175 -13.361 1.00 64.00 358 PRO A C 1
ATOM 2889 O O . PRO A 1 358 ? -48.299 6.786 -13.360 1.00 64.00 358 PRO A O 1
ATOM 2892 N N . ASN A 1 359 ? -50.486 6.309 -13.419 1.00 50.44 359 ASN A N 1
ATOM 2893 C CA . ASN A 1 359 ? -50.274 4.850 -13.371 1.00 50.44 359 ASN A CA 1
ATOM 2894 C C . ASN A 1 359 ? -49.377 4.340 -14.512 1.00 50.44 359 ASN A C 1
ATOM 2896 O O . ASN A 1 359 ? -48.617 3.401 -14.314 1.00 50.44 359 ASN A O 1
ATOM 2900 N N . GLU A 1 360 ? -49.397 5.008 -15.664 1.00 51.12 360 GLU A N 1
ATOM 2901 C CA . GLU A 1 360 ? -48.481 4.742 -16.771 1.00 51.12 360 GLU A CA 1
ATOM 2902 C C . GLU A 1 360 ? -47.005 4.946 -16.384 1.00 51.12 360 GLU A C 1
ATOM 2904 O O . GLU A 1 360 ? -46.182 4.069 -16.635 1.00 51.12 360 GLU A O 1
ATOM 2909 N N . TYR A 1 361 ? -46.666 6.033 -15.681 1.00 44.06 361 TYR A N 1
ATOM 2910 C CA . TYR A 1 361 ? -45.319 6.232 -15.131 1.00 44.06 361 TYR A CA 1
ATOM 2911 C C . TYR A 1 361 ? -44.980 5.200 -14.047 1.00 44.06 361 TYR A C 1
ATOM 2913 O O . TYR A 1 361 ? -43.833 4.760 -13.970 1.00 44.06 361 TYR A O 1
ATOM 2921 N N . LYS A 1 362 ? -45.958 4.756 -13.240 1.00 51.38 362 LYS A N 1
ATOM 2922 C CA . LYS A 1 362 ? -45.739 3.660 -12.278 1.00 51.38 362 LYS A CA 1
ATOM 2923 C C . LYS A 1 362 ? -45.350 2.356 -12.982 1.00 51.38 362 LYS A C 1
ATOM 2925 O O . LYS A 1 362 ? -44.423 1.691 -12.527 1.00 51.38 362 LYS A O 1
ATOM 2930 N N . GLU A 1 363 ? -46.011 2.000 -14.085 1.00 49.78 363 GLU A N 1
ATOM 2931 C CA . GLU A 1 363 ? -45.680 0.783 -14.840 1.00 49.78 363 GLU A CA 1
ATOM 2932 C C . GLU A 1 363 ? -44.397 0.920 -15.666 1.00 49.78 363 GLU A C 1
ATOM 2934 O O . GLU A 1 363 ? -43.591 -0.008 -15.670 1.00 49.78 363 GLU A O 1
ATOM 2939 N N . ARG A 1 364 ? -44.117 2.087 -16.264 1.00 54.62 364 ARG A N 1
ATOM 2940 C CA . ARG A 1 364 ? -42.817 2.366 -16.907 1.00 54.62 364 ARG A CA 1
ATOM 2941 C C . ARG A 1 364 ? -41.660 2.246 -15.900 1.00 54.62 364 ARG A C 1
ATOM 2943 O O . ARG A 1 364 ? -40.651 1.608 -16.198 1.00 54.62 364 ARG A O 1
ATOM 2950 N N . MET A 1 365 ? -41.824 2.754 -14.672 1.00 47.31 365 MET A N 1
ATOM 2951 C CA . MET A 1 365 ? -40.853 2.545 -13.586 1.00 47.31 365 MET A CA 1
ATOM 2952 C C . MET A 1 365 ? -40.758 1.079 -13.140 1.00 47.31 365 MET A C 1
ATOM 2954 O O . MET A 1 365 ? -39.657 0.615 -12.853 1.00 47.31 365 MET A O 1
ATOM 2958 N N . ARG A 1 366 ? -41.867 0.325 -13.100 1.00 54.75 366 ARG A N 1
ATOM 2959 C CA . ARG A 1 366 ? -41.844 -1.119 -12.798 1.00 54.75 366 ARG A CA 1
ATOM 2960 C C . ARG A 1 366 ? -41.087 -1.906 -13.861 1.00 54.75 366 ARG A C 1
ATOM 2962 O O . ARG A 1 366 ? -40.209 -2.677 -13.495 1.00 54.75 366 ARG A O 1
ATOM 2969 N N . GLN A 1 367 ? -41.351 -1.664 -15.144 1.00 48.78 367 GLN A N 1
ATOM 2970 C CA . GLN A 1 367 ? -40.632 -2.293 -16.255 1.00 48.78 367 GLN A CA 1
ATOM 2971 C C . GLN A 1 367 ? -39.143 -1.924 -16.248 1.00 48.78 367 GLN A C 1
ATOM 2973 O O . GLN A 1 367 ? -38.302 -2.809 -16.368 1.00 48.78 367 GLN A O 1
ATOM 2978 N N . SER A 1 368 ? -38.796 -0.656 -16.005 1.00 49.50 368 SER A N 1
ATOM 2979 C CA . SER A 1 368 ? -37.398 -0.232 -15.846 1.00 49.50 368 SER A CA 1
ATOM 2980 C C . SER A 1 368 ? -36.713 -0.932 -14.660 1.00 49.50 368 SER A C 1
ATOM 2982 O O . SER A 1 368 ? -35.658 -1.543 -14.828 1.00 49.50 368 SER A O 1
ATOM 2984 N N . LYS A 1 369 ? -37.352 -0.972 -13.479 1.00 44.00 369 LYS A N 1
ATOM 2985 C CA . LYS A 1 369 ? -36.837 -1.674 -12.285 1.00 44.00 369 LYS A CA 1
ATOM 2986 C C . LYS A 1 369 ? -36.754 -3.194 -12.495 1.00 44.00 369 LYS A C 1
ATOM 2988 O O . LYS A 1 369 ? -35.862 -3.833 -11.944 1.00 44.00 369 LYS A O 1
ATOM 2993 N N . GLN A 1 370 ? -37.624 -3.770 -13.325 1.00 42.22 370 GLN A N 1
ATOM 2994 C CA . GLN A 1 370 ? -37.603 -5.183 -13.706 1.00 42.22 370 GLN A CA 1
ATOM 2995 C C . GLN A 1 370 ? -36.464 -5.490 -14.692 1.00 42.22 370 GLN A C 1
ATOM 2997 O O . GLN A 1 370 ? -35.727 -6.443 -14.460 1.00 42.22 370 GLN A O 1
ATOM 3002 N N . ASN A 1 371 ? -36.240 -4.654 -15.708 1.00 42.88 371 ASN A N 1
ATOM 3003 C CA . ASN A 1 371 ? -35.133 -4.793 -16.662 1.00 42.88 371 ASN A CA 1
ATOM 3004 C C . ASN A 1 371 ? -33.766 -4.568 -15.991 1.00 42.88 371 ASN A C 1
ATOM 3006 O O . ASN A 1 371 ? -32.850 -5.370 -16.171 1.00 42.88 371 ASN A O 1
ATOM 3010 N N . ALA A 1 372 ? -33.644 -3.547 -15.138 1.00 41.09 372 ALA A N 1
ATOM 3011 C CA . ALA A 1 372 ? -32.454 -3.322 -14.318 1.00 41.09 372 ALA A CA 1
ATOM 3012 C C . ALA A 1 372 ? -32.209 -4.486 -13.340 1.00 41.09 372 ALA A C 1
ATOM 3014 O O . ALA A 1 372 ? -31.079 -4.951 -13.202 1.00 41.09 372 ALA A O 1
ATOM 3015 N N . SER A 1 373 ? -33.264 -5.027 -12.713 1.00 34.66 373 SER A N 1
ATOM 3016 C CA . SER A 1 373 ? -33.144 -6.219 -11.865 1.00 34.66 373 SER A CA 1
ATOM 3017 C C . SER A 1 373 ? -32.795 -7.484 -12.656 1.00 34.66 373 SER A C 1
ATOM 3019 O O . SER A 1 373 ? -32.164 -8.365 -12.082 1.00 34.66 373 SER A O 1
ATOM 3021 N N . ILE A 1 374 ? -33.167 -7.592 -13.935 1.00 38.16 374 ILE A N 1
ATOM 3022 C CA . ILE A 1 374 ? -32.746 -8.692 -14.813 1.00 38.16 374 ILE A CA 1
ATOM 3023 C C . ILE A 1 374 ? -31.252 -8.569 -15.128 1.00 38.16 374 ILE A C 1
ATOM 3025 O O . ILE A 1 374 ? -30.532 -9.536 -14.902 1.00 38.16 374 ILE A O 1
ATOM 3029 N N . HIS A 1 375 ? -30.752 -7.395 -15.534 1.00 37.16 375 HIS A N 1
ATOM 3030 C CA . HIS A 1 375 ? -29.310 -7.202 -15.750 1.00 37.16 375 HIS A CA 1
ATOM 3031 C C . HIS A 1 375 ? -28.483 -7.447 -14.475 1.00 37.16 375 HIS A C 1
ATOM 3033 O O . HIS A 1 375 ? -27.508 -8.194 -14.525 1.00 37.16 375 HIS A O 1
ATOM 3039 N N . LEU A 1 376 ? -28.913 -6.927 -13.319 1.00 39.59 376 LEU A N 1
ATOM 3040 C CA . LEU A 1 376 ? -28.248 -7.186 -12.032 1.00 39.59 376 LEU A CA 1
ATOM 3041 C C . LEU A 1 376 ? -28.298 -8.666 -11.615 1.00 39.59 376 LEU A C 1
ATOM 3043 O O . LEU A 1 376 ? -27.337 -9.169 -11.044 1.00 39.59 376 LEU A O 1
ATOM 3047 N N . LYS A 1 377 ? -29.380 -9.396 -11.918 1.00 31.78 377 LYS A N 1
ATOM 3048 C CA . LYS A 1 377 ? -29.465 -10.846 -11.651 1.00 31.78 377 LYS A CA 1
ATOM 3049 C C . LYS A 1 377 ? -28.644 -11.698 -12.614 1.00 31.78 377 LYS A C 1
ATOM 3051 O O . LYS A 1 377 ? -28.309 -12.822 -12.258 1.00 31.78 377 LYS A O 1
ATOM 3056 N N . VAL A 1 378 ? -28.324 -11.193 -13.804 1.00 39.91 378 VAL A N 1
ATOM 3057 C CA . VAL A 1 378 ? -27.416 -11.874 -14.737 1.00 39.91 378 VAL A CA 1
ATOM 3058 C C . VAL A 1 378 ? -25.961 -11.758 -14.267 1.00 39.91 378 VAL A C 1
ATOM 3060 O O . VAL A 1 378 ? -25.235 -12.738 -14.397 1.00 39.91 378 VAL A O 1
ATOM 3063 N N . SER A 1 379 ? -25.548 -10.646 -13.638 1.00 41.19 379 SER A N 1
ATOM 3064 C CA . SER A 1 379 ? -24.215 -10.552 -13.011 1.00 41.19 379 SER A CA 1
ATOM 3065 C C . SER A 1 379 ? -24.132 -11.272 -11.656 1.00 41.19 379 SER A C 1
ATOM 3067 O O . SER A 1 379 ? -23.206 -12.046 -11.437 1.00 41.19 379 SER A O 1
ATOM 3069 N N . HIS A 1 380 ? -25.129 -11.120 -10.776 1.00 41.53 380 HIS A N 1
ATOM 3070 C CA . HIS A 1 380 ? -25.140 -11.726 -9.428 1.00 41.53 380 HIS A CA 1
ATOM 3071 C C . HIS A 1 380 ? -25.230 -13.266 -9.388 1.00 41.53 380 HIS A C 1
ATOM 3073 O O . HIS A 1 380 ? -25.258 -13.846 -8.304 1.00 41.53 380 HIS A O 1
ATOM 3079 N N . ASN A 1 381 ? -25.302 -13.942 -10.538 1.00 41.34 381 ASN A N 1
ATOM 3080 C CA . ASN A 1 381 ? -25.341 -15.406 -10.613 1.00 41.34 381 ASN A CA 1
ATOM 3081 C C . ASN A 1 381 ? -23.955 -16.052 -10.806 1.00 41.34 381 ASN A C 1
ATOM 3083 O O . ASN A 1 381 ? -23.861 -17.279 -10.841 1.00 41.34 381 ASN A O 1
ATOM 3087 N N . GLN A 1 382 ? -22.884 -15.259 -10.920 1.00 60.00 382 GLN A N 1
ATOM 3088 C CA . GLN A 1 382 ? -21.516 -15.752 -10.769 1.00 60.00 382 GLN A CA 1
ATOM 3089 C C . GLN A 1 382 ? -21.092 -15.631 -9.300 1.00 60.00 382 GLN A C 1
ATOM 3091 O O . GLN A 1 382 ? -21.197 -14.567 -8.695 1.00 60.00 382 GLN A O 1
ATOM 3096 N N . LYS A 1 383 ? -20.624 -16.742 -8.718 1.00 83.50 383 LYS A N 1
ATOM 3097 C CA . LYS A 1 383 ? -19.962 -16.749 -7.406 1.00 83.50 383 LYS A CA 1
ATOM 3098 C C . LYS A 1 383 ? -18.680 -15.919 -7.521 1.00 83.50 383 LYS A C 1
ATOM 3100 O O . LYS A 1 383 ? -17.906 -16.149 -8.447 1.00 83.50 383 LYS A O 1
ATOM 3105 N N . GLU A 1 384 ? -18.447 -15.011 -6.577 1.00 87.00 384 GLU A N 1
ATOM 3106 C CA . GLU A 1 384 ? -17.196 -14.251 -6.515 1.00 87.00 384 GLU A CA 1
ATOM 3107 C C . GLU A 1 384 ? -15.975 -15.201 -6.432 1.00 87.00 384 GLU A C 1
ATOM 3109 O O . GLU A 1 384 ? -16.011 -16.170 -5.654 1.00 87.00 384 GLU A O 1
ATOM 3114 N N . PRO A 1 385 ? -14.903 -14.954 -7.209 1.00 94.44 385 PRO A N 1
ATOM 3115 C CA . PRO A 1 385 ? -13.646 -15.684 -7.089 1.00 94.44 385 PRO A CA 1
ATOM 3116 C C . PRO A 1 385 ? -13.029 -15.579 -5.686 1.00 94.44 385 PRO A C 1
ATOM 3118 O O . PRO A 1 385 ? -12.865 -14.496 -5.117 1.00 94.44 385 PRO A O 1
ATOM 3121 N N . THR A 1 386 ? -12.638 -16.722 -5.126 1.00 96.19 386 THR A N 1
ATOM 3122 C CA . THR A 1 386 ? -11.898 -16.789 -3.856 1.00 96.19 386 THR A CA 1
ATOM 3123 C C . THR A 1 386 ? -10.547 -16.085 -3.956 1.00 96.19 386 THR A C 1
ATOM 3125 O O . THR A 1 386 ? -10.036 -15.834 -5.046 1.00 96.19 386 THR A O 1
ATOM 3128 N N . ALA A 1 387 ? -9.930 -15.802 -2.807 1.00 97.12 387 ALA A N 1
ATOM 3129 C CA . ALA A 1 387 ? -8.587 -15.231 -2.764 1.00 97.12 387 ALA A CA 1
ATOM 3130 C C . ALA A 1 387 ? -7.561 -16.092 -3.530 1.00 97.12 387 ALA A C 1
ATOM 3132 O O . ALA A 1 387 ? -6.746 -15.547 -4.262 1.00 97.12 387 ALA A O 1
ATOM 3133 N N . ALA A 1 388 ? -7.649 -17.426 -3.441 1.00 97.56 388 ALA A N 1
ATOM 3134 C CA . ALA A 1 388 ? -6.809 -18.337 -4.222 1.00 97.56 388 ALA A CA 1
ATOM 3135 C C . ALA A 1 388 ? -7.056 -18.208 -5.738 1.00 97.56 388 ALA A C 1
ATOM 3137 O O . ALA A 1 388 ? -6.109 -18.046 -6.502 1.00 97.56 388 ALA A O 1
ATOM 3138 N N . GLU A 1 389 ? -8.324 -18.198 -6.168 1.00 97.75 389 GLU A N 1
ATOM 3139 C CA . GLU A 1 389 ? -8.689 -18.023 -7.583 1.00 97.75 389 GLU A CA 1
ATOM 3140 C C . GLU A 1 389 ? -8.205 -16.664 -8.134 1.00 97.75 389 GLU A C 1
ATOM 3142 O O . GLU A 1 389 ? -7.734 -16.608 -9.266 1.00 97.75 389 GLU A O 1
ATOM 3147 N N . ARG A 1 390 ? -8.244 -15.586 -7.333 1.00 98.00 390 ARG A N 1
ATOM 3148 C CA . ARG A 1 390 ? -7.712 -14.252 -7.686 1.00 98.00 390 ARG A CA 1
ATOM 3149 C C . ARG A 1 390 ? -6.182 -14.203 -7.750 1.00 98.00 390 ARG A C 1
ATOM 3151 O O . ARG A 1 390 ? -5.628 -13.645 -8.696 1.00 98.00 390 ARG A O 1
ATOM 3158 N N . ILE A 1 391 ? -5.503 -14.841 -6.794 1.00 98.19 391 ILE A N 1
ATOM 3159 C CA . ILE A 1 391 ? -4.041 -15.002 -6.780 1.00 98.19 391 ILE A CA 1
ATOM 3160 C C . ILE A 1 391 ? -3.575 -15.704 -8.064 1.00 98.19 391 ILE A C 1
ATOM 3162 O O . ILE A 1 391 ? -2.700 -15.176 -8.752 1.00 98.19 391 ILE A O 1
ATOM 3166 N N . ASP A 1 392 ? -4.187 -16.830 -8.434 1.00 96.88 392 ASP A N 1
ATOM 3167 C CA . ASP A 1 392 ? -3.837 -17.570 -9.656 1.00 96.88 392 ASP A CA 1
ATOM 3168 C C . ASP A 1 392 ? -4.253 -16.820 -10.942 1.00 96.88 392 ASP A C 1
ATOM 3170 O O . ASP A 1 392 ? -3.628 -16.971 -12.001 1.00 96.88 392 ASP A O 1
ATOM 3174 N N . ALA A 1 393 ? -5.283 -15.970 -10.873 1.00 96.50 393 ALA A N 1
ATOM 3175 C CA . ALA A 1 393 ? -5.798 -15.202 -12.005 1.00 96.50 393 ALA A CA 1
ATOM 3176 C C . ALA A 1 393 ? -4.987 -13.940 -12.365 1.00 96.50 393 ALA A C 1
ATOM 3178 O O . ALA A 1 393 ? -5.061 -13.528 -13.526 1.00 96.50 393 ALA A O 1
ATOM 3179 N N . ARG A 1 394 ? -4.123 -13.397 -11.494 1.00 96.19 394 ARG A N 1
ATOM 3180 C CA . ARG A 1 394 ? -3.290 -12.212 -11.816 1.00 96.19 394 ARG A CA 1
ATOM 3181 C C . ARG A 1 394 ? -2.129 -12.481 -12.780 1.00 96.19 394 ARG A C 1
ATOM 3183 O O . ARG A 1 394 ? -1.539 -13.563 -12.764 1.00 96.19 394 ARG A O 1
ATOM 3190 N N . ASP A 1 395 ? -1.828 -11.514 -13.639 1.00 96.62 395 ASP A N 1
ATOM 3191 C CA . ASP A 1 395 ? -0.625 -11.510 -14.485 1.00 96.62 395 ASP A CA 1
ATOM 3192 C C . ASP A 1 395 ? 0.540 -10.810 -13.750 1.00 96.62 395 ASP A C 1
ATOM 3194 O O . ASP A 1 395 ? 0.389 -10.382 -12.607 1.00 96.62 395 ASP A O 1
ATOM 3198 N N . PHE A 1 396 ? 1.725 -10.761 -14.364 1.00 98.31 396 PHE A N 1
ATOM 3199 C CA . PHE A 1 396 ? 2.941 -10.199 -13.764 1.00 98.31 396 PHE A CA 1
ATOM 3200 C C . PHE A 1 396 ? 3.529 -9.056 -14.617 1.00 98.31 396 PHE A C 1
ATOM 3202 O O . PHE A 1 396 ? 3.359 -9.100 -15.840 1.00 98.31 396 PHE A O 1
ATOM 3209 N N . PRO A 1 397 ? 4.286 -8.100 -14.023 1.00 98.38 397 PRO A N 1
ATOM 3210 C CA . PRO A 1 397 ? 4.580 -7.929 -12.592 1.00 98.38 397 PRO A CA 1
ATOM 3211 C C . PRO A 1 397 ? 3.356 -7.663 -11.715 1.00 98.38 397 PRO A C 1
ATOM 3213 O O . PRO A 1 397 ? 2.398 -7.043 -12.152 1.00 98.38 397 PRO A O 1
ATOM 3216 N N . SER A 1 398 ? 3.420 -8.128 -10.466 1.00 98.25 398 SER A N 1
ATOM 3217 C CA . SER A 1 398 ? 2.347 -7.979 -9.481 1.00 98.25 398 SER A CA 1
ATOM 3218 C C . SER A 1 398 ? 2.846 -7.103 -8.331 1.00 98.25 398 SER A C 1
ATOM 3220 O O . SER A 1 398 ? 3.878 -7.403 -7.726 1.00 98.25 398 SER A O 1
ATOM 3222 N N . ILE A 1 399 ? 2.171 -5.984 -8.068 1.00 98.56 399 ILE A N 1
ATOM 3223 C CA . ILE A 1 399 ? 2.648 -4.905 -7.178 1.00 98.56 399 ILE A CA 1
ATOM 3224 C C . ILE A 1 399 ? 1.739 -4.814 -5.945 1.00 98.56 399 ILE A C 1
ATOM 3226 O O . ILE A 1 399 ? 0.532 -5.025 -6.068 1.00 98.56 399 ILE A O 1
ATOM 3230 N N . PHE A 1 400 ? 2.281 -4.496 -4.764 1.00 98.75 400 PHE A N 1
ATOM 3231 C CA . PHE A 1 400 ? 1.483 -4.291 -3.542 1.00 98.75 400 PHE A CA 1
ATOM 3232 C C . PHE A 1 400 ? 1.619 -2.885 -2.952 1.00 98.75 400 PHE A C 1
ATOM 3234 O O . PHE A 1 400 ? 2.580 -2.175 -3.232 1.00 98.75 400 PHE A O 1
ATOM 3241 N N . GLN A 1 401 ? 0.651 -2.496 -2.120 1.00 98.06 401 GLN A N 1
ATOM 3242 C CA . GLN A 1 401 ? 0.668 -1.253 -1.349 1.00 98.06 401 GLN A CA 1
ATOM 3243 C C . GLN A 1 401 ? 0.860 -1.560 0.143 1.00 98.06 401 GLN A C 1
ATOM 3245 O O . GLN A 1 401 ? -0.022 -2.148 0.780 1.00 98.06 401 GLN A O 1
ATOM 3250 N N . ALA A 1 402 ? 1.992 -1.132 0.704 1.00 96.12 402 ALA A N 1
ATOM 3251 C CA . ALA A 1 402 ? 2.241 -1.127 2.142 1.00 96.12 402 ALA A CA 1
ATOM 3252 C C . ALA A 1 402 ? 1.686 0.175 2.741 1.00 96.12 402 ALA A C 1
ATOM 3254 O O . ALA A 1 402 ? 2.356 1.203 2.745 1.00 96.12 402 ALA A O 1
ATOM 3255 N N . TRP A 1 403 ? 0.435 0.148 3.209 1.00 94.88 403 TRP A N 1
ATOM 3256 C CA . TRP A 1 403 ? -0.328 1.312 3.684 1.00 94.88 403 TRP A CA 1
ATOM 3257 C C . TRP A 1 403 ? -0.517 2.451 2.659 1.00 94.88 403 TRP A C 1
ATOM 3259 O O . TRP A 1 403 ? -1.632 2.658 2.175 1.00 94.88 403 TRP A O 1
ATOM 3269 N N . ASN A 1 404 ? 0.524 3.221 2.335 1.00 93.44 404 ASN A N 1
ATOM 3270 C CA . ASN A 1 404 ? 0.417 4.485 1.602 1.00 93.44 404 ASN A CA 1
ATOM 3271 C C . ASN A 1 404 ? 0.415 4.299 0.067 1.00 93.44 404 ASN A C 1
ATOM 3273 O O . ASN A 1 404 ? 1.070 3.393 -0.439 1.00 93.44 404 ASN A O 1
ATOM 3277 N N . PRO A 1 405 ? -0.344 5.113 -0.695 1.00 91.94 405 PRO A N 1
ATOM 3278 C CA . PRO A 1 405 ? -0.472 4.976 -2.149 1.00 91.94 405 PRO A CA 1
ATOM 3279 C C . PRO A 1 405 ? 0.654 5.674 -2.927 1.00 91.94 405 PRO A C 1
ATOM 3281 O O . PRO A 1 405 ? 1.276 6.613 -2.433 1.00 91.94 405 PRO A O 1
ATOM 3284 N N . ALA A 1 406 ? 0.828 5.277 -4.192 1.00 95.25 406 ALA A N 1
ATOM 3285 C CA . ALA A 1 406 ? 1.804 5.873 -5.104 1.00 95.25 406 ALA A CA 1
ATOM 3286 C C . ALA A 1 406 ? 1.551 7.378 -5.344 1.00 95.25 406 ALA A C 1
ATOM 3288 O O . ALA A 1 406 ? 0.448 7.783 -5.726 1.00 95.25 406 ALA A O 1
ATOM 3289 N N . GLU A 1 407 ? 2.577 8.216 -5.172 1.00 93.44 407 GLU A N 1
ATOM 3290 C CA . GLU A 1 407 ? 2.423 9.678 -5.153 1.00 93.44 407 GLU A CA 1
ATOM 3291 C C . GLU A 1 407 ? 2.542 10.364 -6.519 1.00 93.44 407 GLU A C 1
ATOM 3293 O O . GLU A 1 407 ? 2.024 11.470 -6.693 1.00 93.44 407 GLU A O 1
ATOM 3298 N N . ASN A 1 408 ? 3.239 9.778 -7.495 1.00 95.56 408 ASN A N 1
ATOM 3299 C CA . ASN A 1 408 ? 3.454 10.412 -8.803 1.00 95.56 408 ASN A CA 1
ATOM 3300 C C . ASN A 1 408 ? 2.184 10.489 -9.680 1.00 95.56 408 ASN A C 1
ATOM 3302 O O . ASN A 1 408 ? 2.099 11.355 -10.554 1.00 95.56 408 ASN A O 1
ATOM 3306 N N . LEU A 1 409 ? 1.163 9.666 -9.413 1.00 94.12 409 LEU A N 1
ATOM 3307 C CA . LEU A 1 409 ? -0.089 9.556 -10.182 1.00 94.12 409 LEU A CA 1
ATOM 3308 C C . LEU A 1 409 ? -1.116 10.672 -9.876 1.00 94.12 409 LEU A C 1
ATOM 3310 O O . LEU A 1 409 ? -2.299 10.425 -9.661 1.00 94.12 409 LEU A O 1
ATOM 3314 N N . LYS A 1 410 ? -0.678 11.935 -9.890 1.00 88.31 410 LYS A N 1
ATOM 3315 C CA . LYS A 1 410 ? -1.439 13.107 -9.391 1.00 88.31 410 LYS A CA 1
ATOM 3316 C C . LYS A 1 410 ? -2.682 13.484 -10.205 1.00 88.31 410 LYS A C 1
ATOM 3318 O O . LYS A 1 410 ? -3.514 14.241 -9.719 1.00 88.31 410 LYS A O 1
ATOM 3323 N N . ASN A 1 411 ? -2.811 12.940 -11.415 1.00 92.81 411 ASN A N 1
ATOM 3324 C CA . ASN A 1 411 ? -3.973 13.120 -12.291 1.00 92.81 411 ASN A CA 1
ATOM 3325 C C . ASN A 1 411 ? -4.956 11.930 -12.212 1.00 92.81 411 ASN A C 1
ATOM 3327 O O . ASN A 1 411 ? -5.875 11.838 -13.024 1.00 92.81 411 ASN A O 1
ATOM 3331 N N . GLU A 1 412 ? -4.744 10.991 -11.286 1.00 93.12 412 GLU A N 1
ATOM 3332 C CA . GLU A 1 412 ? -5.549 9.782 -11.125 1.00 93.12 412 GLU A CA 1
ATOM 3333 C C . GLU A 1 412 ? -6.330 9.803 -9.800 1.00 93.12 412 GLU A C 1
ATOM 3335 O O . GLU A 1 412 ? -5.866 10.312 -8.781 1.00 93.12 412 GLU A O 1
ATOM 3340 N N . SER A 1 413 ? -7.555 9.271 -9.808 1.00 95.44 413 SER A N 1
ATOM 3341 C CA . SER A 1 413 ? -8.381 9.196 -8.602 1.00 95.44 413 SER A CA 1
ATOM 3342 C C . SER A 1 413 ? -7.815 8.168 -7.621 1.00 95.44 413 SER A C 1
ATOM 3344 O O . SER A 1 413 ? -7.454 7.063 -8.022 1.00 95.44 413 SER A O 1
ATOM 3346 N N . LYS A 1 414 ? -7.806 8.490 -6.316 1.00 93.25 414 LYS A N 1
ATOM 3347 C CA . LYS A 1 414 ? -7.221 7.635 -5.261 1.00 93.25 414 LYS A CA 1
ATOM 3348 C C . LYS A 1 414 ? -7.660 6.167 -5.350 1.00 93.25 414 LYS A C 1
ATOM 3350 O O . LYS A 1 414 ? -6.819 5.291 -5.239 1.00 93.25 414 LYS A O 1
ATOM 3355 N N . LEU A 1 415 ? -8.944 5.908 -5.617 1.00 96.25 415 LEU A N 1
ATOM 3356 C CA . LEU A 1 415 ? -9.493 4.554 -5.790 1.00 96.25 415 LEU A CA 1
ATOM 3357 C C . LEU A 1 415 ? -8.807 3.767 -6.924 1.00 96.25 415 LEU A C 1
ATOM 3359 O O . LEU A 1 415 ? -8.559 2.574 -6.783 1.00 96.25 415 LEU A O 1
ATOM 3363 N N . LYS A 1 416 ? -8.494 4.425 -8.046 1.00 97.38 416 LYS A N 1
ATOM 3364 C CA . LYS A 1 416 ? -7.821 3.793 -9.184 1.00 97.38 416 LYS A CA 1
ATOM 3365 C C . LYS A 1 416 ? -6.321 3.628 -8.918 1.00 97.38 416 LYS A C 1
ATOM 3367 O O . LYS A 1 416 ? -5.792 2.555 -9.186 1.00 97.38 416 LYS A O 1
ATOM 3372 N N . THR A 1 417 ? -5.678 4.619 -8.293 1.00 97.00 417 THR A N 1
ATOM 3373 C CA . THR A 1 417 ? -4.293 4.510 -7.799 1.00 97.00 417 THR A CA 1
ATOM 3374 C C . THR A 1 417 ? -4.130 3.342 -6.821 1.00 97.00 417 THR A C 1
ATOM 3376 O O . THR A 1 417 ? -3.146 2.617 -6.897 1.00 97.00 417 THR A O 1
ATOM 3379 N N . GLU A 1 418 ? -5.105 3.121 -5.935 1.00 97.44 418 GLU A N 1
ATOM 3380 C CA . GLU A 1 418 ? -5.162 1.953 -5.049 1.00 97.44 418 GLU A CA 1
ATOM 3381 C C . GLU A 1 418 ? -5.321 0.657 -5.860 1.00 97.44 418 GLU A C 1
ATOM 3383 O O . GLU A 1 418 ? -4.485 -0.234 -5.740 1.00 97.44 418 GLU A O 1
ATOM 3388 N N . ALA A 1 419 ? -6.325 0.571 -6.740 1.00 98.00 419 ALA A N 1
ATOM 3389 C CA . ALA A 1 419 ? -6.624 -0.633 -7.525 1.00 98.00 419 ALA A CA 1
ATOM 3390 C C . ALA A 1 419 ? -5.508 -1.086 -8.493 1.00 98.00 419 ALA A C 1
ATOM 3392 O O . ALA A 1 419 ? -5.522 -2.232 -8.935 1.00 98.00 419 ALA A O 1
ATOM 3393 N N . ARG A 1 420 ? -4.514 -0.241 -8.803 1.00 97.62 420 ARG A N 1
ATOM 3394 C CA . ARG A 1 420 ? -3.297 -0.662 -9.531 1.00 97.62 420 ARG A CA 1
ATOM 3395 C C . ARG A 1 420 ? -2.494 -1.753 -8.819 1.00 97.62 420 ARG A C 1
ATOM 3397 O O . ARG A 1 420 ? -1.719 -2.446 -9.468 1.00 97.62 420 ARG A O 1
ATOM 3404 N N . HIS A 1 421 ? -2.648 -1.882 -7.506 1.00 98.56 421 HIS A N 1
ATOM 3405 C CA . HIS A 1 421 ? -1.953 -2.881 -6.706 1.00 98.56 421 HIS A CA 1
ATOM 3406 C C . HIS A 1 421 ? -2.803 -4.152 -6.621 1.00 98.56 421 HIS A C 1
ATOM 3408 O O . HIS A 1 421 ? -3.993 -4.089 -6.318 1.00 98.56 421 HIS A O 1
ATOM 3414 N N . ASP A 1 422 ? -2.187 -5.314 -6.824 1.00 98.69 422 ASP A N 1
ATOM 3415 C CA . ASP A 1 422 ? -2.847 -6.617 -6.685 1.00 98.69 422 ASP A CA 1
ATOM 3416 C C . ASP A 1 422 ? -2.933 -7.082 -5.222 1.00 98.69 422 ASP A C 1
ATOM 3418 O O . ASP A 1 422 ? -3.577 -8.089 -4.928 1.00 98.69 422 ASP A O 1
ATOM 3422 N N . LEU A 1 423 ? -2.280 -6.381 -4.292 1.00 98.88 423 LEU A N 1
ATOM 3423 C CA . LEU A 1 423 ? -2.434 -6.595 -2.856 1.00 98.88 423 LEU A CA 1
ATOM 3424 C C . LEU A 1 423 ? -2.328 -5.270 -2.095 1.00 98.88 423 LEU A C 1
ATOM 3426 O O . LEU A 1 423 ? -1.424 -4.477 -2.347 1.00 98.88 423 LEU A O 1
ATOM 3430 N N . ILE A 1 424 ? -3.217 -5.037 -1.128 1.00 98.56 424 ILE A N 1
ATOM 3431 C CA . ILE A 1 424 ? -3.104 -3.927 -0.167 1.00 98.56 424 ILE A CA 1
ATOM 3432 C C . ILE A 1 424 ? -3.315 -4.447 1.252 1.00 98.56 424 ILE A C 1
ATOM 3434 O O . ILE A 1 424 ? -4.269 -5.183 1.516 1.00 98.56 424 ILE A O 1
ATOM 3438 N N . PHE A 1 425 ? -2.475 -3.990 2.183 1.00 98.50 425 PHE A N 1
ATOM 3439 C CA . PHE A 1 425 ? -2.746 -4.075 3.617 1.00 98.50 425 PHE A CA 1
ATOM 3440 C C . PHE A 1 425 ? -2.831 -2.683 4.257 1.00 98.50 425 PHE A C 1
ATOM 3442 O O . PHE A 1 425 ? -2.024 -1.799 3.971 1.00 98.50 425 PHE A O 1
ATOM 3449 N N . HIS A 1 426 ? -3.834 -2.481 5.118 1.00 97.69 426 HIS A N 1
ATOM 3450 C CA . HIS A 1 426 ? -4.004 -1.258 5.914 1.00 97.69 426 HIS A CA 1
ATOM 3451 C C . HIS A 1 426 ? -4.894 -1.521 7.143 1.00 97.69 426 HIS A C 1
ATOM 3453 O O . HIS A 1 426 ? -5.662 -2.486 7.182 1.00 97.69 426 HIS A O 1
ATOM 3459 N N . ALA A 1 427 ? -4.843 -0.633 8.138 1.00 96.44 427 ALA A N 1
ATOM 3460 C CA . ALA A 1 427 ? -5.854 -0.522 9.192 1.00 96.44 427 ALA A CA 1
ATOM 3461 C C . ALA A 1 427 ? -7.299 -0.350 8.639 1.00 96.44 427 ALA A C 1
ATOM 3463 O O . ALA A 1 427 ? -7.472 0.239 7.565 1.00 96.44 427 ALA A O 1
ATOM 3464 N N . PRO A 1 428 ? -8.347 -0.818 9.358 1.00 97.38 428 PRO A N 1
ATOM 3465 C CA . PRO A 1 428 ? -9.724 -0.903 8.842 1.00 97.38 428 PRO A CA 1
ATOM 3466 C C . PRO A 1 428 ? -10.352 0.404 8.342 1.00 97.38 428 PRO A C 1
ATOM 3468 O O . PRO A 1 428 ? -11.182 0.391 7.432 1.00 97.38 428 PRO A O 1
ATOM 3471 N N . ASP A 1 429 ? -9.983 1.535 8.934 1.00 96.12 429 ASP A N 1
ATOM 3472 C CA . ASP A 1 429 ? -10.574 2.845 8.671 1.00 96.12 429 ASP A CA 1
ATOM 3473 C C . ASP A 1 429 ? -10.215 3.394 7.282 1.00 96.12 429 ASP A C 1
ATOM 3475 O O . ASP A 1 429 ? -11.029 4.090 6.674 1.00 96.12 429 ASP A O 1
ATOM 3479 N N . PHE A 1 430 ? -9.085 2.972 6.703 1.00 96.12 430 PHE A N 1
ATOM 3480 C CA . PHE A 1 430 ? -8.766 3.207 5.288 1.00 96.12 430 PHE A CA 1
ATOM 3481 C C . PHE A 1 430 ? -9.781 2.560 4.339 1.00 96.12 430 PHE A C 1
ATOM 3483 O O . PHE A 1 430 ? -10.030 3.079 3.249 1.00 96.12 430 PHE A O 1
ATOM 3490 N N . PHE A 1 431 ? -10.399 1.452 4.752 1.00 96.94 431 PHE A N 1
ATOM 3491 C CA . PHE A 1 431 ? -11.491 0.790 4.038 1.00 96.94 431 PHE A CA 1
ATOM 3492 C C . PHE A 1 431 ? -12.874 1.288 4.486 1.00 96.94 431 PHE A C 1
ATOM 3494 O O . PHE A 1 431 ? -13.886 0.794 4.007 1.00 96.94 431 PHE A O 1
ATOM 3501 N N . GLY A 1 432 ? -12.945 2.301 5.357 1.00 96.12 432 GLY A N 1
ATOM 3502 C CA . GLY A 1 432 ? -14.195 2.879 5.855 1.00 96.12 432 GLY A CA 1
ATOM 3503 C C . GLY A 1 432 ? -14.848 2.104 7.004 1.00 96.12 432 GLY A C 1
ATOM 3504 O O . GLY A 1 432 ? -15.963 2.448 7.393 1.00 96.12 432 GLY A O 1
ATOM 3505 N N . LEU A 1 433 ? -14.178 1.089 7.561 1.00 97.75 433 LEU A N 1
ATOM 3506 C CA . LEU A 1 433 ? -14.657 0.323 8.714 1.00 97.75 433 LEU A CA 1
ATOM 3507 C C . LEU A 1 433 ? -14.326 1.030 10.033 1.00 97.75 433 LEU A C 1
ATOM 3509 O O . LEU A 1 433 ? -13.208 1.495 10.246 1.00 97.75 433 LEU A O 1
ATOM 3513 N N . LEU A 1 434 ? -15.290 1.070 10.954 1.00 97.81 434 LEU A N 1
ATOM 3514 C CA . LEU A 1 434 ? -15.150 1.730 12.254 1.00 97.81 434 LEU A CA 1
ATOM 3515 C C . LEU A 1 434 ? -15.418 0.734 13.379 1.00 97.81 434 LEU A C 1
ATOM 3517 O O . LEU A 1 434 ? -16.510 0.169 13.450 1.00 97.81 434 LEU A O 1
ATOM 3521 N N . TRP A 1 435 ? -14.433 0.535 14.259 1.00 97.62 435 TRP A N 1
ATOM 3522 C CA . TRP A 1 435 ? -14.549 -0.309 15.453 1.00 97.62 435 TRP A CA 1
ATOM 3523 C C . TRP A 1 435 ? -15.730 0.129 16.338 1.00 97.62 435 TRP A C 1
ATOM 3525 O O . TRP A 1 435 ? -15.931 1.322 16.573 1.00 97.62 435 TRP A O 1
ATOM 3535 N N . ASP A 1 436 ? -16.509 -0.839 16.826 1.00 97.25 436 ASP A N 1
ATOM 3536 C CA . ASP A 1 436 ? -17.781 -0.605 17.528 1.00 97.25 436 ASP A CA 1
ATOM 3537 C C . ASP A 1 436 ? -17.654 0.019 18.929 1.00 97.25 436 ASP A C 1
ATOM 3539 O O . ASP A 1 436 ? -18.549 0.737 19.377 1.00 97.25 436 ASP A O 1
ATOM 3543 N N . THR A 1 437 ? -16.534 -0.228 19.604 1.00 96.81 437 THR A N 1
ATOM 3544 C CA . THR A 1 437 ? -16.320 0.075 21.023 1.00 96.81 437 THR A CA 1
ATOM 3545 C C . THR A 1 437 ? -15.141 1.027 21.200 1.00 96.81 437 THR A C 1
ATOM 3547 O O . THR A 1 437 ? -14.140 0.925 20.490 1.00 96.81 437 THR A O 1
ATOM 3550 N N . LYS A 1 438 ? -15.225 1.942 22.175 1.00 94.12 438 LYS A N 1
ATOM 3551 C CA . LYS A 1 438 ? -14.100 2.793 22.599 1.00 94.12 438 LYS A CA 1
ATOM 3552 C C . LYS A 1 438 ? -13.654 2.434 24.027 1.00 94.12 438 LYS A C 1
ATOM 3554 O O . LYS A 1 438 ? -14.535 2.216 24.855 1.00 94.12 438 LYS A O 1
ATOM 3559 N N . PRO A 1 439 ? -12.338 2.429 24.319 1.00 95.38 439 PRO A N 1
ATOM 3560 C CA . PRO A 1 439 ? -11.229 2.694 23.394 1.00 95.38 439 PRO A CA 1
ATOM 3561 C C . PRO A 1 439 ? -11.065 1.558 22.363 1.00 95.38 439 PRO A C 1
ATOM 3563 O O . PRO A 1 439 ? -11.461 0.420 22.607 1.00 95.38 439 PRO A O 1
ATOM 3566 N N . TYR A 1 440 ? -10.560 1.874 21.162 1.00 94.62 440 TYR A N 1
ATOM 3567 C CA . TYR A 1 440 ? -10.683 0.970 20.002 1.00 94.62 440 TYR A CA 1
ATOM 3568 C C . TYR A 1 440 ? -9.971 -0.382 20.170 1.00 94.62 440 TYR A C 1
ATOM 3570 O O . TYR A 1 440 ? -10.331 -1.340 19.487 1.00 94.62 440 TYR A O 1
ATOM 3578 N N . GLY A 1 441 ? -9.008 -0.492 21.086 1.00 95.88 441 GLY A N 1
ATOM 3579 C CA . GLY A 1 441 ? -8.337 -1.731 21.477 1.00 95.88 441 GLY A CA 1
ATOM 3580 C C . GLY A 1 441 ? -9.155 -2.658 22.380 1.00 95.88 441 GLY A C 1
ATOM 3581 O O . GLY A 1 441 ? -8.667 -3.732 22.698 1.00 95.88 441 GLY A O 1
ATOM 3582 N N . LYS A 1 442 ? -10.384 -2.285 22.773 1.00 97.06 442 LYS A N 1
ATOM 3583 C CA . LYS A 1 442 ? -11.368 -3.179 23.419 1.00 97.06 442 LYS A CA 1
ATOM 3584 C C . LYS A 1 442 ? -12.452 -3.695 22.460 1.00 97.06 442 LYS A C 1
ATOM 3586 O O . LYS A 1 442 ? -13.186 -4.615 22.811 1.00 97.06 442 LYS A O 1
ATOM 3591 N N . ALA A 1 443 ? -12.559 -3.130 21.255 1.00 97.25 443 ALA A N 1
ATOM 3592 C CA . ALA A 1 443 ? -13.563 -3.522 20.264 1.00 97.25 443 ALA A CA 1
ATOM 3593 C C . ALA A 1 443 ? -13.369 -4.949 19.731 1.00 97.25 443 ALA A C 1
ATOM 3595 O O . ALA A 1 443 ? -12.245 -5.380 19.480 1.00 97.25 443 ALA A O 1
ATOM 3596 N N . THR A 1 444 ? -14.477 -5.659 19.517 1.00 96.69 444 THR A N 1
ATOM 3597 C CA . THR A 1 444 ? -14.501 -7.016 18.929 1.00 96.69 444 THR A CA 1
ATOM 3598 C C . THR A 1 444 ? -15.344 -7.100 17.654 1.00 96.69 444 THR A C 1
ATOM 3600 O O . THR A 1 444 ? -15.466 -8.175 17.077 1.00 96.69 444 THR A O 1
ATOM 3603 N N . GLY A 1 445 ? -15.879 -5.972 17.179 1.00 97.88 445 GLY A N 1
ATOM 3604 C CA . GLY A 1 445 ? -16.633 -5.865 15.935 1.00 97.88 445 GLY A CA 1
ATOM 3605 C C . GLY A 1 445 ? -16.585 -4.456 15.337 1.00 97.88 445 GLY A C 1
ATOM 3606 O O . GLY A 1 445 ? -15.917 -3.549 15.846 1.00 97.88 445 GLY A O 1
ATOM 3607 N N . PHE A 1 446 ? -17.304 -4.275 14.230 1.00 98.50 446 PHE A N 1
ATOM 3608 C CA . PHE A 1 446 ? -17.428 -2.999 13.525 1.00 98.50 446 PHE A CA 1
ATOM 3609 C C . PHE A 1 446 ? -18.856 -2.459 13.606 1.00 98.50 446 PHE A C 1
ATOM 3611 O O . PHE A 1 446 ? -19.829 -3.216 13.638 1.00 98.50 446 PHE A O 1
ATOM 3618 N N . THR A 1 447 ? -18.999 -1.134 13.587 1.00 97.56 447 THR A N 1
ATOM 3619 C CA . THR A 1 447 ? -20.312 -0.483 13.525 1.00 97.56 447 THR A CA 1
ATOM 3620 C C . THR A 1 447 ? -21.055 -0.896 12.252 1.00 97.56 447 THR A C 1
ATOM 3622 O O . THR A 1 447 ? -20.471 -0.961 11.167 1.00 97.56 447 THR A O 1
ATOM 3625 N N . LYS A 1 448 ? -22.363 -1.152 12.377 1.00 94.69 448 LYS A N 1
ATOM 3626 C CA . LYS A 1 448 ? -23.195 -1.694 11.291 1.00 94.69 448 LYS A CA 1
ATOM 3627 C C . LYS A 1 448 ? -23.103 -0.880 9.996 1.00 94.69 448 LYS A C 1
ATOM 3629 O O . LYS A 1 448 ? -22.961 -1.459 8.925 1.00 94.69 448 LYS A O 1
ATOM 3634 N N . ASP A 1 449 ? -23.157 0.442 10.102 1.00 93.06 449 ASP A N 1
ATOM 3635 C CA . ASP A 1 449 ? -23.170 1.333 8.938 1.00 93.06 449 ASP A CA 1
ATOM 3636 C C . ASP A 1 449 ? -21.806 1.333 8.219 1.00 93.06 449 ASP A C 1
ATOM 3638 O O . ASP A 1 449 ? -21.739 1.414 6.993 1.00 93.06 449 ASP A O 1
ATOM 3642 N N . SER A 1 450 ? -20.714 1.138 8.969 1.00 97.69 450 SER A N 1
ATOM 3643 C CA . SER A 1 450 ? -19.365 1.012 8.407 1.00 97.69 450 SER A CA 1
ATOM 3644 C C . SER A 1 450 ? -19.150 -0.298 7.635 1.00 97.69 450 SER A C 1
ATOM 3646 O O . SER A 1 450 ? -18.382 -0.317 6.678 1.00 97.69 450 SER A O 1
ATOM 3648 N N . LEU A 1 451 ? -19.878 -1.376 7.970 1.00 97.81 451 LEU A N 1
ATOM 3649 C CA . LEU A 1 451 ? -19.839 -2.637 7.213 1.00 97.81 451 LEU A CA 1
ATOM 3650 C C . LEU A 1 451 ? -20.431 -2.486 5.801 1.00 97.81 451 LEU A C 1
ATOM 3652 O O . LEU A 1 451 ? -19.928 -3.106 4.866 1.00 97.81 451 LEU A O 1
ATOM 3656 N N . GLU A 1 452 ? -21.471 -1.660 5.619 1.00 95.00 452 GLU A N 1
ATOM 3657 C CA . GLU A 1 452 ? -21.991 -1.338 4.279 1.00 95.00 452 GLU A CA 1
ATOM 3658 C C . GLU A 1 452 ? -20.978 -0.476 3.508 1.00 95.00 452 GLU A C 1
ATOM 3660 O O . GLU A 1 452 ? -20.689 -0.756 2.345 1.00 95.00 452 GLU A O 1
ATOM 3665 N N . ALA A 1 453 ? -20.375 0.530 4.153 1.00 94.31 453 ALA A N 1
ATOM 3666 C CA . ALA A 1 453 ? -19.351 1.374 3.532 1.00 94.31 453 ALA A CA 1
ATOM 3667 C C . ALA A 1 453 ? -18.118 0.571 3.070 1.00 94.31 453 ALA A C 1
ATOM 3669 O O . ALA A 1 453 ? -17.674 0.739 1.933 1.00 94.31 453 ALA A O 1
ATOM 3670 N N . GLY A 1 454 ? -17.612 -0.337 3.912 1.00 97.94 454 GLY A N 1
ATOM 3671 C CA . GLY A 1 454 ? -16.450 -1.170 3.600 1.00 97.94 454 GLY A CA 1
ATOM 3672 C C . GLY A 1 454 ? -16.685 -2.152 2.457 1.00 97.94 454 GLY A C 1
ATOM 3673 O O . GLY A 1 454 ? -15.815 -2.298 1.601 1.00 97.94 454 GLY A O 1
ATOM 3674 N N . LYS A 1 455 ? -17.878 -2.756 2.372 1.00 97.88 455 LYS A N 1
ATOM 3675 C CA . LYS A 1 455 ? -18.241 -3.619 1.235 1.00 97.88 455 LYS A CA 1
ATOM 3676 C C . LYS A 1 455 ? -18.296 -2.839 -0.066 1.00 97.88 455 LYS A C 1
ATOM 3678 O O . LYS A 1 455 ? -17.551 -3.165 -0.976 1.00 97.88 455 LYS A O 1
ATOM 3683 N N . ASN A 1 456 ? -19.031 -1.724 -0.102 1.00 96.81 456 ASN A N 1
ATOM 3684 C CA . ASN A 1 456 ? -19.054 -0.861 -1.287 1.00 96.81 456 ASN A CA 1
ATOM 3685 C C . ASN A 1 456 ? -17.635 -0.416 -1.708 1.00 96.81 456 ASN A C 1
ATOM 3687 O O . ASN A 1 456 ? -17.353 -0.312 -2.897 1.00 96.81 456 ASN A O 1
ATOM 3691 N N . ARG A 1 457 ? -16.720 -0.162 -0.758 1.00 97.25 457 ARG A N 1
ATOM 3692 C CA . ARG A 1 457 ? -15.325 0.196 -1.068 1.00 97.25 457 ARG A CA 1
ATOM 3693 C C . ARG A 1 457 ? -14.510 -0.974 -1.630 1.00 97.25 457 ARG A C 1
ATOM 3695 O O . ARG A 1 457 ? -13.727 -0.737 -2.543 1.00 97.25 457 ARG A O 1
ATOM 3702 N N . ARG A 1 458 ? -14.704 -2.198 -1.131 1.00 98.12 458 ARG A N 1
ATOM 3703 C CA . ARG A 1 458 ? -14.133 -3.428 -1.707 1.00 98.12 458 ARG A CA 1
ATOM 3704 C C . ARG A 1 458 ? -14.671 -3.689 -3.110 1.00 98.12 458 ARG A C 1
ATOM 3706 O O . ARG A 1 458 ? -13.883 -3.905 -4.021 1.00 98.12 458 ARG A O 1
ATOM 3713 N N . ASP A 1 459 ? -15.982 -3.613 -3.292 1.00 97.75 459 ASP A N 1
ATOM 3714 C CA . ASP A 1 459 ? -16.642 -3.898 -4.568 1.00 97.75 459 ASP A CA 1
ATOM 3715 C C . ASP A 1 459 ? -16.169 -2.909 -5.654 1.00 97.75 459 ASP A C 1
ATOM 3717 O O . ASP A 1 459 ? -15.776 -3.322 -6.742 1.00 97.75 459 ASP A O 1
ATOM 3721 N N . ASN A 1 460 ? -16.066 -1.616 -5.314 1.00 97.81 460 ASN A N 1
ATOM 3722 C CA . ASN A 1 460 ? -15.499 -0.572 -6.180 1.00 97.81 460 ASN A CA 1
ATOM 3723 C C . ASN A 1 460 ? -14.002 -0.770 -6.512 1.00 97.81 460 ASN A C 1
ATOM 3725 O O . ASN A 1 460 ? -13.530 -0.254 -7.523 1.00 97.81 460 ASN A O 1
ATOM 3729 N N . LEU A 1 461 ? -13.232 -1.448 -5.651 1.00 98.25 461 LEU A N 1
ATOM 3730 C CA . LEU A 1 461 ? -11.833 -1.799 -5.922 1.00 98.25 461 LEU A CA 1
ATOM 3731 C C . LEU A 1 461 ? -11.749 -3.026 -6.844 1.00 98.25 461 LEU A C 1
ATOM 3733 O O . LEU A 1 461 ? -10.988 -3.008 -7.808 1.00 98.25 461 LEU A O 1
ATOM 3737 N N . LEU A 1 462 ? -12.572 -4.050 -6.601 1.00 97.69 462 LEU A N 1
ATOM 3738 C CA . LEU A 1 462 ? -12.618 -5.277 -7.405 1.00 97.69 462 LEU A CA 1
ATOM 3739 C C . LEU A 1 462 ? -13.242 -5.074 -8.797 1.00 97.69 462 LEU A C 1
ATOM 3741 O O . LEU A 1 462 ? -12.913 -5.818 -9.716 1.00 97.69 462 LEU A O 1
ATOM 3745 N N . GLU A 1 463 ? -14.079 -4.051 -8.998 1.00 97.50 463 GLU A N 1
ATOM 3746 C CA . GLU A 1 463 ? -14.511 -3.620 -10.340 1.00 97.50 463 GLU A CA 1
ATOM 3747 C C . GLU A 1 463 ? -13.335 -3.075 -11.180 1.00 97.50 463 GLU A C 1
ATOM 3749 O O . GLU A 1 463 ? -13.334 -3.210 -12.403 1.00 97.50 463 GLU A O 1
ATOM 3754 N N . LEU A 1 464 ? -12.315 -2.494 -10.533 1.00 97.94 464 LEU A N 1
ATOM 3755 C CA . LEU A 1 464 ? -11.128 -1.935 -11.191 1.00 97.94 464 LEU A CA 1
ATOM 3756 C C . LEU A 1 464 ? -9.968 -2.938 -11.297 1.00 97.94 464 LEU A C 1
ATOM 3758 O O . LEU A 1 464 ? -9.273 -2.947 -12.311 1.00 97.94 464 LEU A O 1
ATOM 3762 N N . ASN A 1 465 ? -9.773 -3.788 -10.286 1.00 98.12 465 ASN A N 1
ATOM 3763 C CA . ASN A 1 465 ? -8.845 -4.918 -10.319 1.00 98.12 465 ASN A CA 1
ATOM 3764 C C . ASN A 1 465 ? -9.503 -6.174 -9.715 1.00 98.12 465 ASN A C 1
ATOM 3766 O O . ASN A 1 465 ? -9.427 -6.393 -8.502 1.00 98.12 465 ASN A O 1
ATOM 3770 N N . PRO A 1 466 ? -10.099 -7.045 -10.552 1.00 97.62 466 PRO A N 1
ATOM 3771 C CA . PRO A 1 466 ? -10.757 -8.271 -10.100 1.00 97.62 466 PRO A CA 1
ATOM 3772 C C . PRO A 1 466 ? -9.849 -9.279 -9.384 1.00 97.62 466 PRO A C 1
ATOM 3774 O O . PRO A 1 466 ? -10.369 -10.202 -8.765 1.00 97.62 466 PRO A O 1
ATOM 3777 N N . ASN A 1 467 ? -8.521 -9.133 -9.465 1.00 98.00 467 ASN A N 1
ATOM 3778 C CA . ASN A 1 467 ? -7.546 -10.042 -8.854 1.00 98.00 467 ASN A CA 1
ATOM 3779 C C . ASN A 1 467 ? -6.968 -9.515 -7.526 1.00 98.00 467 ASN A C 1
ATOM 3781 O O . ASN A 1 467 ? -6.204 -10.221 -6.867 1.00 98.00 467 ASN A O 1
ATOM 3785 N N . MET A 1 468 ? -7.326 -8.292 -7.133 1.00 98.38 468 MET A N 1
ATOM 3786 C CA . MET A 1 468 ? -6.793 -7.609 -5.956 1.00 98.38 468 MET A CA 1
ATOM 3787 C C . MET A 1 468 ? -7.098 -8.361 -4.655 1.00 98.38 468 MET A C 1
ATOM 3789 O O . MET A 1 468 ? -8.229 -8.791 -4.432 1.00 98.38 468 MET A O 1
ATOM 3793 N N . ILE A 1 469 ? -6.103 -8.467 -3.773 1.00 98.81 469 ILE A N 1
ATOM 3794 C CA . ILE A 1 469 ? -6.192 -9.057 -2.432 1.00 98.81 469 ILE A CA 1
ATOM 3795 C C . ILE A 1 469 ? -6.182 -7.955 -1.368 1.00 98.81 469 ILE A C 1
ATOM 3797 O O . ILE A 1 469 ? -5.322 -7.075 -1.376 1.00 98.81 469 ILE A O 1
ATOM 3801 N N . ILE A 1 470 ? -7.122 -8.004 -0.423 1.00 98.81 470 ILE A N 1
ATOM 3802 C CA . ILE A 1 470 ? -7.291 -6.960 0.598 1.00 98.81 470 ILE A CA 1
ATOM 3803 C C . ILE A 1 470 ? -7.113 -7.548 2.001 1.00 98.81 470 ILE A C 1
ATOM 3805 O O . ILE A 1 470 ? -7.876 -8.421 2.417 1.00 98.81 470 ILE A O 1
ATOM 3809 N N . LEU A 1 471 ? -6.129 -7.053 2.757 1.00 98.94 471 LEU A N 1
ATOM 3810 C CA . LEU A 1 471 ? -5.796 -7.533 4.104 1.00 98.94 471 LEU A CA 1
ATOM 3811 C C . LEU A 1 471 ? -5.974 -6.445 5.171 1.00 98.94 471 LEU A C 1
ATOM 3813 O O . LEU A 1 471 ? -5.632 -5.279 4.969 1.00 98.94 471 LEU A O 1
ATOM 3817 N N . CYS A 1 472 ? -6.453 -6.844 6.348 1.00 98.75 472 CYS A N 1
ATOM 3818 C CA . CYS A 1 472 ? -6.588 -5.954 7.500 1.00 98.75 472 CYS A CA 1
ATOM 3819 C C . CYS A 1 472 ? -5.335 -5.979 8.382 1.00 98.75 472 CYS A C 1
ATOM 3821 O O . CYS A 1 472 ? -4.990 -7.033 8.915 1.00 98.75 472 CYS A O 1
ATOM 3823 N N . GLU A 1 473 ? -4.715 -4.829 8.646 1.00 98.38 473 GLU A N 1
ATOM 3824 C CA . GLU A 1 473 ? -3.755 -4.693 9.752 1.00 98.38 473 GLU A CA 1
ATOM 3825 C C . GLU A 1 473 ? -4.468 -4.963 11.089 1.00 98.38 473 GLU A C 1
ATOM 3827 O O . GLU A 1 473 ? -5.461 -4.304 11.418 1.00 98.38 473 GLU A O 1
ATOM 3832 N N . ILE A 1 474 ? -3.959 -5.910 11.882 1.00 98.31 474 ILE A N 1
ATOM 3833 C CA . ILE A 1 474 ? -4.429 -6.161 13.250 1.00 98.31 474 ILE A CA 1
ATOM 3834 C C . ILE A 1 474 ? -3.303 -5.829 14.233 1.00 98.31 474 ILE A C 1
ATOM 3836 O O . ILE A 1 474 ? -2.324 -6.565 14.362 1.00 98.31 474 ILE A O 1
ATOM 3840 N N . ARG A 1 475 ? -3.457 -4.721 14.969 1.00 96.19 475 ARG A N 1
ATOM 3841 C CA . ARG A 1 475 ? -2.490 -4.312 16.000 1.00 96.19 475 ARG A CA 1
ATOM 3842 C C . ARG A 1 475 ? -2.456 -5.297 17.161 1.00 96.19 475 ARG A C 1
ATOM 3844 O O . ARG A 1 475 ? -3.461 -5.473 17.851 1.00 96.19 475 ARG A O 1
ATOM 3851 N N . TYR A 1 476 ? -1.275 -5.879 17.371 1.00 97.38 476 TYR A N 1
ATOM 3852 C CA . TYR A 1 476 ? -0.987 -6.805 18.468 1.00 97.38 476 TYR A CA 1
ATOM 3853 C C . TYR A 1 476 ? 0.327 -6.513 19.222 1.00 97.38 476 TYR A C 1
ATOM 3855 O O . TYR A 1 476 ? 0.449 -6.897 20.380 1.00 97.38 476 TYR A O 1
ATOM 3863 N N . ARG A 1 477 ? 1.322 -5.873 18.583 1.00 96.06 477 ARG A N 1
ATOM 3864 C CA . ARG A 1 477 ? 2.628 -5.565 19.199 1.00 96.06 477 ARG A CA 1
ATOM 3865 C C . ARG A 1 477 ? 2.584 -4.278 20.012 1.00 96.06 477 ARG A C 1
ATOM 3867 O O . ARG A 1 477 ? 3.028 -4.268 21.154 1.00 96.06 477 ARG A O 1
ATOM 3874 N N . ASP A 1 478 ? 2.104 -3.196 19.410 1.00 94.75 478 ASP A N 1
ATOM 3875 C CA . ASP A 1 478 ? 2.033 -1.873 20.021 1.00 94.75 478 ASP A CA 1
ATOM 3876 C C . ASP A 1 478 ? 0.985 -0.967 19.367 1.00 94.75 478 ASP A C 1
ATOM 3878 O O . ASP A 1 478 ? 0.563 -1.134 18.216 1.00 94.75 478 ASP A O 1
ATOM 3882 N N . ALA A 1 479 ? 0.545 0.016 20.147 1.00 94.50 479 ALA A N 1
ATOM 3883 C CA . ALA A 1 479 ? -0.384 1.045 19.714 1.00 94.50 479 ALA A CA 1
ATOM 3884 C C . ALA A 1 479 ? -0.150 2.349 20.488 1.00 94.50 479 ALA A C 1
ATOM 3886 O O . ALA A 1 479 ? 0.366 2.340 21.606 1.00 94.50 479 ALA A O 1
ATOM 3887 N N . HIS A 1 480 ? -0.570 3.468 19.896 1.00 93.44 480 HIS A N 1
ATOM 3888 C CA . HIS A 1 480 ? -0.621 4.762 20.570 1.00 93.44 480 HIS A CA 1
ATOM 3889 C C . HIS A 1 480 ? -1.432 4.661 21.873 1.00 93.44 480 HIS A C 1
ATOM 3891 O O . HIS A 1 480 ? -2.464 3.982 21.915 1.00 93.44 480 HIS A O 1
ATOM 3897 N N . ARG A 1 481 ? -1.019 5.387 22.920 1.00 92.25 481 ARG A N 1
ATOM 3898 C CA . ARG A 1 481 ? -1.595 5.313 24.282 1.00 92.25 481 ARG A CA 1
ATOM 3899 C C . ARG A 1 481 ? -3.118 5.496 24.416 1.00 92.25 481 ARG A C 1
ATOM 3901 O O . ARG A 1 481 ? -3.659 5.215 25.475 1.00 92.25 481 ARG A O 1
ATOM 3908 N N . SER A 1 482 ? -3.826 5.951 23.378 1.00 93.38 482 SER A N 1
ATOM 3909 C CA . SER A 1 482 ? -5.299 6.027 23.345 1.00 93.38 482 SER A CA 1
ATOM 3910 C C . SER A 1 482 ? -6.006 4.743 22.875 1.00 93.38 482 SER A C 1
ATOM 3912 O O . SER A 1 482 ? -7.223 4.755 22.679 1.00 93.38 482 SER A O 1
ATOM 3914 N N . PHE A 1 483 ? -5.268 3.667 22.591 1.00 95.69 483 PHE A N 1
ATOM 3915 C CA . PHE A 1 483 ? -5.825 2.400 22.103 1.00 95.69 483 PHE A CA 1
ATOM 3916 C C . PHE A 1 483 ? -6.510 1.590 23.211 1.00 95.69 483 PHE A C 1
ATOM 3918 O O . PHE A 1 483 ? -7.507 0.925 22.942 1.00 95.69 483 PHE A O 1
ATOM 3925 N N . LEU A 1 484 ? -6.032 1.702 24.451 1.00 96.94 484 LEU A N 1
ATOM 3926 C CA . LEU A 1 484 ? -6.610 1.107 25.659 1.00 96.94 484 LEU A CA 1
ATOM 3927 C C . LEU A 1 484 ? -6.664 2.154 26.780 1.00 96.94 484 LEU A C 1
ATOM 3929 O O . LEU A 1 484 ? -6.118 3.249 26.656 1.00 96.94 484 LEU A O 1
ATOM 3933 N N . GLU A 1 485 ? -7.298 1.797 27.888 1.00 95.62 485 GLU A N 1
ATOM 3934 C CA . GLU A 1 485 ? -7.222 2.493 29.168 1.00 95.62 485 GLU A CA 1
ATOM 3935 C C . GLU A 1 485 ? -5.799 2.391 29.758 1.00 95.62 485 GLU A C 1
ATOM 3937 O O . GLU A 1 485 ? -5.110 1.389 29.567 1.00 95.62 485 GLU A O 1
ATOM 3942 N N . GLU A 1 486 ? -5.327 3.424 30.463 1.00 92.94 486 GLU A N 1
ATOM 3943 C CA . GLU A 1 486 ? -3.931 3.531 30.942 1.00 92.94 486 GLU A CA 1
ATOM 3944 C C . GLU A 1 486 ? -3.557 2.465 31.997 1.00 92.94 486 GLU A C 1
ATOM 3946 O O . GLU A 1 486 ? -2.404 2.034 32.110 1.00 92.94 486 GLU A O 1
ATOM 3951 N N . ASP A 1 487 ? -4.554 1.983 32.734 1.00 94.06 487 ASP A N 1
ATOM 3952 C CA . ASP A 1 487 ? -4.477 0.928 33.742 1.00 94.06 487 ASP A CA 1
ATOM 3953 C C . ASP A 1 487 ? -4.649 -0.493 33.175 1.00 94.06 487 ASP A C 1
ATOM 3955 O O . ASP A 1 487 ? -4.332 -1.450 33.872 1.00 94.06 487 ASP A O 1
ATOM 3959 N N . SER A 1 488 ? -5.044 -0.659 31.905 1.00 96.44 488 SER A N 1
ATOM 3960 C CA . SER A 1 488 ? -5.330 -1.972 31.301 1.00 96.44 488 SER A CA 1
ATOM 3961 C C . SER A 1 488 ? -4.172 -2.982 31.441 1.00 96.44 488 SER A C 1
ATOM 3963 O O . SER A 1 488 ? -3.029 -2.690 31.074 1.00 96.44 488 SER A O 1
ATOM 3965 N N . ASP A 1 489 ? -4.496 -4.215 31.855 1.00 96.12 489 ASP A N 1
ATOM 3966 C CA . ASP A 1 489 ? -3.591 -5.381 32.006 1.00 96.12 489 ASP A CA 1
ATOM 3967 C C . ASP A 1 489 ? -3.066 -5.963 30.672 1.00 96.12 489 ASP A C 1
ATOM 3969 O O . ASP A 1 489 ? -2.519 -7.064 30.614 1.00 96.12 489 ASP A O 1
ATOM 3973 N N . TRP A 1 490 ? -3.281 -5.239 29.574 1.00 97.88 490 TRP A N 1
ATOM 3974 C CA . TRP A 1 490 ? -2.837 -5.591 28.220 1.00 97.88 490 TRP A CA 1
ATOM 3975 C C . TRP A 1 490 ? -1.719 -4.669 27.717 1.00 97.88 490 TRP A C 1
ATOM 3977 O O . TRP A 1 490 ? -1.226 -4.865 26.612 1.00 97.88 490 TRP A O 1
ATOM 3987 N N . TRP A 1 491 ? -1.302 -3.671 28.503 1.00 97.62 491 TRP A N 1
ATOM 3988 C CA . TRP A 1 491 ? -0.037 -2.972 28.276 1.00 97.62 491 TRP A CA 1
ATOM 3989 C C . TRP A 1 491 ? 1.105 -3.792 28.873 1.00 97.62 491 TRP A C 1
ATOM 3991 O O . TRP A 1 491 ? 1.048 -4.162 30.047 1.00 97.62 491 TRP A O 1
ATOM 4001 N N . TRP A 1 492 ? 2.169 -4.034 28.108 1.00 97.06 492 TRP A N 1
ATOM 4002 C CA . TRP A 1 492 ? 3.317 -4.778 28.612 1.00 97.06 492 TRP A CA 1
ATOM 4003 C C . TRP A 1 492 ? 4.152 -3.892 29.533 1.00 97.06 492 TRP A C 1
ATOM 4005 O O . TRP A 1 492 ? 4.803 -2.946 29.087 1.00 97.06 492 TRP A O 1
ATOM 4015 N N . ARG A 1 493 ? 4.134 -4.188 30.833 1.00 96.25 493 ARG A N 1
ATOM 4016 C CA . ARG A 1 493 ? 4.790 -3.365 31.858 1.00 96.25 493 ARG A CA 1
ATOM 4017 C C . ARG A 1 493 ? 6.232 -3.806 32.145 1.00 96.25 493 ARG A C 1
ATOM 4019 O O . ARG A 1 493 ? 6.619 -4.943 31.857 1.00 96.25 493 ARG A O 1
ATOM 4026 N N . ASP A 1 494 ? 7.045 -2.880 32.651 1.00 94.56 494 ASP A N 1
ATOM 4027 C CA . ASP A 1 494 ? 8.374 -3.129 33.225 1.00 94.56 494 ASP A CA 1
ATOM 4028 C C . ASP A 1 494 ? 8.289 -3.551 34.706 1.00 94.56 494 ASP A C 1
ATOM 4030 O O . ASP A 1 494 ? 7.211 -3.569 35.305 1.00 94.56 494 ASP A O 1
ATOM 4034 N N . ASP A 1 495 ? 9.439 -3.836 35.323 1.00 94.81 495 ASP A N 1
ATOM 4035 C CA . ASP A 1 495 ? 9.550 -4.227 36.741 1.00 94.81 495 ASP A CA 1
ATOM 4036 C C . ASP A 1 495 ? 9.067 -3.139 37.734 1.00 94.81 495 ASP A C 1
ATOM 4038 O O . ASP A 1 495 ? 9.034 -3.363 38.945 1.00 94.81 495 ASP A O 1
ATOM 4042 N N . LYS A 1 496 ? 8.700 -1.945 37.244 1.00 94.00 496 LYS A N 1
ATOM 4043 C CA . LYS A 1 496 ? 8.149 -0.806 38.000 1.00 94.00 496 LYS A CA 1
ATOM 4044 C C . LYS A 1 496 ? 6.668 -0.556 37.672 1.00 94.00 496 LYS A C 1
ATOM 4046 O O . LYS A 1 496 ? 6.117 0.479 38.057 1.00 94.00 496 LYS A O 1
ATOM 4051 N N . GLY A 1 497 ? 6.024 -1.462 36.933 1.00 93.62 497 GLY A N 1
ATOM 4052 C CA . GLY A 1 497 ? 4.625 -1.356 36.512 1.00 93.62 497 GLY A CA 1
ATOM 4053 C C . GLY A 1 497 ? 4.359 -0.329 35.403 1.00 93.62 497 GLY A C 1
ATOM 4054 O O . GLY A 1 497 ? 3.193 -0.068 35.089 1.00 93.62 497 GLY A O 1
ATOM 4055 N N . GLN A 1 498 ? 5.396 0.264 34.805 1.00 92.44 498 GLN A N 1
ATOM 4056 C CA . GLN A 1 498 ? 5.241 1.267 33.749 1.00 92.44 498 GLN A CA 1
ATOM 4057 C C . GLN A 1 498 ? 5.100 0.582 32.385 1.00 92.44 498 GLN A C 1
ATOM 4059 O O . GLN A 1 498 ? 5.864 -0.346 32.115 1.00 92.44 498 GLN A O 1
ATOM 4064 N N . PRO A 1 499 ? 4.167 1.002 31.508 1.00 93.81 499 PRO A N 1
ATOM 4065 C CA . PRO A 1 499 ? 4.105 0.500 30.138 1.00 93.81 499 PRO A CA 1
ATOM 4066 C C . PRO A 1 499 ? 5.443 0.698 29.417 1.00 93.81 499 PRO A C 1
ATOM 4068 O O . PRO A 1 499 ? 6.014 1.790 29.434 1.00 93.81 499 PRO A O 1
ATOM 4071 N N . LYS A 1 500 ? 5.950 -0.358 28.782 1.00 94.94 500 LYS A N 1
ATOM 4072 C CA . LYS A 1 500 ? 7.154 -0.297 2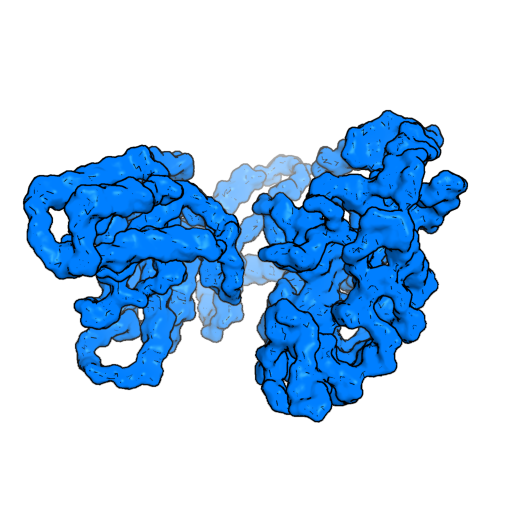7.950 1.00 94.94 500 LYS A CA 1
ATOM 4073 C C . LYS A 1 500 ? 6.852 0.498 26.680 1.00 94.94 500 LYS A C 1
ATOM 4075 O O . LYS A 1 500 ? 5.814 0.291 26.054 1.00 94.94 500 LYS A O 1
ATOM 4080 N N . VAL A 1 501 ? 7.777 1.367 26.283 1.00 91.88 501 VAL A N 1
ATOM 4081 C CA . VAL A 1 501 ? 7.720 2.063 24.988 1.00 91.88 501 VAL A CA 1
ATOM 4082 C C . VAL A 1 501 ? 7.817 1.030 23.860 1.00 91.88 501 VAL A C 1
ATOM 4084 O O . VAL A 1 501 ? 8.617 0.096 23.946 1.00 91.88 501 VAL A O 1
ATOM 4087 N N . GLY A 1 502 ? 6.965 1.177 22.843 1.00 87.94 502 GLY A N 1
ATOM 4088 C CA . GLY A 1 502 ? 7.017 0.414 21.596 1.00 87.94 502 GLY A CA 1
ATOM 4089 C C . GLY A 1 502 ? 7.955 1.100 20.611 1.00 87.94 502 GLY A C 1
ATOM 4090 O O . GLY A 1 502 ? 9.157 1.199 20.853 1.00 87.94 502 GLY A O 1
ATOM 4091 N N . TRP A 1 503 ? 7.408 1.612 19.513 1.00 78.44 503 TRP A N 1
ATOM 4092 C CA . TRP A 1 503 ? 8.077 2.661 18.743 1.00 78.44 503 TRP A CA 1
ATOM 4093 C C . TRP A 1 503 ? 8.293 3.936 19.584 1.00 78.44 503 TRP A C 1
ATOM 4095 O O . TRP A 1 503 ? 7.359 4.445 20.204 1.00 78.44 503 TRP A O 1
ATOM 4105 N N . GLU A 1 504 ? 9.520 4.474 19.589 1.00 64.94 504 GLU A N 1
ATOM 4106 C CA . GLU A 1 504 ? 9.842 5.746 20.267 1.00 64.94 504 GLU A CA 1
ATOM 4107 C C . GLU A 1 504 ? 9.166 6.955 19.592 1.00 64.94 504 GLU A C 1
ATOM 4109 O O . GLU A 1 504 ? 8.918 7.982 20.227 1.00 64.94 504 GLU A O 1
ATOM 4114 N N . GLU A 1 505 ? 8.833 6.832 18.307 1.00 64.69 505 GLU A N 1
ATOM 4115 C CA . GLU A 1 505 ? 8.182 7.871 17.519 1.00 64.69 505 GLU A CA 1
ATOM 4116 C C . GLU A 1 505 ? 6.651 7.743 17.611 1.00 64.69 505 GLU A C 1
ATOM 4118 O O . GLU A 1 505 ? 6.055 6.797 17.105 1.00 64.69 505 GLU A O 1
ATOM 4123 N N . GLY A 1 506 ? 5.995 8.721 18.250 1.00 65.81 506 GLY A N 1
ATOM 4124 C CA . GLY A 1 506 ? 4.529 8.849 18.248 1.00 65.81 506 GLY A CA 1
ATOM 4125 C C . GLY A 1 506 ? 3.777 8.266 19.454 1.00 65.81 506 GLY A C 1
ATOM 4126 O O . GLY A 1 506 ? 2.612 7.902 19.304 1.00 65.81 506 GLY A O 1
ATOM 4127 N N . ASP A 1 507 ? 4.398 8.200 20.637 1.00 83.06 507 ASP A N 1
ATOM 4128 C CA . ASP A 1 507 ? 3.773 7.768 21.905 1.00 83.06 507 ASP A CA 1
ATOM 4129 C C . ASP A 1 507 ? 3.139 6.353 21.849 1.00 83.06 507 ASP A C 1
ATOM 4131 O O . ASP A 1 507 ? 2.046 6.107 22.382 1.00 83.06 507 ASP A O 1
ATOM 4135 N N . TYR A 1 508 ? 3.831 5.410 21.195 1.00 90.88 508 TYR A N 1
ATOM 4136 C CA . TYR A 1 508 ? 3.447 3.997 21.126 1.00 90.88 508 TYR A CA 1
ATOM 4137 C C . TYR A 1 508 ? 3.928 3.214 22.352 1.00 90.88 508 TYR A C 1
ATOM 4139 O O . TYR A 1 508 ? 5.061 3.354 22.814 1.00 90.88 508 TYR A O 1
ATOM 4147 N N . LEU A 1 509 ? 3.061 2.340 22.864 1.00 94.94 509 LEU A N 1
ATOM 4148 C CA . LEU A 1 509 ? 3.324 1.480 24.018 1.00 94.94 509 LEU A CA 1
ATOM 4149 C C . LEU A 1 509 ? 3.160 0.008 23.620 1.00 94.94 509 LEU A C 1
ATOM 4151 O O . LEU A 1 509 ? 2.232 -0.334 22.881 1.00 94.94 509 LEU A O 1
ATOM 4155 N N . LEU A 1 510 ? 4.045 -0.859 24.121 1.00 96.31 510 LEU A N 1
ATOM 4156 C CA . LEU A 1 510 ? 3.975 -2.301 23.882 1.00 96.31 510 LEU A CA 1
ATOM 4157 C C . LEU A 1 510 ? 2.715 -2.902 24.509 1.00 96.31 510 LEU A C 1
ATOM 4159 O O . LEU A 1 510 ? 2.355 -2.616 25.653 1.00 96.31 510 LEU A O 1
ATOM 4163 N N . LEU A 1 511 ? 2.092 -3.796 23.755 1.00 97.50 511 LEU A N 1
ATOM 4164 C CA . LEU A 1 511 ? 0.944 -4.598 24.142 1.00 97.50 511 LEU A CA 1
ATOM 4165 C C . LEU A 1 511 ? 1.435 -5.987 24.573 1.00 97.50 511 LEU A C 1
ATOM 4167 O O . LEU A 1 511 ? 2.387 -6.531 24.009 1.00 97.50 511 LEU A O 1
ATOM 4171 N N . ASP A 1 512 ? 0.824 -6.545 25.613 1.00 97.44 512 ASP A N 1
ATOM 4172 C CA . ASP A 1 512 ? 1.283 -7.783 26.239 1.00 97.44 512 ASP A CA 1
ATOM 4173 C C . ASP A 1 512 ? 0.722 -9.018 25.526 1.00 97.44 512 ASP A C 1
ATOM 4175 O O . ASP A 1 512 ? -0.253 -9.630 25.959 1.00 97.44 512 ASP A O 1
ATOM 4179 N N . PHE A 1 513 ? 1.352 -9.412 24.420 1.00 96.00 513 PHE A N 1
ATOM 4180 C CA . PHE A 1 513 ? 1.017 -10.652 23.713 1.00 96.00 513 PHE A CA 1
ATOM 4181 C C . PHE A 1 513 ? 1.426 -11.935 24.469 1.00 96.00 513 PHE A C 1
ATOM 4183 O O . PHE A 1 513 ? 1.077 -13.027 24.013 1.00 96.00 513 PHE A O 1
ATOM 4190 N N . SER A 1 514 ? 2.069 -11.839 25.645 1.00 96.62 514 SER A N 1
ATOM 4191 C CA . SER A 1 514 ? 2.205 -12.980 26.566 1.00 96.62 514 SER A CA 1
ATOM 4192 C C . SER A 1 514 ? 0.927 -13.244 27.377 1.00 96.62 514 SER A C 1
ATOM 4194 O O . SER A 1 514 ? 0.666 -14.378 27.788 1.00 96.62 514 SER A O 1
ATOM 4196 N N . ASN A 1 515 ? 0.064 -12.232 27.524 1.00 98.12 515 ASN A N 1
ATOM 4197 C CA . ASN A 1 515 ? -1.236 -12.356 28.176 1.00 98.12 515 ASN A CA 1
ATOM 4198 C C . ASN A 1 515 ? -2.230 -13.146 27.282 1.00 98.12 515 ASN A C 1
ATOM 4200 O O . ASN A 1 515 ? -2.578 -12.684 26.188 1.00 98.12 515 ASN A O 1
ATOM 4204 N N . PRO A 1 516 ? -2.743 -14.314 27.726 1.00 98.25 516 PRO A N 1
ATOM 4205 C CA . PRO A 1 516 ? -3.620 -15.160 26.913 1.00 98.25 516 PRO A CA 1
ATOM 4206 C C . PRO A 1 516 ? -4.980 -14.518 26.606 1.00 98.25 516 PRO A C 1
ATOM 4208 O O . PRO A 1 516 ? -5.521 -14.733 25.523 1.00 98.25 516 PRO A O 1
ATOM 4211 N N . ASP A 1 517 ? -5.535 -13.697 27.503 1.00 98.38 517 ASP A N 1
ATOM 4212 C CA . ASP A 1 517 ? -6.797 -13.000 27.221 1.00 98.38 517 ASP A CA 1
ATOM 4213 C C . ASP A 1 517 ? -6.604 -11.902 26.165 1.00 98.38 517 ASP A C 1
ATOM 4215 O O . ASP A 1 517 ? -7.515 -11.639 25.374 1.00 98.38 517 ASP A O 1
ATOM 4219 N N . TYR A 1 518 ? -5.407 -11.309 26.086 1.00 98.44 518 TYR A N 1
ATOM 4220 C CA . TYR A 1 518 ? -5.078 -10.362 25.026 1.00 98.44 518 TYR A CA 1
ATOM 4221 C C . TYR A 1 518 ? -4.860 -11.051 23.669 1.00 98.44 518 TYR A C 1
ATOM 4223 O O . TYR A 1 518 ? -5.410 -10.591 22.667 1.00 98.44 518 TYR A O 1
ATOM 4231 N N . ARG A 1 519 ? -4.154 -12.191 23.616 1.00 98.62 519 ARG A N 1
ATOM 4232 C CA . ARG A 1 519 ? -4.031 -12.995 22.380 1.00 98.62 519 ARG A CA 1
ATOM 4233 C C . ARG A 1 519 ? -5.392 -13.405 21.824 1.00 98.62 519 ARG A C 1
ATOM 4235 O O . ARG A 1 519 ? -5.681 -13.176 20.648 1.00 98.62 519 ARG A O 1
ATOM 4242 N N . LYS A 1 520 ? -6.270 -13.895 22.695 1.00 98.69 520 LYS A N 1
ATOM 4243 C CA . LYS A 1 520 ? -7.647 -14.259 22.359 1.00 98.69 520 LYS A CA 1
ATOM 4244 C C . LYS A 1 520 ? -8.455 -13.066 21.852 1.00 98.69 520 LYS A C 1
ATOM 4246 O O . LYS A 1 520 ? -9.256 -13.216 20.930 1.00 98.69 520 LYS A O 1
ATOM 4251 N N . HIS A 1 521 ? -8.231 -11.876 22.408 1.00 98.62 521 HIS A N 1
ATOM 4252 C CA . HIS A 1 521 ? -8.827 -10.643 21.902 1.00 98.62 521 HIS A CA 1
ATOM 4253 C C . HIS A 1 521 ? -8.296 -10.276 20.503 1.00 98.62 521 HIS A C 1
ATOM 4255 O O . HIS A 1 521 ? -9.088 -9.985 19.610 1.00 98.62 521 HIS A O 1
ATOM 4261 N N . VAL A 1 522 ? -6.984 -10.363 20.259 1.00 98.75 522 VAL A N 1
ATOM 4262 C CA . VAL A 1 522 ? -6.382 -10.171 18.922 1.00 98.75 522 VAL A CA 1
ATOM 4263 C C . VAL A 1 522 ? -6.976 -11.153 17.902 1.00 98.75 522 VAL A C 1
ATOM 4265 O O . VAL A 1 522 ? -7.361 -10.740 16.806 1.00 98.75 522 VAL A O 1
ATOM 4268 N N . ALA A 1 523 ? -7.154 -12.420 18.277 1.00 98.88 523 ALA A N 1
ATOM 4269 C CA . ALA A 1 523 ? -7.812 -13.431 17.450 1.00 98.88 523 ALA A CA 1
ATOM 4270 C C . ALA A 1 523 ? -9.289 -13.099 17.151 1.00 98.88 523 ALA A C 1
ATOM 4272 O O . ALA A 1 523 ? -9.740 -13.257 16.016 1.00 98.88 523 ALA A O 1
ATOM 4273 N N . GLN A 1 524 ? -10.038 -12.562 18.122 1.00 98.75 524 GLN A N 1
ATOM 4274 C CA . GLN A 1 524 ? -11.406 -12.068 17.904 1.00 98.75 524 GLN A CA 1
ATOM 4275 C C . GLN A 1 524 ? -11.453 -10.882 16.928 1.00 98.75 524 GLN A C 1
ATOM 4277 O O . GLN A 1 524 ? -12.328 -10.845 16.065 1.00 98.75 524 GLN A O 1
ATOM 4282 N N . ARG A 1 525 ? -10.500 -9.944 17.005 1.00 98.69 525 ARG A N 1
ATOM 4283 C CA . ARG A 1 525 ? -10.388 -8.816 16.058 1.00 98.69 525 ARG A CA 1
ATOM 4284 C C . ARG A 1 525 ? -10.062 -9.286 14.643 1.00 98.69 525 ARG A C 1
ATOM 4286 O O . ARG A 1 525 ? -10.668 -8.803 13.690 1.00 98.69 525 ARG A O 1
ATOM 4293 N N . ALA A 1 526 ? -9.140 -10.239 14.511 1.00 98.88 526 ALA A N 1
ATOM 4294 C CA . ALA A 1 526 ? -8.804 -10.860 13.233 1.00 98.88 526 ALA A CA 1
ATOM 4295 C C . ALA A 1 526 ? -10.020 -11.582 12.628 1.00 98.88 526 ALA A C 1
ATOM 4297 O O . ALA A 1 526 ? -10.314 -11.412 11.445 1.00 98.88 526 ALA A O 1
ATOM 4298 N N . LYS A 1 527 ? -10.792 -12.303 13.455 1.00 98.81 527 LYS A N 1
ATOM 4299 C CA . LYS A 1 527 ? -12.066 -12.891 13.032 1.00 98.81 527 LYS A CA 1
ATOM 4300 C C . LYS A 1 527 ? -13.070 -11.832 12.581 1.00 98.81 527 LYS A C 1
ATOM 4302 O O . LYS A 1 527 ? -13.658 -11.998 11.522 1.00 98.81 527 LYS A O 1
ATOM 4307 N N . ALA A 1 528 ? -13.241 -10.740 13.324 1.00 98.75 528 ALA A N 1
ATOM 4308 C CA . ALA A 1 528 ? -14.158 -9.665 12.946 1.00 98.75 528 ALA A CA 1
ATOM 4309 C C . ALA A 1 528 ? -13.789 -9.003 11.606 1.00 98.75 528 ALA A C 1
ATOM 4311 O O . ALA A 1 528 ? -14.682 -8.626 10.846 1.00 98.75 528 ALA A O 1
ATOM 4312 N N . ALA A 1 529 ? -12.492 -8.895 11.290 1.00 98.75 529 ALA A N 1
ATOM 4313 C CA . ALA A 1 529 ? -12.021 -8.447 9.982 1.00 98.75 529 ALA A CA 1
ATOM 4314 C C . ALA A 1 529 ? -12.453 -9.407 8.862 1.00 98.75 529 ALA A C 1
ATOM 4316 O O . ALA A 1 529 ? -13.088 -8.967 7.907 1.00 98.75 529 ALA A O 1
ATOM 4317 N N . VAL A 1 530 ? -12.203 -10.710 8.992 1.00 98.75 530 VAL A N 1
ATOM 4318 C CA . VAL A 1 530 ? -12.591 -11.699 7.966 1.00 98.75 530 VAL A CA 1
ATOM 4319 C C . VAL A 1 530 ? -14.119 -11.839 7.859 1.00 98.75 530 VAL A C 1
ATOM 4321 O O . VAL A 1 530 ? -14.676 -11.718 6.769 1.00 98.75 530 VAL A O 1
ATOM 4324 N N . ASP A 1 531 ? -14.827 -11.970 8.985 1.00 98.50 531 ASP A N 1
ATOM 4325 C CA . ASP A 1 531 ? -16.296 -12.074 9.049 1.00 98.50 531 ASP A CA 1
ATOM 4326 C C . ASP A 1 531 ? -17.013 -10.826 8.497 1.00 98.50 531 ASP A C 1
ATOM 4328 O O . ASP A 1 531 ? -18.191 -10.896 8.132 1.00 98.50 531 ASP A O 1
ATOM 4332 N N . SER A 1 532 ? -16.326 -9.679 8.399 1.00 98.38 532 SER A N 1
ATOM 4333 C CA . SER A 1 532 ? -16.881 -8.488 7.749 1.00 98.38 532 SER A CA 1
ATOM 4334 C C . SER A 1 532 ? -17.180 -8.721 6.265 1.00 98.38 532 SER A C 1
ATOM 4336 O O . SER A 1 532 ? -18.102 -8.101 5.740 1.00 98.38 532 SER A O 1
ATOM 4338 N N . GLY A 1 533 ? -16.437 -9.604 5.586 1.00 97.62 533 GLY A N 1
ATOM 4339 C CA . GLY A 1 533 ? -16.459 -9.764 4.128 1.00 97.62 533 GLY A CA 1
ATOM 4340 C C . GLY A 1 533 ? -15.812 -8.607 3.354 1.00 97.62 533 GLY A C 1
ATOM 4341 O O . GLY A 1 533 ? -16.027 -8.498 2.153 1.00 97.62 533 GLY A O 1
ATOM 4342 N N . VAL A 1 534 ? -15.067 -7.722 4.028 1.00 98.50 534 VAL A N 1
ATOM 4343 C CA . VAL A 1 534 ? -14.262 -6.651 3.405 1.00 98.50 534 VAL A CA 1
ATOM 4344 C C . VAL A 1 534 ? -12.817 -7.109 3.155 1.00 98.50 534 VAL A C 1
ATOM 4346 O O . VAL A 1 534 ? -12.134 -6.563 2.293 1.00 98.50 534 VAL A O 1
ATOM 4349 N N . PHE A 1 535 ? -12.362 -8.133 3.880 1.00 98.75 535 PHE A N 1
ATOM 4350 C CA . PHE A 1 535 ? -10.982 -8.605 3.863 1.00 98.75 535 PHE A CA 1
ATOM 4351 C C . PHE A 1 535 ? -10.882 -10.083 3.503 1.00 98.75 535 PHE A C 1
ATOM 4353 O O . PHE A 1 535 ? -11.657 -10.908 3.982 1.00 98.75 535 PHE A O 1
ATOM 4360 N N . ASP A 1 536 ? -9.853 -10.404 2.730 1.00 98.81 536 ASP A N 1
ATOM 4361 C CA . ASP A 1 536 ? -9.471 -11.762 2.346 1.00 98.81 536 ASP A CA 1
ATOM 4362 C C . ASP A 1 536 ? -8.536 -12.413 3.391 1.00 98.81 536 ASP A C 1
ATOM 4364 O O . ASP A 1 536 ? -8.221 -13.602 3.323 1.00 98.81 536 ASP A O 1
ATOM 4368 N N . GLY A 1 537 ? -8.079 -11.628 4.371 1.00 98.81 537 GLY A N 1
ATOM 4369 C CA . GLY A 1 537 ? -7.166 -12.056 5.422 1.00 98.81 537 GLY A CA 1
ATOM 4370 C C . GLY A 1 537 ? -6.686 -10.912 6.315 1.00 98.81 537 GLY A C 1
ATOM 4371 O O . GLY A 1 537 ? -7.237 -9.807 6.309 1.00 98.81 537 GLY A O 1
ATOM 4372 N N . VAL A 1 538 ? -5.637 -11.178 7.090 1.00 98.88 538 VAL A N 1
ATOM 4373 C CA . VAL A 1 538 ? -5.048 -10.232 8.048 1.00 98.88 538 VAL A CA 1
ATOM 4374 C C . VAL A 1 538 ? -3.539 -10.080 7.867 1.00 98.88 538 VAL A C 1
ATOM 4376 O O . VAL A 1 538 ? -2.850 -10.982 7.389 1.00 98.88 538 VAL A O 1
ATOM 4379 N N . PHE A 1 539 ? -3.033 -8.928 8.291 1.00 98.88 539 PHE A N 1
ATOM 4380 C CA . PHE A 1 539 ? -1.622 -8.584 8.348 1.00 98.88 539 PHE A CA 1
ATOM 4381 C C . PHE A 1 539 ? -1.195 -8.331 9.803 1.00 98.88 539 PHE A C 1
ATOM 4383 O O . PHE A 1 539 ? -1.856 -7.583 10.533 1.00 98.88 539 PHE A O 1
ATOM 4390 N N . LEU A 1 540 ? -0.095 -8.964 10.222 1.00 98.62 540 LEU A N 1
ATOM 4391 C CA . LEU A 1 540 ? 0.507 -8.832 11.552 1.00 98.62 540 LEU A CA 1
ATOM 4392 C C . LEU A 1 540 ? 1.923 -8.252 11.435 1.00 98.62 540 LEU A C 1
ATOM 4394 O O . LEU A 1 540 ? 2.861 -8.920 10.996 1.00 98.62 540 LEU A O 1
ATOM 4398 N N . ASP A 1 541 ? 2.078 -6.999 11.845 1.00 95.81 541 ASP A N 1
ATOM 4399 C CA . ASP A 1 541 ? 3.333 -6.260 11.709 1.00 95.81 541 ASP A CA 1
ATOM 4400 C C . ASP A 1 541 ? 4.410 -6.664 12.751 1.00 95.81 541 ASP A C 1
ATOM 4402 O O . ASP A 1 541 ? 4.118 -7.259 13.790 1.00 95.81 541 ASP A O 1
ATOM 4406 N N . TRP A 1 542 ? 5.681 -6.358 12.479 1.00 93.38 542 TRP A N 1
ATOM 4407 C CA . TRP A 1 542 ? 6.843 -6.612 13.344 1.00 93.38 542 TRP A CA 1
ATOM 4408 C C . TRP A 1 542 ? 6.927 -8.035 13.939 1.00 93.38 542 TRP A C 1
ATOM 4410 O O . TRP A 1 542 ? 6.945 -8.244 15.162 1.00 93.38 542 TRP A O 1
ATOM 4420 N N . TRP A 1 543 ? 6.994 -9.032 13.055 1.00 96.94 543 TRP A N 1
ATOM 4421 C CA . TRP A 1 543 ? 7.036 -10.457 13.386 1.00 96.94 543 TRP A CA 1
ATOM 4422 C C . TRP A 1 543 ? 8.436 -10.971 13.744 1.00 96.94 543 TRP A C 1
ATOM 4424 O O . TRP A 1 543 ? 9.423 -10.721 13.047 1.00 96.94 543 TRP A O 1
ATOM 4434 N N . MET A 1 544 ? 8.515 -11.763 14.814 1.00 94.25 544 MET A N 1
ATOM 4435 C CA . MET A 1 544 ? 9.713 -12.483 15.250 1.00 94.25 544 MET A CA 1
ATOM 4436 C C . MET A 1 544 ? 9.302 -13.825 15.879 1.00 94.25 544 MET A C 1
ATOM 4438 O O . MET A 1 544 ? 8.199 -13.952 16.399 1.00 94.25 544 MET A O 1
ATOM 4442 N N . GLU A 1 545 ? 10.162 -14.843 15.827 1.00 91.94 545 GLU A N 1
ATOM 4443 C CA . GLU A 1 545 ? 9.813 -16.201 16.278 1.00 91.94 545 GLU A CA 1
ATOM 4444 C C . GLU A 1 545 ? 10.052 -16.464 17.777 1.00 91.94 545 GLU A C 1
ATOM 4446 O O . GLU A 1 545 ? 10.929 -17.252 18.160 1.00 91.94 545 GLU A O 1
ATOM 4451 N N . ASP A 1 546 ? 9.222 -15.868 18.628 1.00 95.81 546 ASP A N 1
ATOM 4452 C CA . ASP A 1 546 ? 9.100 -16.210 20.052 1.00 95.81 546 ASP A CA 1
ATOM 4453 C C . ASP A 1 546 ? 7.887 -17.128 20.344 1.00 95.81 546 ASP A C 1
ATOM 4455 O O . ASP A 1 546 ? 7.153 -17.524 19.436 1.00 95.81 546 ASP A O 1
ATOM 4459 N N . GLU A 1 547 ? 7.744 -17.573 21.596 1.00 96.94 547 GLU A N 1
ATOM 4460 C CA . GLU A 1 547 ? 6.701 -18.527 22.011 1.00 96.94 547 GLU A CA 1
ATOM 4461 C C . GLU A 1 547 ? 5.319 -17.865 22.113 1.00 96.94 547 GLU A C 1
ATOM 4463 O O . GLU A 1 547 ? 4.333 -18.415 21.623 1.00 96.94 547 GLU A O 1
ATOM 4468 N N . ASP A 1 548 ? 5.251 -16.646 22.651 1.00 97.56 548 ASP A N 1
ATOM 4469 C CA . ASP A 1 548 ? 4.006 -15.897 22.826 1.00 97.56 548 ASP A CA 1
ATOM 4470 C C . ASP A 1 548 ? 3.397 -15.455 21.489 1.00 97.56 548 ASP A C 1
ATOM 4472 O O . ASP A 1 548 ? 2.187 -15.582 21.280 1.00 97.56 548 ASP A O 1
ATOM 4476 N N . ARG A 1 549 ? 4.226 -15.019 20.532 1.00 97.69 549 ARG A N 1
ATOM 4477 C CA . ARG A 1 549 ? 3.809 -14.774 19.143 1.00 97.69 549 ARG A CA 1
ATOM 4478 C C . ARG A 1 549 ? 3.348 -16.046 18.444 1.00 97.69 549 ARG A C 1
ATOM 4480 O O . ARG A 1 549 ? 2.355 -16.002 17.723 1.00 97.69 549 ARG A O 1
ATOM 4487 N N . LEU A 1 550 ? 4.017 -17.181 18.652 1.00 98.50 550 LEU A N 1
ATOM 4488 C CA . LEU A 1 550 ? 3.579 -18.446 18.058 1.00 98.50 550 LEU A CA 1
ATOM 4489 C C . LEU A 1 550 ? 2.198 -18.867 18.589 1.00 98.50 550 LEU A C 1
ATOM 4491 O O . LEU A 1 550 ? 1.351 -19.283 17.799 1.00 98.50 550 LEU A O 1
ATOM 4495 N N . LEU A 1 551 ? 1.946 -18.699 19.891 1.00 98.56 551 LEU A N 1
ATOM 4496 C CA . LEU A 1 551 ? 0.623 -18.905 20.488 1.00 98.56 551 LEU A CA 1
ATOM 4497 C C . LEU A 1 551 ? -0.411 -17.921 19.915 1.00 98.56 551 LEU A C 1
ATOM 4499 O O . LEU A 1 551 ? -1.499 -18.339 19.529 1.00 98.56 551 LEU A O 1
ATOM 4503 N N . LEU A 1 552 ? -0.061 -16.639 19.760 1.00 98.75 552 LEU A N 1
ATOM 4504 C CA . LEU A 1 552 ? -0.946 -15.626 19.167 1.00 98.75 552 LEU A CA 1
ATOM 4505 C C . LEU A 1 552 ? -1.338 -15.984 17.732 1.00 98.75 552 LEU A C 1
ATOM 4507 O O . LEU A 1 552 ? -2.508 -15.898 17.370 1.00 98.75 552 LEU A O 1
ATOM 4511 N N . LEU A 1 553 ? -0.377 -16.422 16.922 1.00 98.75 553 LEU A N 1
ATOM 4512 C CA . LEU A 1 553 ? -0.598 -16.851 15.544 1.00 98.75 553 LEU A CA 1
ATOM 4513 C C . LEU A 1 553 ? -1.482 -18.105 15.459 1.00 98.75 553 LEU A C 1
ATOM 4515 O O . LEU A 1 553 ? -2.334 -18.192 14.575 1.00 98.75 553 LEU A O 1
ATOM 4519 N N . GLN A 1 554 ? -1.323 -19.048 16.391 1.00 98.69 554 GLN A N 1
ATOM 4520 C CA . GLN A 1 554 ? -2.193 -20.222 16.508 1.00 98.69 554 GLN A CA 1
ATOM 4521 C C . GLN A 1 554 ? -3.627 -19.827 16.888 1.00 98.69 554 GLN A C 1
ATOM 4523 O O . GLN A 1 554 ? -4.572 -20.295 16.252 1.00 98.69 554 GLN A O 1
ATOM 4528 N N . GLU A 1 555 ? -3.801 -18.930 17.862 1.00 98.81 555 GLU A N 1
ATOM 4529 C CA . GLU A 1 555 ? -5.112 -18.401 18.260 1.00 98.81 555 GLU A CA 1
ATOM 4530 C C . GLU A 1 555 ? -5.784 -17.623 17.109 1.00 98.81 555 GLU A C 1
ATOM 4532 O O . GLU A 1 555 ? -6.961 -17.850 16.821 1.00 98.81 555 GLU A O 1
ATOM 4537 N N . VAL A 1 556 ? -5.038 -16.776 16.386 1.00 98.88 556 VAL A N 1
ATOM 4538 C CA . VAL A 1 556 ? -5.521 -16.048 15.197 1.00 98.88 556 VAL A CA 1
ATOM 4539 C C . VAL A 1 556 ? -5.941 -17.014 14.087 1.00 98.88 556 VAL A C 1
ATOM 4541 O O . VAL A 1 556 ? -7.067 -16.909 13.599 1.00 98.88 556 VAL A O 1
ATOM 4544 N N . ARG A 1 557 ? -5.093 -17.985 13.708 1.00 98.69 557 ARG A N 1
ATOM 4545 C CA . ARG A 1 557 ? -5.419 -18.978 12.666 1.00 98.69 557 ARG A CA 1
ATOM 4546 C C . ARG A 1 557 ? -6.655 -19.798 13.042 1.00 98.69 557 ARG A C 1
ATOM 4548 O O . ARG A 1 557 ? -7.540 -19.968 12.209 1.00 98.69 557 ARG A O 1
ATOM 4555 N N . ALA A 1 558 ? -6.765 -20.236 14.296 1.00 98.75 558 ALA A N 1
ATOM 4556 C CA . ALA A 1 558 ? -7.934 -20.968 14.785 1.00 98.75 558 ALA A CA 1
ATOM 4557 C C . ALA A 1 558 ? -9.233 -20.136 14.761 1.00 98.75 558 ALA A C 1
ATOM 4559 O O . ALA A 1 558 ? -10.316 -20.704 14.622 1.00 98.75 558 ALA A O 1
ATOM 4560 N N . ALA A 1 559 ? -9.147 -18.805 14.877 1.00 98.81 559 ALA A N 1
ATOM 4561 C CA . ALA A 1 559 ? -10.304 -17.912 14.841 1.00 98.81 559 ALA A CA 1
ATOM 4562 C C . ALA A 1 559 ? -10.743 -17.519 13.415 1.00 98.81 559 ALA A C 1
ATOM 4564 O O . ALA A 1 559 ? -11.947 -17.423 13.162 1.00 98.81 559 ALA A O 1
ATOM 4565 N N . ILE A 1 560 ? -9.802 -17.304 12.486 1.00 98.62 560 ILE A N 1
ATOM 4566 C CA . ILE A 1 560 ? -10.116 -16.933 11.090 1.00 98.62 560 ILE A CA 1
ATOM 4567 C C . ILE A 1 560 ? -10.335 -18.139 10.162 1.00 98.62 560 ILE A C 1
ATOM 4569 O O . ILE A 1 560 ? -10.944 -17.990 9.106 1.00 98.62 560 ILE A O 1
ATOM 4573 N N . GLY A 1 561 ? -9.875 -19.329 10.556 1.00 98.12 561 GLY A N 1
ATOM 4574 C CA . GLY A 1 561 ? -10.007 -20.561 9.780 1.00 98.12 561 GLY A CA 1
ATOM 4575 C C . GLY A 1 561 ? -8.905 -20.770 8.737 1.00 98.12 561 GLY A C 1
ATOM 4576 O O . GLY A 1 561 ? -7.917 -20.041 8.663 1.00 98.12 561 GLY A O 1
ATOM 4577 N N . GLU A 1 562 ? -9.071 -21.816 7.931 1.00 97.19 562 GLU A N 1
ATOM 4578 C CA . GLU A 1 562 ? -8.032 -22.337 7.032 1.00 97.19 562 GLU A CA 1
ATOM 4579 C C . GLU A 1 562 ? -7.915 -21.584 5.693 1.00 97.19 562 GLU A C 1
ATOM 4581 O O . GLU A 1 562 ? -6.847 -21.618 5.078 1.00 97.19 562 GLU A O 1
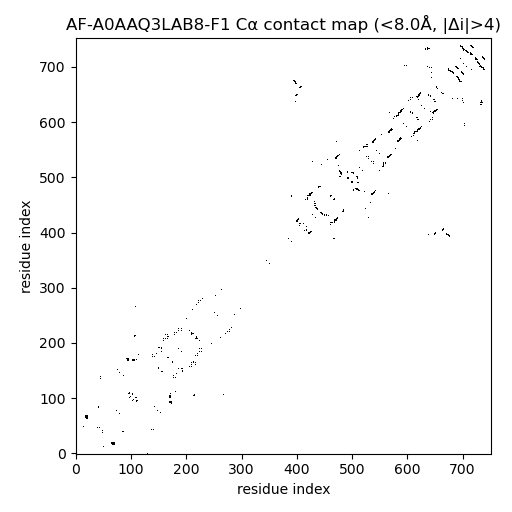ATOM 4586 N N . ASP A 1 563 ? -8.977 -20.896 5.264 1.00 96.81 563 ASP A N 1
ATOM 4587 C CA . ASP A 1 563 ? -9.072 -20.269 3.934 1.00 96.81 563 ASP A CA 1
ATOM 4588 C C . ASP A 1 563 ? -8.600 -18.803 3.914 1.00 96.81 563 ASP A C 1
ATOM 4590 O O . ASP A 1 563 ? -8.137 -18.309 2.887 1.00 96.81 563 ASP A O 1
ATOM 4594 N N . ALA A 1 564 ? -8.716 -18.097 5.044 1.00 98.62 564 ALA A N 1
ATOM 4595 C CA . ALA A 1 564 ? -8.328 -16.693 5.159 1.00 98.62 564 ALA A CA 1
ATOM 4596 C C . ALA A 1 564 ? -6.800 -16.528 5.178 1.00 98.62 564 ALA A C 1
ATOM 4598 O O . ALA A 1 564 ? -6.076 -17.342 5.757 1.00 98.62 564 ALA A O 1
ATOM 4599 N N . LEU A 1 565 ? -6.288 -15.461 4.572 1.00 98.88 565 LEU A N 1
ATOM 4600 C CA . LEU A 1 565 ? -4.845 -15.251 4.443 1.00 98.88 565 LEU A CA 1
ATOM 4601 C C . LEU A 1 565 ? -4.232 -14.667 5.729 1.00 98.88 565 LEU A C 1
ATOM 4603 O O . LEU A 1 565 ? -4.860 -13.863 6.419 1.00 98.88 565 LEU A O 1
ATOM 4607 N N . ILE A 1 566 ? -2.983 -15.033 6.036 1.00 98.94 566 ILE A N 1
ATOM 4608 C CA . ILE A 1 566 ? -2.163 -14.335 7.044 1.00 98.94 566 ILE A CA 1
ATOM 4609 C C . ILE A 1 566 ? -0.836 -13.905 6.415 1.00 98.94 566 ILE A C 1
ATOM 4611 O O . ILE A 1 566 ? -0.032 -14.752 6.019 1.00 98.94 566 ILE A O 1
ATOM 4615 N N . LEU A 1 567 ? -0.603 -12.595 6.374 1.00 98.94 567 LEU A N 1
ATOM 4616 C CA . LEU A 1 567 ? 0.673 -11.959 6.043 1.00 98.94 567 LEU A CA 1
ATOM 4617 C C . LEU A 1 567 ? 1.348 -11.495 7.343 1.00 98.94 567 LEU A C 1
ATOM 4619 O O . LEU A 1 567 ? 0.671 -10.975 8.231 1.00 98.94 567 LEU A O 1
ATOM 4623 N N . VAL A 1 568 ? 2.667 -11.644 7.470 1.00 98.75 568 VAL A N 1
ATOM 4624 C CA . VAL A 1 568 ? 3.410 -11.135 8.641 1.00 98.75 568 VAL A CA 1
ATOM 4625 C C . VAL A 1 568 ? 4.649 -10.352 8.214 1.00 98.75 568 VAL A C 1
ATOM 4627 O O . VAL A 1 568 ? 5.337 -10.775 7.287 1.00 98.75 568 VAL A O 1
ATOM 4630 N N . ASN A 1 569 ? 4.970 -9.229 8.867 1.00 98.19 569 ASN A N 1
ATOM 4631 C CA . ASN A 1 569 ? 6.214 -8.501 8.574 1.00 98.19 569 ASN A CA 1
ATOM 4632 C C . ASN A 1 569 ? 7.408 -9.217 9.216 1.00 98.19 569 ASN A C 1
ATOM 4634 O O . ASN A 1 569 ? 7.744 -8.989 10.379 1.00 98.19 569 ASN A O 1
ATOM 4638 N N . ALA A 1 570 ? 8.046 -10.106 8.462 1.00 96.88 570 ALA A N 1
ATOM 4639 C CA . ALA A 1 570 ? 9.247 -10.806 8.900 1.00 96.88 570 ALA A CA 1
ATOM 4640 C C . ALA A 1 570 ? 10.533 -10.026 8.572 1.00 96.88 570 ALA A C 1
ATOM 4642 O O . ALA A 1 570 ? 11.619 -10.498 8.914 1.00 96.88 570 ALA A O 1
ATOM 4643 N N . ASN A 1 571 ? 10.444 -8.868 7.904 1.00 95.88 571 ASN A N 1
ATOM 4644 C CA . ASN A 1 571 ? 11.548 -8.285 7.142 1.00 95.88 571 ASN A CA 1
ATOM 4645 C C . ASN A 1 571 ? 12.236 -9.384 6.293 1.00 95.88 571 ASN A C 1
ATOM 4647 O O . ASN A 1 571 ? 11.608 -10.282 5.737 1.00 95.88 571 ASN A O 1
ATOM 4651 N N . ASP A 1 572 ? 13.561 -9.360 6.257 1.00 94.44 572 ASP A N 1
ATOM 4652 C CA . ASP A 1 572 ? 14.453 -10.296 5.584 1.00 94.44 572 ASP A CA 1
ATOM 4653 C C . ASP A 1 572 ? 14.902 -11.453 6.519 1.00 94.44 572 ASP A C 1
ATOM 4655 O O . ASP A 1 572 ? 16.098 -11.732 6.676 1.00 94.44 572 ASP A O 1
ATOM 4659 N N . ARG A 1 573 ? 13.926 -12.114 7.176 1.00 95.50 573 ARG A N 1
ATOM 4660 C CA . ARG A 1 573 ? 14.098 -13.261 8.105 1.00 95.50 573 ARG A CA 1
ATOM 4661 C C . ARG A 1 573 ? 13.328 -14.516 7.650 1.00 95.50 573 ARG A C 1
ATOM 4663 O O . ARG A 1 573 ? 12.412 -14.446 6.837 1.00 95.50 573 ARG A O 1
ATOM 4670 N N . HIS A 1 574 ? 13.679 -15.675 8.215 1.00 97.12 574 HIS A N 1
ATOM 4671 C CA . HIS A 1 574 ? 12.909 -16.925 8.087 1.00 97.12 574 HIS A CA 1
ATOM 4672 C C . HIS A 1 574 ? 11.978 -17.100 9.300 1.00 97.12 574 HIS A C 1
ATOM 4674 O O . HIS A 1 574 ? 12.369 -16.738 10.411 1.00 97.12 574 HIS A O 1
ATOM 4680 N N . SER A 1 575 ? 10.812 -17.731 9.111 1.00 97.56 575 SER A N 1
ATOM 4681 C CA . SER A 1 575 ? 9.823 -17.981 10.181 1.00 97.56 575 SER A CA 1
ATOM 4682 C C . SER A 1 575 ? 9.411 -19.469 10.279 1.00 97.56 575 SER A C 1
ATOM 4684 O O . SER A 1 575 ? 8.252 -19.811 10.026 1.00 97.56 575 SER A O 1
ATOM 4686 N N . PRO A 1 576 ? 10.345 -20.400 10.567 1.00 97.88 576 PRO A N 1
ATOM 4687 C CA . PRO A 1 576 ? 10.094 -21.841 10.472 1.00 97.88 576 PRO A CA 1
ATOM 4688 C C . PRO A 1 576 ? 9.062 -22.412 11.457 1.00 97.88 576 PRO A C 1
ATOM 4690 O O . PRO A 1 576 ? 8.418 -23.400 11.109 1.00 97.88 576 PRO A O 1
ATOM 4693 N N . LYS A 1 577 ? 8.860 -21.834 12.650 1.00 98.06 577 LYS A N 1
ATOM 4694 C CA . LYS A 1 577 ? 7.765 -22.249 13.556 1.00 98.06 577 LYS A CA 1
ATOM 4695 C C . LYS A 1 577 ? 6.404 -21.731 13.074 1.00 98.06 577 LYS A C 1
ATOM 4697 O O . LYS A 1 577 ? 5.383 -22.386 13.269 1.00 98.06 577 LYS A O 1
ATOM 4702 N N . SER A 1 578 ? 6.397 -20.553 12.454 1.00 98.38 578 SER A N 1
ATOM 4703 C CA . SER A 1 578 ? 5.210 -19.852 11.953 1.00 98.38 578 SER A CA 1
ATOM 4704 C C . SER A 1 578 ? 4.707 -20.413 10.617 1.00 98.38 578 SER A C 1
ATOM 4706 O O . SER A 1 578 ? 3.541 -20.228 10.273 1.00 98.38 578 SER A O 1
ATOM 4708 N N . ALA A 1 579 ? 5.578 -21.098 9.868 1.00 98.12 579 ALA A N 1
ATOM 4709 C CA . ALA A 1 579 ? 5.417 -21.410 8.447 1.00 98.12 579 ALA A CA 1
ATOM 4710 C C . ALA A 1 579 ? 4.088 -22.082 8.055 1.00 98.12 579 ALA A C 1
ATOM 4712 O O . ALA A 1 579 ? 3.481 -21.708 7.055 1.00 98.12 579 ALA A O 1
ATOM 4713 N N . SER A 1 580 ? 3.593 -23.028 8.859 1.00 97.62 580 SER A N 1
ATOM 4714 C CA . SER A 1 580 ? 2.334 -23.744 8.592 1.00 97.62 580 SER A CA 1
ATOM 4715 C C . SER A 1 580 ? 1.068 -22.899 8.794 1.00 97.62 580 SER A C 1
ATOM 4717 O O . SER A 1 580 ? -0.017 -23.302 8.372 1.00 97.62 580 SER A O 1
ATOM 4719 N N . TYR A 1 581 ? 1.190 -21.742 9.450 1.00 98.62 581 TYR A N 1
ATOM 4720 C CA . TYR A 1 581 ? 0.075 -20.868 9.816 1.00 98.62 581 TYR A CA 1
ATOM 4721 C C . TYR A 1 581 ? -0.016 -19.607 8.942 1.00 98.62 581 TYR A C 1
ATOM 4723 O O . TYR A 1 581 ? -1.087 -19.001 8.898 1.00 98.62 581 TYR A O 1
ATOM 4731 N N . ILE A 1 582 ? 1.060 -19.218 8.243 1.00 98.62 582 ILE A N 1
ATOM 4732 C CA . ILE A 1 582 ? 1.151 -17.972 7.458 1.00 98.62 582 ILE A CA 1
ATOM 4733 C C . ILE A 1 582 ? 1.243 -18.235 5.952 1.00 98.62 582 ILE A C 1
ATOM 4735 O O . ILE A 1 582 ? 1.887 -19.184 5.511 1.00 98.62 582 ILE A O 1
ATOM 4739 N N . ASN A 1 583 ? 0.612 -17.361 5.172 1.00 98.81 583 ASN A N 1
ATOM 4740 C CA . ASN A 1 583 ? 0.574 -17.398 3.711 1.00 98.81 583 ASN A CA 1
ATOM 4741 C C . ASN A 1 583 ? 1.686 -16.553 3.067 1.00 98.81 583 ASN A C 1
ATOM 4743 O O . ASN A 1 583 ? 1.999 -16.736 1.895 1.00 98.81 583 ASN A O 1
ATOM 4747 N N . GLY A 1 584 ? 2.301 -15.625 3.801 1.00 98.62 584 GLY A N 1
ATOM 4748 C CA . GLY A 1 584 ? 3.406 -14.834 3.267 1.00 98.62 584 GLY A CA 1
ATOM 4749 C C . GLY A 1 584 ? 4.198 -14.075 4.323 1.00 98.62 584 GLY A C 1
ATOM 4750 O O . GLY A 1 584 ? 3.714 -13.815 5.428 1.00 98.62 584 GLY A O 1
ATOM 4751 N N . HIS A 1 585 ? 5.404 -13.669 3.941 1.00 98.69 585 HIS A N 1
ATOM 4752 C CA . HIS A 1 585 ? 6.126 -12.573 4.576 1.00 98.69 585 HIS A CA 1
ATOM 4753 C C . HIS A 1 585 ? 5.876 -11.265 3.820 1.00 98.69 585 HIS A C 1
ATOM 4755 O O . HIS A 1 585 ? 6.027 -11.224 2.600 1.00 98.69 585 HIS A O 1
ATOM 4761 N N . PHE A 1 586 ? 5.595 -10.183 4.543 1.00 98.69 586 PHE A N 1
ATOM 4762 C CA . PHE A 1 586 ? 6.032 -8.859 4.111 1.00 98.69 586 PHE A CA 1
ATOM 4763 C C . PHE A 1 586 ? 7.515 -8.735 4.470 1.00 98.69 586 PHE A C 1
ATOM 4765 O O . PHE A 1 586 ? 7.922 -9.018 5.602 1.00 98.69 586 PHE A O 1
ATOM 4772 N N . MET A 1 587 ? 8.321 -8.399 3.469 1.00 97.94 587 MET A N 1
ATOM 4773 C CA . MET A 1 587 ? 9.771 -8.331 3.545 1.00 97.94 587 MET A CA 1
ATOM 4774 C C . MET A 1 587 ? 10.218 -6.882 3.353 1.00 97.94 587 MET A C 1
ATOM 4776 O O . MET A 1 587 ? 10.720 -6.517 2.297 1.00 97.94 587 MET A O 1
ATOM 4780 N N . GLU A 1 588 ? 10.032 -6.069 4.390 1.00 94.38 588 GLU A N 1
ATOM 4781 C CA . GLU A 1 588 ? 10.598 -4.722 4.545 1.00 94.38 588 GLU A CA 1
ATOM 4782 C C . GLU A 1 588 ? 12.141 -4.814 4.600 1.00 94.38 588 GLU A C 1
ATOM 4784 O O . GLU A 1 588 ? 12.740 -5.022 5.666 1.00 94.38 588 GLU A O 1
ATOM 4789 N N . CYS A 1 589 ? 12.811 -4.753 3.441 1.00 94.38 589 CYS A N 1
ATOM 4790 C CA . CYS A 1 589 ? 14.258 -4.979 3.321 1.00 94.38 589 CYS A CA 1
ATOM 4791 C C . CYS A 1 589 ? 15.064 -3.676 3.432 1.00 94.38 589 CYS A C 1
ATOM 4793 O O . CYS A 1 589 ? 15.740 -3.239 2.497 1.00 94.38 589 CYS A O 1
ATOM 4795 N N . TYR A 1 590 ? 15.052 -3.105 4.637 1.00 86.31 590 TYR A N 1
ATOM 4796 C CA . TYR A 1 590 ? 15.771 -1.888 5.039 1.00 86.31 590 TYR A CA 1
ATOM 4797 C C . TYR A 1 590 ? 17.301 -1.908 4.864 1.00 86.31 590 TYR A C 1
ATOM 4799 O O . TYR A 1 590 ? 17.980 -0.889 5.004 1.00 86.31 590 TYR A O 1
ATOM 4807 N N . ARG A 1 591 ? 17.877 -3.079 4.580 1.00 83.94 591 ARG A N 1
ATOM 4808 C CA . ARG A 1 591 ? 19.299 -3.270 4.282 1.00 83.94 591 ARG A CA 1
ATOM 4809 C C . ARG A 1 591 ? 19.413 -3.807 2.866 1.00 83.94 591 ARG A C 1
ATOM 4811 O O . ARG A 1 591 ? 19.239 -4.999 2.656 1.00 83.94 591 ARG A O 1
ATOM 4818 N N . SER A 1 592 ? 19.716 -2.923 1.920 1.00 83.94 592 SER A N 1
ATOM 4819 C CA . SER A 1 592 ? 19.781 -3.202 0.477 1.00 83.94 592 SER A CA 1
ATOM 4820 C C . SER A 1 592 ? 21.107 -2.750 -0.167 1.00 83.94 592 SER A C 1
ATOM 4822 O O . SER A 1 592 ? 21.228 -2.702 -1.389 1.00 83.94 592 SER A O 1
ATOM 4824 N N . GLN A 1 593 ? 22.135 -2.409 0.624 1.00 81.56 593 GLN A N 1
ATOM 4825 C CA . GLN A 1 593 ? 23.301 -1.657 0.125 1.00 81.56 593 GLN A CA 1
ATOM 4826 C C . GLN A 1 593 ? 24.463 -2.499 -0.438 1.00 81.56 593 GLN A C 1
ATOM 4828 O O . GLN A 1 593 ? 25.412 -1.932 -0.979 1.00 81.56 593 GLN A O 1
ATOM 4833 N N . GLY A 1 594 ? 24.445 -3.834 -0.340 1.00 87.25 594 GLY A N 1
ATOM 4834 C CA . GLY A 1 594 ? 25.562 -4.643 -0.844 1.00 87.25 594 GLY A CA 1
ATOM 4835 C C . GLY A 1 594 ? 25.281 -6.130 -1.051 1.00 87.25 594 GLY A C 1
ATOM 4836 O O . GLY A 1 594 ? 24.237 -6.653 -0.676 1.00 87.25 594 GLY A O 1
ATOM 4837 N N . LYS A 1 595 ? 26.257 -6.843 -1.633 1.00 93.44 595 LYS A N 1
ATOM 4838 C CA . LYS A 1 595 ? 26.127 -8.255 -2.060 1.00 93.44 595 LYS A CA 1
ATOM 4839 C C . LYS A 1 595 ? 25.643 -9.212 -0.959 1.00 93.44 595 LYS A C 1
ATOM 4841 O O . LYS A 1 595 ? 24.899 -10.142 -1.249 1.00 93.44 595 LYS A O 1
ATOM 4846 N N . LYS A 1 596 ? 26.052 -8.987 0.297 1.00 95.00 596 LYS A N 1
ATOM 4847 C CA . LYS A 1 596 ? 25.609 -9.797 1.449 1.00 95.00 596 LYS A CA 1
ATOM 4848 C C . LYS A 1 596 ? 24.142 -9.571 1.804 1.00 95.00 596 LYS A C 1
ATOM 4850 O O . LYS A 1 596 ? 23.487 -10.511 2.234 1.00 95.00 596 LYS A O 1
ATOM 4855 N N . ASP A 1 597 ? 23.650 -8.350 1.635 1.00 94.69 597 ASP A N 1
ATOM 4856 C CA . ASP A 1 597 ? 22.255 -8.015 1.891 1.00 94.69 597 ASP A CA 1
ATOM 4857 C C . ASP A 1 597 ? 21.357 -8.588 0.806 1.00 94.69 597 ASP A C 1
ATOM 4859 O O . ASP A 1 597 ? 20.459 -9.361 1.110 1.00 94.69 597 ASP A O 1
ATOM 4863 N N . TRP A 1 598 ? 21.686 -8.336 -0.460 1.00 96.19 598 TRP A N 1
ATOM 4864 C CA . TRP A 1 598 ? 20.947 -8.885 -1.597 1.00 96.19 598 TRP A CA 1
ATOM 4865 C C . TRP A 1 598 ? 20.866 -10.409 -1.588 1.00 96.19 598 TRP A C 1
ATOM 4867 O O . TRP A 1 598 ? 19.793 -10.961 -1.818 1.00 96.19 598 TRP A O 1
ATOM 4877 N N . LYS A 1 599 ? 21.956 -11.101 -1.230 1.00 96.00 599 LYS A N 1
ATOM 4878 C CA . LYS A 1 599 ? 21.912 -12.559 -1.084 1.00 96.00 599 LYS A CA 1
ATOM 4879 C C . LYS A 1 599 ? 20.996 -13.009 0.064 1.00 96.00 599 LYS A C 1
ATOM 4881 O O . LYS A 1 599 ? 20.287 -13.994 -0.068 1.00 96.00 599 LYS A O 1
ATOM 4886 N N . ARG A 1 600 ? 20.970 -12.268 1.169 1.00 97.44 600 ARG A N 1
ATOM 4887 C CA . ARG A 1 600 ? 20.150 -12.562 2.352 1.00 97.44 600 ARG A CA 1
ATOM 4888 C C . ARG A 1 600 ? 18.658 -12.270 2.127 1.00 97.44 600 ARG A C 1
ATOM 4890 O O . ARG A 1 600 ? 17.825 -12.999 2.653 1.00 97.44 600 ARG A O 1
ATOM 4897 N N . ILE A 1 601 ? 18.336 -11.261 1.313 1.00 98.00 601 ILE A N 1
ATOM 4898 C CA . ILE A 1 601 ? 16.983 -10.992 0.801 1.00 98.00 601 ILE A CA 1
ATOM 4899 C C . ILE A 1 601 ? 16.540 -12.136 -0.123 1.00 98.00 601 ILE A C 1
ATOM 4901 O O . ILE A 1 601 ? 15.467 -12.699 0.078 1.00 98.00 601 ILE A O 1
ATOM 4905 N N . GLU A 1 602 ? 17.384 -12.530 -1.086 1.00 97.56 602 GLU A N 1
ATOM 4906 C CA . GLU A 1 602 ? 17.132 -13.679 -1.968 1.00 97.56 602 GLU A CA 1
ATOM 4907 C C . GLU A 1 602 ? 16.895 -14.971 -1.168 1.00 97.56 602 GLU A C 1
ATOM 4909 O O . GLU A 1 602 ? 15.915 -15.669 -1.417 1.00 97.56 602 GLU A O 1
ATOM 4914 N N . ASP A 1 603 ? 17.760 -15.279 -0.198 1.00 97.94 603 ASP A N 1
ATOM 4915 C CA . ASP A 1 603 ? 17.651 -16.481 0.635 1.00 97.94 603 ASP A CA 1
ATOM 4916 C C . ASP A 1 603 ? 16.347 -16.497 1.446 1.00 97.94 603 ASP A C 1
ATOM 4918 O O . ASP A 1 603 ? 15.673 -17.526 1.484 1.00 97.94 603 ASP A O 1
ATOM 4922 N N . ALA A 1 604 ? 15.948 -15.361 2.032 1.00 98.19 604 ALA A N 1
ATOM 4923 C CA . ALA A 1 604 ? 14.699 -15.253 2.783 1.00 98.19 604 ALA A CA 1
ATOM 4924 C C . ALA A 1 604 ? 13.453 -15.401 1.892 1.00 98.19 604 ALA A C 1
ATOM 4926 O O . ALA A 1 604 ? 12.490 -16.055 2.299 1.00 98.19 604 ALA A O 1
ATOM 4927 N N . LEU A 1 605 ? 13.483 -14.858 0.670 1.00 98.44 605 LEU A N 1
ATOM 4928 C CA . LEU A 1 605 ? 12.388 -14.979 -0.294 1.00 98.44 605 LEU A CA 1
ATOM 4929 C C . LEU A 1 605 ? 12.258 -16.415 -0.819 1.00 98.44 605 LEU A C 1
ATOM 4931 O O . LEU A 1 605 ? 11.175 -16.992 -0.769 1.00 98.44 605 LEU A O 1
ATOM 4935 N N . VAL A 1 606 ? 13.365 -17.025 -1.254 1.00 97.94 606 VAL A N 1
ATOM 4936 C CA . VAL A 1 606 ? 13.396 -18.426 -1.713 1.00 97.94 606 VAL A CA 1
ATOM 4937 C C . VAL A 1 606 ? 13.006 -19.382 -0.582 1.00 97.94 606 VAL A C 1
ATOM 4939 O O . VAL A 1 606 ? 12.307 -20.368 -0.818 1.00 97.94 606 VAL A O 1
ATOM 4942 N N . TRP A 1 607 ? 13.394 -19.088 0.664 1.00 98.50 607 TRP A N 1
ATOM 4943 C CA . TRP A 1 607 ? 12.916 -19.838 1.822 1.00 98.50 607 TRP A CA 1
ATOM 4944 C C . TRP A 1 607 ? 11.397 -19.701 1.992 1.00 98.50 607 TRP A C 1
ATOM 4946 O O . TRP A 1 607 ? 10.721 -20.715 2.172 1.00 98.50 607 TRP A O 1
ATOM 4956 N N . ALA A 1 608 ? 10.843 -18.491 1.889 1.00 98.44 608 ALA A N 1
ATOM 4957 C CA . ALA A 1 608 ? 9.412 -18.258 2.057 1.00 98.44 608 ALA A CA 1
ATOM 4958 C C . ALA A 1 608 ? 8.567 -18.942 0.959 1.00 98.44 608 ALA A C 1
ATOM 4960 O O . ALA A 1 608 ? 7.551 -19.570 1.262 1.00 98.44 608 ALA A O 1
ATOM 4961 N N . GLU A 1 609 ? 9.014 -18.906 -0.298 1.00 97.69 609 GLU A N 1
ATOM 4962 C CA . GLU A 1 609 ? 8.386 -19.622 -1.423 1.00 97.69 609 GLU A CA 1
ATOM 4963 C C . GLU A 1 609 ? 8.415 -21.150 -1.272 1.00 97.69 609 GLU A C 1
ATOM 4965 O O . GLU A 1 609 ? 7.545 -21.833 -1.803 1.00 97.69 609 GLU A O 1
ATOM 4970 N N . ALA A 1 610 ? 9.391 -21.701 -0.545 1.00 97.69 610 ALA A N 1
ATOM 4971 C CA . ALA A 1 610 ? 9.524 -23.144 -0.352 1.00 97.69 610 ALA A CA 1
ATOM 4972 C C . ALA A 1 610 ? 8.804 -23.689 0.899 1.00 97.69 610 ALA A C 1
ATOM 4974 O O . ALA A 1 610 ? 8.549 -24.891 0.963 1.00 97.69 610 ALA A O 1
ATOM 4975 N N . HIS A 1 611 ? 8.499 -22.846 1.897 1.00 98.44 611 HIS A N 1
ATOM 4976 C CA . HIS A 1 611 ? 8.041 -23.308 3.220 1.00 98.44 611 HIS A CA 1
ATOM 4977 C C . HIS A 1 611 ? 6.696 -22.738 3.691 1.00 98.44 611 HIS A C 1
ATOM 4979 O O . HIS A 1 611 ? 6.081 -23.345 4.567 1.00 98.44 611 HIS A O 1
ATOM 4985 N N . LEU A 1 612 ? 6.232 -21.598 3.165 1.00 98.56 612 LEU A N 1
ATOM 4986 C CA . LEU A 1 612 ? 4.978 -20.988 3.630 1.00 98.56 612 LEU A CA 1
ATOM 4987 C C . LEU A 1 612 ? 3.733 -21.642 3.012 1.00 98.56 612 LEU A C 1
ATOM 4989 O O . LEU A 1 612 ? 3.801 -22.306 1.969 1.00 98.56 612 LEU A O 1
ATOM 4993 N N . ARG A 1 613 ? 2.594 -21.456 3.686 1.00 98.12 613 ARG A N 1
ATOM 4994 C CA . ARG A 1 613 ? 1.291 -22.041 3.348 1.00 98.12 613 ARG A CA 1
ATOM 4995 C C . ARG A 1 613 ? 0.744 -21.495 2.023 1.00 98.12 613 ARG A C 1
ATOM 4997 O O . ARG A 1 613 ? 0.854 -20.306 1.743 1.00 98.12 613 ARG A O 1
ATOM 5004 N N . GLU A 1 614 ? 0.091 -22.359 1.249 1.00 97.56 614 GLU A N 1
ATOM 5005 C CA . GLU A 1 614 ? -0.651 -21.949 0.050 1.00 97.56 614 GLU A CA 1
ATOM 5006 C C . GLU A 1 614 ? -2.029 -21.331 0.386 1.00 97.56 614 GLU A C 1
ATOM 5008 O O . GLU A 1 614 ? -2.632 -21.692 1.403 1.00 97.56 614 GLU A O 1
ATOM 5013 N N . PRO A 1 615 ? -2.564 -20.440 -0.472 1.00 97.94 615 PRO A N 1
ATOM 5014 C CA . PRO A 1 615 ? -1.858 -19.784 -1.576 1.00 97.94 615 PRO A CA 1
ATOM 5015 C C . PRO A 1 615 ? -0.839 -18.772 -1.023 1.00 97.94 615 PRO A C 1
ATOM 5017 O O . PRO A 1 615 ? -1.125 -18.096 -0.028 1.00 97.94 615 PRO A O 1
ATOM 5020 N N . ARG A 1 616 ? 0.354 -18.685 -1.627 1.00 97.75 616 ARG A N 1
ATOM 5021 C CA . ARG A 1 616 ? 1.402 -17.766 -1.147 1.00 97.75 616 ARG A CA 1
ATOM 5022 C C . ARG A 1 616 ? 1.183 -16.316 -1.564 1.00 97.75 616 ARG A C 1
ATOM 5024 O O . ARG A 1 616 ? 0.846 -16.023 -2.708 1.00 97.75 616 ARG A O 1
ATOM 5031 N N . ILE A 1 617 ? 1.464 -15.413 -0.626 1.00 98.56 617 ILE A N 1
ATOM 5032 C CA . ILE A 1 617 ? 1.362 -13.954 -0.779 1.00 98.56 617 ILE A CA 1
ATOM 5033 C C . ILE A 1 617 ? 2.605 -13.221 -0.245 1.00 98.56 617 ILE A C 1
ATOM 5035 O O . ILE A 1 617 ? 2.504 -12.221 0.461 1.00 98.56 617 ILE A O 1
ATOM 5039 N N . ASN A 1 618 ? 3.802 -13.733 -0.543 1.00 98.75 618 ASN A N 1
ATOM 5040 C CA . ASN A 1 618 ? 5.048 -13.042 -0.194 1.00 98.75 618 ASN A CA 1
ATOM 5041 C C . ASN A 1 618 ? 5.110 -11.661 -0.861 1.00 98.75 618 ASN A C 1
ATOM 5043 O O . ASN A 1 618 ? 4.743 -11.524 -2.024 1.00 98.75 618 ASN A O 1
ATOM 5047 N N . CYS A 1 619 ? 5.563 -10.649 -0.127 1.00 98.81 619 CYS A N 1
ATOM 5048 C CA . CYS A 1 619 ? 5.587 -9.250 -0.545 1.00 98.81 619 CYS A CA 1
ATOM 5049 C C . CYS A 1 619 ? 7.006 -8.694 -0.343 1.00 98.81 619 CYS A C 1
ATOM 5051 O O . CYS A 1 619 ? 7.410 -8.433 0.792 1.00 98.81 619 CYS A O 1
ATOM 5053 N N . LEU A 1 620 ? 7.778 -8.556 -1.426 1.00 98.69 620 LEU A N 1
ATOM 5054 C CA . LEU A 1 620 ? 9.159 -8.065 -1.411 1.00 98.69 620 LEU A CA 1
ATOM 5055 C C . LEU A 1 620 ? 9.200 -6.541 -1.556 1.00 98.69 620 LEU A C 1
ATOM 5057 O O . LEU A 1 620 ? 8.887 -6.019 -2.624 1.00 98.69 620 LEU A O 1
ATOM 5061 N N . GLU A 1 621 ? 9.678 -5.848 -0.525 1.00 98.06 621 GLU A N 1
ATOM 5062 C CA . GLU A 1 621 ? 10.015 -4.426 -0.578 1.00 98.06 621 GLU A CA 1
ATOM 5063 C C . GLU A 1 621 ? 11.524 -4.227 -0.423 1.00 98.06 621 GLU A C 1
ATOM 5065 O O . GLU A 1 621 ? 12.172 -4.884 0.389 1.00 98.06 621 GLU A O 1
ATOM 5070 N N . THR A 1 622 ? 12.088 -3.256 -1.135 1.00 96.69 622 THR A N 1
ATOM 5071 C CA . THR A 1 622 ? 13.378 -2.658 -0.763 1.00 96.69 622 THR A CA 1
ATOM 5072 C C . THR A 1 622 ? 13.271 -1.145 -0.769 1.00 96.69 622 THR A C 1
ATOM 5074 O O . THR A 1 622 ? 12.661 -0.579 -1.681 1.00 96.69 622 THR A O 1
ATOM 5077 N N . TRP A 1 623 ? 13.964 -0.491 0.156 1.00 93.69 623 TRP A N 1
ATOM 5078 C CA . TRP A 1 623 ? 14.068 0.964 0.153 1.00 93.69 623 TRP A CA 1
ATOM 5079 C C . TRP A 1 623 ? 15.103 1.456 -0.860 1.00 93.69 623 TRP A C 1
ATOM 5081 O O . TRP A 1 623 ? 16.092 0.762 -1.144 1.00 93.69 623 TRP A O 1
ATOM 5091 N N . TYR A 1 624 ? 14.908 2.677 -1.360 1.00 90.50 624 TYR A N 1
ATOM 5092 C CA . TYR A 1 624 ? 15.899 3.346 -2.199 1.00 90.50 624 TYR A CA 1
ATOM 5093 C C . TYR A 1 624 ? 17.234 3.592 -1.470 1.00 90.50 624 TYR A C 1
ATOM 5095 O O . TYR A 1 624 ? 17.298 3.664 -0.242 1.00 90.50 624 TYR A O 1
ATOM 5103 N N . ALA A 1 625 ? 18.319 3.793 -2.228 1.00 87.44 625 ALA A N 1
ATOM 5104 C CA . ALA A 1 625 ? 19.637 4.113 -1.664 1.00 87.44 625 ALA A CA 1
ATOM 5105 C C . ALA A 1 625 ? 19.923 5.628 -1.608 1.00 87.44 625 ALA A C 1
ATOM 5107 O O . ALA A 1 625 ? 20.682 6.085 -0.751 1.00 87.44 625 ALA A O 1
ATOM 5108 N N . LYS A 1 626 ? 19.335 6.403 -2.526 1.00 88.00 626 LYS A N 1
ATOM 5109 C CA . LYS A 1 626 ? 19.456 7.864 -2.659 1.00 88.00 626 LYS A CA 1
ATOM 5110 C C . LYS A 1 626 ? 18.109 8.529 -2.945 1.00 88.00 626 LYS A C 1
ATOM 5112 O O . LYS A 1 626 ? 17.831 9.570 -2.355 1.00 88.00 626 LYS A O 1
ATOM 5117 N N . SER A 1 627 ? 17.312 7.967 -3.858 1.00 92.19 627 SER A N 1
ATOM 5118 C CA . SER A 1 627 ? 15.975 8.463 -4.213 1.00 92.19 627 SER A CA 1
ATOM 5119 C C . SER A 1 627 ? 15.173 7.443 -5.031 1.00 92.19 627 SER A C 1
ATOM 5121 O O . SER A 1 627 ? 15.727 6.485 -5.570 1.00 92.19 627 SER A O 1
ATOM 5123 N N . ARG A 1 628 ? 13.875 7.714 -5.227 1.00 93.38 628 ARG A N 1
ATOM 5124 C CA . ARG A 1 628 ? 12.994 6.985 -6.162 1.00 93.38 628 ARG A CA 1
ATOM 5125 C C . ARG A 1 628 ? 13.528 6.891 -7.606 1.00 93.38 628 ARG A C 1
ATOM 5127 O O . ARG A 1 628 ? 13.098 6.013 -8.344 1.00 93.38 628 ARG A O 1
ATOM 5134 N N . GLU A 1 629 ? 14.497 7.727 -7.986 1.00 95.56 629 GLU A N 1
ATOM 5135 C CA . GLU A 1 629 ? 15.175 7.710 -9.295 1.00 95.56 629 GLU A CA 1
ATOM 5136 C C . GLU A 1 629 ? 16.337 6.691 -9.383 1.00 95.56 629 GLU A C 1
ATOM 5138 O O . GLU A 1 629 ? 17.000 6.594 -10.417 1.00 95.56 629 GLU A O 1
ATOM 5143 N N . ASP A 1 630 ? 16.611 5.899 -8.336 1.00 94.94 630 ASP A N 1
ATOM 5144 C CA . ASP A 1 630 ? 17.554 4.767 -8.382 1.00 94.94 630 ASP A CA 1
ATOM 5145 C C . ASP A 1 630 ? 16.965 3.587 -9.203 1.00 94.94 630 ASP A C 1
ATOM 5147 O O . ASP A 1 630 ? 16.815 2.466 -8.714 1.00 94.94 630 ASP A O 1
ATOM 5151 N N . LEU A 1 631 ? 16.627 3.816 -10.479 1.00 96.81 631 LEU A N 1
ATOM 5152 C CA . LEU A 1 631 ? 15.859 2.884 -11.322 1.00 96.81 631 LEU A CA 1
ATOM 5153 C C . LEU A 1 631 ? 16.514 1.500 -11.495 1.00 96.81 631 LEU A C 1
ATOM 5155 O O . LEU A 1 631 ? 15.803 0.519 -11.680 1.00 96.81 631 LEU A O 1
ATOM 5159 N N . SER A 1 632 ? 17.846 1.404 -11.405 1.00 96.44 632 SER A N 1
ATOM 5160 C CA . SER A 1 632 ? 18.570 0.118 -11.384 1.00 96.44 632 SER A CA 1
ATOM 5161 C C . SER A 1 632 ? 18.191 -0.725 -10.163 1.00 96.44 632 SER A C 1
ATOM 5163 O O . SER A 1 632 ? 17.988 -1.929 -10.269 1.00 96.44 632 SER A O 1
ATOM 5165 N N . LEU A 1 633 ? 18.035 -0.079 -9.004 1.00 96.06 633 LEU A N 1
ATOM 5166 C CA . LEU A 1 633 ? 17.668 -0.727 -7.749 1.00 96.06 633 LEU A CA 1
ATOM 5167 C C . LEU A 1 633 ? 16.199 -1.172 -7.788 1.00 96.06 633 LEU A C 1
ATOM 5169 O O . LEU A 1 633 ? 15.906 -2.321 -7.479 1.00 96.06 633 LEU A O 1
ATOM 5173 N N . MET A 1 634 ? 15.300 -0.316 -8.288 1.00 97.94 634 MET A N 1
ATOM 5174 C CA . MET A 1 634 ? 13.892 -0.659 -8.539 1.00 97.94 634 MET A CA 1
ATOM 5175 C C . MET A 1 634 ? 13.751 -1.875 -9.471 1.00 97.94 634 MET A C 1
ATOM 5177 O O . MET A 1 634 ? 13.010 -2.816 -9.160 1.00 97.94 634 MET A O 1
ATOM 5181 N N . ARG A 1 635 ? 14.497 -1.911 -10.586 1.00 98.56 635 ARG A N 1
ATOM 5182 C CA . ARG A 1 635 ? 14.503 -3.061 -11.504 1.00 98.56 635 ARG A CA 1
ATOM 5183 C C . ARG A 1 635 ? 15.123 -4.302 -10.872 1.00 98.56 635 ARG A C 1
ATOM 5185 O O . ARG A 1 635 ? 14.570 -5.385 -11.047 1.00 98.56 635 ARG A O 1
ATOM 5192 N N . ALA A 1 636 ? 16.207 -4.168 -10.109 1.00 98.06 636 ALA A N 1
ATOM 5193 C CA . ALA A 1 636 ? 16.813 -5.274 -9.371 1.00 98.06 636 ALA A CA 1
ATOM 5194 C C . ALA A 1 636 ? 15.832 -5.902 -8.365 1.00 98.06 636 ALA A C 1
ATOM 5196 O O . ALA A 1 636 ? 15.723 -7.123 -8.311 1.00 98.06 636 ALA A O 1
ATOM 5197 N N . THR A 1 637 ? 15.062 -5.097 -7.627 1.00 98.19 637 THR A N 1
ATOM 5198 C CA . THR A 1 637 ? 14.031 -5.580 -6.688 1.00 98.19 637 THR A CA 1
ATOM 5199 C C . THR A 1 637 ? 12.896 -6.275 -7.421 1.00 98.19 637 THR A C 1
ATOM 5201 O O . THR A 1 637 ? 12.551 -7.414 -7.103 1.00 98.19 637 THR A O 1
ATOM 5204 N N . THR A 1 638 ? 12.365 -5.618 -8.456 1.00 98.75 638 THR A N 1
ATOM 5205 C CA . THR A 1 638 ? 11.273 -6.150 -9.279 1.00 98.75 638 THR A CA 1
ATOM 5206 C C . THR A 1 638 ? 11.674 -7.498 -9.894 1.00 98.75 638 THR A C 1
ATOM 5208 O O . THR A 1 638 ? 10.940 -8.478 -9.800 1.00 98.75 638 THR A O 1
ATOM 5211 N N . THR A 1 639 ? 12.871 -7.592 -10.475 1.00 98.75 639 THR A N 1
ATOM 5212 C CA . THR A 1 639 ? 13.334 -8.810 -11.159 1.00 98.75 639 THR A CA 1
ATOM 5213 C C . THR A 1 639 ? 13.843 -9.898 -10.222 1.00 98.75 639 THR A C 1
ATOM 5215 O O . THR A 1 639 ? 13.630 -11.071 -10.532 1.00 98.75 639 THR A O 1
ATOM 5218 N N . LEU A 1 640 ? 14.435 -9.573 -9.064 1.00 98.56 640 LEU A N 1
ATOM 5219 C CA . LEU A 1 640 ? 14.714 -10.564 -8.017 1.00 98.56 640 LEU A CA 1
ATOM 5220 C C . LEU A 1 640 ? 13.416 -11.271 -7.619 1.00 98.56 640 LEU A C 1
ATOM 5222 O O . LEU A 1 640 ? 13.358 -12.499 -7.629 1.00 98.56 640 LEU A O 1
ATOM 5226 N N . GLY A 1 641 ? 12.366 -10.499 -7.331 1.00 98.19 641 GLY A N 1
ATOM 5227 C CA . GLY A 1 641 ? 11.062 -11.050 -6.988 1.00 98.19 641 GLY A CA 1
ATOM 5228 C C . GLY A 1 641 ? 10.475 -11.895 -8.120 1.00 98.19 641 GLY A C 1
ATOM 5229 O O . GLY A 1 641 ? 10.230 -13.080 -7.909 1.00 98.19 641 GLY A O 1
ATOM 5230 N N . LEU A 1 642 ? 10.362 -11.351 -9.340 1.00 98.69 642 LEU A N 1
ATOM 5231 C CA . LEU A 1 642 ? 9.869 -12.094 -10.516 1.00 98.69 642 LEU A CA 1
ATOM 5232 C C . LEU A 1 642 ? 10.616 -13.414 -10.753 1.00 98.69 642 LEU A C 1
ATOM 5234 O O . LEU A 1 642 ? 9.998 -14.424 -11.085 1.00 98.69 642 LEU A O 1
ATOM 5238 N N . THR A 1 643 ? 11.945 -13.417 -10.618 1.00 98.62 643 THR A N 1
ATOM 5239 C CA . THR A 1 643 ? 12.774 -14.597 -10.911 1.00 98.62 643 THR A CA 1
ATOM 5240 C C . THR A 1 643 ? 12.803 -15.622 -9.779 1.00 98.62 643 THR A C 1
ATOM 5242 O O . THR A 1 643 ? 13.059 -16.794 -10.051 1.00 98.62 643 THR A O 1
ATOM 5245 N N . ARG A 1 644 ? 12.517 -15.237 -8.528 1.00 98.00 644 ARG A N 1
ATOM 5246 C CA . ARG A 1 644 ? 12.594 -16.129 -7.355 1.00 98.00 644 ARG A CA 1
ATOM 5247 C C . ARG A 1 644 ? 11.259 -16.460 -6.688 1.00 98.00 644 ARG A C 1
ATOM 5249 O O . ARG A 1 644 ? 11.250 -17.340 -5.836 1.00 98.00 644 ARG A O 1
ATOM 5256 N N . SER A 1 645 ? 10.166 -15.789 -7.046 1.00 97.56 645 SER A N 1
ATOM 5257 C CA . SER A 1 645 ? 8.881 -15.856 -6.340 1.00 97.56 645 SER A CA 1
ATOM 5258 C C . SER A 1 645 ? 7.693 -15.603 -7.276 1.00 97.56 645 SER A C 1
ATOM 5260 O O . SER A 1 645 ? 7.830 -14.996 -8.337 1.00 97.56 645 SER A O 1
ATOM 5262 N N . ASN A 1 646 ? 6.507 -16.076 -6.887 1.00 96.69 646 ASN A N 1
ATOM 5263 C CA . ASN A 1 646 ? 5.228 -15.656 -7.480 1.00 96.69 646 ASN A CA 1
ATOM 5264 C C . ASN A 1 646 ? 4.572 -14.497 -6.708 1.00 96.69 646 ASN A C 1
ATOM 5266 O O . ASN A 1 646 ? 3.390 -14.236 -6.904 1.00 96.69 646 ASN A O 1
ATOM 5270 N N . GLY A 1 647 ? 5.290 -13.862 -5.786 1.00 96.81 647 GLY A N 1
ATOM 5271 C CA . GLY A 1 647 ? 4.797 -12.844 -4.869 1.00 96.81 647 GLY A CA 1
ATOM 5272 C C . GLY A 1 647 ? 4.624 -11.456 -5.483 1.00 96.81 647 GLY A C 1
ATOM 5273 O O . GLY A 1 647 ? 4.684 -11.261 -6.697 1.00 96.81 647 GLY A O 1
ATOM 5274 N N . TYR A 1 648 ? 4.394 -10.496 -4.597 1.00 98.69 648 TYR A N 1
ATOM 5275 C CA . TYR A 1 648 ? 4.169 -9.091 -4.899 1.00 98.69 648 TYR A CA 1
ATOM 5276 C C . TYR A 1 648 ? 5.435 -8.268 -4.655 1.00 98.69 648 TYR A C 1
ATOM 5278 O O . TYR A 1 648 ? 6.288 -8.637 -3.844 1.00 98.69 648 TYR A O 1
ATOM 5286 N N . LEU A 1 649 ? 5.550 -7.144 -5.354 1.00 98.06 649 LEU A N 1
ATOM 5287 C CA . LEU A 1 649 ? 6.770 -6.346 -5.455 1.00 98.06 649 LEU A CA 1
ATOM 5288 C C . LEU A 1 649 ? 6.499 -4.893 -5.048 1.00 98.06 649 LEU A C 1
ATOM 5290 O O . LEU A 1 649 ? 5.427 -4.367 -5.344 1.00 98.06 649 LEU A O 1
ATOM 5294 N N . LEU A 1 650 ? 7.467 -4.244 -4.399 1.00 98.12 650 LEU A N 1
ATOM 5295 C CA . LEU A 1 650 ? 7.428 -2.818 -4.078 1.00 98.12 650 LEU A CA 1
ATOM 5296 C C . LEU A 1 650 ? 8.849 -2.233 -4.020 1.00 98.12 650 LEU A C 1
ATOM 5298 O O . LEU A 1 650 ? 9.809 -2.889 -3.611 1.00 98.12 650 LEU A O 1
ATOM 5302 N N . PHE A 1 651 ? 8.985 -0.975 -4.430 1.00 97.44 651 PHE A N 1
ATOM 5303 C CA . PHE A 1 651 ? 10.198 -0.180 -4.270 1.00 97.44 651 PHE A CA 1
ATOM 5304 C C . PHE A 1 651 ? 9.795 1.174 -3.689 1.00 97.44 651 PHE A C 1
ATOM 5306 O O . PHE A 1 651 ? 9.016 1.894 -4.314 1.00 97.44 651 PHE A O 1
ATOM 5313 N N . ALA A 1 652 ? 10.271 1.468 -2.481 1.00 95.19 652 ALA A N 1
ATOM 5314 C CA . ALA A 1 652 ? 9.687 2.489 -1.614 1.00 95.19 652 ALA A CA 1
ATOM 5315 C C . ALA A 1 652 ? 10.737 3.400 -0.958 1.00 95.19 652 ALA A C 1
ATOM 5317 O O . ALA A 1 652 ? 11.955 3.202 -1.062 1.00 95.19 652 ALA A O 1
ATOM 5318 N N . ASP A 1 653 ? 10.231 4.413 -0.273 1.00 91.81 653 ASP A N 1
ATOM 5319 C CA . ASP A 1 653 ? 10.971 5.305 0.602 1.00 91.81 653 ASP A CA 1
ATOM 5320 C C . ASP A 1 653 ? 11.459 4.583 1.873 1.00 91.81 653 ASP A C 1
ATOM 5322 O O . ASP A 1 653 ? 10.773 3.700 2.383 1.00 91.81 653 ASP A O 1
ATOM 5326 N N . PRO A 1 654 ? 12.627 4.966 2.421 1.00 87.06 654 PRO A N 1
ATOM 5327 C CA . PRO A 1 654 ? 13.087 4.499 3.723 1.00 87.06 654 PRO A CA 1
ATOM 5328 C C . PRO A 1 654 ? 12.388 5.227 4.886 1.00 87.06 654 PRO A C 1
ATOM 5330 O O . PRO A 1 654 ? 12.366 6.457 4.922 1.00 87.06 654 PRO A O 1
ATOM 5333 N N . ASN A 1 655 ? 11.951 4.482 5.904 1.00 79.44 655 ASN A N 1
ATOM 5334 C CA . ASN A 1 655 ? 11.220 4.983 7.079 1.00 79.44 655 ASN A CA 1
ATOM 5335 C C . ASN A 1 655 ? 11.850 6.200 7.810 1.00 79.44 655 ASN A C 1
ATOM 5337 O O . ASN A 1 655 ? 11.087 7.065 8.233 1.00 79.44 655 ASN A O 1
ATOM 5341 N N . PRO A 1 656 ? 13.191 6.363 7.974 1.00 68.06 656 PRO A N 1
ATOM 5342 C CA . PRO A 1 656 ? 13.787 7.519 8.678 1.00 68.06 656 PRO A CA 1
ATOM 5343 C C . PRO A 1 656 ? 13.733 8.866 7.910 1.00 68.06 656 PRO A C 1
ATOM 5345 O O . PRO A 1 656 ? 14.652 9.690 8.000 1.00 68.06 656 PRO A O 1
ATOM 5348 N N . LEU A 1 657 ? 12.668 9.110 7.148 1.00 65.19 657 LEU A N 1
ATOM 5349 C CA . LEU A 1 657 ? 12.355 10.378 6.492 1.00 65.19 657 LEU A CA 1
ATOM 5350 C C . LEU A 1 657 ? 11.337 11.202 7.307 1.00 65.19 657 LEU A C 1
ATOM 5352 O O . LEU A 1 657 ? 10.590 10.668 8.116 1.00 65.19 657 LEU A O 1
ATOM 5356 N N . PRO A 1 658 ? 11.240 12.528 7.083 1.00 63.69 658 PRO A N 1
ATOM 5357 C CA . PRO A 1 658 ? 10.221 13.378 7.709 1.00 63.69 658 PRO A CA 1
ATOM 5358 C C . PRO A 1 658 ? 8.834 13.293 7.027 1.00 63.69 658 PRO A C 1
ATOM 5360 O O . PRO A 1 658 ? 8.013 14.198 7.200 1.00 63.69 658 PRO A O 1
ATOM 5363 N N . THR A 1 659 ? 8.606 12.273 6.199 1.00 65.31 659 THR A N 1
ATOM 5364 C CA . THR A 1 659 ? 7.390 12.007 5.412 1.00 65.31 659 THR A CA 1
ATOM 5365 C C . THR A 1 659 ? 6.644 10.790 5.970 1.00 65.31 659 THR A C 1
ATOM 5367 O O . THR A 1 659 ? 7.074 10.202 6.957 1.00 65.31 659 THR A O 1
ATOM 5370 N N . SER A 1 660 ? 5.497 10.429 5.386 1.00 70.75 660 SER A N 1
ATOM 5371 C CA . SER A 1 660 ? 4.842 9.158 5.720 1.00 70.75 660 SER A CA 1
ATOM 5372 C C . SER A 1 660 ? 5.695 7.966 5.290 1.00 70.75 660 SER A C 1
ATOM 5374 O O . SER A 1 660 ? 6.480 8.060 4.348 1.00 70.75 660 SER A O 1
ATOM 5376 N N . ASP A 1 661 ? 5.510 6.853 5.993 1.00 78.25 661 ASP A N 1
ATOM 5377 C CA . ASP A 1 661 ? 6.275 5.628 5.787 1.00 78.25 661 ASP A CA 1
ATOM 5378 C C . ASP A 1 661 ? 5.853 4.866 4.514 1.00 78.25 661 ASP A C 1
ATOM 5380 O O . ASP A 1 661 ? 4.720 5.024 4.051 1.00 78.25 661 ASP A O 1
ATOM 5384 N N . HIS A 1 662 ? 6.737 4.040 3.950 1.00 88.81 662 HIS A N 1
ATOM 5385 C CA . HIS A 1 662 ? 6.493 3.207 2.756 1.00 88.81 662 HIS A CA 1
ATOM 5386 C C . HIS A 1 662 ? 5.908 3.935 1.519 1.00 88.81 662 HIS A C 1
ATOM 5388 O O . HIS A 1 662 ? 5.272 3.310 0.671 1.00 88.81 662 HIS A O 1
ATOM 5394 N N . LEU A 1 663 ? 6.101 5.254 1.384 1.00 92.62 663 LEU A N 1
ATOM 5395 C CA . LEU A 1 663 ? 5.675 5.996 0.189 1.00 92.62 663 LEU A CA 1
ATOM 5396 C C . LEU A 1 663 ? 6.464 5.548 -1.050 1.00 92.62 663 LEU A C 1
ATOM 5398 O O . LEU A 1 663 ? 7.655 5.256 -0.973 1.00 92.62 663 LEU A O 1
ATOM 5402 N N . HIS A 1 664 ? 5.821 5.550 -2.216 1.00 96.38 664 HIS A N 1
ATOM 5403 C CA . HIS A 1 664 ? 6.431 5.123 -3.476 1.00 96.38 664 HIS A CA 1
ATOM 5404 C C . HIS A 1 664 ? 5.913 5.911 -4.679 1.00 96.38 664 HIS A C 1
ATOM 5406 O O . HIS A 1 664 ? 4.985 6.717 -4.591 1.00 96.38 664 HIS A O 1
ATOM 5412 N N . ASP A 1 665 ? 6.520 5.644 -5.829 1.00 97.44 665 ASP A N 1
ATOM 5413 C CA . ASP A 1 665 ? 6.032 6.056 -7.141 1.00 97.44 665 ASP A CA 1
ATOM 5414 C C . ASP A 1 665 ? 5.551 4.824 -7.918 1.00 97.44 665 ASP A C 1
ATOM 5416 O O . ASP A 1 665 ? 6.057 3.717 -7.729 1.00 97.44 665 ASP A O 1
ATOM 5420 N N . TRP A 1 666 ? 4.592 5.006 -8.828 1.00 98.19 666 TRP A N 1
ATOM 5421 C CA . TRP A 1 666 ? 4.262 3.984 -9.816 1.00 98.19 666 TRP A CA 1
ATOM 5422 C C . TRP A 1 666 ? 5.254 4.064 -10.976 1.00 98.19 666 TRP A C 1
ATOM 5424 O O . TRP A 1 666 ? 5.304 5.072 -11.689 1.00 98.19 666 TRP A O 1
ATOM 5434 N N . TYR A 1 667 ? 6.046 3.013 -11.173 1.00 98.06 667 TYR A N 1
ATOM 5435 C CA . TYR A 1 667 ? 7.029 2.946 -12.251 1.00 98.06 667 TYR A CA 1
ATOM 5436 C C . TYR A 1 667 ? 6.408 2.346 -13.508 1.00 98.06 667 TYR A C 1
ATOM 5438 O O . TYR A 1 667 ? 5.829 1.266 -13.456 1.00 98.06 667 TYR A O 1
ATOM 5446 N N . SER A 1 668 ? 6.624 2.970 -14.669 1.00 96.75 668 SER A N 1
ATOM 5447 C CA . SER A 1 668 ? 6.153 2.426 -15.955 1.00 96.75 668 SER A CA 1
ATOM 5448 C C . SER A 1 668 ? 6.729 1.043 -16.281 1.00 96.75 668 SER A C 1
ATOM 5450 O O . SER A 1 668 ? 6.128 0.284 -17.035 1.00 96.75 668 SER A O 1
ATOM 5452 N N . PHE A 1 669 ? 7.865 0.684 -15.671 1.00 98.38 669 PHE A N 1
ATOM 5453 C CA . PHE A 1 669 ? 8.458 -0.658 -15.702 1.00 98.38 669 PHE A CA 1
ATOM 5454 C C . PHE A 1 669 ? 7.530 -1.753 -15.139 1.00 98.38 669 PHE A C 1
ATOM 5456 O O . PHE A 1 669 ? 7.661 -2.914 -15.515 1.00 98.38 669 PHE A O 1
ATOM 5463 N N . TRP A 1 670 ? 6.586 -1.395 -14.263 1.00 98.38 670 TRP A N 1
ATOM 5464 C CA . TRP A 1 670 ? 5.574 -2.305 -13.725 1.00 98.38 670 TRP A CA 1
ATOM 5465 C C . TRP A 1 670 ? 4.357 -2.474 -14.645 1.00 98.38 670 TRP A C 1
ATOM 5467 O O . TRP A 1 670 ? 3.673 -3.483 -14.536 1.00 98.38 670 TRP A O 1
ATOM 5477 N N . ASP A 1 671 ? 4.139 -1.576 -15.615 1.00 97.38 671 ASP A N 1
ATOM 5478 C CA . ASP A 1 671 ? 3.095 -1.724 -16.649 1.00 97.38 671 ASP A CA 1
ATOM 5479 C C . ASP A 1 671 ? 3.457 -2.801 -17.713 1.00 97.38 671 ASP A C 1
ATOM 5481 O O . ASP A 1 671 ? 2.789 -2.935 -18.742 1.00 97.38 671 ASP A O 1
ATOM 5485 N N . ALA A 1 672 ? 4.549 -3.550 -17.512 1.00 96.69 672 ALA A N 1
ATOM 5486 C CA . ALA A 1 672 ? 5.078 -4.531 -18.454 1.00 96.69 672 ALA A CA 1
ATOM 5487 C C . ALA A 1 672 ? 4.246 -5.822 -18.484 1.00 96.69 672 ALA A C 1
ATOM 5489 O O . ALA A 1 672 ? 4.397 -6.677 -17.622 1.00 96.69 672 ALA A O 1
ATOM 5490 N N . ASP A 1 673 ? 3.426 -6.016 -19.517 1.00 95.25 673 ASP A N 1
ATOM 5491 C CA . ASP A 1 673 ? 2.605 -7.225 -19.665 1.00 95.25 673 ASP A CA 1
ATOM 5492 C C . ASP A 1 673 ? 3.440 -8.501 -19.941 1.00 95.25 673 ASP A C 1
ATOM 5494 O O . ASP A 1 673 ? 3.676 -8.882 -21.092 1.00 95.25 673 ASP A O 1
ATOM 5498 N N . LEU A 1 674 ? 3.891 -9.169 -18.875 1.00 96.81 674 LEU A N 1
ATOM 5499 C CA . LEU A 1 674 ? 4.708 -10.388 -18.916 1.00 96.81 674 LEU A CA 1
ATOM 5500 C C . LEU A 1 674 ? 3.846 -11.673 -18.861 1.00 96.81 674 LEU A C 1
ATOM 5502 O O . LEU A 1 674 ? 4.252 -12.738 -19.345 1.00 96.81 674 LEU A O 1
ATOM 5506 N N . GLY A 1 675 ? 2.616 -11.561 -18.351 1.00 96.81 675 GLY A N 1
ATOM 5507 C CA . GLY A 1 675 ? 1.645 -12.653 -18.250 1.00 96.81 675 GLY A CA 1
ATOM 5508 C C . GLY A 1 675 ? 1.962 -13.656 -17.132 1.00 96.81 675 GLY A C 1
ATOM 5509 O O . GLY A 1 675 ? 2.487 -13.287 -16.084 1.00 96.81 675 GLY A O 1
ATOM 5510 N N . LYS A 1 676 ? 1.656 -14.940 -17.350 1.00 97.19 676 LYS A N 1
ATOM 5511 C CA . LYS A 1 676 ? 1.838 -16.022 -16.363 1.00 97.19 676 LYS A CA 1
ATOM 5512 C C . LYS A 1 676 ? 3.263 -16.586 -16.360 1.00 97.19 676 LYS A C 1
ATOM 5514 O O . LYS A 1 676 ? 3.828 -16.742 -17.443 1.00 97.19 676 LYS A O 1
ATOM 5519 N N . PRO A 1 677 ? 3.830 -16.980 -15.206 1.00 96.94 677 PRO A N 1
ATOM 5520 C CA . PRO A 1 677 ? 5.085 -17.728 -15.165 1.00 96.94 677 PRO A CA 1
ATOM 5521 C C . PRO A 1 677 ? 4.919 -19.120 -15.792 1.00 96.94 677 PRO A C 1
ATOM 5523 O O . PRO A 1 677 ? 3.954 -19.827 -15.507 1.00 96.94 677 PRO A O 1
ATOM 5526 N N . ILE A 1 678 ? 5.882 -19.521 -16.623 1.00 96.38 678 ILE A N 1
ATOM 5527 C CA . ILE A 1 678 ? 5.975 -20.864 -17.221 1.00 96.38 678 ILE A CA 1
ATOM 5528 C C . ILE A 1 678 ? 6.959 -21.730 -16.428 1.00 96.38 678 ILE A C 1
ATOM 5530 O O . ILE A 1 678 ? 6.699 -22.909 -16.188 1.00 96.38 678 ILE A O 1
ATOM 5534 N N . SER A 1 679 ? 8.084 -21.148 -16.001 1.00 94.19 679 SER A N 1
ATOM 5535 C CA . SER A 1 679 ? 9.168 -21.861 -15.323 1.00 94.19 679 SER A CA 1
ATOM 5536 C C . SER A 1 679 ? 9.333 -21.444 -13.856 1.00 94.19 679 SER A C 1
ATOM 5538 O O . SER A 1 679 ? 8.763 -20.459 -13.379 1.00 94.19 679 SER A O 1
ATOM 5540 N N . GLN A 1 680 ? 10.183 -22.177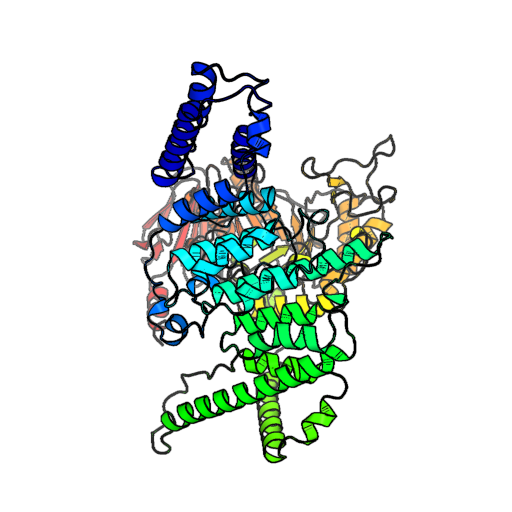 -13.135 1.00 94.62 680 GLN A N 1
ATOM 5541 C CA . GLN A 1 680 ? 10.912 -21.627 -11.987 1.00 94.62 680 GLN A CA 1
ATOM 5542 C C . GLN A 1 680 ? 12.136 -20.836 -12.481 1.00 94.62 680 GLN A C 1
ATOM 5544 O O . GLN A 1 680 ? 12.534 -20.981 -13.640 1.00 94.62 680 GLN A O 1
ATOM 5549 N N . GLY A 1 681 ? 12.726 -19.987 -11.637 1.00 95.69 681 GLY A N 1
ATOM 5550 C CA . GLY A 1 681 ? 13.925 -19.226 -12.002 1.00 95.69 681 GLY A CA 1
ATOM 5551 C C . GLY A 1 681 ? 15.173 -20.099 -12.129 1.00 95.69 681 GLY A C 1
ATOM 5552 O O . GLY A 1 681 ? 15.622 -20.693 -11.146 1.00 95.69 681 GLY A O 1
ATOM 5553 N N . GLU A 1 682 ? 15.767 -20.136 -13.319 1.00 96.00 682 GLU A N 1
ATOM 5554 C CA . GLU A 1 682 ? 17.048 -20.787 -13.579 1.00 96.00 682 GLU A CA 1
ATOM 5555 C C . GLU A 1 682 ? 18.198 -19.850 -13.191 1.00 96.00 682 GLU A C 1
ATOM 5557 O O . GLU A 1 682 ? 18.328 -18.745 -13.722 1.00 96.00 682 GLU A O 1
ATOM 5562 N N . GLN A 1 683 ? 19.057 -20.296 -12.273 1.00 96.12 683 GLN A N 1
ATOM 5563 C CA . GLN A 1 683 ? 20.293 -19.588 -11.950 1.00 96.12 683 GLN A CA 1
ATOM 5564 C C . GLN A 1 683 ? 21.418 -20.031 -12.888 1.00 96.12 683 GLN A C 1
ATOM 5566 O O . GLN A 1 683 ? 21.773 -21.209 -12.947 1.00 96.12 683 GLN A O 1
ATOM 5571 N N . ARG A 1 684 ? 22.001 -19.063 -13.590 1.00 95.19 684 ARG A N 1
ATOM 5572 C CA . ARG A 1 684 ? 23.043 -19.251 -14.600 1.00 95.19 684 ARG A CA 1
ATOM 5573 C C . ARG A 1 684 ? 24.442 -19.297 -13.980 1.00 95.19 684 ARG A C 1
ATOM 5575 O O . ARG A 1 684 ? 24.664 -18.875 -12.846 1.00 95.19 684 ARG A O 1
ATOM 5582 N N . ALA A 1 685 ? 25.415 -19.775 -14.758 1.00 93.06 685 ALA A N 1
ATOM 5583 C CA . ALA A 1 685 ? 26.816 -19.903 -14.333 1.00 93.06 685 ALA A CA 1
ATOM 5584 C C . ALA A 1 685 ? 27.522 -18.555 -14.060 1.00 93.06 685 ALA A C 1
ATOM 5586 O O . ALA A 1 685 ? 28.499 -18.517 -13.316 1.00 93.06 685 ALA A O 1
ATOM 5587 N N . ASP A 1 686 ? 27.016 -17.462 -14.636 1.00 92.06 686 ASP A N 1
ATOM 5588 C CA . ASP A 1 686 ? 27.432 -16.078 -14.358 1.00 92.06 686 ASP A CA 1
ATOM 5589 C C . ASP A 1 686 ? 26.857 -15.524 -13.031 1.00 92.06 686 ASP A C 1
ATOM 5591 O O . ASP A 1 686 ? 27.295 -14.483 -12.546 1.00 92.06 686 ASP A O 1
ATOM 5595 N N . GLY A 1 687 ? 25.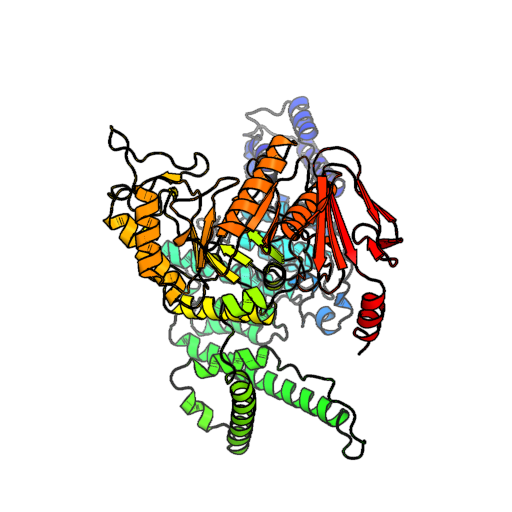917 -16.241 -12.405 1.00 93.88 687 GLY A N 1
ATOM 5596 C CA . GLY A 1 687 ? 25.232 -15.851 -11.173 1.00 93.88 687 GLY A CA 1
ATOM 5597 C C . GLY A 1 687 ? 23.917 -15.094 -11.383 1.00 93.88 687 GLY A C 1
ATOM 5598 O O . GLY A 1 687 ? 23.176 -14.939 -10.415 1.00 93.88 687 GLY A O 1
ATOM 5599 N N . SER A 1 688 ? 23.599 -14.672 -12.609 1.00 96.94 688 SER A N 1
ATOM 5600 C CA . SER A 1 688 ? 22.299 -14.084 -12.947 1.00 96.94 688 SER A CA 1
ATOM 5601 C C . SER A 1 688 ? 21.179 -15.128 -12.926 1.00 96.94 688 SER A C 1
ATOM 5603 O O . SER A 1 688 ? 21.424 -16.338 -12.989 1.00 96.94 688 SER A O 1
ATOM 5605 N N . VAL A 1 689 ? 19.934 -14.667 -12.821 1.00 98.12 689 VAL A N 1
ATOM 5606 C CA . VAL A 1 689 ? 18.745 -15.526 -12.772 1.00 98.12 689 VAL A CA 1
ATOM 5607 C C . VAL A 1 689 ? 17.815 -15.158 -13.922 1.00 98.12 689 VAL A C 1
ATOM 5609 O O . VAL A 1 689 ? 17.498 -13.985 -14.111 1.00 98.12 689 VAL A O 1
ATOM 5612 N N . LEU A 1 690 ? 17.387 -16.159 -14.687 1.00 97.94 690 LEU A N 1
ATOM 5613 C CA . LEU A 1 690 ? 16.442 -16.047 -15.798 1.00 97.94 690 LEU A CA 1
ATOM 5614 C C . LEU A 1 690 ? 15.143 -16.766 -15.421 1.00 97.94 690 LEU A C 1
ATOM 5616 O O . LEU A 1 690 ? 15.187 -17.859 -14.858 1.00 97.94 690 LEU A O 1
ATOM 5620 N N . ARG A 1 691 ? 13.983 -16.204 -15.766 1.00 98.38 691 ARG A N 1
ATOM 5621 C CA . ARG A 1 691 ? 12.698 -16.904 -15.631 1.00 98.38 691 ARG A CA 1
ATOM 5622 C C . ARG A 1 691 ? 11.788 -16.656 -16.826 1.00 98.38 691 ARG A C 1
ATOM 5624 O O . ARG A 1 691 ? 11.684 -15.524 -17.290 1.00 98.38 691 ARG A O 1
ATOM 5631 N N . GLU A 1 692 ? 11.134 -17.714 -17.297 1.00 97.94 692 GLU A N 1
ATOM 5632 C CA . GLU A 1 692 ? 10.224 -17.697 -18.442 1.00 97.94 692 GLU A CA 1
ATOM 5633 C C . GLU A 1 692 ? 8.769 -17.462 -18.018 1.00 97.94 692 GLU A C 1
ATOM 5635 O O . GLU A 1 692 ? 8.276 -18.051 -17.050 1.00 97.94 692 GLU A O 1
ATOM 5640 N N . PHE A 1 693 ? 8.080 -16.621 -18.785 1.00 98.06 693 PHE A N 1
ATOM 5641 C CA . PHE A 1 693 ? 6.671 -16.273 -18.655 1.00 98.06 693 PHE A CA 1
ATOM 5642 C C . PHE A 1 693 ? 6.000 -16.295 -20.041 1.00 98.06 693 PHE A C 1
ATOM 5644 O O . PHE A 1 693 ? 6.659 -16.255 -21.077 1.00 98.06 693 PHE A O 1
ATOM 5651 N N . THR A 1 694 ? 4.668 -16.314 -20.088 1.00 96.94 694 THR A N 1
ATOM 5652 C CA . THR A 1 694 ? 3.889 -16.486 -21.333 1.00 96.94 694 THR A CA 1
ATOM 5653 C C . THR A 1 694 ? 4.126 -15.443 -22.427 1.00 96.94 694 THR A C 1
ATOM 5655 O O . THR A 1 694 ? 3.802 -15.721 -23.580 1.00 96.94 694 THR A O 1
ATOM 5658 N N . LYS A 1 695 ? 4.663 -14.260 -22.097 1.00 96.38 695 LYS A N 1
ATOM 5659 C CA . LYS A 1 695 ? 4.895 -13.162 -23.055 1.00 96.38 695 LYS A CA 1
ATOM 5660 C C . LYS A 1 695 ? 6.376 -12.759 -23.163 1.00 96.38 695 LYS A C 1
ATOM 5662 O O . LYS A 1 695 ? 6.716 -11.876 -23.954 1.00 96.38 695 LYS A O 1
ATOM 5667 N N . GLY A 1 696 ? 7.271 -13.397 -22.402 1.00 97.06 696 GLY A N 1
ATOM 5668 C CA . GLY A 1 696 ? 8.677 -12.999 -22.324 1.00 97.06 696 GLY A CA 1
ATOM 5669 C C . GLY A 1 696 ? 9.441 -13.577 -21.132 1.00 97.06 696 GLY A C 1
ATOM 5670 O O . GLY A 1 696 ? 9.042 -14.573 -20.536 1.00 97.06 696 GLY A O 1
ATOM 5671 N N . TYR A 1 697 ? 10.535 -12.915 -20.757 1.00 98.31 697 TYR A N 1
ATOM 5672 C CA . TYR A 1 697 ? 11.414 -13.328 -19.660 1.00 98.31 697 TYR A CA 1
ATOM 5673 C C . TYR A 1 697 ? 11.661 -12.199 -18.656 1.00 98.31 697 TYR A C 1
ATOM 5675 O O . TYR A 1 697 ? 11.736 -11.031 -19.035 1.00 98.31 697 TYR A O 1
ATOM 5683 N N . ALA A 1 698 ? 11.883 -12.554 -17.391 1.00 98.56 698 ALA A N 1
ATOM 5684 C CA . ALA A 1 698 ? 12.516 -11.676 -16.407 1.00 98.56 698 ALA A CA 1
ATOM 5685 C C . ALA A 1 698 ? 13.983 -12.091 -16.210 1.00 98.56 698 ALA A C 1
ATOM 5687 O O . ALA A 1 698 ? 14.282 -13.288 -16.145 1.00 98.56 698 ALA A O 1
ATOM 5688 N N . VAL A 1 699 ? 14.887 -11.115 -16.096 1.00 98.62 699 VAL A N 1
ATOM 5689 C CA . VAL A 1 699 ? 16.312 -11.331 -15.793 1.00 98.62 699 VAL A CA 1
ATOM 5690 C C . VAL A 1 699 ? 16.725 -10.471 -14.607 1.00 98.62 699 VAL A C 1
ATOM 5692 O O . VAL A 1 699 ? 16.565 -9.254 -14.651 1.00 98.62 699 VAL A O 1
ATOM 5695 N N . TYR A 1 700 ? 17.312 -11.098 -13.591 1.00 98.62 700 TYR A N 1
ATOM 5696 C CA . TYR A 1 700 ? 17.931 -10.440 -12.441 1.00 98.62 700 TYR A CA 1
ATOM 5697 C C . TYR A 1 700 ? 19.453 -10.629 -12.476 1.00 98.62 700 TYR A C 1
ATOM 5699 O O . TYR A 1 700 ? 19.922 -11.764 -12.610 1.00 98.62 700 TYR A O 1
ATOM 5707 N N . ASN A 1 701 ? 20.227 -9.549 -12.319 1.00 98.25 701 ASN A N 1
ATOM 5708 C CA . ASN A 1 701 ? 21.677 -9.619 -12.146 1.00 98.25 701 ASN A CA 1
ATOM 5709 C C . ASN A 1 701 ? 22.095 -9.164 -10.731 1.00 98.25 701 ASN A C 1
ATOM 5711 O O . ASN A 1 701 ? 22.000 -7.974 -10.407 1.00 98.25 701 ASN A O 1
ATOM 5715 N N . PRO A 1 702 ? 22.582 -10.074 -9.865 1.00 96.38 702 PRO A N 1
ATOM 5716 C CA . PRO A 1 702 ? 22.987 -9.714 -8.511 1.00 96.38 702 PRO A CA 1
ATOM 5717 C C . PRO A 1 702 ? 24.233 -8.809 -8.484 1.00 96.38 702 PRO A C 1
ATOM 5719 O O . PRO A 1 702 ? 24.970 -8.721 -9.466 1.00 96.38 702 PRO A O 1
ATOM 5722 N N . PRO A 1 703 ? 24.545 -8.167 -7.340 1.00 95.12 703 PRO A N 1
ATOM 5723 C CA . PRO A 1 703 ? 25.766 -7.374 -7.189 1.00 95.12 703 PRO A CA 1
ATOM 5724 C C . PRO A 1 703 ? 27.028 -8.180 -7.547 1.00 95.12 703 PRO A C 1
ATOM 5726 O O . PRO A 1 703 ? 27.345 -9.182 -6.895 1.00 95.12 703 PRO A O 1
ATOM 5729 N N . GLY A 1 704 ? 27.762 -7.750 -8.572 1.00 93.62 704 GLY A N 1
ATOM 5730 C CA . GLY A 1 704 ? 28.845 -8.510 -9.199 1.00 93.62 704 GLY A CA 1
ATOM 5731 C C . GLY A 1 704 ? 29.385 -7.808 -10.446 1.00 93.62 704 GLY A C 1
ATOM 5732 O O . GLY A 1 704 ? 29.704 -6.627 -10.376 1.00 93.62 704 GLY A O 1
ATOM 5733 N N . GLU A 1 705 ? 29.461 -8.542 -11.554 1.00 95.06 705 GLU A N 1
ATOM 5734 C CA . GLU A 1 705 ? 29.876 -8.055 -12.877 1.00 95.06 705 GLU A CA 1
ATOM 5735 C C . GLU A 1 705 ? 28.652 -7.923 -13.808 1.00 95.06 705 GLU A C 1
ATOM 5737 O O . GLU A 1 705 ? 27.586 -8.480 -13.528 1.00 95.06 705 GLU A O 1
ATOM 5742 N N . THR A 1 706 ? 28.788 -7.195 -14.918 1.00 97.56 706 THR A N 1
ATOM 5743 C CA . THR A 1 706 ? 27.767 -7.105 -15.977 1.00 97.56 706 THR A CA 1
ATOM 5744 C C . THR A 1 706 ? 27.537 -8.491 -16.603 1.00 97.56 706 THR A C 1
ATOM 5746 O O . THR A 1 706 ? 28.495 -9.195 -16.923 1.00 97.56 706 THR A O 1
ATOM 5749 N N . THR A 1 707 ? 26.277 -8.901 -16.787 1.00 97.31 707 THR A N 1
ATOM 5750 C CA . THR A 1 707 ? 25.908 -10.188 -17.414 1.00 97.31 707 THR A CA 1
ATOM 5751 C C . THR A 1 707 ? 25.353 -9.993 -18.824 1.00 97.31 707 THR A C 1
ATOM 5753 O O . THR A 1 707 ? 24.773 -8.953 -19.137 1.00 97.31 707 THR A O 1
ATOM 5756 N N . THR A 1 708 ? 25.477 -11.014 -19.675 1.00 97.69 708 THR A N 1
ATOM 5757 C CA . THR A 1 708 ? 24.947 -11.017 -21.044 1.00 97.69 708 THR A CA 1
ATOM 5758 C C . THR A 1 708 ? 23.870 -12.092 -21.202 1.00 97.69 708 THR A C 1
ATOM 5760 O O . THR A 1 708 ? 24.154 -13.296 -21.198 1.00 97.69 708 THR A O 1
ATOM 5763 N N . VAL A 1 709 ? 22.619 -11.675 -21.403 1.00 96.62 709 VAL A N 1
ATOM 5764 C CA . VAL A 1 709 ? 21.530 -12.573 -21.818 1.00 96.62 709 VAL A CA 1
ATOM 5765 C C . VAL A 1 709 ? 21.481 -12.652 -23.346 1.00 96.62 709 VAL A C 1
ATOM 5767 O O . VAL A 1 709 ? 21.821 -11.698 -24.046 1.00 96.62 709 VAL A O 1
ATOM 5770 N N . THR A 1 710 ? 21.110 -13.809 -23.895 1.00 96.50 710 THR A N 1
ATOM 5771 C CA . THR A 1 710 ? 20.899 -13.987 -25.338 1.00 96.50 710 THR A CA 1
ATOM 5772 C C . THR A 1 710 ? 19.721 -14.919 -25.585 1.00 96.50 710 THR A C 1
ATOM 5774 O O . THR A 1 710 ? 19.651 -16.002 -25.008 1.00 96.50 710 THR A O 1
ATOM 5777 N N . PHE A 1 711 ? 18.815 -14.481 -26.452 1.00 95.44 711 PHE A N 1
ATOM 5778 C CA . PHE A 1 711 ? 17.579 -15.149 -26.834 1.00 95.44 711 PHE A CA 1
ATOM 5779 C C . PHE A 1 711 ? 17.668 -15.674 -28.273 1.00 95.44 711 PHE A C 1
ATOM 5781 O O . PHE A 1 711 ? 18.391 -15.136 -29.112 1.00 95.44 711 PHE A O 1
ATOM 5788 N N . THR A 1 712 ? 16.902 -16.720 -28.586 1.00 94.31 712 THR A N 1
ATOM 5789 C CA . THR A 1 712 ? 16.853 -17.315 -29.935 1.00 94.31 712 THR A CA 1
ATOM 5790 C C . THR A 1 712 ? 16.237 -16.369 -30.969 1.00 94.31 712 THR A C 1
ATOM 5792 O O . THR A 1 712 ? 16.699 -16.311 -32.108 1.00 94.31 712 THR A O 1
ATOM 5795 N N . THR A 1 713 ? 15.241 -15.576 -30.572 1.00 93.25 713 THR A N 1
ATOM 5796 C CA . THR A 1 713 ? 14.615 -14.513 -31.374 1.00 93.25 713 THR A CA 1
ATOM 5797 C C . THR A 1 713 ? 14.856 -13.140 -30.744 1.00 93.25 713 THR A C 1
ATOM 5799 O O . THR A 1 713 ? 15.062 -13.063 -29.531 1.00 93.25 713 THR A O 1
ATOM 5802 N N . PRO A 1 714 ? 14.791 -12.037 -31.514 1.00 95.75 714 PRO A N 1
ATOM 5803 C CA . PRO A 1 714 ? 14.866 -10.707 -30.929 1.00 95.75 714 PRO A CA 1
ATOM 5804 C C . PRO A 1 714 ? 13.736 -10.457 -29.917 1.00 95.75 714 PRO A C 1
ATOM 5806 O O . PRO A 1 714 ? 12.580 -10.801 -30.173 1.00 95.75 714 PRO A O 1
ATOM 5809 N N . HIS A 1 715 ? 14.082 -9.848 -28.788 1.00 97.19 715 HIS A N 1
ATOM 5810 C CA . HIS A 1 715 ? 13.172 -9.401 -27.734 1.00 97.19 715 HIS A CA 1
ATOM 5811 C C . HIS A 1 715 ? 13.320 -7.888 -27.542 1.00 97.19 715 HIS A C 1
ATOM 5813 O O . HIS A 1 715 ? 14.358 -7.312 -27.877 1.00 97.19 715 HIS A O 1
ATOM 5819 N N . ARG A 1 716 ? 12.286 -7.237 -27.003 1.00 97.31 716 ARG A N 1
ATOM 5820 C CA . ARG A 1 716 ? 12.359 -5.839 -26.558 1.00 97.31 716 ARG A CA 1
ATOM 5821 C C . ARG A 1 716 ? 12.712 -5.808 -25.073 1.00 97.31 716 ARG A C 1
ATOM 5823 O O . ARG A 1 716 ? 11.961 -6.349 -24.261 1.00 97.31 716 ARG A O 1
ATOM 5830 N N . ARG A 1 717 ? 13.824 -5.155 -24.735 1.00 97.81 717 ARG A N 1
ATOM 5831 C CA . ARG A 1 717 ? 14.191 -4.773 -23.366 1.00 97.81 717 ARG A CA 1
ATOM 5832 C C . ARG A 1 717 ? 13.218 -3.696 -22.886 1.00 97.81 717 ARG A C 1
ATOM 5834 O O . ARG A 1 717 ? 13.093 -2.666 -23.544 1.00 97.81 717 ARG A O 1
ATOM 5841 N N . TYR A 1 718 ? 12.508 -3.926 -21.788 1.00 97.62 718 TYR A N 1
ATOM 5842 C CA . TYR A 1 718 ? 11.385 -3.071 -21.405 1.00 97.62 718 TYR A CA 1
ATOM 5843 C C . TYR A 1 718 ? 11.826 -1.718 -20.825 1.00 97.62 718 TYR A C 1
ATOM 5845 O O . TYR A 1 718 ? 11.151 -0.717 -21.038 1.00 97.62 718 TYR A O 1
ATOM 5853 N N . SER A 1 719 ? 12.976 -1.637 -20.147 1.00 96.75 719 SER A N 1
ATOM 5854 C CA . SER A 1 719 ? 13.436 -0.371 -19.543 1.00 96.75 719 SER A CA 1
ATOM 5855 C C . SER A 1 719 ? 13.879 0.723 -20.528 1.00 96.75 719 SER A C 1
ATOM 5857 O O . SER A 1 719 ? 14.014 1.876 -20.118 1.00 96.75 719 SER A O 1
ATOM 5859 N N . ASN A 1 720 ? 14.143 0.389 -21.797 1.00 95.88 720 ASN A N 1
ATOM 5860 C CA . ASN A 1 720 ? 14.652 1.336 -22.799 1.00 95.88 720 ASN A CA 1
ATOM 5861 C C . ASN A 1 720 ? 14.203 1.051 -24.248 1.00 95.88 720 ASN A C 1
ATOM 5863 O O . ASN A 1 720 ? 14.788 1.588 -25.187 1.00 95.88 720 ASN A O 1
ATOM 5867 N N . ASP A 1 721 ? 13.214 0.174 -24.426 1.00 96.19 721 ASP A N 1
ATOM 5868 C CA . ASP A 1 721 ? 12.657 -0.288 -25.704 1.00 96.19 721 ASP A CA 1
ATOM 5869 C C . ASP A 1 721 ? 13.661 -0.870 -26.724 1.00 96.19 721 ASP A C 1
ATOM 5871 O O . ASP A 1 721 ? 13.309 -1.106 -27.884 1.00 96.19 721 ASP A O 1
ATOM 5875 N N . ALA A 1 722 ? 14.900 -1.168 -26.317 1.00 96.88 722 ALA A N 1
ATOM 5876 C CA . ALA A 1 722 ? 15.921 -1.693 -27.217 1.00 96.88 722 ALA A CA 1
ATOM 5877 C C . ALA A 1 722 ? 15.579 -3.115 -27.688 1.00 96.88 722 ALA A C 1
ATOM 5879 O O . ALA A 1 722 ? 15.377 -4.023 -26.878 1.00 96.88 722 ALA A O 1
ATOM 5880 N N . ILE A 1 723 ? 15.569 -3.323 -29.007 1.00 97.62 723 ILE A N 1
ATOM 5881 C CA . ILE A 1 723 ? 15.300 -4.621 -29.637 1.00 97.62 723 ILE A CA 1
ATOM 5882 C C . ILE A 1 723 ? 16.609 -5.282 -30.079 1.00 97.62 723 ILE A C 1
ATOM 5884 O O . ILE A 1 723 ? 17.319 -4.748 -30.931 1.00 97.62 723 ILE A O 1
ATOM 5888 N N . ALA A 1 724 ? 16.908 -6.465 -29.537 1.00 97.56 724 ALA A N 1
ATOM 5889 C CA . ALA A 1 724 ? 18.064 -7.278 -29.920 1.00 97.56 724 ALA A CA 1
ATOM 5890 C C . ALA A 1 724 ? 17.830 -8.768 -29.607 1.00 97.56 724 ALA A C 1
ATOM 5892 O O . ALA A 1 724 ? 16.856 -9.132 -28.956 1.00 97.56 724 ALA A O 1
ATOM 5893 N N . GLN A 1 725 ? 18.722 -9.648 -30.076 1.00 97.44 725 GLN A N 1
ATOM 5894 C CA . GLN A 1 725 ? 18.832 -11.018 -29.544 1.00 97.44 725 GLN A CA 1
ATOM 5895 C C . GLN A 1 725 ? 19.689 -11.071 -28.274 1.00 97.44 725 GLN A C 1
ATOM 5897 O O . GLN A 1 725 ? 19.479 -11.947 -27.445 1.00 97.44 725 GLN A O 1
ATOM 5902 N N . THR A 1 726 ? 20.638 -10.148 -28.114 1.00 97.94 726 THR A N 1
ATOM 5903 C CA . THR A 1 726 ? 21.635 -10.136 -27.036 1.00 97.94 726 THR A CA 1
ATOM 5904 C C . THR A 1 726 ? 21.570 -8.810 -26.292 1.00 97.94 726 THR A C 1
ATOM 5906 O O . THR A 1 726 ? 21.531 -7.757 -26.928 1.00 97.94 726 THR A O 1
ATOM 5909 N N . HIS A 1 727 ? 21.571 -8.856 -24.959 1.00 98.00 727 HIS A N 1
ATOM 5910 C CA . HIS A 1 727 ? 21.495 -7.670 -24.105 1.00 98.00 727 HIS A CA 1
ATOM 5911 C C . HIS A 1 727 ? 22.427 -7.802 -22.896 1.00 98.00 727 HIS A C 1
ATOM 5913 O O . HIS A 1 727 ? 22.562 -8.884 -22.323 1.00 98.00 727 HIS A O 1
ATOM 5919 N N . GLU A 1 728 ? 23.021 -6.684 -22.489 1.00 98.00 728 GLU A N 1
ATOM 5920 C CA . GLU A 1 728 ? 23.858 -6.573 -21.291 1.00 98.00 728 GLU A CA 1
ATOM 5921 C C . GLU A 1 728 ? 23.040 -5.988 -20.128 1.00 98.00 728 GLU A C 1
ATOM 5923 O O . GLU A 1 728 ? 22.321 -4.999 -20.303 1.00 98.00 728 GLU A O 1
ATOM 5928 N N . ILE A 1 729 ? 23.121 -6.610 -18.951 1.00 98.12 729 ILE A N 1
ATOM 5929 C CA . ILE A 1 729 ? 22.478 -6.166 -17.706 1.00 98.12 729 ILE A CA 1
ATOM 5930 C C . ILE A 1 729 ? 23.573 -5.847 -16.691 1.00 98.12 729 ILE A C 1
ATOM 5932 O O . ILE A 1 729 ? 24.426 -6.690 -16.408 1.00 98.12 729 ILE A O 1
ATOM 5936 N N . GLU A 1 730 ? 23.540 -4.639 -16.137 1.00 97.94 730 GLU A N 1
ATOM 5937 C CA . GLU A 1 730 ? 24.564 -4.151 -15.212 1.00 97.94 730 GLU A CA 1
ATOM 5938 C C . GLU A 1 730 ? 24.513 -4.849 -13.840 1.00 97.94 730 GLU A C 1
ATOM 5940 O O . GLU A 1 730 ? 23.529 -5.523 -13.519 1.00 97.94 730 GLU A O 1
ATOM 5945 N N . PRO A 1 731 ? 25.573 -4.755 -13.014 1.00 96.75 731 PRO A N 1
ATOM 5946 C CA . PRO A 1 731 ? 25.542 -5.256 -11.645 1.00 96.75 731 PRO A CA 1
ATOM 5947 C C . PRO A 1 731 ? 24.460 -4.555 -10.823 1.00 96.75 731 PRO A C 1
ATOM 5949 O O . PRO A 1 731 ? 24.401 -3.327 -10.818 1.00 96.75 731 PRO A O 1
ATOM 5952 N N . LEU A 1 732 ? 23.682 -5.318 -10.046 1.00 96.00 732 LEU A N 1
ATOM 5953 C CA . LEU A 1 732 ? 22.570 -4.774 -9.253 1.00 96.00 732 LEU A CA 1
ATOM 5954 C C . LEU A 1 732 ? 21.536 -4.047 -10.144 1.00 96.00 732 LEU A C 1
ATOM 5956 O O . LEU A 1 732 ? 21.125 -2.911 -9.895 1.00 96.00 732 LEU A O 1
ATOM 5960 N N . ASP A 1 733 ? 21.124 -4.744 -11.199 1.00 97.81 733 ASP A N 1
ATOM 5961 C CA . ASP A 1 733 ? 20.086 -4.339 -12.145 1.00 97.81 733 ASP A CA 1
ATOM 5962 C C . ASP A 1 733 ? 19.272 -5.573 -12.579 1.00 97.81 733 ASP A C 1
ATOM 5964 O O . ASP A 1 733 ? 19.580 -6.719 -12.238 1.00 97.81 733 ASP A O 1
ATOM 5968 N N . GLY A 1 734 ? 18.233 -5.347 -13.369 1.00 98.25 734 GLY A N 1
ATOM 5969 C CA . GLY A 1 734 ? 17.511 -6.385 -14.086 1.00 98.25 734 GLY A CA 1
ATOM 5970 C C . GLY A 1 734 ? 16.709 -5.805 -15.240 1.00 98.25 734 GLY A C 1
ATOM 5971 O O . GLY A 1 734 ? 16.647 -4.590 -15.424 1.00 98.25 734 GLY A O 1
ATOM 5972 N N . ASP A 1 735 ? 16.069 -6.667 -16.021 1.00 98.69 735 ASP A N 1
ATOM 5973 C CA . ASP A 1 735 ? 15.089 -6.217 -17.005 1.00 98.69 735 ASP A CA 1
ATOM 5974 C C . ASP A 1 735 ? 13.993 -7.243 -17.292 1.00 98.69 735 ASP A C 1
ATOM 5976 O O . ASP A 1 735 ? 14.078 -8.416 -16.914 1.00 98.69 735 ASP A O 1
ATOM 5980 N N . ILE A 1 736 ? 12.966 -6.768 -17.992 1.00 98.62 736 ILE A N 1
ATOM 5981 C CA . ILE A 1 736 ? 11.891 -7.581 -18.551 1.00 98.62 736 ILE A CA 1
ATOM 5982 C C . ILE A 1 736 ? 12.066 -7.584 -20.073 1.00 98.62 736 ILE A C 1
ATOM 5984 O O . ILE A 1 736 ? 12.311 -6.548 -20.690 1.00 98.62 736 ILE A O 1
ATOM 5988 N N . PHE A 1 737 ? 11.964 -8.760 -20.684 1.00 98.38 737 PHE A N 1
ATOM 5989 C CA . PHE A 1 737 ? 12.234 -8.987 -22.100 1.00 98.38 737 PHE A CA 1
ATOM 5990 C C . PHE A 1 737 ? 11.004 -9.570 -22.780 1.00 98.38 737 PHE A C 1
ATOM 5992 O O . PHE A 1 737 ? 10.745 -10.765 -22.664 1.00 98.38 737 PHE A O 1
ATOM 5999 N N . ILE A 1 738 ? 10.251 -8.738 -23.497 1.00 97.25 738 ILE A N 1
ATOM 6000 C CA . ILE A 1 738 ? 8.990 -9.139 -24.136 1.00 97.25 738 ILE A CA 1
ATOM 6001 C C . ILE A 1 738 ? 9.239 -9.588 -25.583 1.00 97.25 738 ILE A C 1
ATOM 6003 O O . ILE A 1 738 ? 9.990 -8.950 -26.331 1.00 97.25 738 ILE A O 1
ATOM 6007 N N . ALA A 1 739 ? 8.604 -10.689 -25.987 1.00 91.19 739 ALA A N 1
ATOM 6008 C CA . ALA A 1 739 ? 8.752 -11.268 -27.319 1.00 91.19 739 ALA A CA 1
ATOM 6009 C C . ALA A 1 739 ? 7.987 -10.464 -28.391 1.00 91.19 739 ALA A C 1
ATOM 6011 O O . ALA A 1 739 ? 6.805 -10.143 -28.245 1.00 91.19 739 ALA A O 1
ATOM 6012 N N . ILE A 1 740 ? 8.635 -10.177 -29.526 1.00 87.75 740 ILE A N 1
ATOM 6013 C CA . ILE A 1 740 ? 8.045 -9.362 -30.613 1.00 87.75 740 ILE A CA 1
ATOM 6014 C C . ILE A 1 740 ? 6.820 -10.045 -31.258 1.00 87.75 740 ILE A C 1
ATOM 6016 O O . ILE A 1 740 ? 5.903 -9.370 -31.740 1.00 87.75 740 ILE A O 1
ATOM 6020 N N . SER A 1 741 ? 6.756 -11.381 -31.215 1.00 76.12 741 SER A N 1
ATOM 6021 C CA . SER A 1 741 ? 5.589 -12.158 -31.658 1.00 76.12 741 SER A CA 1
ATOM 6022 C C . SER A 1 741 ? 4.304 -11.785 -30.914 1.00 76.12 741 SER A C 1
ATOM 6024 O O . SER A 1 741 ? 3.225 -11.847 -31.501 1.00 76.12 741 SER A O 1
ATOM 6026 N N . GLU A 1 742 ? 4.413 -11.349 -29.657 1.00 66.31 742 GLU A N 1
ATOM 6027 C CA . GLU A 1 742 ? 3.275 -10.972 -28.816 1.00 66.31 742 GLU A CA 1
ATOM 6028 C C . GLU A 1 742 ? 2.900 -9.494 -28.991 1.00 66.31 742 GLU A C 1
ATOM 6030 O O . GLU A 1 742 ? 1.716 -9.161 -29.061 1.00 66.31 742 GLU A O 1
ATOM 6035 N N . MET A 1 743 ? 3.879 -8.611 -29.220 1.00 60.22 743 MET A N 1
ATOM 6036 C CA . MET A 1 743 ? 3.621 -7.196 -29.557 1.00 60.22 743 MET A CA 1
ATOM 6037 C C . MET A 1 743 ? 2.804 -7.040 -30.847 1.00 60.22 743 MET A C 1
ATOM 6039 O O . MET A 1 743 ? 1.948 -6.159 -30.964 1.00 60.22 743 MET A O 1
ATOM 6043 N N . THR A 1 744 ? 3.021 -7.947 -31.801 1.00 54.12 744 THR A N 1
ATOM 6044 C CA . THR A 1 744 ? 2.270 -8.007 -33.066 1.00 54.12 744 THR A CA 1
ATOM 6045 C C . THR A 1 744 ? 0.803 -8.433 -32.854 1.00 54.12 744 THR A C 1
ATOM 6047 O O . THR A 1 744 ? -0.035 -8.222 -33.727 1.00 54.12 744 THR A O 1
ATOM 6050 N N . LYS A 1 745 ? 0.452 -8.991 -31.684 1.00 53.22 745 LYS A N 1
ATOM 6051 C CA . LYS A 1 745 ? -0.938 -9.273 -31.284 1.00 53.22 745 LYS A CA 1
ATOM 6052 C C . LYS A 1 745 ? -1.547 -8.087 -30.533 1.00 53.22 745 LYS A C 1
ATOM 6054 O O . LYS A 1 745 ? -2.637 -7.657 -30.893 1.00 53.22 745 LYS A O 1
ATOM 6059 N N . GLN A 1 746 ? -0.829 -7.512 -29.559 1.00 47.66 746 GLN A N 1
ATOM 6060 C CA . GLN A 1 746 ? -1.297 -6.348 -28.785 1.00 47.66 746 GLN A CA 1
ATOM 6061 C C . GLN A 1 746 ? -1.672 -5.154 -29.682 1.00 47.66 746 GLN A C 1
ATOM 6063 O O . GLN A 1 746 ? -2.743 -4.578 -29.517 1.00 47.66 746 GLN A O 1
ATOM 6068 N N . THR A 1 747 ? -0.848 -4.829 -30.684 1.00 45.59 747 THR A N 1
ATOM 6069 C CA . THR A 1 747 ? -1.099 -3.707 -31.619 1.00 45.59 747 THR A CA 1
ATOM 6070 C C . THR A 1 747 ? -2.334 -3.875 -32.511 1.00 45.59 747 THR A C 1
ATOM 6072 O O . THR A 1 747 ? -2.841 -2.883 -33.025 1.00 45.59 747 THR A O 1
ATOM 6075 N N . ASN A 1 748 ? -2.849 -5.099 -32.668 1.00 40.62 748 ASN A N 1
ATOM 6076 C CA . ASN A 1 748 ? -4.106 -5.377 -33.370 1.00 40.62 748 ASN A CA 1
ATOM 6077 C C . ASN A 1 748 ? -5.317 -5.485 -32.417 1.00 40.62 748 ASN A C 1
ATOM 6079 O O . ASN A 1 748 ? -6.444 -5.612 -32.884 1.00 40.62 748 ASN A O 1
ATOM 6083 N N . GLY A 1 749 ? -5.099 -5.453 -31.096 1.00 37.50 749 GLY A N 1
ATOM 6084 C CA . GLY A 1 749 ? -6.149 -5.545 -30.074 1.00 37.50 749 GLY A CA 1
ATOM 6085 C C . GLY A 1 749 ? -6.585 -4.203 -29.477 1.00 37.50 749 GLY A C 1
ATOM 6086 O O . GLY A 1 749 ? -7.680 -4.117 -28.936 1.00 37.50 749 GLY A O 1
ATOM 6087 N N . SER A 1 750 ? -5.766 -3.153 -29.588 1.00 33.75 750 SER A N 1
ATOM 6088 C CA . SER A 1 750 ? -6.029 -1.814 -29.027 1.00 33.75 750 SER A CA 1
ATOM 6089 C C . SER A 1 750 ? -6.667 -0.819 -30.013 1.00 33.75 750 SER A C 1
ATOM 6091 O O . SER A 1 750 ? -6.653 0.386 -29.770 1.00 33.75 750 SER A O 1
ATOM 6093 N N . ALA A 1 751 ? -7.209 -1.312 -31.132 1.00 30.67 751 ALA A N 1
ATOM 6094 C CA . ALA A 1 751 ? -7.756 -0.512 -32.232 1.00 30.67 751 ALA A CA 1
ATOM 6095 C C . ALA A 1 751 ? -9.227 -0.856 -32.563 1.00 30.67 751 ALA A C 1
ATOM 6097 O O . ALA A 1 751 ? -9.612 -0.873 -33.735 1.00 30.67 751 ALA A O 1
ATOM 6098 N N . HIS A 1 752 ? -10.036 -1.131 -31.534 1.00 28.64 752 HIS A N 1
ATOM 6099 C CA . HIS A 1 752 ? -11.483 -1.363 -31.616 1.00 28.64 752 HIS A CA 1
ATOM 6100 C C . HIS A 1 752 ? -12.226 -0.720 -30.441 1.00 28.64 752 HIS A C 1
ATOM 6102 O O . HIS A 1 752 ? -11.677 -0.761 -29.319 1.00 28.64 752 HIS A O 1
#

Radius of gyration: 32.22 Å; Cα contacts (8 Å, |Δi|>4): 1095; chains: 1; bounding box: 80×88×79 Å